Protein 1CCW (pdb70)

Radius of gyration: 33.04 Å; Cα contacts (8 Å, |Δi|>4): 2865; chains: 4; bounding box: 61×95×72 Å

Organism: Clostridium cochlearium (NCBI:txid1494)

B-factor: mean 18.39, std 13.8, range [5.16, 157.91]

Secondary structure (DSSP, 8-state):
----EEEEEEETT----HHHHHHHHHHHHTT-EEEEEEEEE-HHHHHHHHHHHT-SEEEEEE-SSTHHHHHTTHHHHHHHTT-TT-EEEEEES-SSSS--HHHHHHHHHHTT-SEE--TT--HHHHHHHHHHHHT--/----SSPPPHHHHHHHHHHHGGGSGGGGG--HHHHHHHHHTS-GGG-HHHHHHHHHHHTPPEEE-----SSHHHHHHHHHHHHHTT--SSEEEEBPTTGGGT-HHHHHHHHHHHHHHTS--SSSB-HHHHHHHHHHHHHHH-SS-EEEE---S--HHHHHHHHHTT--EEE--TTTTTTTT-SS--HHHHHHHHHHHHHHHHHHHHTT---EEE--TTTTSSS--HHHHHHHHHHHHHHHHHTT--EEEEEEE--S-HHHHHHHHHHHHHHHHHHHHHTT--S-EEEEEEE---SPPPSSHHHHHHHHHHHHHHHHHHT-SEEEPP-TTTTTSSPPHHHHHHHHHHHHHHHHHTTT--PPP-HHHHHHHHHHHHHHHHHHHHHHHHTTT-HHHHHHHHHHHTSS--TT---TTS----EEEE-TTS-EEEEE-TT----HHHHHHHHHHHHHHHHHHTS---HHHHHHHHHHTTTTSSS----/----EEEEEEETT----HHHHHHHHHHHHTT-EEEEEEEEE-HHHHHHHHHHHT-SEEEEEE-SSTHHHHHTTHHHHHHHTT-TT-EEEEEES-SSS---HHHHHHHHHHTT-SEE--TT--HHHHHHHHHHHTT--/----SSPPPHHHHHHHHHHHGGGSGGGGG--HHHHHHHHHTS-GGG-HHHHHHHHHHHTPPEEE-----SSHHHHHHHHHHHHHTS--SSEEEEBPHHHHTT-HHHHHHHHHHHHHHTS--SSSB-HHHHHHHHHHHHHHH-SS-EEEE---SS-HHHHHHHHHTT--EEE--TTTTTTTT-SS--HHHHHHHHHHHHHHHHHHHHTT---EEE--TTTTSSS--HHHHHHHHHHHHHHHHHTT--EEEEEEE--S-HHHHHHHHHHHHHHHHHHHHHTT--S-EEEEEEE---SPPPSSHHHHHHHHHHHHHHHHHHT-SEEEPP-TTTTTSSPPHHHHHHHHHHHHHHHHHTTT--PPP-HHHHHHHHHHHHHHHHHHHHHHHHTTT-HHHHHHHHHHHTSS--TT---TTS----EEEE-TTS-EEEEE-TT----HHHHHHHHHHHHHHHHHHTS---HHHHHHHHHHTTTTSSS----

Solvent-accessible surface area: 43081 Å² total; per-residue (Å²): 79,112,138,50,17,0,0,2,0,0,2,19,10,0,20,93,10,30,33,2,106,12,39,37,64,12,2,68,112,24,28,4,56,24,33,45,35,12,6,22,0,61,14,93,75,0,14,117,7,0,85,110,48,169,12,46,0,0,15,4,9,0,47,20,5,0,0,21,35,16,0,144,29,0,42,111,76,0,52,126,44,51,28,118,67,14,29,0,3,1,13,20,30,3,13,27,10,120,59,118,70,78,77,1,57,135,68,0,101,101,39,20,6,57,69,11,29,34,31,69,48,66,18,106,66,7,17,55,28,0,47,133,50,38,137,12,172,105,127,8,99,35,135,71,14,67,89,131,80,6,103,132,27,17,84,84,0,25,148,68,71,99,17,1,188,78,14,73,25,154,78,0,19,99,43,6,115,180,21,70,54,120,20,9,0,2,65,33,0,62,68,0,72,174,128,36,68,19,11,0,0,0,61,8,4,28,0,23,29,73,86,0,10,104,21,0,112,62,0,34,108,78,3,26,7,21,0,0,0,0,21,0,0,9,1,1,40,78,53,105,10,77,45,0,58,73,0,23,132,51,0,116,156,46,70,88,20,15,0,18,0,0,0,0,0,18,40,0,6,162,4,0,37,93,0,5,111,22,7,99,20,0,0,0,0,6,7,2,0,12,27,0,26,2,3,0,0,0,0,0,1,0,0,0,0,0,0,4,0,2,4,0,0,1,0,0,10,39,6,51,96,40,55,5,65,90,0,3,19,5,4,5,0,0,6,3,0,0,1,46,0,22,94,63,38,5,78,0,0,2,0,2,10,3,4,7,28,12,16,9,12,1,4,0,0,3,0,0,2,2,0,0,5,0,5,11,0,5,38,0,9,0,70,8,0,0,0,1,1,12,10,5,1,8,2,11,2,0,0,0,0,3,37,0,0,36,80,7,0,54,104,27,3,130,79,104,51,42,106,88,23,77,11,0,1,0,0,0,0,10,41,14,46,12,3,102,44,70,12,66,0,12,0,0,0,0,2,0,0,0,1,0,6,4,9,22,1,3,0,0,0,4,16,6,8,19,64,26,29,13,59,30,65,84,88,9,3,1,14,0,0,30,0,0,53,4,0,16,55,2,3,44,43,8,90,5,12,127,11,154,81,0,90,54,11,27,61,26,3,62,43,8,0,108,23,0,0,53,74,0,28,118,40,6,184,51,29,3,0,56,0,0,22,78,0,3,123,63,0,6,0,0,0,3,41,15,26,4,136,72,14,42,58,110,8,36,1,0,0,0,37,65,0,5,3,7,2,34,85,14,35,71,2,40,16,76,106,142,24,38,65,57,1,121,104,47,4,104,91,0,14,170,130,24,69,60,124,44,39,78,88,0,0,14,32,0,28,72,4,1,35,160,9,72,0,0,5,41,45,215,144,71,144,56,19,0,0,1,0,0,1,19,10,0,20,90,8,31,34,6,77,13,39,36,63,13,2,66,112,28,41,10,81,26,35,54,33,16,6,26,0,60,15,93,76,0,16,122,9,0,80,108,47,160,13,45,0,0,14,4,10,0,48,19,5,0,0,25,39,16,0,149,25,0,42,111,69,0,57,129,39,54,26,126,68,15,30,0,4,1,13,18,29,3,12,26,12,116,56,120,72,59,69,1,57,135,61,0,104,128,38,22,6,58,63,11,27,32,28,65,47,67,18,110,66,8,19,58,24,0,35,88,44,31,131,6,144,109,132,7,89,35,152,75,16,68,89,132,80,6,106,130,23,16,79,88,0,22,149,68,62,81,15,1,176,64,14,77,27,155,78,0,20,92,44,7,117,179,21,73,54,120,27,8,0,2,64,32,0,62,78,0,72,178,114,37,67,16,11,0,0,0,62,8,4,28,0,28,36,109,91,0,18,104,20,0,112,52,0,23,102,97,3,29,7,22,0,0,0,0,23,0,0,8,0,1,38,77,54,105,12,71,46,0,74,72,0,25,125,81,0,107,180,46,71,99,22,10,1,18,0,0,0,0,0,23,30,0,7,121,0,0,35,99,0,4,109,22,0,102,20,0,0,0,0,5,8,2,1,13,27,0,26,2,3,0,0,0,0,0,0,0,0,0,0,0,0,5,0,2,3,0,0,0,0,0,9,39,5,47,98,42,55,5,73,90,0,4,21,5,4,6,0,0,7,3,0,0,0,48,0,22,99,64,40,6,77,0,0,2,0,2,8,3,5,7,28,11,16,8,12,1,4,0,0,3,0,0,2,2,0,0,6,0,5,10,1,5,36,0,10,0,74,9,0,0,0,0,1,12,10,5,1,8,2,27,2,0,0,0,0,3,47,0,0,36,79,7,0,46,100,26,2,120,78,106,49,43,108,89,18,75,11,0,1,0,0,0,0,10,40,14,46,10,2,95,44,68,13,67,0,14,0,0,0,0,2,0,0,0,1,0,5,3,9,21,2,2,0,0,0,3,16,6,6,19,63,23,33,14,57,30,66,64,88,9,2,3,16,0,0,41,0,0,45,4,0,15,44,3,4,43,37,9,86,6,19,100,7,124,93,0,89,46,11,20,62,26,3,60,44,9,0,105,25,0,0,64,60,0,29,108,35,6,185,53,28,3,0,48,0,0,22,82,0,3,122,62,1,5,0,1,0,4,30,10,19,4,130,72,13,41,58,113,9,34,2,0,0,0,30,69,0,5,3,6,2,39,85,14,34,71,2,40,13,70,95,133,25,43,57,59,1,110,109,43,7,107,85,0,11,170,131,22,70,56,123,35,40,72,86,0,0,16,33,1,28,71,4,1,34,162,9,82,1,0,4,32,42,224

GO terms:
  GO:0005515 protein binding (F, IPI)

Structure (mmCIF, N/CA/C/O backbone):
data_1CCW
#
_entry.id   1CCW
#
_cell.length_a   64.430
_cell.length_b   113.050
_cell.length_c   108.300
_cell.angle_alpha   90.00
_cell.angle_beta   95.79
_cell.angle_gamma   90.00
#
_symmetry.space_group_name_H-M   'P 1 21 1'
#
loop_
_entity.id
_entity.type
_entity.pdbx_description
1 polymer 'PROTEIN (GLUTAMATE MUTASE)'
2 polymer 'PROTEIN (GLUTAMATE MUTASE)'
3 non-polymer CYANOCOBALAMIN
4 non-polymer 'D(-)-TARTARIC ACID'
5 water water
#
loop_
_atom_site.group_PDB
_atom_site.id
_atom_site.type_symbol
_atom_site.label_atom_id
_atom_site.label_alt_id
_atom_site.label_comp_id
_atom_site.label_asym_id
_atom_site.label_entity_id
_atom_site.label_seq_id
_atom_site.pdbx_PDB_ins_code
_atom_site.Cartn_x
_atom_site.Cartn_y
_atom_site.Cartn_z
_atom_site.occupancy
_atom_site.B_iso_or_equiv
_atom_site.auth_seq_id
_atom_site.auth_comp_id
_atom_site.auth_asym_id
_atom_site.auth_atom_id
_atom_site.pdbx_PDB_model_num
ATOM 1 N N . MET A 1 1 ? 14.288 -9.209 46.707 1.00 64.91 1 MET A N 1
ATOM 2 C CA . MET A 1 1 ? 15.575 -9.831 47.032 1.00 78.52 1 MET A CA 1
ATOM 3 C C . MET A 1 1 ? 15.521 -11.347 46.909 1.00 60.69 1 MET A C 1
ATOM 4 O O . MET A 1 1 ? 14.479 -12.006 46.890 1.00 32.62 1 MET A O 1
ATOM 9 N N . GLU A 1 2 ? 16.683 -11.973 46.793 1.00 43.81 2 GLU A N 1
ATOM 10 C CA . GLU A 1 2 ? 16.797 -13.430 46.676 1.00 53.14 2 GLU A CA 1
ATOM 11 C C . GLU A 1 2 ? 16.292 -14.074 47.965 1.00 49.38 2 GLU A C 1
ATOM 12 O O . GLU A 1 2 ? 16.515 -13.433 48.992 1.00 29.63 2 GLU A O 1
ATOM 18 N N . LYS A 1 3 ? 15.639 -15.225 47.930 1.00 51.41 3 LYS A N 1
ATOM 19 C CA . LYS A 1 3 ? 14.996 -15.846 49.072 1.00 60.72 3 LYS A CA 1
ATOM 20 C C . LYS A 1 3 ? 15.942 -16.638 49.992 1.00 59.34 3 LYS A C 1
ATOM 21 O O . LYS A 1 3 ? 16.580 -17.571 49.503 1.00 75.46 3 LYS A O 1
ATOM 27 N N . LYS A 1 4 ? 15.959 -16.280 51.263 1.00 31.61 4 LYS A N 1
ATOM 28 C CA . LYS A 1 4 ? 16.760 -16.708 52.385 1.00 18.77 4 LYS A CA 1
ATOM 29 C C . LYS A 1 4 ? 15.883 -17.011 53.620 1.00 23.26 4 LYS A C 1
ATOM 30 O O . LYS A 1 4 ? 14.816 -16.400 53.673 1.00 19.88 4 LYS A O 1
ATOM 36 N N . THR A 1 5 ? 16.365 -17.888 54.484 1.00 19.26 5 THR A N 1
ATOM 37 C CA . THR A 1 5 ? 15.619 -18.367 55.646 1.00 19.28 5 THR A CA 1
ATOM 38 C C . THR A 1 5 ? 16.205 -17.822 56.937 1.00 19.35 5 THR A C 1
ATOM 39 O O . THR A 1 5 ? 17.401 -17.814 57.214 1.00 20.28 5 THR A O 1
ATOM 43 N N . ILE A 1 6 ? 15.297 -17.333 57.799 1.00 17.80 6 ILE A N 1
ATOM 44 C CA . ILE A 1 6 ? 15.686 -16.926 59.148 1.00 13.82 6 ILE A CA 1
ATOM 45 C C . ILE A 1 6 ? 14.810 -17.639 60.178 1.00 13.74 6 ILE A C 1
ATOM 46 O O . ILE A 1 6 ? 13.614 -17.902 59.964 1.00 17.62 6 ILE A O 1
ATOM 51 N N . VAL A 1 7 ? 15.386 -17.919 61.332 1.00 12.95 7 VAL A N 1
ATOM 52 C CA . VAL A 1 7 ? 14.666 -18.316 62.527 1.00 15.63 7 VAL A CA 1
ATOM 53 C C . VAL A 1 7 ? 14.431 -17.050 63.371 1.00 15.71 7 VAL A C 1
ATOM 54 O O . VAL A 1 7 ? 15.335 -16.234 63.565 1.00 17.59 7 VAL A O 1
ATOM 58 N N . LEU A 1 8 ? 13.211 -16.860 63.852 1.00 16.43 8 LEU A N 1
ATOM 59 C CA . LEU A 1 8 ? 12.790 -15.693 64.617 1.00 10.90 8 LEU A CA 1
ATOM 60 C C . LEU A 1 8 ? 12.054 -16.185 65.852 1.00 10.77 8 LEU A C 1
ATOM 61 O O . LEU A 1 8 ? 11.195 -17.081 65.744 1.00 12.65 8 LEU A O 1
ATOM 66 N N . GLY A 1 9 ? 12.395 -15.593 66.999 1.00 11.92 9 GLY A N 1
ATOM 67 C CA . GLY A 1 9 ? 11.669 -15.955 68.224 1.00 12.79 9 GLY A CA 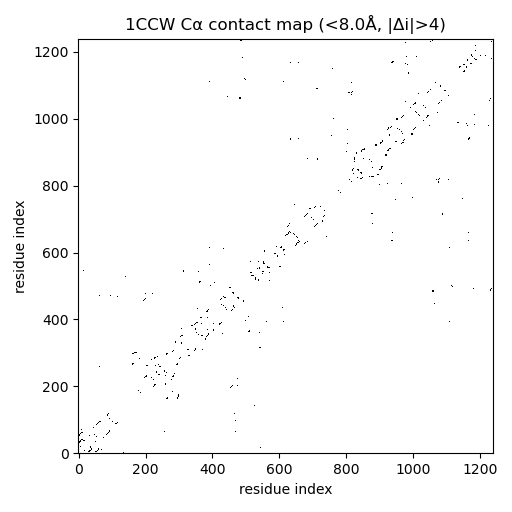1
ATOM 68 C C . GLY A 1 9 ? 12.015 -14.967 69.331 1.00 11.29 9 GLY A C 1
ATOM 69 O O . GLY A 1 9 ? 12.809 -14.061 69.122 1.00 11.58 9 GLY A O 1
ATOM 70 N N . VAL A 1 10 ? 11.357 -15.185 70.477 1.00 12.72 10 VAL A N 1
ATOM 71 C CA . VAL A 1 10 ? 11.571 -14.393 71.679 1.00 8.97 10 VAL A CA 1
ATOM 72 C C . VAL A 1 10 ? 12.054 -15.350 72.754 1.00 9.82 10 VAL A C 1
ATOM 73 O O . VAL A 1 10 ? 11.433 -16.390 72.983 1.00 12.26 10 VAL A O 1
ATOM 77 N N . ILE A 1 11 ? 13.179 -15.029 73.379 1.00 10.27 11 ILE A N 1
ATOM 78 C CA . ILE A 1 11 ? 13.912 -16.017 74.159 1.00 11.28 11 ILE A CA 1
ATOM 79 C C . ILE A 1 11 ? 13.549 -16.047 75.631 1.00 13.97 11 ILE A C 1
ATOM 80 O O . ILE A 1 11 ? 13.122 -15.086 76.257 1.00 10.86 11 ILE A O 1
ATOM 85 N N . GLY A 1 12 ? 13.736 -17.215 76.256 1.00 13.63 12 GLY A N 1
ATOM 86 C CA . GLY A 1 12 ? 13.657 -17.341 77.703 1.00 11.88 12 GLY A CA 1
ATOM 87 C C . GLY A 1 12 ? 12.217 -17.373 78.240 1.00 10.93 12 GLY A C 1
ATOM 88 O O . GLY A 1 12 ? 11.382 -18.074 77.673 1.00 11.20 12 GLY A O 1
ATOM 89 N N . SER A 1 13 ? 12.014 -16.644 79.347 1.00 11.08 13 SER A N 1
ATOM 90 C CA . SER A 1 13 ? 10.673 -16.649 79.961 1.00 9.09 13 SER A CA 1
ATOM 91 C C . SER A 1 13 ? 9.860 -15.434 79.536 1.00 12.60 13 SER A C 1
ATOM 92 O O . SER A 1 13 ? 8.975 -15.003 80.277 1.00 9.87 13 SER A O 1
ATOM 95 N N . ASP A 1 14 ? 10.220 -14.903 78.376 1.00 10.60 14 ASP A N 1
ATOM 96 C CA . ASP A 1 14 ? 9.672 -13.663 77.819 1.00 10.64 14 ASP A CA 1
ATOM 97 C C . ASP A 1 14 ? 8.452 -13.967 76.958 1.00 10.62 14 ASP A C 1
ATOM 98 O O . ASP A 1 14 ? 8.550 -14.761 76.017 1.00 9.64 14 ASP A O 1
ATOM 103 N N . CYS A 1 15 ? 7.322 -13.341 77.292 1.00 8.51 15 CYS A N 1
ATOM 104 C CA . CYS A 1 15 ? 6.072 -13.555 76.589 1.00 7.37 15 CYS A CA 1
ATOM 105 C C . CYS A 1 15 ? 5.719 -12.433 75.626 1.00 10.15 15 CYS A C 1
ATOM 106 O O . CYS A 1 15 ? 4.678 -12.502 74.969 1.00 10.68 15 CYS A O 1
ATOM 109 N N . HIS A 1 16 ? 6.540 -11.408 75.484 1.00 9.70 16 HIS A N 1
ATOM 110 C CA . HIS A 1 16 ? 6.135 -10.287 74.620 1.00 10.31 16 HIS A CA 1
ATOM 111 C C . HIS A 1 16 ? 5.993 -10.753 73.188 1.00 13.42 16 HIS A C 1
ATOM 112 O O . HIS A 1 16 ? 6.951 -11.313 72.678 1.00 10.60 16 HIS A O 1
ATOM 119 N N . ALA A 1 17 ? 4.851 -10.521 72.551 1.00 9.06 17 ALA A N 1
ATOM 120 C CA . ALA A 1 17 ? 4.477 -11.145 71.312 1.00 9.05 17 ALA A CA 1
ATOM 121 C C . ALA A 1 17 ? 4.215 -10.175 70.167 1.00 9.82 17 ALA A C 1
ATOM 122 O O . ALA A 1 17 ? 4.223 -10.591 68.998 1.00 9.72 17 ALA A O 1
ATOM 124 N N . VAL A 1 18 ? 3.947 -8.902 70.471 1.00 9.00 18 VAL A N 1
ATOM 125 C CA . VAL A 1 18 ? 3.481 -8.029 69.380 1.00 8.16 18 VAL A CA 1
ATOM 126 C C . VAL A 1 18 ? 4.593 -7.717 68.403 1.00 10.30 18 VAL A C 1
ATOM 127 O O . VAL A 1 18 ? 4.460 -7.720 67.183 1.00 11.01 18 VAL A O 1
ATOM 131 N N . GLY A 1 19 ? 5.796 -7.454 68.945 1.00 10.63 19 GLY A N 1
ATOM 132 C CA . GLY A 1 19 ? 6.920 -7.166 68.053 1.00 11.25 19 GLY A CA 1
ATOM 133 C C . GLY A 1 19 ? 7.301 -8.372 67.204 1.00 10.72 19 GLY A C 1
ATOM 134 O O . GLY A 1 19 ? 7.709 -8.191 66.056 1.00 10.67 19 GLY A O 1
ATOM 135 N N . ASN A 1 20 ? 7.130 -9.552 67.783 1.00 11.57 20 ASN A N 1
ATOM 136 C CA . ASN A 1 20 ? 7.364 -10.803 67.046 1.00 11.05 20 ASN A CA 1
ATOM 137 C C . ASN A 1 20 ? 6.452 -10.862 65.824 1.00 12.86 20 ASN A C 1
ATOM 138 O O . ASN A 1 20 ? 6.866 -11.228 64.724 1.00 12.19 20 ASN A O 1
ATOM 143 N N . LYS A 1 21 ? 5.173 -10.530 65.990 1.00 10.31 21 LYS A N 1
ATOM 144 C CA . LYS A 1 21 ? 4.246 -10.518 64.861 1.00 10.82 21 LYS A CA 1
ATOM 145 C C . LYS A 1 21 ? 4.674 -9.488 63.822 1.00 11.43 21 LYS A C 1
ATOM 146 O O . LYS A 1 21 ? 4.638 -9.738 62.612 1.00 12.23 21 LYS A O 1
ATOM 152 N N . ILE A 1 22 ? 5.092 -8.292 64.196 1.00 10.02 22 ILE A N 1
ATOM 153 C CA . ILE A 1 22 ? 5.509 -7.248 63.290 1.00 9.47 22 ILE A CA 1
ATOM 154 C C . ILE A 1 22 ? 6.797 -7.628 62.566 1.00 9.56 22 ILE A C 1
ATOM 155 O O . ILE A 1 22 ? 6.944 -7.422 61.358 1.00 12.07 22 ILE A O 1
ATOM 160 N N . LEU A 1 23 ? 7.756 -8.189 63.300 1.00 10.83 23 LEU A N 1
ATOM 161 C CA . LEU A 1 23 ? 8.994 -8.641 62.666 1.00 12.71 23 LEU A CA 1
ATOM 162 C C . LEU A 1 23 ? 8.742 -9.711 61.629 1.00 13.35 23 LEU A C 1
ATOM 163 O O . LEU A 1 23 ? 9.325 -9.682 60.545 1.00 13.04 23 LEU A O 1
ATOM 168 N N . ASP A 1 24 ? 7.886 -10.664 61.941 1.00 11.39 24 ASP A N 1
ATOM 169 C CA . ASP A 1 24 ? 7.541 -11.732 60.994 1.00 14.45 24 ASP A CA 1
ATOM 170 C C . ASP A 1 24 ? 6.952 -11.087 59.751 1.00 15.45 24 ASP A C 1
ATOM 171 O O . ASP A 1 24 ? 7.369 -11.326 58.614 1.00 14.33 24 ASP A O 1
ATOM 176 N N . HIS A 1 25 ? 5.964 -10.222 59.946 1.00 13.30 25 HIS A N 1
ATOM 177 C CA . HIS A 1 25 ? 5.334 -9.526 58.826 1.00 13.06 25 HIS A CA 1
ATOM 178 C C . HIS A 1 25 ? 6.318 -8.776 57.948 1.00 15.75 25 HIS A C 1
ATOM 179 O O . HIS A 1 25 ? 6.325 -8.804 56.713 1.00 14.77 25 HIS A O 1
ATOM 186 N N . ALA A 1 26 ? 7.208 -8.028 58.591 1.00 12.82 26 ALA A N 1
ATOM 187 C CA . ALA A 1 26 ? 8.130 -7.171 57.878 1.00 14.06 26 ALA A CA 1
ATOM 188 C C . ALA A 1 26 ? 9.184 -8.000 57.137 1.00 17.22 26 ALA A C 1
ATOM 189 O O . ALA A 1 26 ? 9.429 -7.686 55.958 1.00 14.17 26 ALA A O 1
ATOM 191 N N . PHE A 1 27 ? 9.771 -9.005 57.790 1.00 12.73 27 PHE A N 1
ATOM 192 C CA . PHE A 1 27 ? 10.829 -9.763 57.105 1.00 14.16 27 PHE A CA 1
ATOM 193 C C . PHE A 1 27 ? 10.187 -10.638 56.025 1.00 16.80 27 PHE A C 1
ATOM 194 O O . PHE A 1 27 ? 10.784 -10.885 54.985 1.00 15.88 27 PHE A O 1
ATOM 202 N N . THR A 1 28 ? 8.954 -11.079 56.260 1.00 14.24 28 THR A N 1
ATOM 203 C CA . THR A 1 28 ? 8.270 -11.837 55.193 1.00 17.17 28 THR A CA 1
ATOM 204 C C . THR A 1 28 ? 8.003 -10.978 53.965 1.00 17.07 28 THR A C 1
ATOM 205 O O . THR A 1 28 ? 8.222 -11.371 52.813 1.00 14.91 28 THR A O 1
ATOM 209 N N . ASN A 1 29 ? 7.517 -9.762 54.218 1.00 15.09 29 ASN A N 1
ATOM 210 C CA . ASN A 1 29 ? 7.314 -8.784 53.153 1.00 14.40 29 ASN A CA 1
ATOM 211 C C . ASN A 1 29 ? 8.561 -8.435 52.383 1.00 18.51 29 ASN A C 1
ATOM 212 O O . ASN A 1 29 ? 8.517 -8.114 51.189 1.00 15.52 29 ASN A O 1
ATOM 217 N N . ALA A 1 30 ? 9.709 -8.494 53.057 1.00 16.96 30 ALA A N 1
ATOM 218 C CA . ALA A 1 30 ? 10.977 -8.254 52.423 1.00 16.50 30 ALA A CA 1
ATOM 219 C C . ALA A 1 30 ? 11.481 -9.442 51.619 1.00 14.80 30 ALA A C 1
ATOM 220 O O . ALA A 1 30 ? 12.492 -9.212 50.949 1.00 19.58 30 ALA A O 1
ATOM 222 N N . GLY A 1 31 ? 10.820 -10.591 51.689 1.00 15.73 31 GLY A N 1
ATOM 223 C CA . GLY A 1 31 ? 11.183 -11.742 50.884 1.00 15.97 31 GLY A CA 1
ATOM 224 C C . GLY A 1 31 ? 11.894 -12.868 51.585 1.00 19.23 31 GLY A C 1
ATOM 225 O O . GLY A 1 31 ? 12.321 -13.851 50.973 1.00 17.25 31 GLY A O 1
ATOM 226 N N . PHE A 1 32 ? 12.022 -12.773 52.911 1.00 14.79 32 PHE A N 1
ATOM 227 C CA . PHE A 1 32 ? 12.532 -13.871 53.692 1.00 12.16 32 PHE A CA 1
ATOM 228 C C . PHE A 1 32 ? 11.485 -14.924 54.016 1.00 15.84 32 PHE A C 1
ATOM 229 O O . PHE A 1 32 ? 10.304 -14.610 54.178 1.00 17.77 32 PHE A O 1
ATOM 237 N N . ASN A 1 33 ? 11.964 -16.155 54.122 1.00 15.87 33 ASN A N 1
ATOM 238 C CA . ASN A 1 33 ? 11.256 -17.289 54.680 1.00 16.34 33 ASN A CA 1
ATOM 239 C C . ASN A 1 33 ? 11.442 -17.218 56.201 1.00 18.42 33 ASN A C 1
ATOM 240 O O . ASN A 1 33 ? 12.527 -17.527 56.662 1.00 16.68 33 ASN A O 1
ATOM 245 N N . VAL A 1 34 ? 10.388 -16.794 56.887 1.00 15.16 34 VAL A N 1
ATOM 246 C CA . VAL A 1 34 ? 10.560 -16.592 58.333 1.00 12.80 34 VAL A CA 1
ATOM 247 C C . VAL A 1 34 ? 10.045 -17.825 59.050 1.00 13.49 34 VAL A C 1
ATOM 248 O O . VAL A 1 34 ? 8.873 -18.178 58.891 1.00 17.95 34 VAL A O 1
ATOM 252 N N . VAL A 1 35 ? 10.908 -18.463 59.812 1.00 12.66 35 VAL A N 1
ATOM 253 C CA . VAL A 1 35 ? 10.570 -19.622 60.632 1.00 11.54 35 VAL A CA 1
ATOM 254 C C . VAL A 1 35 ? 10.396 -19.091 62.050 1.00 13.07 35 VAL A C 1
ATOM 255 O O . VAL A 1 35 ? 11.373 -18.923 62.757 1.00 12.74 35 VAL A O 1
ATOM 259 N N . ASN A 1 36 ? 9.124 -18.824 62.377 1.00 13.00 36 ASN A N 1
ATOM 260 C CA . ASN A 1 36 ? 8.818 -18.120 63.624 1.00 13.47 36 ASN A CA 1
ATOM 261 C C . ASN A 1 36 ? 8.476 -19.105 64.730 1.00 14.07 36 ASN A C 1
ATOM 262 O O . ASN A 1 36 ? 7.415 -19.735 64.725 1.00 13.99 36 ASN A O 1
ATOM 267 N N . ILE A 1 37 ? 9.384 -19.252 65.683 1.00 12.63 37 ILE A N 1
ATOM 268 C CA . ILE A 1 37 ? 9.196 -20.194 66.778 1.00 14.68 37 ILE A CA 1
ATOM 269 C C . ILE A 1 37 ? 8.483 -19.564 67.975 1.00 13.93 37 ILE A C 1
ATOM 270 O O . ILE A 1 37 ? 8.198 -20.232 68.975 1.00 15.19 37 ILE A O 1
ATOM 275 N N . GLY A 1 38 ? 8.196 -18.264 67.860 1.00 13.05 38 GLY A N 1
ATOM 276 C CA . GLY A 1 38 ? 7.389 -17.584 68.844 1.00 11.21 38 GLY A CA 1
ATOM 277 C C . GLY A 1 38 ? 8.101 -17.322 70.154 1.00 12.54 38 GLY A C 1
ATOM 278 O O . GLY A 1 38 ? 9.324 -17.338 70.273 1.00 12.24 38 GLY A O 1
ATOM 279 N N . VAL A 1 39 ? 7.253 -17.062 71.152 1.00 10.73 39 VAL A N 1
ATOM 280 C CA . VAL A 1 39 ? 7.696 -16.568 72.442 1.00 10.87 39 VAL A CA 1
ATOM 281 C C . VAL A 1 39 ? 8.084 -17.710 73.394 1.00 10.78 39 VAL A C 1
ATOM 282 O O . VAL A 1 39 ? 7.864 -18.876 73.100 1.00 12.92 39 VAL A O 1
ATOM 286 N N . LEU A 1 40 ? 8.665 -17.322 74.506 1.00 10.26 40 LEU A N 1
ATOM 287 C CA . LEU A 1 40 ? 8.983 -18.253 75.573 1.00 11.90 40 LEU A CA 1
ATOM 288 C C . LEU A 1 40 ? 9.818 -19.449 75.075 1.00 14.32 40 LEU A C 1
ATOM 289 O O . LEU A 1 40 ? 9.597 -20.579 75.524 1.00 13.33 40 LEU A O 1
ATOM 294 N N . SER A 1 41 ? 10.739 -19.146 74.172 1.00 11.29 41 SER A N 1
ATOM 295 C CA . SER A 1 41 ? 11.564 -20.115 73.491 1.00 13.78 41 SER A CA 1
ATOM 296 C C . SER A 1 41 ? 12.975 -20.227 74.095 1.00 12.59 41 SER A C 1
ATOM 297 O O . SER A 1 41 ? 13.720 -19.259 74.167 1.00 11.82 41 SER A O 1
ATOM 300 N N . PRO A 1 42 ? 13.356 -21.438 74.517 1.00 14.12 42 PRO A N 1
ATOM 301 C CA . PRO A 1 42 ? 14.738 -21.627 74.948 1.00 13.39 42 PRO A CA 1
ATOM 302 C C . PRO A 1 42 ? 15.685 -21.722 73.754 1.00 12.91 42 PRO A C 1
ATOM 303 O O . PRO A 1 42 ? 15.267 -21.947 72.613 1.00 13.46 42 PRO A O 1
ATOM 307 N N . GLN A 1 43 ? 16.969 -21.552 74.029 1.00 14.91 43 GLN A N 1
ATOM 308 C CA . GLN A 1 43 ? 18.005 -21.586 73.009 1.00 15.37 43 GLN A CA 1
ATOM 309 C C . GLN A 1 43 ? 17.874 -22.801 72.095 1.00 15.49 43 GLN A C 1
ATOM 310 O O . GLN A 1 43 ? 18.005 -22.715 70.877 1.00 16.96 43 GLN A O 1
ATOM 316 N N . GLU A 1 44 ? 17.603 -23.940 72.715 1.00 15.70 44 GLU A N 1
ATOM 317 C CA . GLU A 1 44 ? 17.529 -25.182 71.936 1.00 18.98 44 GLU A CA 1
ATOM 318 C C . GLU A 1 44 ? 16.503 -25.125 70.843 1.00 20.48 44 GLU A C 1
ATOM 319 O O . GLU A 1 44 ? 16.725 -25.753 69.815 1.00 18.79 44 GLU A O 1
ATOM 325 N N . LEU A 1 45 ? 15.401 -24.399 71.036 1.00 16.77 45 LEU A N 1
ATOM 326 C CA . LEU A 1 45 ? 14.406 -24.352 69.969 1.00 16.33 45 LEU A CA 1
ATOM 327 C C . LEU A 1 45 ? 14.827 -23.521 68.769 1.00 12.59 45 LEU A C 1
ATOM 328 O O . LEU A 1 45 ? 14.368 -23.843 67.669 1.00 17.47 45 LEU A O 1
ATOM 333 N N . PHE A 1 46 ? 15.631 -22.514 69.064 1.00 14.56 46 PHE A N 1
ATOM 334 C CA . PHE A 1 46 ? 16.188 -21.694 67.992 1.00 14.84 46 PHE A CA 1
ATOM 335 C C . PHE A 1 46 ? 17.097 -22.601 67.135 1.00 18.13 46 PHE A C 1
ATOM 336 O O . PHE A 1 46 ? 17.034 -22.552 65.915 1.00 15.74 46 PHE A O 1
ATOM 344 N N . ILE A 1 47 ? 17.918 -23.383 67.825 1.00 21.82 47 ILE A N 1
ATOM 345 C CA . ILE A 1 47 ? 18.899 -24.215 67.079 1.00 22.16 47 ILE A CA 1
ATOM 346 C C . ILE A 1 47 ? 18.209 -25.343 66.344 1.00 19.44 47 ILE A C 1
ATOM 347 O O . ILE A 1 47 ? 18.486 -25.688 65.180 1.00 19.42 47 ILE A O 1
ATOM 352 N N . LYS A 1 48 ? 17.237 -26.002 66.984 1.00 17.13 48 LYS A N 1
ATOM 353 C CA . LYS A 1 48 ? 16.496 -27.028 66.258 1.00 18.37 48 LYS A CA 1
ATOM 354 C C . LYS A 1 48 ? 15.822 -26.528 64.989 1.00 23.04 48 LYS A C 1
ATOM 355 O O . LYS A 1 48 ? 15.866 -27.182 63.941 1.00 21.55 48 LYS A O 1
ATOM 361 N N . ALA A 1 49 ? 15.193 -25.344 65.043 1.00 18.70 49 ALA A N 1
ATOM 362 C CA . ALA A 1 49 ? 14.574 -24.746 63.895 1.00 17.22 49 ALA A CA 1
ATOM 363 C C . ALA A 1 49 ? 15.629 -24.440 62.828 1.00 17.61 49 ALA A C 1
ATOM 364 O O . ALA A 1 49 ? 15.358 -24.636 61.633 1.00 19.83 49 ALA A O 1
ATOM 366 N N . ALA A 1 50 ? 16.781 -23.940 63.247 1.00 15.38 50 ALA A N 1
ATOM 367 C CA . ALA A 1 50 ? 17.772 -23.535 62.252 1.00 17.78 50 ALA A CA 1
ATOM 368 C C . ALA A 1 50 ? 18.279 -24.763 61.495 1.00 22.94 50 ALA A C 1
ATOM 369 O O . ALA A 1 50 ? 18.549 -24.763 60.295 1.00 22.01 50 ALA A O 1
ATOM 371 N N . ILE A 1 51 ? 18.408 -25.856 62.231 1.00 21.54 51 ILE A N 1
ATOM 372 C CA . ILE A 1 51 ? 18.888 -27.084 61.577 1.00 23.60 51 ILE A CA 1
ATOM 373 C C . ILE A 1 51 ? 17.862 -27.636 60.606 1.00 29.68 51 ILE A C 1
ATOM 374 O O . ILE A 1 51 ? 18.165 -27.983 59.457 1.00 25.78 51 ILE A O 1
ATOM 379 N N . GLU A 1 52 ? 16.615 -27.733 61.076 1.00 24.98 52 GLU A N 1
ATOM 380 C CA . GLU A 1 52 ? 15.554 -28.338 60.285 1.00 21.69 52 GLU A CA 1
ATOM 381 C C . GLU A 1 52 ? 15.299 -27.577 58.993 1.00 23.52 52 GLU A C 1
ATOM 382 O O . GLU A 1 52 ? 14.879 -28.167 57.994 1.00 27.77 52 GLU A O 1
ATOM 388 N N . THR A 1 53 ? 15.558 -26.266 59.012 1.00 19.09 53 THR A N 1
ATOM 389 C CA . THR A 1 53 ? 15.207 -25.428 57.890 1.00 17.74 53 THR A CA 1
ATOM 390 C C . THR A 1 53 ? 16.402 -24.819 57.179 1.00 21.33 53 THR A C 1
ATOM 391 O O . THR A 1 53 ? 16.199 -24.006 56.262 1.00 20.42 53 THR A O 1
ATOM 395 N N . LYS A 1 54 ? 17.600 -25.216 57.605 1.00 24.96 54 LYS A N 1
ATOM 396 C CA . LYS A 1 54 ? 18.801 -24.730 56.919 1.00 28.49 54 LYS A CA 1
ATOM 397 C C . LYS A 1 54 ? 18.854 -23.213 56.888 1.00 28.39 54 LYS A C 1
ATOM 398 O O . LYS A 1 54 ? 19.123 -22.558 55.878 1.00 23.94 54 LYS A O 1
ATOM 404 N N . ALA A 1 55 ? 18.597 -22.625 58.063 1.00 22.84 55 ALA A N 1
ATOM 405 C CA . ALA A 1 55 ? 18.502 -21.176 58.172 1.00 19.82 55 ALA A CA 1
ATOM 406 C C . ALA A 1 55 ? 19.862 -20.497 57.962 1.00 15.94 55 ALA A C 1
ATOM 407 O O . ALA A 1 55 ? 20.881 -21.041 58.356 1.00 22.63 55 ALA A O 1
ATOM 409 N N . ASP A 1 56 ? 19.823 -19.331 57.396 1.00 15.30 56 ASP A N 1
ATOM 410 C CA . ASP A 1 56 ? 20.883 -18.401 57.093 1.00 16.77 56 ASP A CA 1
ATOM 411 C C . ASP A 1 56 ? 21.214 -17.469 58.249 1.00 17.78 56 ASP A C 1
ATOM 412 O O . ASP A 1 56 ? 22.296 -16.906 58.410 1.00 17.36 56 ASP A O 1
ATOM 417 N N . ALA A 1 57 ? 20.208 -17.302 59.122 1.00 16.48 57 ALA A N 1
ATOM 418 C CA . ALA A 1 57 ? 20.358 -16.404 60.256 1.00 15.32 57 ALA A CA 1
ATOM 419 C C . ALA A 1 57 ? 19.370 -16.800 61.364 1.00 13.68 57 ALA A C 1
ATOM 420 O O . ALA A 1 57 ? 18.350 -17.419 61.069 1.00 16.87 57 ALA A O 1
ATOM 422 N N . ILE A 1 58 ? 19.749 -16.433 62.588 1.00 14.51 58 ILE A N 1
ATOM 423 C CA . ILE A 1 58 ? 18.830 -16.563 63.732 1.00 14.25 58 ILE A CA 1
ATOM 424 C C . ILE A 1 58 ? 18.677 -15.192 64.355 1.00 13.55 58 ILE A C 1
ATOM 425 O O . ILE A 1 58 ? 19.672 -14.582 64.746 1.00 14.36 58 ILE A O 1
ATOM 430 N N . LEU A 1 59 ? 17.424 -14.733 64.415 1.00 13.03 59 LEU A N 1
ATOM 431 C CA . LEU A 1 59 ? 17.128 -13.428 64.992 1.00 12.01 59 LEU A CA 1
ATOM 432 C C . LEU A 1 59 ? 16.456 -13.661 66.359 1.00 12.26 59 LEU A C 1
ATOM 433 O O . LEU A 1 59 ? 15.334 -14.161 66.415 1.00 11.85 59 LEU A O 1
ATOM 438 N N . VAL A 1 60 ? 17.211 -13.341 67.396 1.00 11.30 60 VAL A N 1
ATOM 439 C CA . VAL A 1 60 ? 16.800 -13.436 68.778 1.00 10.50 60 VAL A CA 1
ATOM 440 C C . VAL A 1 60 ? 16.252 -12.086 69.219 1.00 11.84 60 VAL A C 1
ATOM 441 O O . VAL A 1 60 ? 16.951 -11.072 69.220 1.00 12.98 60 VAL A O 1
ATOM 445 N N . SER A 1 61 ? 14.962 -12.119 69.602 1.00 10.98 61 SER A N 1
ATOM 446 C CA . SER A 1 61 ? 14.382 -10.942 70.238 1.00 10.82 61 SER A CA 1
ATOM 447 C C . SER A 1 61 ? 14.343 -11.170 71.745 1.00 9.44 61 SER A C 1
ATOM 448 O O . SER A 1 61 ? 14.017 -12.275 72.194 1.00 11.73 61 SER A O 1
ATOM 451 N N . SER A 1 62 ? 14.674 -10.135 72.484 1.00 10.18 62 SER A N 1
ATOM 452 C CA . SER A 1 62 ? 14.606 -10.155 73.932 1.00 12.32 62 SER A CA 1
ATOM 453 C C . SER A 1 62 ? 14.111 -8.788 74.414 1.00 11.68 62 SER A C 1
ATOM 454 O O . SER A 1 62 ? 14.866 -7.824 74.294 1.00 10.58 62 SER A O 1
ATOM 457 N N . LEU A 1 63 ? 12.887 -8.766 74.935 1.00 10.47 63 LEU A N 1
ATOM 458 C CA . LEU A 1 63 ? 12.244 -7.556 75.379 1.00 9.39 63 LEU A CA 1
ATOM 459 C C . LEU A 1 63 ? 12.164 -7.384 76.883 1.00 7.59 63 LEU A C 1
ATOM 460 O O . LEU A 1 63 ? 12.250 -6.252 77.367 1.00 8.73 63 LEU A O 1
ATOM 465 N N . TYR A 1 64 ? 11.982 -8.466 77.630 1.00 9.12 64 TYR A N 1
ATOM 466 C CA . TYR A 1 64 ? 11.599 -8.341 79.026 1.00 10.09 64 TYR A CA 1
ATOM 467 C C . TYR A 1 64 ? 12.705 -7.997 80.008 1.00 10.48 64 TYR A C 1
ATOM 468 O O . TYR A 1 64 ? 12.422 -7.802 81.192 1.00 9.72 64 TYR A O 1
ATOM 477 N N . GLY A 1 65 ? 13.958 -7.953 79.542 1.00 10.82 65 GLY A N 1
ATOM 478 C CA . GLY A 1 65 ? 15.034 -7.454 80.346 1.00 10.64 65 GLY A CA 1
ATOM 479 C C . GLY A 1 65 ? 16.076 -8.505 80.688 1.00 12.76 65 GLY A C 1
ATOM 480 O O . GLY A 1 65 ? 17.235 -8.132 80.930 1.00 13.41 65 GLY A O 1
ATOM 481 N N . GLN A 1 66 ? 15.726 -9.783 80.725 1.00 10.97 66 GLN A N 1
ATOM 482 C CA . GLN A 1 66 ? 16.657 -10.826 81.171 1.00 12.39 66 GLN A CA 1
ATOM 483 C C . GLN A 1 66 ? 17.509 -11.401 80.043 1.00 14.45 66 GLN A C 1
ATOM 484 O O . GLN A 1 66 ? 18.018 -12.519 80.097 1.00 12.49 66 GLN A O 1
ATOM 490 N N . GLY A 1 67 ? 17.735 -10.620 78.986 1.00 16.24 67 GLY A N 1
ATOM 491 C CA . GLY A 1 67 ? 18.498 -11.068 77.838 1.00 13.34 67 GLY A CA 1
ATOM 492 C C . GLY A 1 67 ? 19.936 -11.395 78.150 1.00 13.89 67 GLY A C 1
ATOM 493 O O . GLY A 1 67 ? 20.486 -12.317 77.527 1.00 12.80 67 GLY A O 1
ATOM 494 N N . GLU A 1 68 ? 20.507 -10.656 79.084 1.00 13.60 68 GLU A N 1
ATOM 495 C CA . GLU A 1 68 ? 21.896 -10.883 79.427 1.00 16.41 68 GLU A CA 1
ATOM 496 C C . GLU A 1 68 ? 22.115 -12.311 79.883 1.00 18.50 68 GLU A C 1
ATOM 497 O O . GLU A 1 68 ? 23.053 -12.987 79.505 1.00 17.67 68 GLU A O 1
ATOM 503 N N . ILE A 1 69 ? 21.194 -12.785 80.733 1.00 15.91 69 ILE A N 1
ATOM 504 C CA . ILE A 1 69 ? 21.286 -14.191 81.143 1.00 13.03 69 ILE A CA 1
ATOM 505 C C . ILE A 1 69 ? 20.917 -15.126 80.027 1.00 16.67 69 ILE A C 1
ATOM 506 O O . ILE A 1 69 ? 21.553 -16.139 79.738 1.00 13.38 69 ILE A O 1
ATOM 511 N N . ASP A 1 70 ? 19.794 -14.784 79.361 1.00 11.55 70 ASP A N 1
ATOM 512 C CA . ASP A 1 70 ? 19.184 -15.734 78.463 1.00 10.94 70 ASP A CA 1
ATOM 513 C C . ASP A 1 70 ? 20.017 -15.996 77.204 1.00 10.06 70 ASP A C 1
ATOM 514 O O . ASP A 1 70 ? 19.945 -17.098 76.684 1.00 14.51 70 ASP A O 1
ATOM 519 N N . CYS A 1 71 ? 20.747 -14.995 76.779 1.00 12.23 71 CYS A N 1
ATOM 520 C CA . CYS A 1 71 ? 21.438 -15.004 75.505 1.00 13.62 71 CYS A CA 1
ATOM 521 C C . CYS A 1 71 ? 22.832 -15.611 75.578 1.00 18.05 71 CYS A C 1
ATOM 522 O O . CYS A 1 71 ? 23.369 -15.988 74.534 1.00 15.32 71 CYS A O 1
ATOM 525 N N . LYS A 1 72 ? 23.350 -15.688 76.792 1.00 17.12 72 LYS A N 1
ATOM 526 C CA . LYS A 1 72 ? 24.694 -16.259 76.964 1.00 19.66 72 LYS A CA 1
ATOM 527 C C . LYS A 1 72 ? 24.720 -17.711 76.542 1.00 14.64 72 LYS A C 1
ATOM 528 O O . LYS A 1 72 ? 23.893 -18.575 76.866 1.00 15.14 72 LYS A O 1
ATOM 534 N N . GLY A 1 73 ? 25.744 -18.076 75.764 1.00 18.14 73 GLY A N 1
ATOM 535 C CA . GLY A 1 73 ? 25.966 -19.452 75.394 1.00 16.81 73 GLY A CA 1
ATOM 536 C C . GLY A 1 73 ? 25.376 -19.915 74.101 1.00 22.94 73 GLY A C 1
ATOM 537 O O . GLY A 1 73 ? 25.583 -21.067 73.699 1.00 23.35 73 GLY A O 1
ATOM 538 N N . LEU A 1 74 ? 24.627 -19.037 73.409 1.00 18.63 74 LEU A N 1
ATOM 539 C CA . LEU A 1 74 ? 23.966 -19.524 72.208 1.00 15.28 74 LEU A CA 1
ATOM 540 C C . LEU A 1 74 ? 24.961 -19.857 71.090 1.00 15.84 74 LEU A C 1
ATOM 541 O O . LEU A 1 74 ? 24.801 -20.853 70.387 1.00 17.46 74 LEU A O 1
ATOM 546 N N . ARG A 1 75 ? 25.947 -18.975 70.926 1.00 18.60 75 ARG A N 1
ATOM 547 C CA . ARG A 1 75 ? 26.959 -19.145 69.876 1.00 23.82 75 ARG A CA 1
ATOM 548 C C . ARG A 1 75 ? 27.652 -20.499 70.059 1.00 26.26 75 ARG A C 1
ATOM 549 O O . ARG A 1 75 ? 27.804 -21.286 69.109 1.00 20.86 75 ARG A O 1
ATOM 557 N N . GLN A 1 76 ? 28.043 -20.801 71.300 1.00 24.94 76 GLN A N 1
ATOM 558 C CA . GLN A 1 76 ? 28.691 -22.108 71.489 1.00 22.99 76 GLN A CA 1
ATOM 559 C C . GLN A 1 76 ? 27.781 -23.269 71.150 1.00 25.37 76 GLN A C 1
ATOM 560 O O . GLN A 1 76 ? 28.216 -24.237 70.517 1.00 23.88 76 GLN A O 1
ATOM 566 N N . LYS A 1 77 ? 26.510 -23.211 71.561 1.00 19.81 77 LYS A N 1
ATOM 567 C CA . LYS A 1 77 ? 25.588 -24.281 71.234 1.00 18.37 77 LYS A CA 1
ATOM 568 C C . LYS A 1 77 ? 25.418 -24.408 69.732 1.00 23.49 77 LYS A C 1
ATOM 569 O O . LYS A 1 77 ? 25.246 -25.496 69.167 1.00 26.61 77 LYS A O 1
ATOM 575 N N . CYS A 1 78 ? 25.467 -23.283 69.018 1.00 21.45 78 CYS A N 1
ATOM 576 C CA . CYS A 1 78 ? 25.257 -23.362 67.571 1.00 20.31 78 CYS A CA 1
ATOM 577 C C . CYS A 1 78 ? 26.443 -24.086 66.905 1.00 22.12 78 CYS A C 1
ATOM 578 O O . CYS A 1 78 ? 26.265 -24.930 66.028 1.00 23.58 78 CYS A O 1
ATOM 581 N N . ASP A 1 79 ? 27.637 -23.715 67.359 1.00 23.69 79 ASP A N 1
ATOM 582 C CA . ASP A 1 79 ? 28.871 -24.331 66.862 1.00 30.01 79 ASP A CA 1
ATOM 583 C C . ASP A 1 79 ? 28.776 -25.833 67.108 1.00 28.58 79 ASP A C 1
ATOM 584 O O . ASP A 1 79 ? 28.947 -26.660 66.212 1.00 32.05 79 ASP A O 1
ATOM 589 N N . GLU A 1 80 ? 28.454 -26.193 68.346 1.00 25.57 80 GLU A N 1
ATOM 590 C CA . GLU A 1 80 ? 28.381 -27.610 68.693 1.00 25.73 80 GLU A CA 1
ATOM 591 C C . GLU A 1 80 ? 27.351 -28.349 67.871 1.00 32.38 80 GLU A C 1
ATOM 592 O O . GLU A 1 80 ? 27.502 -29.537 67.607 1.00 34.12 80 GLU A O 1
ATOM 598 N N . ALA A 1 81 ? 26.300 -27.654 67.465 1.00 26.65 81 ALA A N 1
ATOM 599 C CA . ALA A 1 81 ? 25.269 -28.233 66.628 1.00 25.55 81 ALA A CA 1
ATOM 600 C C . ALA A 1 81 ? 25.654 -28.262 65.154 1.00 25.43 81 ALA A C 1
ATOM 601 O O . ALA A 1 81 ? 24.886 -28.790 64.336 1.00 29.03 81 ALA A O 1
ATOM 603 N N . GLY A 1 82 ? 26.811 -27.698 64.844 1.00 26.24 82 GLY A N 1
ATOM 604 C CA . GLY A 1 82 ? 27.318 -27.642 63.501 1.00 33.62 82 GLY A CA 1
ATOM 605 C C . GLY A 1 82 ? 26.874 -26.474 62.653 1.00 35.33 82 GLY A C 1
ATOM 606 O O . GLY A 1 82 ? 26.996 -26.511 61.429 1.00 29.22 82 GLY A O 1
ATOM 607 N N . LEU A 1 83 ? 26.375 -25.416 63.276 1.00 30.71 83 LEU A N 1
ATOM 608 C CA . LEU A 1 83 ? 25.950 -24.193 62.615 1.00 26.73 83 LEU A CA 1
ATOM 609 C C . LEU A 1 83 ? 27.029 -23.127 62.605 1.00 26.89 83 LEU A C 1
ATOM 610 O O . LEU A 1 83 ? 26.784 -21.916 62.709 1.00 22.08 83 LEU A O 1
ATOM 615 N N . GLU A 1 84 ? 28.277 -23.599 62.488 1.00 28.45 84 GLU A N 1
ATOM 616 C CA . GLU A 1 84 ? 29.384 -22.653 62.559 1.00 25.09 84 GLU A CA 1
ATOM 617 C C . GLU A 1 84 ? 29.255 -21.527 61.540 1.00 21.85 84 GLU A C 1
ATOM 618 O O . GLU A 1 84 ? 28.862 -21.734 60.402 1.00 25.82 84 GLU A O 1
ATOM 624 N N . GLY A 1 85 ? 29.519 -20.317 62.029 1.00 23.51 85 GLY A N 1
ATOM 625 C CA . GLY A 1 85 ? 29.426 -19.115 61.252 1.00 26.53 85 GLY A CA 1
ATOM 626 C C . GLY A 1 85 ? 28.027 -18.594 60.988 1.00 25.60 85 GLY A C 1
ATOM 627 O O . GLY A 1 85 ? 27.918 -17.559 60.310 1.00 25.05 85 GLY A O 1
ATOM 628 N N . ILE A 1 86 ? 26.986 -19.266 61.486 1.00 21.92 86 ILE A N 1
ATOM 629 C CA . ILE A 1 86 ? 25.626 -18.772 61.222 1.00 22.20 86 ILE A CA 1
ATOM 630 C C . ILE A 1 86 ? 25.476 -17.342 61.728 1.00 18.03 86 ILE A C 1
ATOM 631 O O . ILE A 1 86 ? 26.089 -16.972 62.735 1.00 18.14 86 ILE A O 1
ATOM 636 N N . LEU A 1 87 ? 24.664 -16.491 61.061 1.00 16.26 87 LEU A N 1
ATOM 637 C CA . LEU A 1 87 ? 24.464 -15.136 61.567 1.00 14.56 87 LEU A CA 1
ATOM 638 C C . LEU A 1 87 ? 23.568 -15.162 62.816 1.00 15.20 87 LEU A C 1
ATOM 639 O O . LEU A 1 87 ? 22.554 -15.862 62.746 1.00 15.02 87 LEU A O 1
ATOM 644 N N . LEU A 1 88 ? 23.975 -14.448 63.832 1.00 14.62 88 LEU A N 1
ATOM 645 C CA . LEU A 1 88 ? 23.251 -14.324 65.094 1.00 16.41 88 LEU A CA 1
ATOM 646 C C . LEU A 1 88 ? 23.033 -12.846 65.377 1.00 14.45 88 LEU A C 1
ATOM 647 O O . LEU A 1 88 ? 23.939 -12.060 65.583 1.00 13.83 88 LEU A O 1
ATOM 652 N N . TYR A 1 89 ? 21.739 -12.461 65.379 1.00 13.49 89 TYR A N 1
ATOM 653 C CA . TYR A 1 89 ? 21.323 -11.098 65.679 1.00 12.60 89 TYR A CA 1
ATOM 654 C C . TYR A 1 89 ? 20.545 -11.091 67.000 1.00 10.04 89 TYR A C 1
ATOM 655 O O . TYR A 1 89 ? 19.836 -12.067 67.265 1.00 12.66 89 TYR A O 1
ATOM 664 N N . VAL A 1 90 ? 20.687 -10.039 67.786 1.00 11.27 90 VAL A N 1
ATOM 665 C CA . VAL A 1 90 ? 19.893 -9.893 69.009 1.00 13.07 90 VAL A CA 1
ATOM 666 C C . VAL A 1 90 ? 19.395 -8.459 69.104 1.00 12.64 90 VAL A C 1
ATOM 667 O O . VAL A 1 90 ? 20.112 -7.499 68.814 1.00 13.35 90 VAL A O 1
ATOM 671 N N . GLY A 1 91 ? 18.118 -8.281 69.493 1.00 11.78 91 GLY A N 1
ATOM 672 C CA . GLY A 1 91 ? 17.544 -6.947 69.616 1.00 11.35 91 GLY A CA 1
ATOM 673 C C . GLY A 1 91 ? 16.308 -6.980 70.498 1.00 10.54 91 GLY A C 1
ATOM 674 O O . GLY A 1 91 ? 15.905 -8.023 70.991 1.00 10.27 91 GLY A O 1
ATOM 675 N N . GLY A 1 92 ? 15.731 -5.806 70.648 1.00 10.04 92 GLY A N 1
ATOM 676 C CA . GLY A 1 92 ? 14.599 -5.545 71.507 1.00 10.60 92 GLY A CA 1
ATOM 677 C C . GLY A 1 92 ? 14.988 -4.586 72.616 1.00 9.67 92 GLY A C 1
ATOM 678 O O . GLY A 1 92 ? 15.363 -3.453 72.338 1.00 9.92 92 GLY A O 1
ATOM 679 N N . ASN A 1 93 ? 14.877 -5.068 73.844 1.00 9.53 93 ASN A N 1
ATOM 680 C CA . ASN A 1 93 ? 15.250 -4.357 75.054 1.00 9.27 93 ASN A CA 1
ATOM 681 C C . ASN A 1 93 ? 16.063 -5.358 75.891 1.00 12.94 93 ASN A C 1
ATOM 682 O O . ASN A 1 93 ? 15.579 -5.979 76.822 1.00 12.78 93 ASN A O 1
ATOM 687 N N . ILE A 1 94 ? 17.324 -5.516 75.492 1.00 12.73 94 ILE A N 1
ATOM 688 C CA . ILE A 1 94 ? 18.054 -6.747 75.761 1.00 10.35 94 ILE A CA 1
ATOM 689 C C . ILE A 1 94 ? 18.751 -6.759 77.110 1.00 11.44 94 ILE A C 1
ATOM 690 O O . ILE A 1 94 ? 19.175 -7.843 77.484 1.00 11.85 94 ILE A O 1
ATOM 695 N N . VAL A 1 95 ? 18.826 -5.660 77.823 1.00 11.01 95 VAL A N 1
ATOM 696 C CA . VAL A 1 95 ? 19.341 -5.531 79.163 1.00 12.37 95 VAL A CA 1
ATOM 697 C C . VAL A 1 95 ? 18.287 -4.906 80.091 1.00 14.46 95 VAL A C 1
ATOM 698 O O . VAL A 1 95 ? 17.258 -4.369 79.697 1.00 13.42 95 VAL A O 1
ATOM 702 N N . VAL A 1 96 ? 18.565 -4.997 81.380 1.00 12.00 96 VAL A N 1
ATOM 703 C CA . VAL A 1 96 ? 17.708 -4.382 82.387 1.00 13.02 96 VAL A CA 1
ATOM 704 C C . VAL A 1 96 ? 18.062 -2.904 82.514 1.00 14.79 96 VAL A C 1
ATOM 705 O O . VAL A 1 96 ? 19.126 -2.516 82.985 1.00 13.83 96 VAL A O 1
ATOM 709 N N . GLY A 1 97 ? 17.133 -2.061 82.082 1.00 12.30 97 GLY A N 1
ATOM 710 C CA . GLY A 1 97 ? 17.194 -0.636 82.263 1.00 13.10 97 GLY A CA 1
ATOM 711 C C . GLY A 1 97 ? 17.929 0.080 81.143 1.00 13.27 97 GLY A C 1
ATOM 712 O O . GLY A 1 97 ? 18.526 -0.551 80.287 1.00 15.68 97 GLY A O 1
ATOM 713 N N . LYS A 1 98 ? 17.848 1.396 81.224 1.00 11.58 98 LYS A N 1
ATOM 714 C CA . LYS A 1 98 ? 18.626 2.306 80.366 1.00 13.37 98 LYS A CA 1
ATOM 715 C C . LYS A 1 98 ? 20.095 2.113 80.728 1.00 14.66 98 LYS A C 1
ATOM 716 O O . LYS A 1 98 ? 20.417 2.159 81.911 1.00 16.67 98 LYS A O 1
ATOM 722 N N . GLN A 1 99 ? 20.929 1.866 79.733 1.00 15.85 99 GLN A N 1
ATOM 723 C CA . GLN A 1 99 ? 22.356 1.682 79.947 1.00 14.09 99 GLN A CA 1
ATOM 724 C C . GLN A 1 99 ? 23.123 2.384 78.829 1.00 16.24 99 GLN A C 1
ATOM 725 O O . GLN A 1 99 ? 22.547 2.760 77.830 1.00 16.00 99 GLN A O 1
ATOM 731 N N . HIS A 1 100 ? 24.426 2.528 79.024 1.00 19.67 100 HIS A N 1
ATOM 732 C CA . HIS A 1 100 ? 25.290 3.094 77.990 1.00 17.96 100 HIS A CA 1
ATOM 733 C C . HIS A 1 100 ? 25.425 2.152 76.811 1.00 15.54 100 HIS A C 1
ATOM 734 O O . HIS A 1 100 ? 25.983 1.061 76.925 1.00 19.08 100 HIS A O 1
ATOM 741 N N . TRP A 1 101 ? 24.897 2.546 75.658 1.00 20.94 101 TRP A N 1
ATOM 742 C CA . TRP A 1 101 ? 24.751 1.598 74.568 1.00 20.92 101 TRP A CA 1
ATOM 743 C C . TRP A 1 101 ? 26.059 0.974 74.112 1.00 20.66 101 TRP A C 1
ATOM 744 O O . TRP A 1 101 ? 26.097 -0.252 73.902 1.00 18.64 101 TRP A O 1
ATOM 755 N N . PRO A 1 102 ? 27.144 1.725 73.938 1.00 22.99 102 PRO A N 1
ATOM 756 C CA . PRO A 1 102 ? 28.386 1.045 73.526 1.00 22.17 102 PRO A CA 1
ATOM 757 C C . PRO A 1 102 ? 28.822 -0.049 74.476 1.00 18.48 102 PRO A C 1
ATOM 758 O O . PRO A 1 102 ? 29.375 -1.051 74.024 1.00 19.87 102 PRO A O 1
ATOM 762 N N . ASP A 1 103 ? 28.598 0.052 75.779 1.00 18.68 103 ASP A N 1
ATOM 763 C CA . ASP A 1 103 ? 28.924 -1.060 76.657 1.00 17.10 103 ASP A CA 1
ATOM 764 C C . ASP A 1 103 ? 28.033 -2.263 76.371 1.00 20.03 103 ASP A C 1
ATOM 765 O O . ASP A 1 103 ? 28.543 -3.373 76.427 1.00 17.23 103 ASP A O 1
ATOM 770 N N . VAL A 1 104 ? 26.745 -1.995 76.105 1.00 18.97 104 VAL A N 1
ATOM 771 C CA . VAL A 1 104 ? 25.849 -3.136 75.899 1.00 21.41 104 VAL A CA 1
ATOM 772 C C . VAL A 1 104 ? 26.177 -3.874 74.621 1.00 14.09 104 VAL A C 1
ATOM 773 O O . VAL A 1 104 ? 26.186 -5.101 74.507 1.00 15.38 104 VAL A O 1
ATOM 777 N N . GLU A 1 105 ? 26.475 -3.099 73.579 1.00 17.16 105 GLU A N 1
ATOM 778 C CA . GLU A 1 105 ? 26.810 -3.677 72.283 1.00 16.21 105 GLU A CA 1
ATOM 779 C C . GLU A 1 105 ? 28.051 -4.548 72.369 1.00 16.91 105 GLU A C 1
ATOM 780 O O . GLU A 1 105 ? 28.071 -5.650 71.839 1.00 16.45 105 GLU A O 1
ATOM 786 N N . LYS A 1 106 ? 29.096 -4.076 73.053 1.00 18.33 106 LYS A N 1
ATOM 787 C CA . LYS A 1 106 ? 30.284 -4.926 73.211 1.00 22.49 106 LYS A CA 1
ATOM 788 C C . LYS A 1 106 ? 30.031 -6.180 74.022 1.00 20.50 106 LYS A C 1
ATOM 789 O O . LYS A 1 106 ? 30.532 -7.250 73.685 1.00 20.91 106 LYS A O 1
ATOM 795 N N . ARG A 1 107 ? 29.243 -6.074 75.097 1.00 16.18 107 ARG A N 1
ATOM 796 C CA . ARG A 1 107 ? 28.892 -7.236 75.900 1.00 16.83 107 ARG A CA 1
ATOM 797 C C . ARG A 1 107 ? 28.248 -8.354 75.082 1.00 16.40 107 ARG A C 1
ATOM 798 O O . ARG A 1 107 ? 28.592 -9.523 75.235 1.00 15.37 107 ARG A O 1
ATOM 806 N N . PHE A 1 108 ? 27.275 -8.001 74.234 1.00 16.16 108 PHE A N 1
ATOM 807 C CA . PHE A 1 108 ? 26.632 -9.043 73.414 1.00 16.23 108 PHE A CA 1
ATOM 808 C C . PHE A 1 108 ? 27.496 -9.473 72.235 1.00 12.66 108 PHE A C 1
ATOM 809 O O . PHE A 1 108 ? 27.491 -10.648 71.853 1.00 16.99 108 PHE A O 1
ATOM 817 N N . LYS A 1 109 ? 28.275 -8.581 71.631 1.00 14.90 109 LYS A N 1
ATOM 818 C CA . LYS A 1 109 ? 29.239 -9.108 70.645 1.00 20.67 109 LYS A CA 1
ATOM 819 C C . LYS A 1 109 ? 30.260 -10.081 71.241 1.00 18.72 109 LYS A C 1
ATOM 820 O O . LYS A 1 109 ? 30.590 -11.123 70.649 1.00 17.85 109 LYS A O 1
ATOM 826 N N . ASP A 1 110 ? 30.774 -9.754 72.418 1.00 19.82 110 ASP A N 1
ATOM 827 C CA . ASP A 1 110 ? 31.674 -10.641 73.155 1.00 22.22 110 ASP A CA 1
ATOM 828 C C . ASP A 1 110 ? 30.998 -11.964 73.467 1.00 28.83 110 ASP A C 1
ATOM 829 O O . ASP A 1 110 ? 31.636 -13.011 73.535 1.00 21.43 110 ASP A O 1
ATOM 834 N N . MET A 1 111 ? 29.672 -12.012 73.644 1.00 18.01 111 MET A N 1
ATOM 835 C CA . MET A 1 111 ? 28.946 -13.256 73.777 1.00 18.25 111 MET A CA 1
ATOM 836 C C . MET A 1 111 ? 28.795 -14.062 72.489 1.00 17.08 111 MET A C 1
ATOM 837 O O . MET A 1 111 ? 28.292 -15.189 72.543 1.00 21.21 111 MET A O 1
ATOM 842 N N . GLY A 1 112 ? 29.180 -13.478 71.347 1.00 18.09 112 GLY A N 1
ATOM 843 C CA . GLY A 1 112 ? 29.094 -14.210 70.098 1.00 18.33 112 GLY A CA 1
ATOM 844 C C . GLY A 1 112 ? 28.014 -13.718 69.144 1.00 20.32 112 GLY A C 1
ATOM 845 O O . GLY A 1 112 ? 27.799 -14.405 68.124 1.00 18.51 112 GLY A O 1
ATOM 846 N N . TYR A 1 113 ? 27.355 -12.596 69.431 1.00 15.51 113 TYR A N 1
ATOM 847 C CA . TYR A 1 113 ? 26.338 -12.066 68.497 1.00 16.09 113 TYR A CA 1
ATOM 848 C C . TYR A 1 113 ? 27.031 -11.228 67.430 1.00 14.75 113 TYR A C 1
ATOM 849 O O . TYR A 1 113 ? 27.956 -10.482 67.693 1.00 16.75 113 TYR A O 1
ATOM 858 N N . ASP A 1 114 ? 26.553 -11.380 66.192 1.00 16.91 114 ASP A N 1
ATOM 859 C CA . ASP A 1 114 ? 27.095 -10.637 65.047 1.00 16.55 114 ASP A CA 1
ATOM 860 C C . ASP A 1 114 ? 26.596 -9.202 65.017 1.00 17.41 114 ASP A C 1
ATOM 861 O O . ASP A 1 114 ? 27.390 -8.279 64.803 1.00 15.03 114 ASP A O 1
ATOM 866 N N . ARG A 1 115 ? 25.278 -9.038 65.266 1.00 14.12 115 ARG A N 1
ATOM 867 C CA . ARG A 1 115 ? 24.728 -7.690 65.397 1.00 13.00 115 ARG A CA 1
ATOM 868 C C . ARG A 1 115 ? 23.821 -7.601 66.628 1.00 11.41 115 ARG A C 1
ATOM 869 O O . ARG A 1 115 ? 23.152 -8.576 66.944 1.00 14.37 115 ARG A O 1
ATOM 877 N N . VAL A 1 116 ? 23.859 -6.440 67.234 1.00 14.17 116 VAL A N 1
ATOM 878 C CA . VAL A 1 116 ? 23.215 -6.125 68.503 1.00 15.77 116 VAL A CA 1
ATOM 879 C C . VAL A 1 116 ? 22.398 -4.838 68.329 1.00 16.09 116 VAL A C 1
ATOM 880 O O . VAL A 1 116 ? 22.947 -3.819 67.890 1.00 14.94 116 VAL A O 1
ATOM 884 N N . TYR A 1 117 ? 21.102 -4.855 68.644 1.00 12.52 117 TYR A N 1
ATOM 885 C CA . TYR A 1 117 ? 20.246 -3.724 68.402 1.00 12.23 117 TYR A CA 1
ATOM 886 C C . TYR A 1 117 ? 19.621 -3.136 69.670 1.00 12.47 117 TYR A C 1
ATOM 887 O O . TYR A 1 117 ? 19.205 -3.902 70.545 1.00 15.92 117 TYR A O 1
ATOM 896 N N . ALA A 1 118 ? 19.603 -1.814 69.705 1.00 14.36 118 ALA A N 1
ATOM 897 C CA . ALA A 1 118 ? 19.052 -1.012 70.800 1.00 13.99 118 ALA A CA 1
ATOM 898 C C . ALA A 1 118 ? 17.527 -0.963 70.806 1.00 11.77 118 ALA A C 1
ATOM 899 O O . ALA A 1 118 ? 16.888 -1.317 69.811 1.00 12.43 118 ALA A O 1
ATOM 901 N N . PRO A 1 119 ? 16.922 -0.488 71.892 1.00 12.88 119 PRO A N 1
ATOM 902 C CA . PRO A 1 119 ? 15.453 -0.314 71.931 1.00 9.73 119 PRO A CA 1
ATOM 903 C C . PRO A 1 119 ? 14.929 0.489 70.749 1.00 12.09 119 PRO A C 1
ATOM 904 O O . PRO A 1 119 ? 15.597 1.431 70.308 1.00 14.00 119 PRO A O 1
ATOM 908 N N . GLY A 1 120 ? 13.760 0.093 70.261 1.00 13.00 120 GLY A N 1
ATOM 909 C CA . GLY A 1 120 ? 12.995 0.799 69.252 1.00 13.06 120 GLY A CA 1
ATOM 910 C C . GLY A 1 120 ? 13.623 0.683 67.875 1.00 15.36 120 GLY A C 1
ATOM 911 O O . GLY A 1 120 ? 13.405 1.521 67.004 1.00 15.83 120 GLY A O 1
ATOM 912 N N . THR A 1 121 ? 14.428 -0.353 67.641 1.00 13.01 121 THR A N 1
ATOM 913 C CA . THR A 1 121 ? 15.027 -0.529 66.322 1.00 11.99 121 THR A CA 1
ATOM 914 C C . THR A 1 121 ? 13.954 -0.875 65.292 1.00 12.59 121 THR A C 1
ATOM 915 O O . THR A 1 121 ? 13.178 -1.811 65.442 1.00 11.55 121 THR A O 1
ATOM 919 N N . PRO A 1 122 ? 13.875 -0.121 64.200 1.00 14.24 122 PRO A N 1
ATOM 920 C CA . PRO A 1 122 ? 12.898 -0.507 63.171 1.00 15.14 122 PRO A CA 1
ATOM 921 C C . PRO A 1 122 ? 13.265 -1.817 62.488 1.00 14.33 122 PRO A C 1
ATOM 922 O O . PRO A 1 122 ? 14.442 -2.056 62.247 1.00 13.43 122 PRO A O 1
ATOM 926 N N . PRO A 1 123 ? 12.280 -2.653 62.148 1.00 13.99 123 PRO A N 1
ATOM 927 C CA . PRO A 1 123 ? 12.520 -3.867 61.388 1.00 11.23 123 PRO A CA 1
ATOM 928 C C . PRO A 1 123 ? 13.366 -3.634 60.127 1.00 13.80 123 PRO A C 1
ATOM 929 O O . PRO A 1 123 ? 14.199 -4.466 59.771 1.00 15.78 123 PRO A O 1
ATOM 933 N N . GLU A 1 124 ? 13.147 -2.490 59.514 1.00 16.02 124 GLU A N 1
ATOM 934 C CA . GLU A 1 124 ? 13.804 -2.099 58.274 1.00 16.19 124 GLU A CA 1
ATOM 935 C C . GLU A 1 124 ? 15.310 -2.005 58.462 1.00 15.29 124 GLU A C 1
ATOM 936 O O . GLU A 1 124 ? 16.037 -2.319 57.504 1.00 18.90 124 GLU A O 1
ATOM 942 N N . VAL A 1 125 ? 15.807 -1.621 59.627 1.00 13.55 125 VAL A N 1
ATOM 943 C CA . VAL A 1 125 ? 17.266 -1.564 59.816 1.00 16.06 125 VAL A CA 1
ATOM 944 C C . VAL A 1 125 ? 17.869 -2.949 59.773 1.00 15.72 125 VAL A C 1
ATOM 945 O O . VAL A 1 125 ? 18.904 -3.309 59.213 1.00 17.64 125 VAL A O 1
ATOM 949 N N . GLY A 1 126 ? 17.175 -3.878 60.440 1.00 15.10 126 GLY A N 1
ATOM 950 C CA . GLY A 1 126 ? 17.585 -5.257 60.482 1.00 15.41 126 GLY A CA 1
ATOM 951 C C . GLY A 1 126 ? 17.519 -5.915 59.124 1.00 15.53 126 GLY A C 1
ATOM 952 O O . GLY A 1 126 ? 18.367 -6.724 58.798 1.00 20.04 126 GLY A O 1
ATOM 953 N N . ILE A 1 127 ? 16.473 -5.583 58.366 1.00 14.53 127 ILE A N 1
ATOM 954 C CA . ILE A 1 127 ? 16.325 -6.104 57.009 1.00 13.19 127 ILE A CA 1
ATOM 955 C C . ILE A 1 127 ? 17.520 -5.677 56.150 1.00 14.24 127 ILE A C 1
ATOM 956 O O . ILE A 1 127 ? 18.101 -6.492 55.449 1.00 16.25 127 ILE A O 1
ATOM 961 N N . ALA A 1 128 ? 17.886 -4.419 56.203 1.00 16.50 128 ALA A N 1
ATOM 962 C CA . ALA A 1 128 ? 18.988 -3.894 55.409 1.00 17.24 128 ALA A CA 1
ATOM 963 C C . ALA A 1 128 ? 20.304 -4.536 55.813 1.00 20.66 128 ALA A C 1
ATOM 964 O O . ALA A 1 128 ? 21.128 -4.926 54.998 1.00 22.23 128 ALA A O 1
ATOM 966 N N . ASP A 1 129 ? 20.495 -4.650 57.133 1.00 16.62 129 ASP A N 1
ATOM 967 C CA . ASP A 1 129 ? 21.728 -5.265 57.608 1.00 16.71 129 ASP A CA 1
ATOM 968 C C . ASP A 1 129 ? 21.846 -6.713 57.159 1.00 19.67 129 ASP A C 1
ATOM 969 O O . ASP A 1 129 ? 22.930 -7.172 56.818 1.00 20.69 129 ASP A O 1
ATOM 974 N N . LEU A 1 130 ? 20.717 -7.423 57.193 1.00 14.51 130 LEU A N 1
ATOM 975 C CA . LEU A 1 130 ? 20.782 -8.839 56.861 1.00 12.31 130 LEU A CA 1
ATOM 976 C C . LEU A 1 130 ? 20.978 -9.003 55.354 1.00 19.44 130 LEU A C 1
ATOM 977 O O . LEU A 1 130 ? 21.694 -9.907 54.907 1.00 20.20 130 LEU A O 1
ATOM 982 N N . LYS A 1 131 ? 20.368 -8.124 54.550 1.00 19.96 131 LYS A N 1
ATOM 983 C CA . LYS A 1 131 ? 20.663 -8.242 53.109 1.00 18.37 131 LYS A CA 1
ATOM 984 C C . LYS A 1 131 ? 22.148 -7.987 52.875 1.00 18.66 131 LYS A C 1
ATOM 985 O O . LYS A 1 131 ? 22.781 -8.715 52.110 1.00 26.64 131 LYS A O 1
ATOM 991 N N . LYS A 1 132 ? 22.683 -6.964 53.509 1.00 18.17 132 LYS A N 1
ATOM 992 C CA . LYS A 1 132 ? 24.108 -6.655 53.379 1.00 20.61 132 LYS A CA 1
ATOM 993 C C . LYS A 1 132 ? 24.936 -7.855 53.804 1.00 25.37 132 LYS A C 1
ATOM 994 O O . LYS A 1 132 ? 25.864 -8.312 53.127 1.00 27.64 132 LYS A O 1
ATOM 1000 N N . ASP A 1 133 ? 24.634 -8.405 54.991 1.00 19.06 133 ASP A N 1
ATOM 1001 C CA . ASP A 1 133 ? 25.461 -9.515 55.488 1.00 18.03 133 ASP A CA 1
ATOM 1002 C C . ASP A 1 133 ? 25.299 -10.763 54.624 1.00 23.89 133 ASP A C 1
ATOM 1003 O O . ASP A 1 133 ? 26.216 -11.599 54.580 1.00 23.94 133 ASP A O 1
ATOM 1008 N N . LEU A 1 134 ? 24.160 -10.913 53.941 1.00 20.95 134 LEU A N 1
ATOM 1009 C CA . LEU A 1 134 ? 23.973 -12.087 53.084 1.00 20.79 134 LEU A CA 1
ATOM 1010 C C . LEU A 1 134 ? 24.338 -11.811 51.624 1.00 19.74 134 LEU A C 1
ATOM 1011 O O . LEU A 1 134 ? 24.209 -12.718 50.797 1.00 29.49 134 LEU A O 1
ATOM 1016 N N . ASN A 1 135 ? 24.791 -10.597 51.328 1.00 20.98 135 ASN A N 1
ATOM 1017 C CA . ASN A 1 135 ? 25.188 -10.284 49.964 1.00 25.74 135 ASN A CA 1
ATOM 1018 C C . ASN A 1 135 ? 24.064 -10.359 48.946 1.00 27.49 135 ASN A C 1
ATOM 1019 O O . ASN A 1 135 ? 24.252 -10.857 47.834 1.00 28.20 135 ASN A O 1
ATOM 1024 N N . ILE A 1 136 ? 22.914 -9.862 49.388 1.00 24.95 136 ILE A N 1
ATOM 1025 C CA . ILE A 1 136 ? 21.709 -9.794 48.567 1.00 21.12 136 ILE A CA 1
ATOM 1026 C C . ILE A 1 136 ? 21.082 -8.400 48.562 1.00 25.80 136 ILE A C 1
ATOM 1027 O O . ILE A 1 136 ? 19.836 -8.609 48.179 1.00 32.68 136 ILE A O 1
ATOM 1032 N N . GLU A 1 137 ? 21.887 -7.422 48.901 1.00 30.28 137 GLU A N 1
ATOM 1033 C CA . GLU A 1 137 ? 21.843 -5.999 48.639 1.00 60.65 137 GLU A CA 1
ATOM 1034 C C . GLU A 1 137 ? 22.179 -5.235 49.920 1.00 69.67 137 GLU A C 1
ATOM 1035 O O . GLU A 1 137 ? 23.369 -4.931 50.161 1.00 56.42 137 GLU A O 1
ATOM 1042 N N . MET B 2 1 ? -7.913 -32.335 89.661 1.00 38.61 1 MET B N 1
ATOM 1043 C CA . MET B 2 1 ? -9.200 -31.801 90.104 1.00 33.22 1 MET B CA 1
ATOM 1044 C C . MET B 2 1 ? -10.091 -31.509 88.902 1.00 26.04 1 MET B C 1
ATOM 1045 O O . MET B 2 1 ? -9.603 -31.073 87.856 1.00 30.29 1 MET B O 1
ATOM 1050 N N . GLU B 2 2 ? -11.382 -31.755 89.092 1.00 22.38 2 GLU B N 1
ATOM 1051 C CA . GLU B 2 2 ? -12.316 -31.326 88.062 1.00 23.07 2 GLU B CA 1
ATOM 1052 C C . GLU B 2 2 ? -12.629 -29.837 88.283 1.00 22.90 2 GLU B C 1
ATOM 1053 O O . GLU B 2 2 ? -12.633 -29.372 89.423 1.00 19.50 2 GLU B O 1
ATOM 1059 N N . LEU B 2 3 ? -12.857 -29.183 87.146 1.00 18.51 3 LEU B N 1
ATOM 1060 C CA . LEU B 2 3 ? -13.146 -27.753 87.152 1.00 12.95 3 LEU B CA 1
ATOM 1061 C C . LEU B 2 3 ? -14.641 -27.545 87.203 1.00 11.95 3 LEU B C 1
ATOM 1062 O O . LEU B 2 3 ? -15.415 -27.958 86.346 1.00 15.86 3 LEU B O 1
ATOM 1067 N N . LYS B 2 4 ? -15.075 -26.880 88.267 1.00 11.09 4 LYS B N 1
ATOM 1068 C CA . LYS B 2 4 ? -16.430 -26.437 88.416 1.00 12.44 4 LYS B CA 1
ATOM 1069 C C . LYS B 2 4 ? -16.388 -25.097 89.160 1.00 11.25 4 LYS B C 1
ATOM 1070 O O . LYS B 2 4 ? -15.472 -24.882 89.967 1.00 14.87 4 LYS B O 1
ATOM 1076 N N . ASN B 2 5 ? -17.384 -24.273 88.909 1.00 11.84 5 ASN B N 1
ATOM 1077 C CA . ASN B 2 5 ? -17.423 -22.996 89.574 1.00 10.85 5 ASN B CA 1
ATOM 1078 C C . ASN B 2 5 ? -18.105 -23.135 90.941 1.00 10.82 5 ASN B C 1
ATOM 1079 O O . ASN B 2 5 ? -19.213 -22.676 91.182 1.00 13.16 5 ASN B O 1
ATOM 1084 N N . LYS B 2 6 ? -17.385 -23.775 91.856 1.00 11.60 6 LYS B N 1
ATOM 1085 C CA . LYS B 2 6 ? -17.893 -24.077 93.180 1.00 11.20 6 LYS B CA 1
ATOM 1086 C C . LYS B 2 6 ? -16.801 -23.961 94.217 1.00 9.75 6 LYS B C 1
ATOM 1087 O O . LYS B 2 6 ? -15.696 -24.445 94.006 1.00 11.00 6 LYS B O 1
ATOM 1093 N N . LYS B 2 7 ? -17.083 -23.321 95.334 1.00 11.72 7 LYS B N 1
ATOM 1094 C CA . LYS B 2 7 ? -16.088 -23.173 96.386 1.00 11.60 7 LYS B CA 1
ATOM 1095 C C . LYS B 2 7 ? -15.499 -24.503 96.807 1.00 13.03 7 LYS B C 1
ATOM 1096 O O . LYS B 2 7 ? -16.235 -25.465 97.081 1.00 11.21 7 LYS B O 1
ATOM 1102 N N . TRP B 2 8 ? -14.171 -24.516 96.863 1.00 11.08 8 TRP B N 1
ATOM 1103 C CA . TRP B 2 8 ? -13.486 -25.714 97.322 1.00 11.62 8 TRP B CA 1
ATOM 1104 C C . TRP B 2 8 ? -13.828 -25.996 98.785 1.00 10.03 8 TRP B C 1
ATOM 1105 O O . TRP B 2 8 ? -13.917 -25.098 99.622 1.00 11.12 8 TRP B O 1
ATOM 1116 N N . THR B 2 9 ? -13.981 -27.295 99.116 1.00 13.98 9 THR B N 1
ATOM 1117 C CA . THR B 2 9 ? -14.171 -27.557 100.536 1.00 13.41 9 THR B CA 1
ATOM 1118 C C . THR B 2 9 ? -12.845 -27.375 101.272 1.00 11.48 9 THR B C 1
ATOM 1119 O O . THR B 2 9 ? -11.762 -27.347 100.683 1.00 13.33 9 THR B O 1
ATOM 1123 N N . ASP B 2 10 ? -12.944 -27.240 102.591 1.00 11.95 10 ASP B N 1
ATOM 1124 C CA . ASP B 2 10 ? -11.740 -27.091 103.421 1.00 14.70 10 ASP B CA 1
ATOM 1125 C C . ASP B 2 10 ? -10.784 -28.264 103.258 1.00 11.84 10 ASP B C 1
ATOM 1126 O O . ASP B 2 10 ? -9.569 -28.095 103.266 1.00 13.64 10 ASP B O 1
ATOM 1131 N N . GLU B 2 11 ? -11.343 -29.462 103.085 1.00 12.06 11 GLU B N 1
ATOM 1132 C CA . GLU B 2 11 ? -10.496 -30.636 102.961 1.00 13.71 11 GLU B CA 1
ATOM 1133 C C . GLU B 2 11 ? -9.746 -30.700 101.638 1.00 12.34 11 GLU B C 1
ATOM 1134 O O . GLU B 2 11 ? -8.547 -30.931 101.570 1.00 13.76 11 GLU B O 1
ATOM 1140 N N . GLU B 2 12 ? -10.333 -30.452 100.504 1.00 15.89 12 GLU B N 1
ATOM 1141 C CA . GLU B 2 12 ? -9.910 -30.255 99.146 1.00 14.86 12 GLU B CA 1
ATOM 1142 C C . GLU B 2 12 ? -8.801 -29.209 99.181 1.00 13.11 12 GLU B C 1
ATOM 1143 O O . GLU B 2 12 ? -7.703 -29.413 98.690 1.00 14.58 12 GLU B O 1
ATOM 1149 N N . PHE B 2 13 ? -9.097 -28.057 99.796 1.00 11.69 13 PHE B N 1
ATOM 1150 C CA . PHE B 2 13 ? -8.072 -27.009 99.758 1.00 10.59 13 PHE B CA 1
ATOM 1151 C C . PHE B 2 13 ? -6.840 -27.420 100.525 1.00 10.93 13 PHE B C 1
ATOM 1152 O O . PHE B 2 13 ? -5.701 -27.244 100.105 1.00 11.37 13 PHE B O 1
ATOM 1160 N N . HIS B 2 14 ? -7.021 -28.007 101.714 1.00 11.93 14 HIS B N 1
ATOM 1161 C CA . HIS B 2 14 ? -5.868 -28.426 102.509 1.00 9.92 14 HIS B CA 1
ATOM 1162 C C . HIS B 2 14 ? -5.004 -29.458 101.798 1.00 9.35 14 HIS B C 1
ATOM 1163 O O . HIS B 2 14 ? -3.773 -29.402 101.831 1.00 11.64 14 HIS B O 1
ATOM 1170 N N . LYS B 2 15 ? -5.669 -30.386 101.113 1.00 11.63 15 LYS B N 1
ATOM 1171 C CA . LYS B 2 15 ? -4.906 -31.396 100.384 1.00 11.30 15 LYS B CA 1
ATOM 1172 C C . LYS B 2 15 ? -4.039 -30.733 99.311 1.00 11.87 15 LYS B C 1
ATOM 1173 O O . LYS B 2 15 ? -2.876 -31.089 99.109 1.00 13.91 15 LYS B O 1
ATOM 1179 N N . GLN B 2 16 ? -4.603 -29.720 98.643 1.00 12.18 16 GLN B N 1
ATOM 1180 C CA . GLN B 2 16 ? -3.824 -29.031 97.617 1.00 10.65 16 GLN B CA 1
ATOM 1181 C C . GLN B 2 16 ? -2.701 -28.229 98.258 1.00 12.16 16 GLN B C 1
ATOM 1182 O O . GLN B 2 16 ? -1.568 -28.187 97.750 1.00 13.67 16 GLN B O 1
ATOM 1188 N N . ARG B 2 17 ? -2.992 -27.608 99.403 1.00 12.15 17 ARG B N 1
ATOM 1189 C CA . ARG B 2 17 ? -1.957 -26.906 100.122 1.00 11.45 17 ARG B CA 1
ATOM 1190 C C . ARG B 2 17 ? -0.724 -27.737 100.420 1.00 11.93 17 ARG B C 1
ATOM 1191 O O . ARG B 2 17 ? 0.403 -27.298 100.234 1.00 12.04 17 ARG B O 1
ATOM 1199 N N . GLU B 2 18 ? -0.986 -28.956 100.875 1.00 14.79 18 GLU B N 1
ATOM 1200 C CA . GLU B 2 18 ? 0.174 -29.788 101.252 1.00 16.79 18 GLU B CA 1
ATOM 1201 C C . GLU B 2 18 ? 1.051 -30.120 100.047 1.00 13.26 18 GLU B C 1
ATOM 1202 O O . GLU B 2 18 ? 2.264 -30.291 100.191 1.00 16.38 18 GLU B O 1
ATOM 1208 N N . GLU B 2 19 ? 0.472 -30.194 98.876 1.00 11.52 19 GLU B N 1
ATOM 1209 C CA . GLU B 2 19 ? 1.230 -30.441 97.662 1.00 13.18 19 GLU B CA 1
ATOM 1210 C C . GLU B 2 19 ? 2.012 -29.193 97.252 1.00 13.29 19 GLU B C 1
ATOM 1211 O O . GLU B 2 19 ? 3.209 -29.220 96.952 1.00 13.63 19 GLU B O 1
ATOM 1217 N N . VAL B 2 20 ? 1.293 -28.065 97.275 1.00 12.95 20 VAL B N 1
ATOM 1218 C CA . VAL B 2 20 ? 1.872 -26.801 96.790 1.00 10.15 20 VAL B CA 1
ATOM 1219 C C . VAL B 2 20 ? 3.063 -26.366 97.605 1.00 11.58 20 VAL B C 1
ATOM 1220 O O . VAL B 2 20 ? 4.086 -25.877 97.099 1.00 12.06 20 VAL B O 1
ATOM 1224 N N . LEU B 2 21 ? 3.024 -26.499 98.934 1.00 12.29 21 LEU B N 1
ATOM 1225 C CA . LEU B 2 21 ? 4.114 -26.029 99.793 1.00 10.93 21 LEU B CA 1
ATOM 1226 C C . LEU B 2 21 ? 5.403 -26.798 99.594 1.00 11.83 21 LEU B C 1
ATOM 1227 O O . LEU B 2 21 ? 6.488 -26.363 99.947 1.00 15.19 21 LEU B O 1
ATOM 1232 N N . GLN B 2 22 ? 5.285 -27.976 98.984 1.00 12.54 22 GLN B N 1
ATOM 1233 C CA . GLN B 2 22 ? 6.487 -28.748 98.678 1.00 14.27 22 GLN B CA 1
ATOM 1234 C C . GLN B 2 22 ? 7.210 -28.284 97.418 1.00 18.99 22 GLN B C 1
ATOM 1235 O O . GLN B 2 22 ? 8.282 -28.818 97.114 1.00 15.94 22 GLN B O 1
ATOM 1241 N N . GLN B 2 23 ? 6.683 -27.315 96.667 1.00 13.36 23 GLN B N 1
ATOM 1242 C CA . GLN B 2 23 ? 7.286 -27.014 95.371 1.00 13.09 23 GLN B CA 1
ATOM 1243 C C . GLN B 2 23 ? 8.577 -26.221 95.448 1.00 11.22 23 GLN B C 1
ATOM 1244 O O . GLN B 2 23 ? 9.277 -26.139 94.435 1.00 15.10 23 GLN B O 1
ATOM 1250 N N . TRP B 2 24 ? 8.907 -25.645 96.601 1.00 11.11 24 TRP B N 1
ATOM 1251 C CA . TRP B 2 24 ? 10.227 -25.069 96.834 1.00 13.15 24 TRP B CA 1
ATOM 1252 C C . TRP B 2 24 ? 10.475 -25.057 98.334 1.00 13.02 24 TRP B C 1
ATOM 1253 O O . TRP B 2 24 ? 9.470 -25.018 99.072 1.00 14.51 24 TRP B O 1
ATOM 1264 N N . PRO B 2 25 ? 11.695 -25.143 98.822 1.00 13.25 25 PRO B N 1
ATOM 1265 C CA . PRO B 2 25 ? 11.872 -25.250 100.277 1.00 11.62 25 PRO B CA 1
ATOM 1266 C C . PRO B 2 25 ? 11.389 -24.097 101.110 1.00 14.82 25 PRO B C 1
ATOM 1267 O O . PRO B 2 25 ? 11.175 -24.256 102.320 1.00 14.73 25 PRO B O 1
ATOM 1271 N N . THR B 2 26 ? 11.222 -22.918 100.525 1.00 11.33 26 THR B N 1
ATOM 1272 C CA . THR B 2 26 ? 10.634 -21.851 101.312 1.00 11.67 26 THR B CA 1
ATOM 1273 C C . THR B 2 26 ? 9.171 -22.114 101.647 1.00 12.23 26 THR B C 1
ATOM 1274 O O . THR B 2 26 ? 8.616 -21.397 102.498 1.00 12.75 26 THR B O 1
ATOM 1278 N N . GLY B 2 27 ? 8.500 -23.089 101.051 1.00 12.76 27 GLY B N 1
ATOM 1279 C CA . GLY B 2 27 ? 7.145 -23.475 101.425 1.00 11.39 27 GLY B CA 1
ATOM 1280 C C . GLY B 2 27 ? 7.054 -23.863 102.903 1.00 14.19 27 GLY B C 1
ATOM 1281 O O . GLY B 2 27 ? 6.000 -23.764 103.538 1.00 16.32 27 GLY B O 1
ATOM 1282 N N . LYS B 2 28 ? 8.157 -24.342 103.465 1.00 15.53 28 LYS B N 1
ATOM 1283 C CA . LYS B 2 28 ? 8.189 -24.739 104.870 1.00 14.02 28 LYS B CA 1
ATOM 1284 C C . LYS B 2 28 ? 8.058 -23.566 105.813 1.00 16.92 28 LYS B C 1
ATOM 1285 O O . LYS B 2 28 ? 7.818 -23.737 107.014 1.00 21.55 28 LYS B O 1
ATOM 1291 N N . GLU B 2 29 ? 8.236 -22.357 105.338 1.00 14.21 29 GLU B N 1
ATOM 1292 C CA . GLU B 2 29 ? 8.169 -21.137 106.139 1.00 14.77 29 GLU B CA 1
ATOM 1293 C C . GLU B 2 29 ? 6.703 -20.714 106.333 1.00 16.93 29 GLU B C 1
ATOM 1294 O O . GLU B 2 29 ? 6.407 -19.797 107.113 1.00 19.28 29 GLU B O 1
ATOM 1300 N N . VAL B 2 30 ? 5.782 -21.339 105.608 1.00 13.43 30 VAL B N 1
ATOM 1301 C CA . VAL B 2 30 ? 4.380 -20.936 105.625 1.00 13.16 30 VAL B CA 1
ATOM 1302 C C . VAL B 2 30 ? 3.626 -21.721 106.699 1.00 15.68 30 VAL B C 1
ATOM 1303 O O . VAL B 2 30 ? 3.497 -22.937 106.593 1.00 16.51 30 VAL B O 1
ATOM 1307 N N . ASP B 2 31 ? 3.127 -21.022 107.703 1.00 14.19 31 ASP B N 1
ATOM 1308 C CA . ASP B 2 31 ? 2.341 -21.591 108.795 1.00 16.18 31 ASP B CA 1
ATOM 1309 C C . ASP B 2 31 ? 1.075 -20.755 108.889 1.00 14.35 31 ASP B C 1
ATOM 1310 O O . ASP B 2 31 ? 1.165 -19.619 109.330 1.00 12.71 31 ASP B O 1
ATOM 1315 N N . LEU B 2 32 ? -0.064 -21.282 108.455 1.00 13.66 32 LEU B N 1
ATOM 1316 C CA . LEU B 2 32 ? -1.265 -20.475 108.354 1.00 14.79 32 LEU B CA 1
ATOM 1317 C C . LEU B 2 32 ? -1.735 -19.914 109.688 1.00 12.11 32 LEU B C 1
ATOM 1318 O O . LEU B 2 32 ? -2.243 -18.793 109.776 1.00 14.44 32 LEU B O 1
ATOM 1323 N N . GLN B 2 33 ? -1.578 -20.707 110.753 1.00 14.19 33 GLN B N 1
ATOM 1324 C CA . GLN B 2 33 ? -1.937 -20.182 112.069 1.00 12.76 33 GLN B CA 1
ATOM 1325 C C . GLN B 2 33 ? -1.094 -18.956 112.412 1.00 12.43 33 GLN B C 1
ATOM 1326 O O . GLN B 2 33 ? -1.598 -17.928 112.843 1.00 12.81 33 GLN B O 1
ATOM 1332 N N . GLU B 2 34 ? 0.230 -19.089 112.254 1.00 12.82 34 GLU B N 1
ATOM 1333 C CA . GLU B 2 34 ? 1.122 -17.992 112.630 1.00 12.80 34 GLU B CA 1
ATOM 1334 C C . GLU B 2 34 ? 0.896 -16.807 111.690 1.00 12.86 34 GLU B C 1
ATOM 1335 O O . GLU B 2 34 ? 1.008 -15.658 112.147 1.00 13.79 34 GLU B O 1
ATOM 1341 N N . ALA B 2 35 ? 0.653 -17.106 110.414 1.00 13.77 35 ALA B N 1
ATOM 1342 C CA . ALA B 2 35 ? 0.449 -16.035 109.430 1.00 12.98 35 ALA B CA 1
ATOM 1343 C C . ALA B 2 35 ? -0.814 -15.236 109.728 1.00 12.47 35 ALA B C 1
ATOM 1344 O O . ALA B 2 35 ? -0.845 -14.024 109.560 1.00 13.34 35 ALA B O 1
ATOM 1346 N N . VAL B 2 36 ? -1.894 -15.879 110.173 1.00 12.36 36 VAL B N 1
ATOM 1347 C CA . VAL B 2 36 ? -3.094 -15.127 110.531 1.00 11.70 36 VAL B CA 1
ATOM 1348 C C . VAL B 2 36 ? -2.743 -14.124 111.614 1.00 13.12 36 VAL B C 1
ATOM 1349 O O . VAL B 2 36 ? -3.088 -12.943 111.580 1.00 13.44 36 VAL B O 1
ATOM 1353 N N . ASP B 2 37 ? -1.973 -14.541 112.627 1.00 12.93 37 ASP B N 1
ATOM 1354 C CA . ASP B 2 37 ? -1.727 -13.594 113.725 1.00 13.91 37 ASP B CA 1
ATOM 1355 C C . ASP B 2 37 ? -0.817 -12.464 113.225 1.00 15.22 37 ASP B C 1
ATOM 1356 O O . ASP B 2 37 ? -1.068 -11.291 113.565 1.00 15.33 37 ASP B O 1
ATOM 1361 N N . TYR B 2 38 ? 0.192 -12.783 112.428 1.00 12.44 38 TYR B N 1
ATOM 1362 C CA . TYR B 2 38 ? 1.065 -11.792 111.803 1.00 13.63 38 TYR B CA 1
ATOM 1363 C C . TYR B 2 38 ? 0.247 -10.768 111.008 1.00 10.99 38 TYR B C 1
ATOM 1364 O O . TYR B 2 38 ? 0.355 -9.544 111.169 1.00 12.08 38 TYR B O 1
ATOM 1373 N N . LEU B 2 39 ? -0.634 -11.239 110.131 1.00 11.44 39 LEU B N 1
ATOM 1374 C CA . LEU B 2 39 ? -1.474 -10.405 109.282 1.00 12.80 39 LEU B CA 1
ATOM 1375 C C . LEU B 2 39 ? -2.383 -9.510 110.091 1.00 12.69 39 LEU B C 1
ATOM 1376 O O . LEU B 2 39 ? -2.587 -8.340 109.810 1.00 12.93 39 LEU B O 1
ATOM 1381 N N . LYS B 2 40 ? -2.971 -10.037 111.163 1.00 13.27 40 LYS B N 1
ATOM 1382 C CA . LYS B 2 40 ? -3.858 -9.212 111.963 1.00 13.93 40 LYS B CA 1
ATOM 1383 C C . LYS B 2 40 ? -3.122 -8.135 112.744 1.00 13.26 40 LYS B C 1
ATOM 1384 O O . LYS B 2 40 ? -3.786 -7.174 113.135 1.00 21.34 40 LYS B O 1
ATOM 1390 N N . LYS B 2 41 ? -1.824 -8.247 112.957 1.00 11.84 41 LYS B N 1
ATOM 1391 C CA . LYS B 2 41 ? -1.050 -7.226 113.632 1.00 14.35 41 LYS B CA 1
ATOM 1392 C C . LYS B 2 41 ? -0.605 -6.112 112.695 1.00 16.36 41 LYS B C 1
ATOM 1393 O O . LYS B 2 41 ? -0.071 -5.092 113.144 1.00 15.87 41 LYS B O 1
ATOM 1399 N N . ILE B 2 42 ? -0.837 -6.292 111.386 1.00 12.60 42 ILE B N 1
ATOM 1400 C CA . ILE B 2 42 ? -0.469 -5.187 110.477 1.00 13.70 42 ILE B CA 1
ATOM 1401 C C . ILE B 2 42 ? -1.387 -3.993 110.651 1.00 13.90 42 ILE B C 1
ATOM 1402 O O . ILE B 2 42 ? -2.617 -4.108 110.658 1.00 14.49 42 ILE B O 1
ATOM 1407 N N . PRO B 2 43 ? -0.844 -2.776 110.766 1.00 16.84 43 PRO B N 1
ATOM 1408 C CA . PRO B 2 43 ? -1.719 -1.616 110.935 1.00 17.81 43 PRO B CA 1
ATOM 1409 C C . PRO B 2 43 ? -2.615 -1.389 109.717 1.00 17.91 43 PRO B C 1
ATOM 1410 O O . PRO B 2 43 ? -2.192 -1.687 108.592 1.00 18.01 43 PRO B O 1
ATOM 1414 N N . ALA B 2 44 ? -3.814 -0.860 109.893 1.00 14.38 44 ALA B N 1
ATOM 1415 C CA . ALA B 2 44 ? -4.703 -0.622 108.773 1.00 15.51 44 ALA B CA 1
ATOM 1416 C C . ALA B 2 44 ? -4.067 0.160 107.637 1.00 14.13 44 ALA B C 1
ATOM 1417 O O . ALA B 2 44 ? -4.402 -0.033 106.466 1.00 14.02 44 ALA B O 1
ATOM 1419 N N . GLU B 2 45 ? -3.141 1.059 107.990 1.00 13.14 45 GLU B N 1
ATOM 1420 C CA . GLU B 2 45 ? -2.491 1.894 106.993 1.00 14.89 45 GLU B CA 1
ATOM 1421 C C . GLU B 2 45 ? -1.621 1.108 106.018 1.00 11.59 45 GLU B C 1
ATOM 1422 O O . GLU B 2 45 ? -1.205 1.612 104.963 1.00 11.23 45 GLU B O 1
ATOM 1428 N N . LYS B 2 46 ? -1.334 -0.142 106.380 1.00 10.96 46 LYS B N 1
ATOM 1429 C CA . LYS B 2 46 ? -0.511 -1.044 105.602 1.00 10.58 46 LYS B CA 1
ATOM 1430 C C . LYS B 2 46 ? -1.313 -2.252 105.101 1.00 9.03 46 LYS B C 1
ATOM 1431 O O . LYS B 2 46 ? -0.760 -3.196 104.570 1.00 9.74 46 LYS B O 1
ATOM 1437 N N . ASN B 2 47 ? -2.633 -2.141 105.249 1.00 10.11 47 ASN B N 1
ATOM 1438 C CA . ASN B 2 47 ? -3.528 -3.157 104.705 1.00 11.07 47 ASN B CA 1
ATOM 1439 C C . ASN B 2 47 ? -4.185 -2.636 103.434 1.00 9.51 47 ASN B C 1
ATOM 1440 O O . ASN B 2 47 ? -4.877 -1.632 103.410 1.00 9.45 47 ASN B O 1
ATOM 1445 N N . PHE B 2 48 ? -3.950 -3.342 102.328 1.00 9.37 48 PHE B N 1
ATOM 1446 C CA . PHE B 2 48 ? -4.337 -2.881 101.017 1.00 8.44 48 PHE B CA 1
ATOM 1447 C C . PHE B 2 48 ? -5.841 -2.840 100.900 1.00 8.80 48 PHE B C 1
ATOM 1448 O O . PHE B 2 48 ? -6.405 -1.899 100.345 1.00 10.42 48 PHE B O 1
ATOM 1456 N N . ALA B 2 49 ? -6.517 -3.886 101.409 1.00 7.71 49 ALA B N 1
ATOM 1457 C CA . ALA B 2 49 ? -7.966 -3.901 101.349 1.00 8.69 49 ALA B CA 1
ATOM 1458 C C . ALA B 2 49 ? -8.623 -2.739 102.084 1.00 9.67 49 ALA B C 1
ATOM 1459 O O . ALA B 2 49 ? -9.544 -2.088 101.619 1.00 9.88 49 ALA B O 1
ATOM 1461 N N . GLU B 2 50 ? -8.098 -2.472 103.280 1.00 9.68 50 GLU B N 1
ATOM 1462 C CA . GLU B 2 50 ? -8.634 -1.406 104.109 1.00 11.13 50 GLU B CA 1
ATOM 1463 C C . GLU B 2 50 ? -8.334 -0.039 103.493 1.00 11.45 50 GLU B C 1
ATOM 1464 O O . GLU B 2 50 ? -9.206 0.838 103.499 1.00 11.87 50 GLU B O 1
ATOM 1470 N N . LYS B 2 51 ? -7.146 0.155 102.939 1.00 10.23 51 LYS B N 1
ATOM 1471 C CA . LYS B 2 51 ? -6.852 1.471 102.342 1.00 10.17 51 LYS B CA 1
ATOM 1472 C C . LYS B 2 51 ? -7.691 1.711 101.089 1.00 12.45 51 LYS B C 1
ATOM 1473 O O . LYS B 2 51 ? -8.049 2.844 100.751 1.00 11.77 51 LYS B O 1
ATOM 1479 N N . LEU B 2 52 ? -8.039 0.630 100.364 1.00 9.18 52 LEU B N 1
ATOM 1480 C CA . LEU B 2 52 ? -8.949 0.817 99.234 1.00 8.61 52 LEU B CA 1
ATOM 1481 C C . LEU B 2 52 ? -10.329 1.307 99.666 1.00 10.69 52 LEU B C 1
ATOM 1482 O O . LEU B 2 52 ? -10.977 2.134 99.006 1.00 11.10 52 LEU B O 1
ATOM 1487 N N . VAL B 2 53 ? -10.815 0.755 100.782 1.00 10.67 53 VAL B N 1
ATOM 1488 C CA . VAL B 2 53 ? -12.099 1.215 101.337 1.00 10.18 53 VAL B CA 1
ATOM 1489 C C . VAL B 2 53 ? -12.045 2.700 101.657 1.00 10.70 53 VAL B C 1
ATOM 1490 O O . VAL B 2 53 ? -12.944 3.479 101.406 1.00 13.03 53 VAL B O 1
ATOM 1494 N N . LEU B 2 54 ? -10.908 3.109 102.222 1.00 11.09 54 LEU B N 1
ATOM 1495 C CA . LEU B 2 54 ? -10.715 4.512 102.571 1.00 10.66 54 LEU B CA 1
ATOM 1496 C C . LEU B 2 54 ? -10.717 5.427 101.361 1.00 13.68 54 LEU B C 1
ATOM 1497 O O . LEU B 2 54 ? -11.307 6.508 101.311 1.00 13.97 54 LEU B O 1
ATOM 1502 N N . ALA B 2 55 ? -10.008 4.974 100.326 1.00 10.57 55 ALA B N 1
ATOM 1503 C CA . ALA B 2 55 ? -9.962 5.743 99.099 1.00 11.29 55 ALA B CA 1
ATOM 1504 C C . ALA B 2 55 ? -11.346 5.934 98.505 1.00 11.32 55 ALA B C 1
ATOM 1505 O O . ALA B 2 55 ? -11.727 7.004 98.026 1.00 13.83 55 ALA B O 1
ATOM 1507 N N . LYS B 2 56 ? -12.160 4.880 98.539 1.00 10.57 56 LYS B N 1
ATOM 1508 C CA . LYS B 2 56 ? -13.521 5.006 98.049 1.00 15.77 56 LYS B CA 1
ATOM 1509 C C . LYS B 2 56 ? -14.356 5.985 98.876 1.00 15.61 56 LYS B C 1
ATOM 1510 O O . LYS B 2 56 ? -15.102 6.788 98.307 1.00 19.65 56 LYS B O 1
ATOM 1516 N N . LYS B 2 57 ? -14.202 5.858 100.192 1.00 15.77 57 LYS B N 1
ATOM 1517 C CA . LYS B 2 57 ? -14.873 6.699 101.159 1.00 17.85 57 LYS B CA 1
ATOM 1518 C C . LYS B 2 57 ? -14.564 8.171 100.904 1.00 24.56 57 LYS B C 1
ATOM 1519 O O . LYS B 2 57 ? -15.381 9.090 100.982 1.00 24.65 57 LYS B O 1
ATOM 1525 N N . LYS B 2 58 ? -13.315 8.446 100.573 1.00 16.02 58 LYS B N 1
ATOM 1526 C CA . LYS B 2 58 ? -12.883 9.824 100.350 1.00 18.12 58 LYS B CA 1
ATOM 1527 C C . LYS B 2 58 ? -12.972 10.332 98.927 1.00 17.14 58 LYS B C 1
ATOM 1528 O O . LYS B 2 58 ? -12.786 11.534 98.678 1.00 18.64 58 LYS B O 1
ATOM 1534 N N . GLY B 2 59 ? -13.248 9.467 97.974 1.00 17.30 59 GLY B N 1
ATOM 1535 C CA . GLY B 2 59 ? -13.387 9.865 96.589 1.00 17.52 59 GLY B CA 1
ATOM 1536 C C . GLY B 2 59 ? -12.074 10.298 95.961 1.00 16.42 59 GLY B C 1
ATOM 1537 O O . GLY B 2 59 ? -12.074 11.152 95.062 1.00 19.52 59 GLY B O 1
ATOM 1538 N N . ILE B 2 60 ? -1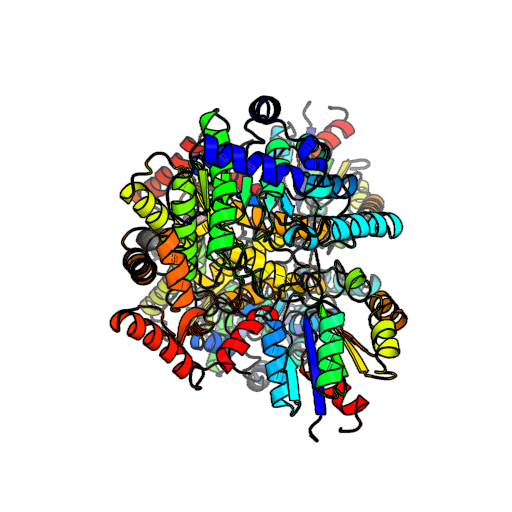1.008 9.673 96.406 1.00 13.60 60 ILE B N 1
ATOM 1539 C CA . ILE B 2 60 ? -9.625 9.800 96.059 1.00 17.68 60 ILE B CA 1
ATOM 1540 C C . ILE B 2 60 ? -9.180 8.748 95.038 1.00 18.25 60 ILE B C 1
ATOM 1541 O O . ILE B 2 60 ? -9.587 7.589 95.204 1.00 15.72 60 ILE B O 1
ATOM 1546 N N . THR B 2 61 ? -8.357 9.143 94.078 1.00 12.68 61 THR B N 1
ATOM 1547 C CA . THR B 2 61 ? -7.636 8.173 93.263 1.00 8.46 61 THR B CA 1
ATOM 1548 C C . THR B 2 61 ? -6.240 7.980 93.840 1.00 9.57 61 THR B C 1
ATOM 1549 O O . THR B 2 61 ? -5.532 8.987 93.996 1.00 11.52 61 THR B O 1
ATOM 1553 N N . MET B 2 62 ? -5.855 6.763 94.166 1.00 8.53 62 MET B N 1
ATOM 1554 C CA . MET B 2 62 ? -4.542 6.433 94.666 1.00 6.70 62 MET B CA 1
ATOM 1555 C C . MET B 2 62 ? -3.565 6.020 93.567 1.00 7.73 62 MET B C 1
ATOM 1556 O O . MET B 2 62 ? -3.936 5.281 92.653 1.00 9.54 62 MET B O 1
ATOM 1561 N N . ALA B 2 63 ? -2.300 6.458 93.660 1.00 8.75 63 ALA B N 1
ATOM 1562 C CA . ALA B 2 63 ? -1.283 6.085 92.688 1.00 9.52 63 ALA B CA 1
ATOM 1563 C C . ALA B 2 63 ? -0.359 4.958 93.139 1.00 9.13 63 ALA B C 1
ATOM 1564 O O . ALA B 2 63 ? 0.133 4.928 94.275 1.00 8.94 63 ALA B O 1
ATOM 1566 N N . GLN B 2 64 ? -0.071 4.031 92.220 1.00 8.47 64 GLN B N 1
ATOM 1567 C CA . GLN B 2 64 ? 0.773 2.881 92.479 1.00 6.90 64 GLN B CA 1
ATOM 1568 C C . GLN B 2 64 ? 1.712 2.629 91.316 1.00 10.04 64 GLN B C 1
ATOM 1569 O O . GLN B 2 64 ? 1.224 2.528 90.181 1.00 9.01 64 GLN B O 1
ATOM 1575 N N . PRO B 2 65 ? 3.016 2.538 91.538 1.00 8.25 65 PRO B N 1
ATOM 1576 C CA . PRO B 2 65 ? 3.952 2.181 90.462 1.00 9.85 65 PRO B CA 1
ATOM 1577 C C . PRO B 2 65 ? 4.096 0.681 90.268 1.00 9.09 65 PRO B C 1
ATOM 1578 O O . PRO B 2 65 ? 3.475 -0.120 90.998 1.00 9.27 65 PRO B O 1
ATOM 1582 N N . ARG B 2 66 ? 4.937 0.310 89.302 1.00 8.90 66 ARG B N 1
ATOM 1583 C CA . ARG B 2 66 ? 5.517 -0.997 89.093 1.00 10.39 66 ARG B CA 1
ATOM 1584 C C . ARG B 2 66 ? 6.982 -0.936 89.515 1.00 11.43 66 ARG B C 1
ATOM 1585 O O . ARG B 2 66 ? 7.664 0.038 89.212 1.00 11.38 66 ARG B O 1
ATOM 1593 N N . ALA B 2 67 ? 7.491 -1.949 90.218 1.00 7.65 67 ALA B N 1
ATOM 1594 C CA . ALA B 2 67 ? 8.871 -1.884 90.679 1.00 9.09 67 ALA B CA 1
ATOM 1595 C C . ALA B 2 67 ? 9.329 -3.232 91.246 1.00 10.24 67 ALA B C 1
ATOM 1596 O O . ALA B 2 67 ? 8.586 -3.866 91.990 1.00 8.21 67 ALA B O 1
ATOM 1598 N N . GLY B 2 68 ? 10.547 -3.629 90.900 1.00 11.02 68 GLY B N 1
ATOM 1599 C CA . GLY B 2 68 ? 11.164 -4.806 91.521 1.00 10.34 68 GLY B CA 1
ATOM 1600 C C . GLY B 2 68 ? 12.551 -5.115 90.996 1.00 10.10 68 GLY B C 1
ATOM 1601 O O . GLY B 2 68 ? 12.802 -4.982 89.801 1.00 9.28 68 GLY B O 1
ATOM 1602 N N . VAL B 2 69 ? 13.427 -5.567 91.913 1.00 9.16 69 VAL B N 1
ATOM 1603 C CA . VAL B 2 69 ? 14.781 -6.000 91.555 1.00 11.92 69 VAL B CA 1
ATOM 1604 C C . VAL B 2 69 ? 15.111 -7.300 92.285 1.00 12.91 69 VAL B C 1
ATOM 1605 O O . VAL B 2 69 ? 14.384 -7.751 93.182 1.00 9.83 69 VAL B O 1
ATOM 1609 N N . ALA B 2 70 ? 16.221 -7.910 91.864 1.00 11.64 70 ALA B N 1
ATOM 1610 C CA . ALA B 2 70 ? 16.532 -9.254 92.326 1.00 11.03 70 ALA B CA 1
ATOM 1611 C C . ALA B 2 70 ? 16.868 -9.323 93.808 1.00 11.38 70 ALA B C 1
ATOM 1612 O O . ALA B 2 70 ? 16.468 -10.343 94.377 1.00 12.06 70 ALA B O 1
ATOM 1614 N N . LEU B 2 71 ? 17.553 -8.350 94.355 1.00 13.11 71 LEU B N 1
ATOM 1615 C CA . LEU B 2 71 ? 18.125 -8.511 95.689 1.00 12.98 71 LEU B CA 1
ATOM 1616 C C . LEU B 2 71 ? 17.301 -7.763 96.703 1.00 12.80 71 LEU B C 1
ATOM 1617 O O . LEU B 2 71 ? 16.742 -6.686 96.532 1.00 11.71 71 LEU B O 1
ATOM 1622 N N . LEU B 2 72 ? 17.243 -8.403 97.880 1.00 14.00 72 LEU B N 1
ATOM 1623 C CA . LEU B 2 72 ? 16.331 -7.971 98.929 1.00 12.84 72 LEU B CA 1
ATOM 1624 C C . LEU B 2 72 ? 16.622 -6.564 99.399 1.00 13.30 72 LEU B C 1
ATOM 1625 O O . LEU B 2 72 ? 15.714 -5.720 99.429 1.00 11.28 72 LEU B O 1
ATOM 1630 N N . ASP B 2 73 ? 17.867 -6.256 99.806 1.00 12.64 73 ASP B N 1
ATOM 1631 C CA . ASP B 2 73 ? 18.129 -4.910 100.319 1.00 12.32 73 ASP B CA 1
ATOM 1632 C C . ASP B 2 73 ? 17.946 -3.829 99.246 1.00 10.23 73 ASP B C 1
ATOM 1633 O O . ASP B 2 73 ? 17.449 -2.730 99.566 1.00 11.99 73 ASP B O 1
ATOM 1638 N N . GLU B 2 74 ? 18.323 -4.134 98.032 1.00 12.16 74 GLU B N 1
ATOM 1639 C CA . GLU B 2 74 ? 18.171 -3.223 96.891 1.00 12.59 74 GLU B CA 1
ATOM 1640 C C . GLU B 2 74 ? 16.684 -3.009 96.596 1.00 11.09 74 GLU B C 1
ATOM 1641 O O . GLU B 2 74 ? 16.267 -1.887 96.305 1.00 12.34 74 GLU B O 1
ATOM 1647 N N . HIS B 2 75 ? 15.920 -4.083 96.709 1.00 11.45 75 HIS B N 1
ATOM 1648 C CA . HIS B 2 75 ? 14.466 -3.952 96.484 1.00 9.73 75 HIS B CA 1
ATOM 1649 C C . HIS B 2 75 ? 13.822 -3.049 97.519 1.00 10.77 75 HIS B C 1
ATOM 1650 O O . HIS B 2 75 ? 12.993 -2.162 97.294 1.00 10.68 75 HIS B O 1
ATOM 1657 N N . ILE B 2 76 ? 14.239 -3.239 98.779 1.00 10.83 76 ILE B N 1
ATOM 1658 C CA . ILE B 2 76 ? 13.741 -2.409 99.861 1.00 9.81 76 ILE B CA 1
ATOM 1659 C C . ILE B 2 76 ? 14.090 -0.934 99.710 1.00 9.64 76 ILE B C 1
ATOM 1660 O O . ILE B 2 76 ? 13.259 -0.071 99.933 1.00 11.37 76 ILE B O 1
ATOM 1665 N N . GLU B 2 77 ? 15.305 -0.635 99.310 1.00 12.40 77 GLU B N 1
ATOM 1666 C CA . GLU B 2 77 ? 15.744 0.753 99.128 1.00 12.94 77 GLU B CA 1
ATOM 1667 C C . GLU B 2 77 ? 14.941 1.415 97.999 1.00 12.29 77 GLU B C 1
ATOM 1668 O O . GLU B 2 77 ? 14.534 2.573 98.098 1.00 13.11 77 GLU B O 1
ATOM 1674 N N . LEU B 2 78 ? 14.717 0.613 96.963 1.00 11.91 78 LEU B N 1
ATOM 1675 C CA . LEU B 2 78 ? 13.892 1.070 95.829 1.00 11.56 78 LEU B CA 1
ATOM 1676 C C . LEU B 2 78 ? 12.499 1.436 96.303 1.00 11.30 78 LEU B C 1
ATOM 1677 O O . LEU B 2 78 ? 12.015 2.538 96.044 1.00 10.88 78 LEU B O 1
ATOM 1682 N N . LEU B 2 79 ? 11.810 0.525 96.996 1.00 10.24 79 LEU B N 1
ATOM 1683 C CA . LEU B 2 79 ? 10.446 0.810 97.405 1.00 10.07 79 LEU B CA 1
ATOM 1684 C C . LEU B 2 79 ? 10.351 1.991 98.361 1.00 12.18 79 LEU B C 1
ATOM 1685 O O . LEU B 2 79 ? 9.433 2.798 98.318 1.00 10.44 79 LEU B O 1
ATOM 1690 N N . ARG B 2 80 ? 11.317 2.117 99.279 1.00 11.60 80 ARG B N 1
ATOM 1691 C CA . ARG B 2 80 ? 11.336 3.238 100.197 1.00 11.49 80 ARG B CA 1
ATOM 1692 C C . ARG B 2 80 ? 11.487 4.557 99.442 1.00 11.40 80 ARG B C 1
ATOM 1693 O O . ARG B 2 80 ? 10.926 5.580 99.827 1.00 12.23 80 ARG B O 1
ATOM 1701 N N . TYR B 2 81 ? 12.267 4.502 98.363 1.00 11.01 81 TYR B N 1
ATOM 1702 C CA . TYR B 2 81 ? 12.401 5.731 97.577 1.00 12.65 81 TYR B CA 1
ATOM 1703 C C . TYR B 2 81 ? 11.096 6.097 96.878 1.00 12.86 81 TYR B C 1
ATOM 1704 O O . TYR B 2 81 ? 10.697 7.262 96.847 1.00 11.68 81 TYR B O 1
ATOM 1713 N N . LEU B 2 82 ? 10.420 5.110 96.279 1.00 12.95 82 LEU B N 1
ATOM 1714 C CA . LEU B 2 82 ? 9.106 5.361 95.664 1.00 9.65 82 LEU B CA 1
ATOM 1715 C C . LEU B 2 82 ? 8.101 5.871 96.680 1.00 10.47 82 LEU B C 1
ATOM 1716 O O . LEU B 2 82 ? 7.285 6.736 96.334 1.00 10.63 82 LEU B O 1
ATOM 1721 N N . GLN B 2 83 ? 8.191 5.355 97.914 1.00 9.50 83 GLN B N 1
ATOM 1722 C CA . GLN B 2 83 ? 7.336 5.838 98.989 1.00 11.65 83 GLN B CA 1
ATOM 1723 C C . GLN B 2 83 ? 7.656 7.280 99.367 1.00 11.68 83 GLN B C 1
ATOM 1724 O O . GLN B 2 83 ? 6.772 8.120 99.444 1.00 13.80 83 GLN B O 1
ATOM 1730 N N . ASP B 2 84 ? 8.936 7.519 99.621 1.00 12.28 84 ASP B N 1
ATOM 1731 C CA . ASP B 2 84 ? 9.294 8.775 100.248 1.00 13.57 84 ASP B CA 1
ATOM 1732 C C . ASP B 2 84 ? 9.509 9.872 99.233 1.00 15.38 84 ASP B C 1
ATOM 1733 O O . ASP B 2 84 ? 8.933 10.948 99.364 1.00 23.31 84 ASP B O 1
ATOM 1738 N N . GLU B 2 85 ? 10.337 9.649 98.232 1.00 15.24 85 GLU B N 1
ATOM 1739 C CA . GLU B 2 85 ? 10.572 10.655 97.204 1.00 17.69 85 GLU B CA 1
ATOM 1740 C C . GLU B 2 85 ? 9.455 10.676 96.160 1.00 17.42 85 GLU B C 1
ATOM 1741 O O . GLU B 2 85 ? 9.096 11.744 95.633 1.00 15.79 85 GLU B O 1
ATOM 1747 N N . GLY B 2 86 ? 8.873 9.507 95.820 1.00 11.39 86 GLY B N 1
ATOM 1748 C CA . GLY B 2 86 ? 7.822 9.527 94.821 1.00 11.66 86 GLY B CA 1
ATOM 1749 C C . GLY B 2 86 ? 6.463 9.923 95.359 1.00 11.64 86 GLY B C 1
ATOM 1750 O O . GLY B 2 86 ? 5.629 10.468 94.625 1.00 15.51 86 GLY B O 1
ATOM 1751 N N . GLY B 2 87 ? 6.167 9.649 96.641 1.00 11.08 87 GLY B N 1
ATOM 1752 C CA . GLY B 2 87 ? 4.876 9.860 97.246 1.00 13.10 87 GLY B CA 1
ATOM 1753 C C . GLY B 2 87 ? 3.826 8.814 96.850 1.00 13.07 87 GLY B C 1
ATOM 1754 O O . GLY B 2 87 ? 2.635 9.126 96.818 1.00 14.74 87 GLY B O 1
ATOM 1755 N N . ALA B 2 88 ? 4.277 7.591 96.564 1.00 12.46 88 ALA B N 1
ATOM 1756 C CA . ALA B 2 88 ? 3.330 6.533 96.216 1.00 11.84 88 ALA B CA 1
ATOM 1757 C C . ALA B 2 88 ? 2.288 6.328 97.298 1.00 11.72 88 ALA B C 1
ATOM 1758 O O . ALA B 2 88 ? 2.575 6.508 98.473 1.00 11.30 88 ALA B O 1
ATOM 1760 N N . ASP B 2 89 ? 1.099 5.893 96.872 1.00 9.94 89 ASP B N 1
ATOM 1761 C CA . ASP B 2 89 ? 0.041 5.590 97.819 1.00 8.98 89 ASP B CA 1
ATOM 1762 C C . ASP B 2 89 ? -0.059 4.102 98.158 1.00 9.28 89 ASP B C 1
ATOM 1763 O O . ASP B 2 89 ? -0.536 3.737 99.228 1.00 9.60 89 ASP B O 1
ATOM 1768 N N . PHE B 2 90 ? 0.387 3.281 97.228 1.00 8.73 90 PHE B N 1
ATOM 1769 C CA . PHE B 2 90 ? 0.460 1.825 97.384 1.00 9.14 90 PHE B CA 1
ATOM 1770 C C . PHE B 2 90 ? 1.775 1.342 96.826 1.00 10.21 90 PHE B C 1
ATOM 1771 O O . PHE B 2 90 ? 2.255 1.972 95.884 1.00 10.66 90 PHE B O 1
ATOM 1779 N N . LEU B 2 91 ? 2.367 0.270 97.333 1.00 8.09 91 LEU B N 1
ATOM 1780 C CA . LEU B 2 91 ? 3.576 -0.248 96.778 1.00 7.27 91 LEU B CA 1
ATOM 1781 C C . LEU B 2 91 ? 3.338 -1.600 96.111 1.00 10.94 91 LEU B C 1
ATOM 1782 O O . LEU B 2 91 ? 2.597 -2.466 96.603 1.00 10.69 91 LEU B O 1
ATOM 1787 N N . PRO B 2 92 ? 4.014 -1.763 94.983 1.00 8.53 92 PRO B N 1
ATOM 1788 C CA . PRO B 2 92 ? 4.047 -3.074 94.340 1.00 9.03 92 PRO B CA 1
ATOM 1789 C C . PRO B 2 92 ? 5.232 -3.872 94.854 1.00 11.44 92 PRO B C 1
ATOM 1790 O O . PRO B 2 92 ? 6.116 -3.360 95.523 1.00 10.86 92 PRO B O 1
ATOM 1794 N N . SER B 2 93 ? 5.293 -5.134 94.463 1.00 10.26 93 SER B N 1
ATOM 1795 C CA . SER B 2 93 ? 6.555 -5.819 94.221 1.00 9.44 93 SER B CA 1
ATOM 1796 C C . SER B 2 93 ? 6.315 -6.627 92.947 1.00 9.92 93 SER B C 1
ATOM 1797 O O . SER B 2 93 ? 5.546 -7.601 92.966 1.00 9.02 93 SER B O 1
ATOM 1800 N N . THR B 2 94 ? 6.937 -6.140 91.879 1.00 8.40 94 THR B N 1
ATOM 1801 C CA . THR B 2 94 ? 6.861 -6.769 90.579 1.00 9.01 94 THR B CA 1
ATOM 1802 C C . THR B 2 94 ? 7.753 -7.994 90.599 1.00 8.62 94 THR B C 1
ATOM 1803 O O . THR B 2 94 ? 8.960 -7.898 90.889 1.00 8.82 94 THR B O 1
ATOM 1807 N N . ILE B 2 95 ? 7.157 -9.145 90.325 1.00 9.22 95 ILE B N 1
ATOM 1808 C CA . ILE B 2 95 ? 7.856 -10.425 90.425 1.00 8.03 95 ILE B CA 1
ATOM 1809 C C . ILE B 2 95 ? 8.565 -10.742 89.118 1.00 9.52 95 ILE B C 1
ATOM 1810 O O . ILE B 2 95 ? 8.027 -10.502 88.038 1.00 9.13 95 ILE B O 1
ATOM 1815 N N . ASP B 2 96 ? 9.787 -11.295 89.193 1.00 9.97 96 ASP B N 1
ATOM 1816 C CA . ASP B 2 96 ? 10.512 -11.594 87.953 1.00 9.48 96 ASP B CA 1
ATOM 1817 C C . ASP B 2 96 ? 9.855 -12.686 87.123 1.00 9.19 96 ASP B C 1
ATOM 1818 O O . ASP B 2 96 ? 9.057 -13.514 87.557 1.00 8.83 96 ASP B O 1
ATOM 1823 N N . ALA B 2 97 ? 10.249 -12.725 85.839 1.00 7.99 97 ALA B N 1
ATOM 1824 C CA . ALA B 2 97 ? 9.597 -13.614 84.908 1.00 9.82 97 ALA B CA 1
ATOM 1825 C C . ALA B 2 97 ? 10.000 -15.082 85.049 1.00 8.38 97 ALA B C 1
ATOM 1826 O O . ALA B 2 97 ? 9.237 -15.915 84.570 1.00 11.34 97 ALA B O 1
ATOM 1828 N N . TYR B 2 98 ? 11.133 -15.383 85.678 1.00 9.84 98 TYR B N 1
ATOM 1829 C CA . TYR B 2 98 ? 11.435 -16.808 85.914 1.00 9.93 98 TYR B CA 1
ATOM 1830 C C . TYR B 2 98 ? 10.466 -17.376 86.962 1.00 10.08 98 TYR B C 1
ATOM 1831 O O . TYR B 2 98 ? 9.962 -18.494 86.817 1.00 9.75 98 TYR B O 1
ATOM 1840 N N . THR B 2 99 ? 10.241 -16.613 88.026 1.00 9.14 99 THR B N 1
ATOM 1841 C CA . THR B 2 99 ? 9.272 -17.014 89.059 1.00 10.96 99 THR B CA 1
ATOM 1842 C C . THR B 2 99 ? 7.922 -17.330 88.436 1.00 10.79 99 THR B C 1
ATOM 1843 O O . THR B 2 99 ? 7.165 -18.242 88.816 1.00 10.35 99 THR B O 1
ATOM 1847 N N . ARG B 2 100 ? 7.603 -16.513 87.417 1.00 8.89 100 ARG B N 1
ATOM 1848 C CA . ARG B 2 100 ? 6.287 -16.671 86.770 1.00 9.01 100 ARG B CA 1
ATOM 1849 C C . ARG B 2 100 ? 6.109 -17.983 86.026 1.00 7.96 100 ARG B C 1
ATOM 1850 O O . ARG B 2 100 ? 4.961 -18.350 85.778 1.00 9.42 100 ARG B O 1
ATOM 1858 N N . GLN B 2 101 ? 7.205 -18.652 85.670 1.00 10.99 101 GLN B N 1
ATOM 1859 C CA . GLN B 2 101 ? 7.128 -19.987 85.084 1.00 11.53 101 GLN B CA 1
ATOM 1860 C C . GLN B 2 101 ? 7.579 -21.043 86.091 1.00 10.44 101 GLN B C 1
ATOM 1861 O O . GLN B 2 101 ? 7.862 -22.191 85.724 1.00 10.31 101 GLN B O 1
ATOM 1867 N N . ASN B 2 102 ? 7.616 -20.654 87.368 1.00 9.23 102 ASN B N 1
ATOM 1868 C CA . ASN B 2 102 ? 7.991 -21.556 88.442 1.00 10.02 102 ASN B CA 1
ATOM 1869 C C . ASN B 2 102 ? 9.407 -22.082 88.284 1.00 12.83 102 ASN B C 1
ATOM 1870 O O . ASN B 2 102 ? 9.691 -23.186 88.748 1.00 11.80 102 ASN B O 1
ATOM 1875 N N . ARG B 2 103 ? 10.300 -21.318 87.697 1.00 11.64 103 ARG B N 1
ATOM 1876 C CA . ARG B 2 103 ? 11.696 -21.694 87.486 1.00 10.74 103 ARG B CA 1
ATOM 1877 C C . ARG B 2 103 ? 12.614 -21.084 88.534 1.00 11.14 103 ARG B C 1
ATOM 1878 O O . ARG B 2 103 ? 13.442 -20.200 88.287 1.00 11.98 103 ARG B O 1
ATOM 1886 N N . TYR B 2 104 ? 12.452 -21.543 89.781 1.00 12.16 104 TYR B N 1
ATOM 1887 C CA . TYR B 2 104 ? 13.169 -21.001 90.933 1.00 11.78 104 TYR B CA 1
ATOM 1888 C C . TYR B 2 104 ? 14.666 -21.286 90.861 1.00 11.54 104 TYR B C 1
ATOM 1889 O O . TYR B 2 104 ? 15.450 -20.573 91.470 1.00 11.44 104 TYR B O 1
ATOM 1898 N N . ASP B 2 105 ? 15.031 -22.316 90.081 1.00 11.86 105 ASP B N 1
ATOM 1899 C CA . ASP B 2 105 ? 16.433 -22.550 89.777 1.00 14.07 105 ASP B CA 1
ATOM 1900 C C . ASP B 2 105 ? 17.047 -21.363 89.051 1.00 13.41 105 ASP B C 1
ATOM 1901 O O . ASP B 2 105 ? 18.130 -20.898 89.387 1.00 11.35 105 ASP B O 1
ATOM 1906 N N . GLU B 2 106 ? 16.323 -20.864 88.034 1.00 14.35 106 GLU B N 1
ATOM 1907 C CA . GLU B 2 106 ? 16.811 -19.692 87.294 1.00 12.24 106 GLU B CA 1
ATOM 1908 C C . GLU B 2 106 ? 16.754 -18.433 88.143 1.00 11.83 106 GLU B C 1
ATOM 1909 O O . GLU B 2 106 ? 17.621 -17.568 88.032 1.00 10.44 106 GLU B O 1
ATOM 1915 N N . CYS B 2 107 ? 15.755 -18.298 89.011 1.00 10.80 107 CYS B N 1
ATOM 1916 C CA . CYS B 2 107 ? 15.744 -17.206 89.970 1.00 12.74 107 CYS B CA 1
ATOM 1917 C C . CYS B 2 107 ? 17.011 -17.201 90.835 1.00 14.64 107 CYS B C 1
ATOM 1918 O O . CYS B 2 107 ? 17.602 -16.145 91.035 1.00 13.42 107 CYS B O 1
ATOM 1921 N N . GLU B 2 108 ? 17.350 -18.405 91.330 1.00 14.20 108 GLU B N 1
ATOM 1922 C CA . GLU B 2 108 ? 18.519 -18.488 92.217 1.00 15.86 108 GLU B CA 1
ATOM 1923 C C . GLU B 2 108 ? 19.790 -18.097 91.482 1.00 14.98 108 GLU B C 1
ATOM 1924 O O . GLU B 2 108 ? 20.606 -17.307 91.982 1.00 12.36 108 GLU B O 1
ATOM 1930 N N . ASN B 2 109 ? 19.977 -18.609 90.274 1.00 13.72 109 ASN B N 1
ATOM 1931 C CA . ASN B 2 109 ? 21.140 -18.173 89.487 1.00 16.35 109 ASN B CA 1
ATOM 1932 C C . ASN B 2 109 ? 21.126 -16.674 89.261 1.00 16.15 109 ASN B C 1
ATOM 1933 O O . ASN B 2 109 ? 22.148 -15.973 89.316 1.00 14.20 109 ASN B O 1
ATOM 1938 N N . GLY B 2 110 ? 19.936 -16.131 89.011 1.00 12.61 110 GLY B N 1
ATOM 1939 C CA . GLY B 2 110 ? 19.839 -14.687 88.764 1.00 11.71 110 GLY B CA 1
ATOM 1940 C C . GLY B 2 110 ? 20.202 -13.841 89.964 1.00 10.62 110 GLY B C 1
ATOM 1941 O O . GLY B 2 110 ? 20.780 -12.757 89.836 1.00 12.20 110 GLY B O 1
ATOM 1942 N N . ILE B 2 111 ? 19.868 -14.337 91.152 1.00 11.31 111 ILE B N 1
ATOM 1943 C CA . ILE B 2 111 ? 20.194 -13.654 92.400 1.00 11.45 111 ILE B CA 1
ATOM 1944 C C . ILE B 2 111 ? 21.715 -13.629 92.550 1.00 12.20 111 ILE B C 1
ATOM 1945 O O . ILE B 2 111 ? 22.284 -12.566 92.823 1.00 13.36 111 ILE B O 1
ATOM 1950 N N . LYS B 2 112 ? 22.327 -14.801 92.340 1.00 14.57 112 LYS B N 1
ATOM 1951 C CA . LYS B 2 112 ? 23.788 -14.847 92.489 1.00 16.21 112 LYS B CA 1
ATOM 1952 C C . LYS B 2 112 ? 24.489 -13.959 91.480 1.00 17.01 112 LYS B C 1
ATOM 1953 O O . LYS B 2 112 ? 25.456 -13.245 91.789 1.00 15.29 112 LYS B O 1
ATOM 1959 N N . GLU B 2 113 ? 24.007 -14.007 90.230 1.00 19.06 113 GLU B N 1
AT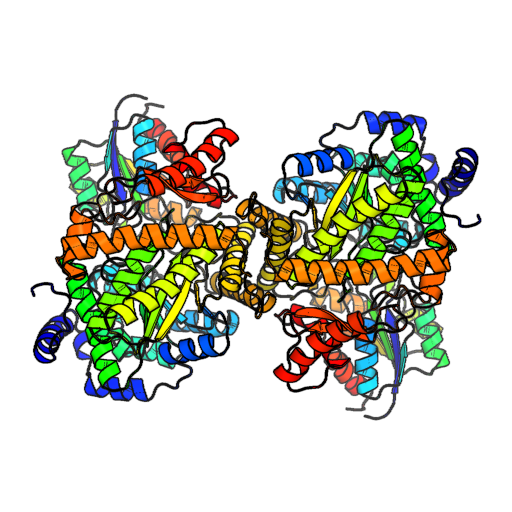OM 1960 C CA . GLU B 2 113 ? 24.659 -13.194 89.193 1.00 17.99 113 GLU B CA 1
ATOM 1961 C C . GLU B 2 113 ? 24.440 -11.712 89.431 1.00 19.71 113 GLU B C 1
ATOM 1962 O O . GLU B 2 113 ? 25.322 -10.919 89.092 1.00 16.81 113 GLU B O 1
ATOM 1968 N N . SER B 2 114 ? 23.296 -11.347 90.001 1.00 15.01 114 SER B N 1
ATOM 1969 C CA . SER B 2 114 ? 22.991 -9.966 90.299 1.00 13.01 114 SER B CA 1
ATOM 1970 C C . SER B 2 114 ? 23.928 -9.453 91.400 1.00 15.07 114 SER B C 1
ATOM 1971 O O . SER B 2 114 ? 24.402 -8.319 91.372 1.00 15.32 114 SER B O 1
ATOM 1974 N N . GLU B 2 115 ? 24.179 -10.302 92.380 1.00 14.57 115 GLU B N 1
ATOM 1975 C CA . GLU B 2 115 ? 25.111 -9.998 93.472 1.00 16.64 115 GLU B CA 1
ATOM 1976 C C . GLU B 2 115 ? 26.488 -9.728 92.900 1.00 17.85 115 GLU B C 1
ATOM 1977 O O . GLU B 2 115 ? 27.179 -8.742 93.160 1.00 19.12 115 GLU B O 1
ATOM 1983 N N . LYS B 2 116 ? 26.942 -10.638 92.059 1.00 18.54 116 LYS B N 1
ATOM 1984 C CA . LYS B 2 116 ? 28.256 -10.508 91.442 1.00 26.76 116 LYS B CA 1
ATOM 1985 C C . LYS B 2 116 ? 28.385 -9.300 90.537 1.00 32.68 116 LYS B C 1
ATOM 1986 O O . LYS B 2 116 ? 29.419 -8.621 90.570 1.00 26.46 116 LYS B O 1
ATOM 1992 N N . ALA B 2 117 ? 27.384 -8.975 89.731 1.00 20.55 117 ALA B N 1
ATOM 1993 C CA . ALA B 2 117 ? 27.459 -7.844 88.814 1.00 18.92 117 ALA B CA 1
ATOM 1994 C C . ALA B 2 117 ? 27.213 -6.488 89.454 1.00 21.78 117 ALA B C 1
ATOM 1995 O O . ALA B 2 117 ? 27.490 -5.432 88.865 1.00 24.16 117 ALA B O 1
ATOM 1997 N N . GLY B 2 118 ? 26.668 -6.425 90.670 1.00 19.72 118 GLY B N 1
ATOM 1998 C CA . GLY B 2 118 ? 26.336 -5.152 91.280 1.00 19.58 118 GLY B CA 1
ATOM 1999 C C . GLY B 2 118 ? 25.114 -4.483 90.683 1.00 23.30 118 GLY B C 1
ATOM 2000 O O . GLY B 2 118 ? 24.856 -3.288 90.816 1.00 20.43 118 GLY B O 1
ATOM 2001 N N . ARG B 2 119 ? 24.269 -5.275 90.013 1.00 22.06 119 ARG B N 1
ATOM 2002 C CA . ARG B 2 119 ? 23.066 -4.711 89.438 1.00 20.97 119 ARG B CA 1
ATOM 2003 C C . ARG B 2 119 ? 22.075 -5.844 89.167 1.00 14.57 119 ARG B C 1
ATOM 2004 O O . ARG B 2 119 ? 22.457 -7.010 89.076 1.00 13.22 119 ARG B O 1
ATOM 2012 N N . SER B 2 120 ? 20.800 -5.484 89.021 1.00 16.13 120 SER B N 1
ATOM 2013 C CA . SER B 2 120 ? 19.808 -6.544 88.860 1.00 13.99 120 SER B CA 1
ATOM 2014 C C . SER B 2 120 ? 19.808 -7.111 87.450 1.00 14.72 120 SER B C 1
ATOM 2015 O O . SER B 2 120 ? 19.629 -6.403 86.443 1.00 13.81 120 SER B O 1
ATOM 2018 N N . LEU B 2 121 ? 19.993 -8.428 87.366 1.00 13.38 121 LEU B N 1
ATOM 2019 C CA . LEU B 2 121 ? 19.881 -9.126 86.096 1.00 11.42 121 LEU B CA 1
ATOM 2020 C C . LEU B 2 121 ? 18.514 -9.793 85.937 1.00 12.46 121 LEU B C 1
ATOM 2021 O O . LEU B 2 121 ? 18.199 -10.393 84.905 1.00 12.96 121 LEU B O 1
ATOM 2026 N N . LEU B 2 122 ? 17.710 -9.694 86.985 1.00 10.69 122 LEU B N 1
ATOM 2027 C CA . LEU B 2 122 ? 16.306 -10.090 86.911 1.00 11.55 122 LEU B CA 1
ATOM 2028 C C . LEU B 2 122 ? 15.406 -8.873 86.689 1.00 8.80 122 LEU B C 1
ATOM 2029 O O . LEU B 2 122 ? 15.745 -7.775 87.130 1.00 8.74 122 LEU B O 1
ATOM 2034 N N . ASN B 2 123 ? 14.269 -9.117 86.036 1.00 7.91 123 ASN B N 1
ATOM 2035 C CA . ASN B 2 123 ? 13.311 -8.047 85.786 1.00 9.41 123 ASN B CA 1
ATOM 2036 C C . ASN B 2 123 ? 12.237 -7.931 86.872 1.00 11.29 123 ASN B C 1
ATOM 2037 O O . ASN B 2 123 ? 11.160 -7.349 86.671 1.00 10.05 123 ASN B O 1
ATOM 2042 N N . GLY B 2 124 ? 12.521 -8.457 88.063 1.00 12.30 124 GLY B N 1
ATOM 2043 C CA . GLY B 2 124 ? 11.599 -8.362 89.198 1.00 11.42 124 GLY B CA 1
ATOM 2044 C C . GLY B 2 124 ? 12.221 -9.032 90.435 1.00 10.06 124 GLY B C 1
ATOM 2045 O O . GLY B 2 124 ? 13.389 -9.413 90.450 1.00 9.48 124 GLY B O 1
ATOM 2046 N N . PHE B 2 125 ? 11.387 -9.103 91.460 1.00 10.07 125 PHE B N 1
ATOM 2047 C CA . PHE B 2 125 ? 11.701 -9.640 92.785 1.00 10.40 125 PHE B CA 1
ATOM 2048 C C . PHE B 2 125 ? 11.326 -11.114 92.875 1.00 10.30 125 PHE B C 1
ATOM 2049 O O . PHE B 2 125 ? 10.148 -11.443 92.677 1.00 10.09 125 PHE B O 1
ATOM 2057 N N . PRO B 2 126 ? 12.299 -12.000 93.114 1.00 9.88 126 PRO B N 1
ATOM 2058 C CA . PRO B 2 126 ? 11.980 -13.434 93.181 1.00 11.42 126 PRO B CA 1
ATOM 2059 C C . PRO B 2 126 ? 11.434 -13.815 94.546 1.00 11.34 126 PRO B C 1
ATOM 2060 O O . PRO B 2 126 ? 12.088 -14.317 95.451 1.00 11.20 126 PRO B O 1
ATOM 2064 N N . GLY B 2 127 ? 10.128 -13.564 94.655 1.00 10.15 127 GLY B N 1
ATOM 2065 C CA . GLY B 2 127 ? 9.425 -13.743 95.913 1.00 10.74 127 GLY B CA 1
ATOM 2066 C C . GLY B 2 127 ? 9.466 -15.125 96.523 1.00 10.71 127 GLY B C 1
ATOM 2067 O O . GLY B 2 127 ? 9.584 -15.245 97.761 1.00 11.41 127 GLY B O 1
ATOM 2068 N N . VAL B 2 128 ? 9.365 -16.161 95.692 1.00 9.29 128 VAL B N 1
ATOM 2069 C CA . VAL B 2 128 ? 9.371 -17.532 96.235 1.00 9.40 128 VAL B CA 1
ATOM 2070 C C . VAL B 2 128 ? 10.741 -17.822 96.796 1.00 10.78 128 VAL B C 1
ATOM 2071 O O . VAL B 2 128 ? 10.898 -18.392 97.879 1.00 11.23 128 VAL B O 1
ATOM 2075 N N . ASN B 2 129 ? 11.804 -17.417 96.107 1.00 12.00 129 ASN B N 1
ATOM 2076 C CA . ASN B 2 129 ? 13.160 -17.702 96.560 1.00 10.81 129 ASN B CA 1
ATOM 2077 C C . ASN B 2 129 ? 13.477 -16.919 97.825 1.00 11.70 129 ASN B C 1
ATOM 2078 O O . ASN B 2 129 ? 14.142 -17.455 98.734 1.00 12.47 129 ASN B O 1
ATOM 2083 N N . PHE B 2 130 ? 13.027 -15.670 97.932 1.00 9.56 130 PHE B N 1
ATOM 2084 C CA . PHE B 2 130 ? 13.200 -14.901 99.139 1.00 10.63 130 PHE B CA 1
ATOM 2085 C C . PHE B 2 130 ? 12.329 -15.393 100.289 1.00 12.26 130 PHE B C 1
ATOM 2086 O O . PHE B 2 130 ? 12.666 -15.135 101.453 1.00 12.71 130 PHE B O 1
ATOM 2094 N N . GLY B 2 131 ? 11.238 -16.091 100.038 1.00 11.22 131 GLY B N 1
ATOM 2095 C CA . GLY B 2 131 ? 10.472 -16.709 101.083 1.00 10.75 131 GLY B CA 1
ATOM 2096 C C . GLY B 2 131 ? 9.671 -15.769 101.924 1.00 12.77 131 GLY B C 1
ATOM 2097 O O . GLY B 2 131 ? 9.671 -14.545 101.721 1.00 10.98 131 GLY B O 1
ATOM 2098 N N . VAL B 2 132 ? 8.974 -16.375 102.899 1.00 12.74 132 VAL B N 1
ATOM 2099 C CA . VAL B 2 132 ? 8.204 -15.575 103.844 1.00 12.99 132 VAL B CA 1
ATOM 2100 C C . VAL B 2 132 ? 9.121 -14.604 104.578 1.00 10.44 132 VAL B C 1
ATOM 2101 O O . VAL B 2 132 ? 8.766 -13.440 104.783 1.00 11.96 132 VAL B O 1
ATOM 2105 N N . LYS B 2 133 ? 10.310 -15.072 104.978 1.00 10.64 133 LYS B N 1
ATOM 2106 C CA . LYS B 2 133 ? 11.204 -14.194 105.743 1.00 12.55 133 LYS B CA 1
ATOM 2107 C C . LYS B 2 133 ? 11.572 -12.943 104.951 1.00 11.33 133 LYS B C 1
ATOM 2108 O O . LYS B 2 133 ? 11.532 -11.839 105.460 1.00 12.95 133 LYS B O 1
ATOM 2114 N N . GLY B 2 134 ? 11.932 -13.126 103.674 1.00 13.02 134 GLY B N 1
ATOM 2115 C CA . GLY B 2 134 ? 12.317 -11.988 102.849 1.00 12.46 134 GLY B CA 1
ATOM 2116 C C . GLY B 2 134 ? 11.143 -11.057 102.588 1.00 10.69 134 GLY B C 1
ATOM 2117 O O . GLY B 2 134 ? 11.252 -9.843 102.701 1.00 10.65 134 GLY B O 1
ATOM 2118 N N . CYS B 2 135 ? 9.991 -11.664 102.272 1.00 11.88 135 CYS B N 1
ATOM 2119 C CA . CYS B 2 135 ? 8.794 -10.856 102.019 1.00 11.74 135 CYS B CA 1
ATOM 2120 C C . CYS B 2 135 ? 8.402 -10.036 103.244 1.00 12.43 135 CYS B C 1
ATOM 2121 O O . CYS B 2 135 ? 7.973 -8.890 103.116 1.00 9.83 135 CYS B O 1
ATOM 2124 N N . ARG B 2 136 ? 8.534 -10.592 104.459 1.00 11.18 136 ARG B N 1
ATOM 2125 C CA . ARG B 2 136 ? 8.259 -9.828 105.667 1.00 11.27 136 ARG B CA 1
ATOM 2126 C C . ARG B 2 136 ? 9.243 -8.671 105.864 1.00 10.12 136 ARG B C 1
ATOM 2127 O O . ARG B 2 136 ? 8.853 -7.604 106.343 1.00 10.84 136 ARG B O 1
ATOM 2135 N N . LYS B 2 137 ? 10.508 -8.910 105.505 1.00 12.58 137 LYS B N 1
ATOM 2136 C CA . LYS B 2 137 ? 11.488 -7.820 105.617 1.00 12.51 137 LYS B CA 1
ATOM 2137 C C . LYS B 2 137 ? 11.047 -6.643 104.764 1.00 12.97 137 LYS B C 1
ATOM 2138 O O . LYS B 2 137 ? 11.151 -5.471 105.187 1.00 12.10 137 LYS B O 1
ATOM 2144 N N . VAL B 2 138 ? 10.520 -6.965 103.564 1.00 10.89 138 VAL B N 1
ATOM 2145 C CA . VAL B 2 138 ? 10.060 -5.843 102.734 1.00 12.27 138 VAL B CA 1
ATOM 2146 C C . VAL B 2 138 ? 8.931 -5.110 103.409 1.00 10.11 138 VAL B C 1
ATOM 2147 O O . VAL B 2 138 ? 8.924 -3.876 103.536 1.00 11.56 138 VAL B O 1
ATOM 2151 N N . LEU B 2 139 ? 7.909 -5.846 103.853 1.00 10.26 139 LEU B N 1
ATOM 2152 C CA . LEU B 2 139 ? 6.774 -5.201 104.468 1.00 12.71 139 LEU B CA 1
ATOM 2153 C C . LEU B 2 139 ? 7.179 -4.360 105.687 1.00 11.26 139 LEU B C 1
ATOM 2154 O O . LEU B 2 139 ? 6.714 -3.234 105.850 1.00 12.98 139 LEU B O 1
ATOM 2159 N N . GLU B 2 140 ? 8.057 -4.907 106.524 1.00 12.10 140 GLU B N 1
ATOM 2160 C CA . GLU B 2 140 ? 8.470 -4.241 107.754 1.00 13.17 140 GLU B CA 1
ATOM 2161 C C . GLU B 2 140 ? 9.273 -2.978 107.461 1.00 15.85 140 GLU B C 1
ATOM 2162 O O . GLU B 2 140 ? 9.270 -2.066 108.286 1.00 16.17 140 GLU B O 1
ATOM 2168 N N . ALA B 2 141 ? 9.930 -2.923 106.312 1.00 13.62 141 ALA B N 1
ATOM 2169 C CA . ALA B 2 141 ? 10.754 -1.779 105.947 1.00 11.97 141 ALA B CA 1
ATOM 2170 C C . ALA B 2 141 ? 9.957 -0.641 105.345 1.00 15.29 141 ALA B C 1
ATOM 2171 O O . ALA B 2 141 ? 10.445 0.489 105.223 1.00 17.71 141 ALA B O 1
ATOM 2173 N N . VAL B 2 142 ? 8.712 -0.883 104.938 1.00 13.54 142 VAL B N 1
ATOM 2174 C CA . VAL B 2 142 ? 7.972 0.204 104.299 1.00 11.81 142 VAL B CA 1
ATOM 2175 C C . VAL B 2 142 ? 6.776 0.604 105.151 1.00 12.23 142 VAL B C 1
ATOM 2176 O O . VAL B 2 142 ? 6.549 -0.021 106.194 1.00 12.77 142 VAL B O 1
ATOM 2180 N N . ASN B 2 143 ? 6.042 1.636 104.750 1.00 11.26 143 ASN B N 1
ATOM 2181 C CA . ASN B 2 143 ? 4.932 2.146 105.532 1.00 10.96 143 ASN B CA 1
ATOM 2182 C C . ASN B 2 143 ? 3.619 2.258 104.748 1.00 12.59 143 ASN B C 1
ATOM 2183 O O . ASN B 2 143 ? 2.713 3.004 105.152 1.00 12.84 143 ASN B O 1
ATOM 2192 N N . LEU B 2 144 ? 3.537 1.497 103.665 1.00 11.76 144 LEU B N 1
ATOM 2193 C CA . LEU B 2 144 ? 2.381 1.435 102.794 1.00 10.92 144 LEU B CA 1
ATOM 2194 C C . LEU B 2 144 ? 1.968 -0.014 102.557 1.00 8.78 144 LEU B C 1
ATOM 2195 O O . LEU B 2 144 ? 2.800 -0.891 102.743 1.00 10.84 144 LEU B O 1
ATOM 2200 N N . PRO B 2 145 ? 0.747 -0.248 102.111 1.00 9.76 145 PRO B N 1
ATOM 2201 C CA . PRO B 2 145 ? 0.355 -1.633 101.790 1.00 8.77 145 PRO B CA 1
ATOM 2202 C C . PRO B 2 145 ? 1.143 -2.167 100.604 1.00 10.42 145 PRO B C 1
ATOM 2203 O O . PRO B 2 145 ? 1.529 -1.385 99.713 1.00 10.01 145 PRO B O 1
ATOM 2207 N N . LEU B 2 146 ? 1.367 -3.475 100.601 1.00 10.81 146 LEU B N 1
ATOM 2208 C CA . LEU B 2 146 ? 2.136 -4.155 99.567 1.00 10.44 146 LEU B CA 1
ATOM 2209 C C . LEU B 2 146 ? 1.312 -5.172 98.776 1.00 11.61 146 LEU B C 1
ATOM 2210 O O . LEU B 2 146 ? 0.527 -5.918 99.363 1.00 9.75 146 LEU B O 1
ATOM 2215 N N . GLN B 2 147 ? 1.544 -5.179 97.461 1.00 10.83 147 GLN B N 1
ATOM 2216 C CA . GLN B 2 147 ? 0.846 -6.066 96.539 1.00 9.26 147 GLN B CA 1
ATOM 2217 C C . GLN B 2 147 ? 1.793 -6.762 95.568 1.00 9.18 147 GLN B C 1
ATOM 2218 O O . GLN B 2 147 ? 2.635 -6.087 94.994 1.00 10.26 147 GLN B O 1
ATOM 2224 N N . ALA B 2 148 ? 1.623 -8.081 95.390 1.00 7.91 148 ALA B N 1
ATOM 2225 C CA . ALA B 2 148 ? 2.362 -8.771 94.338 1.00 8.39 148 ALA B CA 1
ATOM 2226 C C . ALA B 2 148 ? 1.739 -8.446 92.981 1.00 7.64 148 ALA B C 1
ATOM 2227 O O . ALA B 2 148 ? 0.531 -8.616 92.812 1.00 9.38 148 ALA B O 1
ATOM 2229 N N . ARG B 2 149 ? 2.556 -7.977 92.063 1.00 8.72 149 ARG B N 1
ATOM 2230 C CA . ARG B 2 149 ? 2.133 -7.677 90.691 1.00 8.08 149 ARG B CA 1
ATOM 2231 C C . ARG B 2 149 ? 3.012 -8.526 89.777 1.00 8.36 149 ARG B C 1
ATOM 2232 O O . ARG B 2 149 ? 4.252 -8.517 89.931 1.00 8.91 149 ARG B O 1
ATOM 2240 N N . HIS B 2 150 ? 2.407 -9.286 88.869 1.00 9.47 150 HIS B N 1
ATOM 2241 C CA . HIS B 2 150 ? 3.206 -10.304 88.133 1.00 8.02 150 HIS B CA 1
ATOM 2242 C C . HIS B 2 150 ? 2.536 -10.771 86.858 1.00 8.89 150 HIS B C 1
ATOM 2243 O O . HIS B 2 150 ? 2.065 -9.918 86.069 1.00 9.30 150 HIS B O 1
ATOM 2250 N N . GLY B 2 151 ? 2.447 -12.061 86.560 1.00 9.45 151 GLY B N 1
ATOM 2251 C CA . GLY B 2 151 ? 1.889 -12.588 85.314 1.00 9.14 151 GLY B CA 1
ATOM 2252 C C . GLY B 2 151 ? 2.153 -14.091 85.314 1.00 10.44 151 GLY B C 1
ATOM 2253 O O . GLY B 2 151 ? 2.976 -14.546 84.516 1.00 9.33 151 GLY B O 1
ATOM 2254 N N . THR B 2 152 ? 1.484 -14.788 86.233 1.00 9.13 152 THR B N 1
ATOM 2255 C CA . THR B 2 152 ? 1.853 -16.157 86.580 1.00 8.70 152 THR B CA 1
ATOM 2256 C C . THR B 2 152 ? 0.690 -17.127 86.432 1.00 10.55 152 THR B C 1
ATOM 2257 O O . THR B 2 152 ? -0.275 -17.082 87.211 1.00 9.21 152 THR B O 1
ATOM 2261 N N . PRO B 2 153 ? 0.716 -18.043 85.459 1.00 9.81 153 PRO B N 1
ATOM 2262 C CA . PRO B 2 153 ? -0.349 -19.042 85.356 1.00 10.61 153 PRO B CA 1
ATOM 2263 C C . PRO B 2 153 ? -0.548 -19.915 86.599 1.00 10.42 153 PRO B C 1
ATOM 2264 O O . PRO B 2 153 ? -1.728 -20.142 86.935 1.00 10.44 153 PRO B O 1
ATOM 2268 N N . ASP B 2 154 ? 0.530 -20.376 87.203 1.00 8.81 154 ASP B N 1
ATOM 2269 C CA . ASP B 2 154 ? 0.516 -21.170 88.428 1.00 9.79 154 ASP B CA 1
ATOM 2270 C C . ASP B 2 154 ? 1.223 -20.389 89.538 1.00 10.48 154 ASP B C 1
ATOM 2271 O O . ASP B 2 154 ? 2.431 -20.449 89.731 1.00 9.34 154 ASP B O 1
ATOM 2276 N N . SER B 2 155 ? 0.381 -19.623 90.246 1.00 10.53 155 SER B N 1
ATOM 2277 C CA . SER B 2 155 ? 0.791 -18.717 91.299 1.00 9.87 155 SER B CA 1
ATOM 2278 C C . SER B 2 155 ? 0.500 -19.211 92.719 1.00 9.41 155 SER B C 1
ATOM 2279 O O . SER B 2 155 ? 0.542 -18.465 93.696 1.00 8.78 155 SER B O 1
ATOM 2282 N N . ARG B 2 156 ? 0.188 -20.506 92.881 1.00 10.15 156 ARG B N 1
ATOM 2283 C CA . ARG B 2 156 ? -0.268 -21.025 94.176 1.00 9.66 156 ARG B CA 1
ATOM 2284 C C . ARG B 2 156 ? 0.782 -20.854 95.242 1.00 10.61 156 ARG B C 1
ATOM 2285 O O . ARG B 2 156 ? 0.529 -20.295 96.315 1.00 11.31 156 ARG B O 1
ATOM 2293 N N . LEU B 2 157 ? 2.020 -21.300 95.000 1.00 8.55 157 LEU B N 1
ATOM 2294 C CA . LEU B 2 157 ? 3.041 -21.147 96.026 1.00 9.23 157 LEU B CA 1
ATOM 2295 C C . LEU B 2 157 ? 3.442 -19.700 96.258 1.00 9.99 157 LEU B C 1
ATOM 2296 O O . LEU B 2 157 ? 3.666 -19.307 97.396 1.00 11.08 157 LEU B O 1
ATOM 2301 N N . LEU B 2 158 ? 3.535 -18.917 95.177 1.00 8.40 158 LEU B N 1
ATOM 2302 C CA . LEU B 2 158 ? 3.807 -17.487 95.308 1.00 9.37 158 LEU B CA 1
ATOM 2303 C C . LEU B 2 158 ? 2.778 -16.824 96.213 1.00 9.96 158 LEU B C 1
ATOM 2304 O O . LEU B 2 158 ? 3.160 -16.018 97.063 1.00 9.68 158 LEU B O 1
ATOM 2309 N N . ALA B 2 159 ? 1.499 -17.134 96.023 1.00 9.12 159 ALA B N 1
ATOM 2310 C CA . ALA B 2 159 ? 0.422 -16.589 96.840 1.00 8.40 159 ALA B CA 1
ATOM 2311 C C . ALA B 2 159 ? 0.586 -16.973 98.302 1.00 10.54 159 ALA B C 1
ATOM 2312 O O . ALA B 2 159 ? 0.452 -16.116 99.175 1.00 10.12 159 ALA B O 1
ATOM 2314 N N . GLU B 2 160 ? 0.876 -18.258 98.548 1.00 9.05 160 GLU B N 1
ATOM 2315 C CA . GLU B 2 160 ? 1.105 -18.661 99.945 1.00 9.12 160 GLU B CA 1
ATOM 2316 C C . GLU B 2 160 ? 2.209 -17.827 100.612 1.00 8.06 160 GLU B C 1
ATOM 2317 O O . GLU B 2 160 ? 2.041 -17.355 101.736 1.00 10.10 160 GLU B O 1
ATOM 2323 N N . ILE B 2 161 ? 3.313 -17.688 99.893 1.00 9.57 161 ILE B N 1
ATOM 2324 C CA . ILE B 2 161 ? 4.462 -16.993 100.488 1.00 10.64 161 ILE B CA 1
ATOM 2325 C C . ILE B 2 161 ? 4.206 -15.502 100.656 1.00 11.12 161 ILE B C 1
ATOM 2326 O O . ILE B 2 161 ? 4.460 -14.934 101.723 1.00 11.02 161 ILE B O 1
ATOM 2331 N N . ILE B 2 162 ? 3.664 -14.820 99.634 1.00 9.44 162 ILE B N 1
ATOM 2332 C CA . ILE B 2 162 ? 3.502 -13.362 99.770 1.00 11.57 162 ILE B CA 1
ATOM 2333 C C . ILE B 2 162 ? 2.422 -13.010 100.786 1.00 9.87 162 ILE B C 1
ATOM 2334 O O . ILE B 2 162 ? 2.587 -12.020 101.524 1.00 11.20 162 ILE B O 1
ATOM 2339 N N . HIS B 2 163 ? 1.357 -13.800 100.884 1.00 9.08 163 HIS B N 1
ATOM 2340 C CA . HIS B 2 163 ? 0.339 -13.483 101.908 1.00 9.24 163 HIS B CA 1
ATOM 2341 C C . HIS B 2 163 ? 0.869 -13.803 103.297 1.00 8.92 163 HIS B C 1
ATOM 2342 O O . HIS B 2 163 ? 0.638 -13.037 104.242 1.00 11.33 163 HIS B O 1
ATOM 2349 N N . ALA B 2 164 ? 1.569 -14.908 103.477 1.00 9.54 164 ALA B N 1
ATOM 2350 C CA . ALA B 2 164 ? 2.156 -15.152 104.806 1.00 11.78 164 ALA B CA 1
ATOM 2351 C C . ALA B 2 164 ? 3.239 -14.112 105.116 1.00 13.58 164 ALA B C 1
ATOM 2352 O O . ALA B 2 164 ? 3.534 -13.836 106.285 1.00 12.75 164 ALA B O 1
ATOM 2354 N N . GLY B 2 165 ? 3.776 -13.533 104.056 1.00 8.60 165 GLY B N 1
ATOM 2355 C CA . GLY B 2 165 ? 4.706 -12.440 104.072 1.00 10.52 165 GLY B CA 1
ATOM 2356 C C . GLY B 2 165 ? 4.131 -11.100 104.428 1.00 10.27 165 GLY B C 1
ATOM 2357 O O . GLY B 2 165 ? 4.854 -10.116 104.534 1.00 12.12 165 GLY B O 1
ATOM 2358 N N . GLY B 2 166 ? 2.832 -11.003 104.655 1.00 9.55 166 GLY B N 1
ATOM 2359 C CA . GLY B 2 166 ? 2.170 -9.781 105.002 1.00 10.25 166 GLY B CA 1
ATOM 2360 C C . GLY B 2 166 ? 1.811 -8.867 103.837 1.00 11.05 166 GLY B C 1
ATOM 2361 O O . GLY B 2 166 ? 1.422 -7.709 104.063 1.00 11.39 166 GLY B O 1
ATOM 2362 N N . TRP B 2 167 ? 1.884 -9.402 102.620 1.00 8.90 167 TRP B N 1
ATOM 2363 C CA . TRP B 2 167 ? 1.426 -8.647 101.464 1.00 10.40 167 TRP B CA 1
ATOM 2364 C C . TRP B 2 167 ? -0.075 -8.912 101.306 1.00 11.85 167 TRP B C 1
ATOM 2365 O O . TRP B 2 167 ? -0.525 -10.062 101.203 1.00 9.32 167 TRP B O 1
ATOM 2376 N N . THR B 2 168 ? -0.818 -7.815 101.341 1.00 8.62 168 THR B N 1
ATOM 2377 C CA . THR B 2 168 ? -2.262 -7.860 101.522 1.00 6.96 168 THR B CA 1
ATOM 2378 C C . THR B 2 168 ? -3.045 -7.626 100.237 1.00 9.53 168 THR B C 1
ATOM 2379 O O . THR B 2 168 ? -4.229 -7.319 100.288 1.00 10.03 168 THR B O 1
ATOM 2383 N N . SER B 2 169 ? -2.377 -7.846 99.104 1.00 9.22 169 SER B N 1
ATOM 2384 C CA . SER B 2 169 ? -3.059 -7.922 97.840 1.00 9.70 169 SER B CA 1
ATOM 2385 C C . SER B 2 169 ? -2.252 -8.821 96.901 1.00 9.44 169 SER B C 1
ATOM 2386 O O . SER B 2 169 ? -1.020 -8.851 96.976 1.00 8.98 169 SER B O 1
ATOM 2389 N N . ASN B 2 170 ? -2.991 -9.528 96.065 1.00 8.73 170 ASN B N 1
ATOM 2390 C CA . ASN B 2 170 ? -2.408 -10.321 94.981 1.00 7.17 170 ASN B CA 1
ATOM 2391 C C . ASN B 2 170 ? -3.158 -10.007 93.695 1.00 7.40 170 ASN B C 1
ATOM 2392 O O . ASN B 2 170 ? -4.381 -10.124 93.606 1.00 8.98 170 ASN B O 1
ATOM 2397 N N . GLU B 2 171 ? -2.400 -9.598 92.677 1.00 8.64 171 GLU B N 1
ATOM 2398 C CA . GLU B 2 171 ? -2.905 -9.349 91.339 1.00 9.84 171 GLU B CA 1
ATOM 2399 C C . GLU B 2 171 ? -3.016 -10.659 90.554 1.00 7.77 171 GLU B C 1
ATOM 2400 O O . GLU B 2 171 ? -2.210 -11.570 90.766 1.00 8.70 171 GLU B O 1
ATOM 2406 N N . GLY B 2 172 ? -3.963 -10.760 89.650 1.00 8.73 172 GLY B N 1
ATOM 2407 C CA . GLY B 2 172 ? -4.060 -11.813 88.670 1.00 8.52 172 GLY B CA 1
ATOM 2408 C C . GLY B 2 172 ? -5.406 -12.511 88.592 1.00 7.69 172 GLY B C 1
ATOM 2409 O O . GLY B 2 172 ? -6.338 -12.173 89.312 1.00 8.33 172 GLY B O 1
ATOM 2410 N N . GLY B 2 173 ? -5.479 -13.511 87.704 1.00 8.27 173 GLY B N 1
ATOM 2411 C CA . GLY B 2 173 ? -6.639 -14.339 87.474 1.00 9.08 173 GLY B CA 1
ATOM 2412 C C . GLY B 2 173 ? -6.332 -15.428 86.465 1.00 9.13 173 GLY B C 1
ATOM 2413 O O . GLY B 2 173 ? -5.285 -15.406 85.825 1.00 7.72 173 GLY B O 1
ATOM 2414 N N . GLY B 2 174 ? -7.255 -16.393 86.365 1.00 10.21 174 GLY B N 1
ATOM 2415 C CA . GLY B 2 174 ? -6.959 -17.571 85.558 1.00 8.81 174 GLY B CA 1
ATOM 2416 C C . GLY B 2 174 ? -7.019 -17.305 84.072 1.00 9.89 174 GLY B C 1
ATOM 2417 O O . GLY B 2 174 ? -6.464 -18.114 83.311 1.00 10.71 174 GLY B O 1
ATOM 2418 N N . ILE B 2 175 ? -7.642 -16.209 83.662 1.00 8.64 175 ILE B N 1
ATOM 2419 C CA . ILE B 2 175 ? -7.550 -15.812 82.252 1.00 7.34 175 ILE B CA 1
ATOM 2420 C C . ILE B 2 175 ? -6.428 -14.794 82.019 1.00 10.21 175 ILE B C 1
ATOM 2421 O O . ILE B 2 175 ? -5.544 -14.949 81.165 1.00 9.26 175 ILE B O 1
ATOM 2426 N N . SER B 2 176 ? -6.473 -13.714 82.799 1.00 9.01 176 SER B N 1
ATOM 2427 C CA . SER B 2 176 ? -5.577 -12.571 82.600 1.00 9.02 176 SER B CA 1
ATOM 2428 C C . SER B 2 176 ? -4.124 -12.873 82.969 1.00 8.08 176 SER B C 1
ATOM 2429 O O . SER B 2 176 ? -3.240 -12.207 82.423 1.00 7.74 176 SER B O 1
ATOM 2432 N N . TYR B 2 177 ? -3.831 -13.851 83.832 1.00 6.75 177 TYR B N 1
ATOM 2433 C CA . TYR B 2 177 ? -2.443 -14.263 84.032 1.00 7.50 177 TYR B CA 1
ATOM 2434 C C . TYR B 2 177 ? -2.120 -15.568 83.334 1.00 10.17 177 TYR B C 1
ATOM 2435 O O . TYR B 2 177 ? -1.161 -16.268 83.659 1.00 9.81 177 TYR B O 1
ATOM 2444 N N . ASN B 2 178 ? -2.912 -15.896 82.323 1.00 9.05 178 ASN B N 1
ATOM 2445 C CA . ASN B 2 178 ? -2.586 -16.956 81.372 1.00 9.84 178 ASN B CA 1
ATOM 2446 C C . ASN B 2 178 ? -2.415 -16.363 79.980 1.00 8.50 178 ASN B C 1
ATOM 2447 O O . ASN B 2 178 ? -1.287 -16.325 79.491 1.00 9.80 178 ASN B O 1
ATOM 2452 N N . VAL B 2 179 ? -3.490 -15.977 79.333 1.00 8.49 179 VAL B N 1
ATOM 2453 C CA . VAL B 2 179 ? -3.441 -15.698 77.890 1.00 7.95 179 VAL B CA 1
ATOM 2454 C C . VAL B 2 179 ? -2.419 -14.656 77.506 1.00 11.09 179 VAL B C 1
ATOM 2455 O O . VAL B 2 179 ? -1.782 -14.884 76.461 1.00 9.02 179 VAL B O 1
ATOM 2459 N N . PRO B 2 180 ? -2.214 -13.537 78.202 1.00 8.54 180 PRO B N 1
ATOM 2460 C CA . PRO B 2 180 ? -1.180 -12.589 77.797 1.00 7.87 180 PRO B CA 1
ATOM 2461 C C . PRO B 2 180 ? 0.250 -13.073 78.100 1.00 8.74 180 PRO B C 1
ATOM 2462 O O . PRO B 2 180 ? 1.172 -12.403 77.586 1.00 9.36 180 PRO B O 1
ATOM 2466 N N . TYR B 2 181 ? 0.426 -14.117 78.899 1.00 7.76 181 TYR B N 1
ATOM 2467 C CA . TYR B 2 181 ? 1.712 -14.437 79.525 1.00 8.37 181 TYR B CA 1
ATOM 2468 C C . TYR B 2 181 ? 2.278 -15.818 79.207 1.00 9.68 181 TYR B C 1
ATOM 2469 O O . TYR B 2 181 ? 3.439 -16.079 79.513 1.00 11.71 181 TYR B O 1
ATOM 2478 N N . ALA B 2 182 ? 1.485 -16.678 78.602 1.00 7.83 182 ALA B N 1
ATOM 2479 C CA . ALA B 2 182 ? 1.853 -18.075 78.421 1.00 10.26 182 ALA B CA 1
ATOM 2480 C C . ALA B 2 182 ? 1.464 -18.574 77.036 1.00 11.70 182 ALA B C 1
ATOM 2481 O O . ALA B 2 182 ? 0.501 -18.057 76.478 1.00 13.21 182 ALA B O 1
ATOM 2483 N N . LYS B 2 183 ? 2.206 -19.578 76.556 1.00 12.02 183 LYS B N 1
ATOM 2484 C CA . LYS B 2 183 ? 1.843 -20.164 75.277 1.00 10.60 183 LYS B CA 1
ATOM 2485 C C . LYS B 2 183 ? 1.170 -21.541 75.407 1.00 13.10 183 LYS B C 1
ATOM 2486 O O . LYS B 2 183 ? 0.354 -21.870 74.541 1.00 14.26 183 LYS B O 1
ATOM 2492 N N . ASN B 2 184 ? 1.510 -22.302 76.428 1.00 11.87 184 ASN B N 1
ATOM 2493 C CA . ASN B 2 184 ? 1.164 -23.689 76.511 1.00 12.95 184 ASN B CA 1
ATOM 2494 C C . ASN B 2 184 ? 0.397 -24.088 77.765 1.00 17.01 184 ASN B C 1
ATOM 2495 O O . ASN B 2 184 ? 0.432 -25.296 78.037 1.00 24.10 184 ASN B O 1
ATOM 2500 N N . VAL B 2 185 ? -0.261 -23.205 78.492 1.00 11.78 185 VAL B N 1
ATOM 2501 C CA . VAL B 2 185 ? -1.017 -23.598 79.693 1.00 9.67 185 VAL B CA 1
ATOM 2502 C C . VAL B 2 185 ? -2.491 -23.661 79.363 1.00 10.81 185 VAL B C 1
ATOM 2503 O O . VAL B 2 185 ? -3.062 -22.702 78.828 1.00 10.98 185 VAL B O 1
ATOM 2507 N N . THR B 2 186 ? -3.219 -24.747 79.627 1.00 9.54 186 THR B N 1
ATOM 2508 C CA . THR B 2 186 ? -4.631 -24.758 79.258 1.00 9.55 186 THR B CA 1
ATOM 2509 C C . THR B 2 186 ? -5.400 -23.780 80.135 1.00 8.16 186 THR B C 1
ATOM 2510 O O . THR B 2 186 ? -4.984 -23.444 81.251 1.00 10.23 186 THR B O 1
ATOM 2514 N N . ILE B 2 187 ? -6.517 -23.311 79.613 1.00 11.48 187 ILE B N 1
ATOM 2515 C CA . ILE B 2 187 ? -7.409 -22.406 80.346 1.00 10.87 187 ILE B CA 1
ATOM 2516 C C . ILE B 2 187 ? -7.933 -23.134 81.574 1.00 12.24 187 ILE B C 1
ATOM 2517 O O . ILE B 2 187 ? -8.080 -22.588 82.665 1.00 10.62 187 ILE B O 1
ATOM 2522 N N . GLU B 2 188 ? -8.234 -24.434 81.423 1.00 11.72 188 GLU B N 1
ATOM 2523 C CA . GLU B 2 188 ? -8.762 -25.154 82.583 1.00 11.28 188 GLU B CA 1
ATOM 2524 C C . GLU B 2 188 ? -7.831 -25.175 83.770 1.00 9.68 188 GLU B C 1
ATOM 2525 O O . GLU B 2 188 ? -8.151 -25.021 84.950 1.00 13.40 188 GLU B O 1
ATOM 2531 N N . LYS B 2 189 ? -6.567 -25.407 83.594 1.00 9.64 189 LYS B N 1
ATOM 2532 C CA . LYS B 2 189 ? -5.447 -25.548 84.487 1.00 9.97 189 LYS B CA 1
ATOM 2533 C C . LYS B 2 189 ? -5.219 -24.184 85.141 1.00 11.00 189 LYS B C 1
ATOM 2534 O O . LYS B 2 189 ? -5.161 -24.075 86.358 1.00 10.69 189 LYS B O 1
ATOM 2540 N N . SER B 2 190 ? -5.123 -23.118 84.353 1.00 10.45 190 SER B N 1
ATOM 2541 C CA . SER B 2 190 ? -4.914 -21.827 85.002 1.00 10.08 190 SER B CA 1
ATOM 2542 C C . SER B 2 190 ? -6.170 -21.417 85.786 1.00 9.09 190 SER B C 1
ATOM 2543 O O . SER B 2 190 ? -5.992 -20.797 86.845 1.00 9.99 190 SER B O 1
ATOM 2546 N N . LEU B 2 191 ? -7.380 -21.730 85.364 1.00 9.65 191 LEU B N 1
ATOM 2547 C CA . LEU B 2 191 ? -8.565 -21.461 86.181 1.00 9.82 191 LEU B CA 1
ATOM 2548 C C . LEU B 2 191 ? -8.517 -22.240 87.495 1.00 10.79 191 LEU B C 1
ATOM 2549 O O . LEU B 2 191 ? -8.770 -21.688 88.574 1.00 9.40 191 LEU B O 1
ATOM 2554 N N . LEU B 2 192 ? -8.172 -23.518 87.447 1.00 9.78 192 LEU B N 1
ATOM 2555 C CA . LEU B 2 192 ? -8.025 -24.312 88.676 1.00 11.93 192 LEU B CA 1
ATOM 2556 C C . LEU B 2 192 ? -6.987 -23.753 89.635 1.00 10.97 192 LEU B C 1
ATOM 2557 O O . LEU B 2 192 ? -7.168 -23.726 90.857 1.00 10.84 192 LEU B O 1
ATOM 2562 N N . ASP B 2 193 ? -5.832 -23.328 89.080 1.00 7.82 193 ASP B N 1
ATOM 2563 C CA . ASP B 2 193 ? -4.760 -22.876 89.946 1.00 7.83 193 ASP B CA 1
ATOM 2564 C C . ASP B 2 193 ? -5.112 -21.504 90.504 1.00 10.00 193 ASP B C 1
ATOM 2565 O O . ASP B 2 193 ? -4.732 -21.156 91.618 1.00 9.36 193 ASP B O 1
ATOM 2570 N N . TRP B 2 194 ? -5.857 -20.690 89.746 1.00 8.90 194 TRP B N 1
ATOM 2571 C CA . TRP B 2 194 ? -6.291 -19.406 90.300 1.00 9.19 194 TRP B CA 1
ATOM 2572 C C . TRP B 2 194 ? -7.457 -19.611 91.267 1.00 11.13 194 TRP B C 1
ATOM 2573 O O . TRP B 2 194 ? -7.607 -18.805 92.197 1.00 10.65 194 TRP B O 1
ATOM 2584 N N . GLN B 2 195 ? -8.266 -20.667 91.128 1.00 9.93 195 GLN B N 1
ATOM 2585 C CA . GLN B 2 195 ? -9.218 -20.968 92.208 1.00 8.61 195 GLN B CA 1
ATOM 2586 C C . GLN B 2 195 ? -8.500 -21.193 93.534 1.00 8.82 195 GLN B C 1
ATOM 2587 O O . GLN B 2 195 ? -8.980 -20.804 94.613 1.00 9.85 195 GLN B O 1
ATOM 2593 N N . TYR B 2 196 ? -7.335 -21.842 93.491 1.00 9.63 196 TYR B N 1
ATOM 2594 C CA . TYR B 2 196 ? -6.524 -21.995 94.710 1.00 10.19 196 TYR B CA 1
ATOM 2595 C C . TYR B 2 196 ? -6.207 -20.603 95.279 1.00 9.79 196 TYR B C 1
ATOM 2596 O O . TYR B 2 196 ? -6.327 -20.372 96.503 1.00 9.94 196 TYR B O 1
ATOM 2605 N N . CYS B 2 197 ? -5.664 -19.732 94.425 1.00 8.57 197 CYS B N 1
ATOM 2606 C CA . CYS B 2 197 ? -5.238 -18.417 94.921 1.00 10.23 197 CYS B CA 1
ATOM 2607 C C . CYS B 2 197 ? -6.404 -17.626 95.532 1.00 10.69 197 CYS B C 1
ATOM 2608 O O . CYS B 2 197 ? -6.222 -16.975 96.558 1.00 10.49 197 CYS B O 1
ATOM 2611 N N . ASP B 2 198 ? -7.585 -17.673 94.911 1.00 8.91 198 ASP B N 1
ATOM 2612 C CA . ASP B 2 198 ? -8.807 -17.075 95.419 1.00 8.98 198 ASP B CA 1
ATOM 2613 C C . ASP B 2 198 ? -9.255 -17.764 96.705 1.00 10.30 198 ASP B C 1
ATOM 2614 O O . ASP B 2 198 ? -9.668 -17.093 97.655 1.00 10.27 198 ASP B O 1
ATOM 2619 N N . ARG B 2 199 ? -9.173 -19.090 96.732 1.00 8.25 199 ARG B N 1
ATOM 2620 C CA . ARG B 2 199 ? -9.597 -19.839 97.927 1.00 9.84 199 ARG B CA 1
ATOM 2621 C C . ARG B 2 199 ? -8.733 -19.567 99.148 1.00 11.04 199 ARG B C 1
ATOM 2622 O O . ARG B 2 199 ? -9.236 -19.595 100.283 1.00 9.51 199 ARG B O 1
ATOM 2630 N N . LEU B 2 200 ? -7.451 -19.292 98.924 1.00 8.15 200 LEU B N 1
ATOM 2631 C CA . LEU B 2 200 ? -6.546 -18.924 100.008 1.00 9.75 200 LEU B CA 1
ATOM 2632 C C . LEU B 2 200 ? -6.973 -17.601 100.613 1.00 9.72 200 LEU B C 1
ATOM 2633 O O . LEU B 2 200 ? -7.032 -17.438 101.830 1.00 9.40 200 LEU B O 1
ATOM 2638 N N . VAL B 2 201 ? -7.290 -16.647 99.738 1.00 10.24 201 VAL B N 1
ATOM 2639 C CA . VAL B 2 201 ? -7.832 -15.381 100.236 1.00 10.84 201 VAL B CA 1
ATOM 2640 C C . VAL B 2 201 ? -9.167 -15.642 100.935 1.00 10.14 201 VAL B C 1
ATOM 2641 O O . VAL B 2 201 ? -9.442 -15.036 101.985 1.00 10.61 201 VAL B O 1
ATOM 2645 N N . GLY B 2 202 ? -9.993 -16.543 100.391 1.00 9.88 202 GLY B N 1
ATOM 2646 C CA . GLY B 2 202 ? -11.255 -16.910 101.037 1.00 9.26 202 GLY B CA 1
ATOM 2647 C C . GLY B 2 202 ? -11.000 -17.462 102.441 1.00 9.77 202 GLY B C 1
ATOM 2648 O O . GLY B 2 202 ? -11.727 -17.088 103.368 1.00 11.06 202 GLY B O 1
ATOM 2649 N N . PHE B 2 203 ? -10.016 -18.335 102.614 1.00 10.81 203 PHE B N 1
ATOM 2650 C CA . PHE B 2 203 ? -9.649 -18.834 103.942 1.00 9.51 203 PHE B CA 1
ATOM 2651 C C . PHE B 2 203 ? -9.325 -17.657 104.858 1.00 11.46 203 PHE B C 1
ATOM 2652 O O . PHE B 2 203 ? -9.755 -17.588 106.014 1.00 10.49 203 PHE B O 1
ATOM 2660 N N . TYR B 2 204 ? -8.452 -16.748 104.410 1.00 11.84 204 TYR B N 1
ATOM 2661 C CA . TYR B 2 204 ? -7.985 -15.646 105.248 1.00 10.03 204 TYR B CA 1
ATOM 2662 C C . TYR B 2 204 ? -9.184 -14.781 105.650 1.00 12.02 204 TYR B C 1
ATOM 2663 O O . TYR B 2 204 ? -9.258 -14.386 106.817 1.00 11.65 204 TYR B O 1
ATOM 2672 N N . GLU B 2 205 ? -10.101 -14.516 104.729 1.00 10.28 205 GLU B N 1
ATOM 2673 C CA . GLU B 2 205 ? -11.268 -13.690 105.036 1.00 11.48 205 GLU B CA 1
ATOM 2674 C C . GLU B 2 205 ? -12.134 -14.377 106.105 1.00 12.59 205 GLU B C 1
ATOM 2675 O O . GLU B 2 205 ? -12.678 -13.716 106.982 1.00 14.05 205 GLU B O 1
ATOM 2681 N N . GLU B 2 206 ? -12.176 -15.707 106.028 1.00 11.80 206 GLU B N 1
ATOM 2682 C CA . GLU B 2 206 ? -12.972 -16.454 107.013 1.00 10.67 206 GLU B CA 1
ATOM 2683 C C . GLU B 2 206 ? -12.368 -16.308 108.407 1.00 14.36 206 GLU B C 1
ATOM 2684 O O . GLU B 2 206 ? -13.106 -16.440 109.410 1.00 17.14 206 GLU B O 1
ATOM 2690 N N . GLN B 2 207 ? -11.087 -16.046 108.522 1.00 10.37 207 GLN B N 1
ATOM 2691 C CA . GLN B 2 207 ? -10.451 -15.820 109.815 1.00 13.81 207 GLN B CA 1
ATOM 2692 C C . GLN B 2 207 ? -10.472 -14.318 110.175 1.00 15.62 207 GLN B C 1
ATOM 2693 O O . GLN B 2 207 ? -9.916 -13.958 111.211 1.00 16.24 207 GLN B O 1
ATOM 2699 N N . GLY B 2 208 ? -11.073 -13.468 109.362 1.00 13.34 208 GLY B N 1
ATOM 2700 C CA . GLY B 2 208 ? -11.115 -12.045 109.706 1.00 15.10 208 GLY B CA 1
ATOM 2701 C C . GLY B 2 208 ? -9.943 -11.258 109.155 1.00 18.13 208 GLY B C 1
ATOM 2702 O O . GLY B 2 208 ? -9.700 -10.126 109.594 1.00 15.37 208 GLY B O 1
ATOM 2703 N N . VAL B 2 209 ? -9.185 -11.806 108.205 1.00 13.45 209 VAL B N 1
ATOM 2704 C CA . VAL B 2 209 ? -8.062 -11.096 107.591 1.00 12.15 209 VAL B CA 1
ATOM 2705 C C . VAL B 2 209 ? -8.471 -10.640 106.182 1.00 12.32 209 VAL B C 1
ATOM 2706 O O . VAL B 2 209 ? -8.899 -11.470 105.385 1.00 13.88 209 VAL B O 1
ATOM 2710 N N . HIS B 2 210 ? -8.364 -9.340 105.931 1.00 13.06 210 HIS B N 1
ATOM 2711 C CA . HIS B 2 210 ? -8.821 -8.739 104.682 1.00 11.66 210 HIS B CA 1
ATOM 2712 C C . HIS B 2 210 ? -7.661 -8.612 103.709 1.00 10.31 210 HIS B C 1
ATOM 2713 O O . HIS B 2 210 ? -6.651 -7.991 103.936 1.00 11.33 210 HIS B O 1
ATOM 2720 N N . ILE B 2 211 ? -7.836 -9.216 102.540 1.00 9.55 211 ILE B N 1
ATOM 2721 C CA . ILE B 2 211 ? -6.828 -9.275 101.505 1.00 9.73 211 ILE B CA 1
ATOM 2722 C C . ILE B 2 211 ? -7.487 -8.996 100.149 1.00 12.78 211 ILE B C 1
ATOM 2723 O O . ILE B 2 211 ? -8.512 -9.613 99.828 1.00 11.55 211 ILE B O 1
ATOM 2728 N N . ASN B 2 212 ? -6.892 -8.044 99.418 1.00 8.73 212 ASN B N 1
ATOM 2729 C CA . ASN B 2 212 ? -7.466 -7.625 98.133 1.00 7.70 212 ASN B CA 1
ATOM 2730 C C . ASN B 2 212 ? -7.030 -8.554 96.994 1.00 9.11 212 ASN B C 1
ATOM 2731 O O . ASN B 2 212 ? -5.921 -9.097 97.023 1.00 9.03 212 ASN B O 1
ATOM 2736 N N . ARG B 2 213 ? -7.883 -8.691 95.999 1.00 7.98 213 ARG B N 1
ATOM 2737 C CA . ARG B 2 213 ? -7.545 -9.366 94.746 1.00 7.48 213 ARG B CA 1
ATOM 2738 C C . ARG B 2 213 ? -7.825 -8.459 93.554 1.00 7.11 213 ARG B C 1
ATOM 2739 O O . ARG B 2 213 ? -8.861 -7.806 93.508 1.00 8.03 213 ARG B O 1
ATOM 2747 N N . GLU B 2 214 ? -6.915 -8.423 92.594 1.00 8.06 214 GLU B N 1
ATOM 2748 C CA . GLU B 2 214 ? -6.997 -7.568 91.430 1.00 6.21 214 GLU B CA 1
ATOM 2749 C C . GLU B 2 214 ? -6.853 -8.353 90.136 1.00 8.61 214 GLU B C 1
ATOM 2750 O O . GLU B 2 214 ? -5.719 -8.568 89.709 1.00 8.21 214 GLU B O 1
ATOM 2756 N N . PRO B 2 215 ? -7.950 -8.737 89.468 1.00 8.61 215 PRO B N 1
ATOM 2757 C CA . PRO B 2 215 ? -7.857 -9.257 88.110 1.00 8.07 215 PRO B CA 1
ATOM 2758 C C . PRO B 2 215 ? -7.070 -8.249 87.269 1.00 9.44 215 PRO B C 1
ATOM 2759 O O . PRO B 2 215 ? -7.231 -7.037 87.394 1.00 9.23 215 PRO B O 1
ATOM 2763 N N . PHE B 2 216 ? -6.193 -8.661 86.407 1.00 8.87 216 PHE B N 1
ATOM 2764 C CA . PHE B 2 216 ? -5.359 -7.906 85.492 1.00 8.13 216 PHE B CA 1
ATOM 2765 C C . PHE B 2 216 ? -6.078 -7.443 84.227 1.00 8.96 216 PHE B C 1
ATOM 2766 O O . PHE B 2 216 ? -6.174 -8.092 83.197 1.00 10.76 216 PHE B O 1
ATOM 2774 N N . GLY B 2 217 ? -6.597 -6.223 84.244 1.00 9.09 217 GLY B N 1
ATOM 2775 C CA . GLY B 2 217 ? -7.420 -5.746 83.151 1.00 11.62 217 GLY B CA 1
ATOM 2776 C C . GLY B 2 217 ? -6.789 -5.581 81.788 1.00 9.68 217 GLY B C 1
ATOM 2777 O O . GLY B 2 217 ? -7.424 -5.995 80.804 1.00 9.79 217 GLY B O 1
ATOM 2778 N N . PRO B 2 218 ? -5.633 -4.930 81.697 1.00 7.42 218 PRO B N 1
ATOM 2779 C CA . PRO B 2 218 ? -5.042 -4.637 80.375 1.00 7.61 218 PRO B CA 1
ATOM 2780 C C . PRO B 2 218 ? -4.698 -5.815 79.482 1.00 7.83 218 PRO B C 1
ATOM 2781 O O . PRO B 2 218 ? -4.606 -5.603 78.251 1.00 7.29 218 PRO B O 1
ATOM 2785 N N . LEU B 2 219 ? -4.533 -7.024 79.997 1.00 8.60 219 LEU B N 1
ATOM 2786 C CA . LEU B 2 219 ? -4.215 -8.204 79.189 1.00 7.39 219 LEU B CA 1
ATOM 2787 C C . LEU B 2 219 ? -2.977 -7.941 78.335 1.00 8.17 219 LEU B C 1
ATOM 2788 O O . LEU B 2 219 ? -1.899 -7.686 78.904 1.00 9.55 219 LEU B O 1
ATOM 2793 N N . THR B 2 220 ? -3.034 -8.008 77.002 1.00 8.28 220 THR B N 1
ATOM 2794 C CA . THR B 2 220 ? -1.844 -7.806 76.187 1.00 8.32 220 THR B CA 1
ATOM 2795 C C . THR B 2 220 ? -1.460 -6.330 76.031 1.00 9.07 220 THR B C 1
ATOM 2796 O O . THR B 2 220 ? -0.468 -5.993 75.379 1.00 9.21 220 THR B O 1
ATOM 2800 N N . GLY B 2 221 ? -2.208 -5.402 76.605 1.00 10.20 221 GLY B N 1
ATOM 2801 C CA . GLY B 2 221 ? -1.884 -3.992 76.510 1.00 8.02 221 GLY B CA 1
ATOM 2802 C C . GLY B 2 221 ? -2.041 -3.395 75.137 1.00 9.78 221 GLY B C 1
ATOM 2803 O O . GLY B 2 221 ? -1.639 -2.235 74.963 1.00 13.44 221 GLY B O 1
ATOM 2804 N N . THR B 2 222 ? -2.603 -4.123 74.179 1.00 10.30 222 THR B N 1
ATOM 2805 C CA . THR B 2 222 ? -2.547 -3.757 72.781 1.00 10.54 222 THR B CA 1
ATOM 2806 C C . THR B 2 222 ? -3.932 -3.765 72.121 1.00 9.96 222 THR B C 1
ATOM 2807 O O . THR B 2 222 ? -4.398 -4.823 71.674 1.00 9.42 222 THR B O 1
ATOM 2811 N N . LEU B 2 223 ? -4.528 -2.576 72.107 1.00 9.60 223 LEU B N 1
ATOM 2812 C CA . LEU B 2 223 ? -5.806 -2.302 71.467 1.00 10.69 223 LEU B CA 1
ATOM 2813 C C . LEU B 2 223 ? -6.894 -3.288 71.872 1.00 11.20 223 LEU B C 1
ATOM 2814 O O . LEU B 2 223 ? -7.608 -3.818 71.024 1.00 11.88 223 LEU B O 1
ATOM 2819 N N . VAL B 2 224 ? -7.024 -3.548 73.174 1.00 8.79 224 VAL B N 1
ATOM 2820 C CA . VAL B 2 224 ? -8.046 -4.489 73.645 1.00 7.98 224 VAL B CA 1
ATOM 2821 C C . VAL B 2 224 ? -9.412 -3.824 73.723 1.00 7.76 224 VAL B C 1
ATOM 2822 O O . VAL B 2 224 ? -9.542 -2.851 74.499 1.00 8.42 224 VAL B O 1
ATOM 2826 N N . PRO B 2 225 ? -10.438 -4.218 72.974 1.00 7.90 225 PRO B N 1
ATOM 2827 C CA . PRO B 2 225 ? -11.733 -3.525 73.083 1.00 8.95 225 PRO B CA 1
ATOM 2828 C C . PRO B 2 225 ? -12.305 -3.591 74.503 1.00 9.57 225 PRO B C 1
ATOM 2829 O O . PRO B 2 225 ? -12.213 -4.632 75.169 1.00 8.46 225 PRO B O 1
ATOM 2833 N N . PRO B 2 226 ? -12.840 -2.478 74.990 1.00 8.55 226 PRO B N 1
ATOM 2834 C CA . PRO B 2 226 ? -13.422 -2.470 76.342 1.00 7.45 226 PRO B CA 1
ATOM 2835 C C . PRO B 2 226 ? -14.346 -3.618 76.672 1.00 10.17 226 PRO B C 1
ATOM 2836 O O . PRO B 2 226 ? -14.267 -4.218 77.770 1.00 8.79 226 PRO B O 1
ATOM 2840 N N . SER B 2 227 ? -15.242 -4.000 75.780 1.00 10.28 227 SER B N 1
ATOM 2841 C CA . SER B 2 227 ? -16.169 -5.061 76.134 1.00 8.95 227 SER B CA 1
ATOM 2842 C C . SER B 2 227 ? -15.478 -6.407 76.318 1.00 9.62 227 SER B C 1
ATOM 2843 O O . SER B 2 227 ? -15.889 -7.226 77.151 1.00 9.79 227 SER B O 1
ATOM 2846 N N . MET B 2 228 ? -14.398 -6.666 75.599 1.00 7.96 228 MET B N 1
ATOM 2847 C CA . MET B 2 228 ? -13.709 -7.950 75.794 1.00 8.42 228 MET B CA 1
ATOM 2848 C C . MET B 2 228 ? -12.908 -7.937 77.085 1.00 9.75 228 MET B C 1
ATOM 2849 O O . MET B 2 228 ? -12.955 -8.914 77.863 1.00 9.11 228 MET B O 1
ATOM 2854 N N . SER B 2 229 ? -12.197 -6.834 77.328 1.00 9.39 229 SER B N 1
ATOM 2855 C CA . SER B 2 229 ? -11.467 -6.629 78.569 1.00 8.92 229 SER B CA 1
ATOM 2856 C C . SER B 2 229 ? -12.372 -6.772 79.780 1.00 8.60 229 SER B C 1
ATOM 2857 O O . SER B 2 229 ? -12.075 -7.459 80.766 1.00 9.66 229 SER B O 1
ATOM 2860 N N . ASN B 2 230 ? -13.543 -6.125 79.741 1.00 8.79 230 ASN B N 1
ATOM 2861 C CA . ASN B 2 230 ? -14.491 -6.078 80.846 1.00 6.98 230 ASN B CA 1
ATOM 2862 C C . ASN B 2 230 ? -15.137 -7.445 81.060 1.00 7.98 230 ASN B C 1
ATOM 2863 O O . ASN B 2 230 ? -15.352 -7.829 82.206 1.00 9.15 230 ASN B O 1
ATOM 2868 N N . ALA B 2 231 ? -15.415 -8.166 79.968 1.00 8.08 231 ALA B N 1
ATOM 2869 C CA . ALA B 2 231 ? -15.911 -9.523 80.121 1.00 10.03 231 ALA B CA 1
ATOM 2870 C C . ALA B 2 231 ? -14.923 -10.369 80.917 1.00 8.24 231 ALA B C 1
ATOM 2871 O O . ALA B 2 231 ? -15.305 -11.141 81.782 1.00 8.67 231 ALA B O 1
ATOM 2873 N N . VAL B 2 232 ? -13.634 -10.229 80.657 1.00 8.52 232 VAL B N 1
ATOM 2874 C CA . VAL B 2 232 ? -12.628 -10.999 81.404 1.00 9.36 232 VAL B CA 1
ATOM 2875 C C . VAL B 2 232 ? -12.632 -10.620 82.882 1.00 8.09 232 VAL B C 1
ATOM 2876 O O . VAL B 2 232 ? -12.624 -11.452 83.779 1.00 8.15 232 VAL B O 1
ATOM 2880 N N . GLY B 2 233 ? -12.644 -9.305 83.167 1.00 9.23 233 GLY B N 1
ATOM 2881 C CA . GLY B 2 233 ? -12.594 -8.842 84.555 1.00 8.74 233 GLY B CA 1
ATOM 2882 C C . GLY B 2 233 ? -13.806 -9.237 85.374 1.00 8.38 233 GLY B C 1
ATOM 2883 O O . GLY B 2 233 ? -13.649 -9.636 86.537 1.00 9.63 233 GLY B O 1
ATOM 2884 N N . ILE B 2 234 ? -14.986 -9.135 84.771 1.00 8.07 234 ILE B N 1
ATOM 2885 C CA . ILE B 2 234 ? -16.218 -9.553 85.454 1.00 8.03 234 ILE B CA 1
ATOM 2886 C C . ILE B 2 234 ? -16.158 -11.035 85.751 1.00 7.37 234 ILE B C 1
ATOM 2887 O O . ILE B 2 234 ? -16.475 -11.523 86.852 1.00 9.92 234 ILE B O 1
ATOM 2892 N N . THR B 2 235 ? -15.704 -11.794 84.762 1.00 8.29 235 THR B N 1
ATOM 2893 C CA . THR B 2 235 ? -15.615 -13.243 84.960 1.00 9.15 235 THR B CA 1
ATOM 2894 C C . THR B 2 235 ? -14.678 -13.559 86.121 1.00 10.00 235 THR B C 1
ATOM 2895 O O . THR B 2 235 ? -14.971 -14.356 87.003 1.00 9.41 235 THR B O 1
ATOM 2899 N N . GLU B 2 236 ? -13.485 -12.954 86.123 1.00 7.73 236 GLU B N 1
ATOM 2900 C CA . GLU B 2 236 ? -12.514 -13.263 87.182 1.00 7.77 236 GLU B CA 1
ATOM 2901 C C . GLU B 2 236 ? -13.031 -12.824 88.548 1.00 8.19 236 GLU B C 1
ATOM 2902 O O . GLU B 2 236 ? -12.770 -13.486 89.555 1.00 8.91 236 GLU B O 1
ATOM 2908 N N . ALA B 2 237 ? -13.762 -11.719 88.600 1.00 7.58 237 ALA B N 1
ATOM 2909 C CA . ALA B 2 237 ? -14.373 -11.294 89.854 1.00 8.04 237 ALA B CA 1
ATOM 2910 C C . ALA B 2 237 ? -15.379 -12.309 90.356 1.00 9.20 237 ALA B C 1
ATOM 2911 O O . ALA B 2 237 ? -15.413 -12.665 91.521 1.00 8.15 237 ALA B O 1
ATOM 2913 N N . LEU B 2 238 ? -16.249 -12.792 89.457 1.00 9.37 238 LEU B N 1
ATOM 2914 C CA . LEU B 2 238 ? -17.213 -13.813 89.830 1.00 9.19 238 LEU B CA 1
ATOM 2915 C C . LEU B 2 238 ? -16.550 -15.094 90.295 1.00 9.86 238 LEU B C 1
ATOM 2916 O O . LEU B 2 238 ? -16.978 -15.707 91.275 1.00 9.28 238 LEU B O 1
ATOM 2921 N N . LEU B 2 239 ? -15.510 -15.529 89.566 1.00 9.11 239 LEU B N 1
ATOM 2922 C CA . LEU B 2 239 ? -14.832 -16.770 89.961 1.00 9.35 239 LEU B CA 1
ATOM 2923 C C . LEU B 2 239 ? -14.120 -16.616 91.296 1.00 12.44 239 LEU B C 1
ATOM 2924 O O . LEU B 2 239 ? -14.031 -17.554 92.080 1.00 8.30 239 LEU B O 1
ATOM 2929 N N . ALA B 2 240 ? -13.584 -15.427 91.571 1.00 7.75 240 ALA B N 1
ATOM 2930 C CA . ALA B 2 240 ? -12.972 -15.163 92.858 1.00 9.52 240 ALA B CA 1
ATOM 2931 C C . ALA B 2 240 ? -13.996 -15.113 93.989 1.00 8.64 240 ALA B C 1
ATOM 2932 O O . ALA B 2 240 ? -13.758 -15.662 95.088 1.00 9.53 240 ALA B O 1
ATOM 2934 N N . ALA B 2 241 ? -15.122 -14.451 93.781 1.00 8.40 241 ALA B N 1
ATOM 2935 C CA . ALA B 2 241 ? -16.152 -14.348 94.822 1.00 9.30 241 ALA B CA 1
ATOM 2936 C C . ALA B 2 241 ? -16.624 -15.737 95.232 1.00 9.21 241 ALA B C 1
ATOM 2937 O O . ALA B 2 241 ? -16.954 -15.987 96.382 1.00 9.23 241 ALA B O 1
ATOM 2939 N N . GLU B 2 242 ? -16.688 -16.668 94.269 1.00 9.36 242 GLU B N 1
ATOM 2940 C CA . GLU B 2 242 ? -17.173 -18.015 94.617 1.00 10.42 242 GLU B CA 1
ATOM 2941 C C . GLU B 2 242 ? -16.276 -18.741 95.605 1.00 11.94 242 GLU B C 1
ATOM 2942 O O . GLU B 2 242 ? -16.744 -19.569 96.412 1.00 11.29 242 GLU B O 1
ATOM 2948 N N . GLN B 2 243 ? -14.980 -18.438 95.551 1.00 10.09 243 GLN B N 1
ATOM 2949 C CA . GLN B 2 243 ? -14.023 -19.059 96.464 1.00 10.02 243 GLN B CA 1
ATOM 2950 C C . GLN B 2 243 ? -13.913 -18.300 97.782 1.00 9.75 243 GLN B C 1
ATOM 2951 O O . GLN B 2 243 ? -13.122 -18.717 98.629 1.00 12.11 243 GLN B O 1
ATOM 2957 N N . GLY B 2 244 ? -14.707 -17.214 97.940 1.00 9.72 244 GLY B N 1
ATOM 2958 C CA . GLY B 2 244 ? -14.697 -16.509 99.222 1.00 9.34 244 GLY B CA 1
ATOM 2959 C C . GLY B 2 244 ? -14.026 -15.159 99.256 1.00 10.51 244 GLY B C 1
ATOM 2960 O O . GLY B 2 244 ? -13.911 -14.606 100.350 1.00 11.08 244 GLY B O 1
ATOM 2961 N N . VAL B 2 245 ? -13.583 -14.664 98.108 1.00 8.82 245 VAL B N 1
ATOM 2962 C CA . VAL B 2 245 ? -12.961 -13.349 98.061 1.00 8.99 245 VAL B CA 1
ATOM 2963 C C . VAL B 2 245 ? -13.976 -12.247 98.288 1.00 8.15 245 VAL B C 1
ATOM 2964 O O . VAL B 2 245 ? -15.078 -12.297 97.736 1.00 9.64 245 VAL B O 1
ATOM 2968 N N . LYS B 2 246 ? -13.630 -11.252 99.107 1.00 8.92 246 LYS B N 1
ATOM 2969 C CA . LYS B 2 246 ? -14.550 -10.195 99.498 1.00 7.86 246 LYS B CA 1
ATOM 2970 C C . LYS B 2 246 ? -14.108 -8.786 99.133 1.00 10.07 246 LYS B C 1
ATOM 2971 O O . LYS B 2 246 ? -14.925 -7.885 99.281 1.00 11.40 246 LYS B O 1
ATOM 2977 N N . ASN B 2 247 ? -12.862 -8.586 98.691 1.00 10.03 247 ASN B N 1
ATOM 2978 C CA . ASN B 2 247 ? -12.377 -7.245 98.337 1.00 7.36 247 ASN B CA 1
ATOM 2979 C C . ASN B 2 247 ? -11.667 -7.380 96.987 1.00 8.01 247 ASN B C 1
ATOM 2980 O O . ASN B 2 247 ? -10.607 -7.995 96.888 1.00 8.81 247 ASN B O 1
ATOM 2985 N N . ILE B 2 248 ? -12.273 -6.843 95.956 1.00 8.37 248 ILE B N 1
ATOM 2986 C CA . ILE B 2 248 ? -11.834 -7.000 94.568 1.00 8.36 248 ILE B CA 1
ATOM 2987 C C . ILE B 2 248 ? -11.685 -5.661 93.865 1.00 7.95 248 ILE B C 1
ATOM 2988 O O . ILE B 2 248 ? -12.564 -4.794 93.862 1.00 8.99 248 ILE B O 1
ATOM 2993 N N . THR B 2 249 ? -10.531 -5.456 93.223 1.00 7.08 249 THR B N 1
ATOM 2994 C CA . THR B 2 249 ? -10.299 -4.330 92.352 1.00 6.63 249 THR B CA 1
ATOM 2995 C C . THR B 2 249 ? -10.310 -4.825 90.910 1.00 8.98 249 THR B C 1
ATOM 2996 O O . THR B 2 249 ? -9.401 -5.587 90.539 1.00 9.32 249 THR B O 1
ATOM 3000 N N . VAL B 2 250 ? -11.306 -4.383 90.148 1.00 7.39 250 VAL B N 1
ATOM 3001 C CA . VAL B 2 250 ? -11.342 -4.727 88.725 1.00 6.47 250 VAL B CA 1
ATOM 3002 C C . VAL B 2 250 ? -10.620 -3.634 87.938 1.00 9.01 250 VAL B C 1
ATOM 3003 O O . VAL B 2 250 ? -10.660 -2.469 88.304 1.00 8.94 250 VAL B O 1
ATOM 3007 N N . GLY B 2 251 ? -9.924 -4.039 86.869 1.00 8.34 251 GLY B N 1
ATOM 3008 C CA . GLY B 2 251 ? -9.084 -3.137 86.136 1.00 8.87 251 GLY B CA 1
ATOM 3009 C C . GLY B 2 251 ? -9.368 -3.009 84.653 1.00 9.05 251 GLY B C 1
ATOM 3010 O O . GLY B 2 251 ? -10.007 -3.843 84.020 1.00 9.03 251 GLY B O 1
ATOM 3011 N N . TYR B 2 252 ? -8.806 -1.908 84.132 1.00 8.52 252 TYR B N 1
ATOM 3012 C CA . TYR B 2 252 ? -8.973 -1.536 82.736 1.00 6.97 252 TYR B CA 1
ATOM 3013 C C . TYR B 2 252 ? -7.723 -0.837 82.235 1.00 7.57 252 TYR B C 1
ATOM 3014 O O . TYR B 2 252 ? -7.227 0.023 82.955 1.00 8.19 252 TYR B O 1
ATOM 3023 N N . GLY B 2 253 ? -7.279 -1.205 81.034 1.00 8.82 253 GLY B N 1
ATOM 3024 C CA . GLY B 2 253 ? -6.159 -0.475 80.422 1.00 9.24 253 GLY B CA 1
ATOM 3025 C C . GLY B 2 253 ? -6.638 0.615 79.484 1.00 8.15 253 GLY B C 1
ATOM 3026 O O . GLY B 2 253 ? -7.491 0.409 78.625 1.00 7.93 253 GLY B O 1
ATOM 3027 N N . GLU B 2 254 ? -6.069 1.804 79.628 1.00 9.38 254 GLU B N 1
ATOM 3028 C CA . GLU B 2 254 ? -6.387 2.921 78.746 1.00 8.84 254 GLU B CA 1
ATOM 3029 C C . GLU B 2 254 ? -6.364 2.577 77.279 1.00 8.72 254 GLU B C 1
ATOM 3030 O O . GLU B 2 254 ? -5.394 1.979 76.781 1.00 9.17 254 GLU B O 1
ATOM 3036 N N . CYS B 2 255 ? -7.405 2.992 76.556 1.00 8.31 255 CYS B N 1
ATOM 3037 C CA . CYS B 2 255 ? -7.371 2.958 75.099 1.00 8.56 255 CYS B CA 1
ATOM 3038 C C . CYS B 2 255 ? -7.086 4.355 74.530 1.00 8.23 255 CYS B C 1
ATOM 3039 O O . CYS B 2 255 ? -6.480 4.455 73.464 1.00 10.47 255 CYS B O 1
ATOM 3042 N N . GLY B 2 256 ? -7.465 5.454 75.184 1.00 7.97 256 GLY B N 1
ATOM 3043 C CA . GLY B 2 256 ? -6.945 6.765 74.805 1.00 8.51 256 GLY B CA 1
ATOM 3044 C C . GLY B 2 256 ? -8.021 7.783 74.501 1.00 7.72 256 GLY B C 1
ATOM 3045 O O . GLY B 2 256 ? -7.844 8.998 74.672 1.00 8.10 256 GLY B O 1
ATOM 3046 N N . ASN B 2 257 ? -9.183 7.294 74.028 1.00 8.82 257 ASN B N 1
ATOM 3047 C CA . ASN B 2 257 ? -10.334 8.174 73.866 1.00 7.21 257 ASN B CA 1
ATOM 3048 C C . ASN B 2 257 ? -10.978 8.337 75.250 1.00 7.78 257 ASN B C 1
ATOM 3049 O O . ASN B 2 257 ? -11.436 7.357 75.838 1.00 9.37 257 ASN B O 1
ATOM 3054 N N . MET B 2 258 ? -10.989 9.557 75.771 1.00 7.45 258 MET B N 1
ATOM 3055 C CA . MET B 2 258 ? -11.431 9.826 77.132 1.00 6.75 258 MET B CA 1
ATOM 3056 C C . MET B 2 258 ? -12.840 9.341 77.386 1.00 7.28 258 MET B C 1
ATOM 3057 O O . MET B 2 258 ? -13.035 8.680 78.412 1.00 8.65 258 MET B O 1
ATOM 3062 N N . ILE B 2 259 ? -13.792 9.646 76.520 1.00 7.35 259 ILE B N 1
ATOM 3063 C CA . ILE B 2 259 ? -15.149 9.139 76.760 1.00 9.03 259 ILE B CA 1
ATOM 3064 C C . ILE B 2 259 ? -15.202 7.630 76.663 1.00 6.26 259 ILE B C 1
ATOM 3065 O O . ILE B 2 259 ? -15.855 7.018 77.511 1.00 8.63 259 ILE B O 1
ATOM 3070 N N . GLN B 2 260 ? -14.521 6.990 75.712 1.00 7.27 260 GLN B N 1
ATOM 3071 C CA . GLN B 2 260 ? -14.560 5.513 75.721 1.00 7.79 260 GLN B CA 1
ATOM 3072 C C . GLN B 2 260 ? -13.987 4.937 76.997 1.00 9.00 260 GLN B C 1
ATOM 3073 O O . GLN B 2 260 ? -14.500 3.974 77.570 1.00 7.57 260 GLN B O 1
ATOM 3079 N N . ASP B 2 261 ? -12.874 5.521 77.471 1.00 7.53 261 ASP B N 1
ATOM 3080 C CA . ASP B 2 261 ? -12.195 4.985 78.654 1.00 7.43 261 ASP B CA 1
ATOM 3081 C C . ASP B 2 261 ? -13.028 5.149 79.926 1.00 8.26 261 ASP B C 1
ATOM 3082 O O . ASP B 2 261 ? -13.116 4.268 80.794 1.00 7.72 261 ASP B O 1
ATOM 3087 N N . ILE B 2 262 ? -13.664 6.308 80.043 1.00 7.80 262 ILE B N 1
ATOM 3088 C CA . ILE B 2 262 ? -14.536 6.531 81.202 1.00 7.54 262 ILE B CA 1
ATOM 3089 C C . ILE B 2 262 ? -15.764 5.641 81.145 1.00 7.96 262 ILE B C 1
ATOM 3090 O O . ILE B 2 262 ? -16.149 5.040 82.146 1.00 8.88 262 ILE B O 1
ATOM 3095 N N . ALA B 2 263 ? -16.329 5.519 79.950 1.00 9.31 263 ALA B N 1
ATOM 3096 C CA . ALA B 2 263 ? -17.431 4.573 79.750 1.00 9.55 263 ALA B CA 1
ATOM 3097 C C . ALA B 2 263 ? -17.010 3.168 80.174 1.00 7.62 263 ALA B C 1
ATOM 3098 O O . ALA B 2 263 ? -17.718 2.455 80.871 1.00 8.55 263 ALA B O 1
ATOM 3100 N N . ALA B 2 264 ? -15.822 2.770 79.733 1.00 7.92 264 ALA B N 1
ATOM 3101 C CA . ALA B 2 264 ? -15.307 1.434 80.001 1.00 8.87 264 ALA B CA 1
ATOM 3102 C C . ALA B 2 264 ? -15.158 1.167 81.493 1.00 7.99 264 ALA B C 1
ATOM 3103 O O . ALA B 2 264 ? -15.570 0.134 82.020 1.00 7.94 264 ALA B O 1
ATOM 3105 N N . LEU B 2 265 ? -14.561 2.106 82.218 1.00 9.06 265 LEU B N 1
ATOM 3106 C CA . LEU B 2 265 ? -14.366 1.904 83.646 1.00 8.11 265 LEU B CA 1
ATOM 3107 C C . LEU B 2 265 ? -15.686 1.951 84.399 1.00 9.89 265 LEU B C 1
ATOM 3108 O O . LEU B 2 265 ? -15.879 1.152 85.325 1.00 10.08 265 LEU B O 1
ATOM 3113 N N . ARG B 2 266 ? -16.573 2.834 84.018 1.00 9.14 266 ARG B N 1
ATOM 3114 C CA . ARG B 2 266 ? -17.901 2.884 84.649 1.00 9.95 266 ARG B CA 1
ATOM 3115 C C . ARG B 2 266 ? -18.708 1.628 84.372 1.00 10.26 266 ARG B C 1
ATOM 3116 O O . ARG B 2 266 ? -19.323 1.057 85.296 1.00 10.28 266 ARG B O 1
ATOM 3124 N N . CYS B 2 267 ? -18.741 1.138 83.144 1.00 7.88 267 CYS B N 1
ATOM 3125 C CA . CYS B 2 267 ? -19.409 -0.110 82.830 1.00 9.00 267 CYS B CA 1
ATOM 3126 C C . CYS B 2 267 ? -18.834 -1.300 83.594 1.00 8.58 267 CYS B C 1
ATOM 3127 O O . CYS B 2 267 ? -19.520 -2.146 84.126 1.00 9.47 267 CYS B O 1
ATOM 3130 N N . LEU B 2 268 ? -17.489 -1.332 83.646 1.00 7.94 268 LEU B N 1
ATOM 3131 C CA . LEU B 2 268 ? -16.812 -2.404 84.366 1.00 9.31 268 LEU B CA 1
ATOM 3132 C C . LEU B 2 268 ? -17.277 -2.446 85.821 1.00 10.42 268 LEU B C 1
ATOM 3133 O O . LEU B 2 268 ? -17.637 -3.517 86.323 1.00 10.35 268 LEU B O 1
ATOM 3138 N N . GLU B 2 269 ? -17.254 -1.302 86.491 1.00 6.72 269 GLU B N 1
ATOM 3139 C CA . GLU B 2 269 ? -17.636 -1.283 87.905 1.00 7.67 269 GLU B CA 1
ATOM 3140 C C . GLU B 2 269 ? -19.121 -1.630 88.054 1.00 10.78 269 GLU B C 1
ATOM 3141 O O . GLU B 2 269 ? -19.488 -2.453 88.895 1.00 8.93 269 GLU B O 1
ATOM 3147 N N . GLU B 2 270 ? -19.948 -0.996 87.229 1.00 8.26 270 GLU B N 1
ATOM 3148 C CA . GLU B 2 270 ? -21.387 -1.216 87.332 1.00 8.63 270 GLU B CA 1
ATOM 3149 C C . GLU B 2 270 ? -21.748 -2.656 87.041 1.00 12.19 270 GLU B C 1
ATOM 3150 O O . GLU B 2 270 ? -22.518 -3.287 87.815 1.00 11.42 270 GLU B O 1
ATOM 3156 N N . GLN B 2 271 ? -21.220 -3.227 85.955 1.00 9.32 271 GLN B N 1
ATOM 3157 C CA . GLN B 2 271 ? -21.603 -4.603 85.653 1.00 8.81 271 GLN B CA 1
ATOM 3158 C C . GLN B 2 271 ? -20.929 -5.591 86.603 1.00 12.07 271 GLN B C 1
ATOM 3159 O O . GLN B 2 271 ? -21.505 -6.652 86.849 1.00 10.64 271 GLN B O 1
ATOM 3165 N N . THR B 2 272 ? -19.737 -5.284 87.145 1.00 9.47 272 THR B N 1
ATOM 3166 C CA . THR B 2 272 ? -19.172 -6.192 88.142 1.00 8.13 272 THR B CA 1
ATOM 3167 C C . THR B 2 272 ? -20.096 -6.284 89.356 1.00 9.95 272 THR B C 1
ATOM 3168 O O . THR B 2 272 ? -20.435 -7.347 89.844 1.00 10.78 272 THR B O 1
ATOM 3172 N N . ASN B 2 273 ? -20.506 -5.139 89.890 1.00 9.09 273 ASN B N 1
ATOM 3173 C CA . ASN B 2 273 ? -21.459 -5.142 90.990 1.00 10.03 273 ASN B CA 1
ATOM 3174 C C . ASN B 2 273 ? -22.785 -5.829 90.624 1.00 10.53 273 ASN B C 1
ATOM 3175 O O . ASN B 2 273 ? -23.321 -6.599 91.435 1.00 11.42 273 ASN B O 1
ATOM 3180 N N . GLU B 2 274 ? -23.347 -5.538 89.478 1.00 10.38 274 GLU B N 1
ATOM 3181 C CA . GLU B 2 274 ? -24.579 -6.144 89.018 1.00 9.39 274 GLU B CA 1
ATOM 3182 C C . GLU B 2 274 ? -24.506 -7.667 88.975 1.00 13.34 274 GLU B C 1
ATOM 3183 O O . GLU B 2 274 ? -25.376 -8.398 89.473 1.00 12.76 274 GLU B O 1
ATOM 3189 N N . TYR B 2 275 ? -23.443 -8.179 88.381 1.00 10.99 275 TYR B N 1
ATOM 3190 C CA . TYR B 2 275 ? -23.266 -9.626 88.238 1.00 9.79 275 TYR B CA 1
ATOM 3191 C C . TYR B 2 275 ? -23.032 -10.277 89.578 1.00 9.75 275 TYR B C 1
ATOM 3192 O O . TYR B 2 275 ? -23.592 -11.321 89.903 1.00 10.06 275 TYR B O 1
ATOM 3201 N N . LEU B 2 276 ? -22.191 -9.678 90.424 1.00 9.77 276 LEU B N 1
ATOM 3202 C CA . LEU B 2 276 ? -21.967 -10.249 91.746 1.00 11.48 276 LEU B CA 1
ATOM 3203 C C . LEU B 2 276 ? -23.289 -10.400 92.514 1.00 11.55 276 LEU B C 1
ATOM 3204 O O . LEU B 2 276 ? -23.594 -11.492 93.013 1.00 12.37 276 LEU B O 1
ATOM 3209 N N . LYS B 2 277 ? -24.065 -9.329 92.585 1.00 13.15 277 LYS B N 1
ATOM 3210 C CA . LYS B 2 277 ? -25.372 -9.389 93.279 1.00 13.04 277 LYS B CA 1
ATOM 3211 C C . LYS B 2 277 ? -26.323 -10.342 92.584 1.00 15.95 277 LYS B C 1
ATOM 3212 O O . LYS B 2 277 ? -27.026 -11.084 93.299 1.00 16.40 277 LYS B O 1
ATOM 3218 N N . ALA B 2 278 ? -26.358 -10.382 91.246 1.00 12.62 278 ALA B N 1
ATOM 3219 C CA . ALA B 2 278 ? -27.254 -11.315 90.593 1.00 14.66 278 ALA B CA 1
ATOM 3220 C C . ALA B 2 278 ? -26.970 -12.779 90.939 1.00 15.69 278 ALA B C 1
ATOM 3221 O O . ALA B 2 278 ? -27.880 -13.614 90.938 1.00 15.00 278 ALA B O 1
ATOM 3223 N N . TYR B 2 279 ? -25.714 -13.090 91.209 1.00 11.60 279 TYR B N 1
ATOM 3224 C CA . TYR B 2 279 ? -25.271 -14.446 91.509 1.00 11.73 279 TYR B CA 1
ATOM 3225 C C . TYR B 2 279 ? -25.102 -14.655 93.016 1.00 12.07 279 TYR B C 1
ATOM 3226 O O . TYR B 2 279 ? -24.571 -15.683 93.424 1.00 12.89 279 TYR B O 1
ATOM 3235 N N . GLY B 2 280 ? -25.582 -13.716 93.821 1.00 11.95 280 GLY B N 1
ATOM 3236 C CA . GLY B 2 280 ? -25.755 -13.931 95.238 1.00 14.92 280 GLY B CA 1
ATOM 3237 C C . GLY B 2 280 ? -24.561 -13.582 96.089 1.00 15.50 280 GLY B C 1
ATOM 3238 O O . GLY B 2 280 ? -24.483 -13.882 97.275 1.00 14.03 280 GLY B O 1
ATOM 3239 N N . TYR B 2 281 ? -23.573 -12.912 95.507 1.00 9.79 281 TYR B N 1
ATOM 3240 C CA . TYR B 2 281 ? -22.447 -12.421 96.263 1.00 9.54 281 TYR B CA 1
ATOM 3241 C C . TYR B 2 281 ? -22.728 -10.992 96.728 1.00 12.32 281 TYR B C 1
ATOM 3242 O O . TYR B 2 281 ? -22.553 -10.047 95.964 1.00 11.87 281 TYR B O 1
ATOM 3251 N N . ASN B 2 282 ? -23.169 -10.820 97.971 1.00 10.14 282 ASN B N 1
ATOM 3252 C CA . ASN B 2 282 ? -23.745 -9.564 98.401 1.00 12.03 282 ASN B CA 1
ATOM 3253 C C . ASN B 2 282 ? -22.879 -8.780 99.371 1.00 14.00 282 ASN B C 1
ATOM 3254 O O . ASN B 2 282 ? -23.332 -7.745 99.859 1.00 16.00 282 ASN B O 1
ATOM 3259 N N . ASP B 2 283 ? -21.680 -9.289 99.620 1.00 12.88 283 ASP B N 1
ATOM 3260 C CA . ASP B 2 283 ? -20.796 -8.673 100.591 1.00 13.71 283 ASP B CA 1
ATOM 3261 C C . ASP B 2 283 ? -19.414 -8.383 100.016 1.00 11.61 283 ASP B C 1
ATOM 3262 O O . ASP B 2 283 ? -18.447 -8.460 100.758 1.00 15.75 283 ASP B O 1
ATOM 3267 N N . VAL B 2 284 ? -19.362 -8.070 98.730 1.00 10.57 284 VAL B N 1
ATOM 3268 C CA . VAL B 2 284 ? -18.097 -7.879 98.042 1.00 11.67 284 VAL B CA 1
ATOM 3269 C C . VAL B 2 284 ? -17.858 -6.375 97.832 1.00 9.95 284 VAL B C 1
ATOM 3270 O O . VAL B 2 284 ? -18.709 -5.690 97.273 1.00 12.25 284 VAL B O 1
ATOM 3274 N N . PHE B 2 285 ? -16.691 -5.926 98.270 1.00 8.61 285 PHE B N 1
ATOM 3275 C CA . PHE B 2 285 ? -16.324 -4.518 98.137 1.00 12.02 285 PHE B CA 1
ATOM 3276 C C . PHE B 2 285 ? -15.491 -4.339 96.853 1.00 7.76 285 PHE B C 1
ATOM 3277 O O . PHE B 2 285 ? -14.375 -4.832 96.815 1.00 9.76 285 PHE B O 1
ATOM 3285 N N . VAL B 2 286 ? -16.076 -3.664 95.879 1.00 8.53 286 VAL B N 1
ATOM 3286 C CA . VAL B 2 286 ? -15.498 -3.492 94.560 1.00 9.26 286 VAL B CA 1
ATOM 3287 C C . VAL B 2 286 ? -14.906 -2.095 94.385 1.00 9.66 286 VAL B C 1
ATOM 3288 O O . VAL B 2 286 ? -15.543 -1.085 94.663 1.00 11.28 286 VAL B O 1
ATOM 3292 N N . THR B 2 287 ? -13.662 -2.088 93.901 1.00 8.47 287 THR B N 1
ATOM 3293 C CA . THR B 2 287 ? -12.957 -0.881 93.502 1.00 8.77 287 THR B CA 1
ATOM 3294 C C . THR B 2 287 ? -12.440 -1.046 92.067 1.00 9.64 287 THR B C 1
ATOM 3295 O O . THR B 2 287 ? -12.516 -2.120 91.475 1.00 7.69 287 THR B O 1
ATOM 3299 N N . THR B 2 288 ? -11.910 0.055 91.534 1.00 8.04 288 THR B N 1
ATOM 3300 C CA . THR B 2 288 ? -11.398 0.056 90.177 1.00 9.30 288 THR B CA 1
ATOM 3301 C C . THR B 2 288 ? -9.950 0.545 90.107 1.00 8.02 288 THR B C 1
ATOM 3302 O O . THR B 2 288 ? -9.470 1.350 90.889 1.00 8.70 288 THR B O 1
ATOM 3306 N N . VAL B 2 289 ? -9.259 0.022 89.097 1.00 9.03 289 VAL B N 1
ATOM 3307 C CA . VAL B 2 289 ? -7.893 0.473 88.796 1.00 7.15 289 VAL B CA 1
ATOM 3308 C C . VAL B 2 289 ? -7.841 0.768 87.309 1.00 8.58 289 VAL B C 1
ATOM 3309 O O . VAL B 2 289 ? -8.252 -0.038 86.479 1.00 7.80 289 VAL B O 1
ATOM 3313 N N . PHE B 2 290 ? -7.322 1.946 86.967 1.00 7.41 290 PHE B N 1
ATOM 3314 C CA . PHE B 2 290 ? -7.052 2.359 85.600 1.00 6.90 290 PHE B CA 1
ATOM 3315 C C . PHE B 2 290 ? -5.560 2.287 85.347 1.00 9.54 290 PHE B C 1
ATOM 3316 O O . PHE B 2 290 ? -4.792 2.893 86.121 1.00 8.48 290 PHE B O 1
ATOM 3324 N N . HIS B 2 291 ? -5.149 1.590 84.296 1.00 7.38 291 HIS B N 1
ATOM 3325 C CA . HIS B 2 291 ? -3.732 1.535 83.958 1.00 5.90 291 HIS B CA 1
ATOM 3326 C C . HIS B 2 291 ? -3.453 2.563 82.870 1.00 7.41 291 HIS B C 1
ATOM 3327 O O . HIS B 2 291 ? -4.077 2.564 81.809 1.00 8.05 291 HIS B O 1
ATOM 3334 N N . GLN B 2 292 ? -2.495 3.445 83.180 1.00 6.98 292 GLN B N 1
ATOM 3335 C CA . GLN B 2 292 ? -1.958 4.311 82.123 1.00 7.47 292 GLN B CA 1
ATOM 3336 C C . GLN B 2 292 ? -1.444 3.467 80.939 1.00 9.39 292 GLN B C 1
ATOM 3337 O O . GLN B 2 292 ? -0.911 2.370 81.200 1.00 8.94 292 GLN B O 1
ATOM 3343 N N . TRP B 2 293 ? -1.647 4.022 79.759 1.00 7.73 293 TRP B N 1
ATOM 3344 C CA . TRP B 2 293 ? -1.289 3.474 78.460 1.00 8.56 293 TRP B CA 1
ATOM 3345 C C . TRP B 2 293 ? -0.282 2.324 78.516 1.00 8.01 293 TRP B C 1
ATOM 3346 O O . TRP B 2 293 ? 0.892 2.505 78.878 1.00 8.40 293 TRP B O 1
ATOM 3357 N N . MET B 2 294 ? -0.742 1.116 78.210 1.00 7.24 294 MET B N 1
ATOM 3358 C CA . MET B 2 294 ? 0.042 -0.112 78.315 1.00 7.61 294 MET B CA 1
ATOM 3359 C C . MET B 2 294 ? 0.642 -0.560 76.991 1.00 8.76 294 MET B C 1
ATOM 3360 O O . MET B 2 294 ? 1.268 -1.620 76.918 1.00 9.12 294 MET B O 1
ATOM 3365 N N . GLY B 2 295 ? 0.492 0.226 75.934 1.00 10.04 295 GLY B N 1
ATOM 3366 C CA . GLY B 2 295 ? 1.116 0.029 74.641 1.00 10.62 295 GLY B CA 1
ATOM 3367 C C . GLY B 2 295 ? 2.492 0.683 74.576 1.00 11.35 295 GLY B C 1
ATOM 3368 O O . GLY B 2 295 ? 3.072 1.205 75.512 1.00 12.87 295 GLY B O 1
ATOM 3369 N N . GLY B 2 296 ? 3.041 0.666 73.351 1.00 14.98 296 GLY B N 1
ATOM 3370 C CA . GLY B 2 296 ? 4.352 1.300 73.231 1.00 11.86 296 GLY B CA 1
ATOM 3371 C C . GLY B 2 296 ? 4.389 2.775 73.544 1.00 9.37 296 GLY B C 1
ATOM 3372 O O . GLY B 2 296 ? 3.474 3.501 73.164 1.00 10.34 296 GLY B O 1
ATOM 3373 N N . PHE B 2 297 ? 5.452 3.211 74.208 1.00 8.73 297 PHE B N 1
ATOM 3374 C CA . PHE B 2 297 ? 5.658 4.593 74.585 1.00 7.64 297 PHE B CA 1
ATOM 3375 C C . PHE B 2 297 ? 6.623 5.297 73.622 1.00 9.02 297 PHE B C 1
ATOM 3376 O O . PHE B 2 297 ? 7.508 4.674 73.024 1.00 10.23 297 PHE B O 1
ATOM 3384 N N . PRO B 2 298 ? 6.509 6.618 73.555 1.00 10.14 298 PRO B N 1
ATOM 3385 C CA . PRO B 2 298 ? 7.552 7.356 72.839 1.00 9.83 298 PRO B CA 1
ATOM 3386 C C . PRO B 2 298 ? 8.840 7.323 73.655 1.00 9.25 298 PRO B C 1
ATOM 3387 O O . PRO B 2 298 ? 8.789 7.259 74.895 1.00 10.17 298 PRO B O 1
ATOM 3391 N N . GLN B 2 299 ? 9.988 7.402 73.002 1.00 10.09 299 GLN B N 1
ATOM 3392 C CA . GLN B 2 299 ? 11.248 7.422 73.730 1.00 11.27 299 GLN B CA 1
ATOM 3393 C C . GLN B 2 299 ? 11.584 8.740 74.371 1.00 10.87 299 GLN B C 1
ATOM 3394 O O . GLN B 2 299 ? 12.220 8.843 75.422 1.00 12.61 299 GLN B O 1
ATOM 3400 N N . ASP B 2 300 ? 11.132 9.813 73.742 1.00 10.34 300 ASP B N 1
ATOM 3401 C CA . ASP B 2 300 ? 11.397 11.118 74.316 1.00 9.50 300 ASP B CA 1
ATOM 3402 C C . ASP B 2 300 ? 10.732 11.274 75.671 1.00 10.32 300 ASP B C 1
ATOM 3403 O O . ASP B 2 300 ? 9.513 11.008 75.771 1.00 9.27 300 ASP B O 1
ATOM 3408 N N . GLU B 2 301 ? 11.478 11.684 76.690 1.00 9.29 301 GLU B N 1
ATOM 3409 C CA . GLU B 2 301 ? 10.880 11.714 78.035 1.00 9.12 301 GLU B CA 1
ATOM 3410 C C . GLU B 2 301 ? 9.782 12.742 78.195 1.00 10.57 301 GLU B C 1
ATOM 3411 O O . GLU B 2 301 ? 8.836 12.534 78.968 1.00 11.23 301 GLU B O 1
ATOM 3417 N N . SER B 2 302 ? 9.903 13.880 77.494 1.00 9.90 302 SER B N 1
ATOM 3418 C CA . SER B 2 302 ? 8.854 14.885 77.597 1.00 11.14 302 SER B CA 1
ATOM 3419 C C . SER B 2 302 ? 7.566 14.359 76.987 1.00 10.86 302 SER B C 1
ATOM 3420 O O . SER B 2 302 ? 6.464 14.508 77.534 1.00 10.53 302 SER B O 1
ATOM 3423 N N . LYS B 2 303 ? 7.673 13.744 75.819 1.00 8.54 303 LYS B N 1
ATOM 3424 C CA . LYS B 2 303 ? 6.509 13.105 75.214 1.00 9.83 303 LYS B CA 1
ATOM 3425 C C . LYS B 2 303 ? 5.905 12.049 76.141 1.00 8.29 303 LYS B C 1
ATOM 3426 O O . LYS B 2 303 ? 4.679 11.934 76.311 1.00 7.82 303 LYS B O 1
ATOM 3432 N N . ALA B 2 304 ? 6.763 11.278 76.814 1.00 8.41 304 ALA B N 1
ATOM 3433 C CA . ALA B 2 304 ? 6.295 10.271 77.782 1.00 7.37 304 ALA B CA 1
ATOM 3434 C C . ALA B 2 304 ? 5.469 10.945 78.886 1.00 7.76 304 ALA B C 1
ATOM 3435 O O . ALA B 2 304 ? 4.422 10.393 79.261 1.00 9.10 304 ALA B O 1
ATOM 3437 N N . PHE B 2 305 ? 5.872 12.109 79.395 1.00 8.43 305 PHE B N 1
ATOM 3438 C CA . PHE B 2 305 ? 5.050 12.812 80.382 1.00 9.08 305 PHE B CA 1
ATOM 3439 C C . PHE B 2 305 ? 3.702 13.198 79.782 1.00 9.77 305 PHE B C 1
ATOM 3440 O O . PHE B 2 305 ? 2.694 13.172 80.485 1.00 9.62 305 PHE B O 1
ATOM 3448 N N . GLY B 2 306 ? 3.679 13.553 78.487 1.00 8.61 306 GLY B N 1
ATOM 3449 C CA . GLY B 2 306 ? 2.396 13.789 77.858 1.00 8.24 306 GLY B CA 1
ATOM 3450 C C . GLY B 2 306 ? 1.451 12.615 77.933 1.00 9.56 306 GLY B C 1
ATOM 3451 O O . GLY B 2 306 ? 0.243 12.832 78.114 1.00 10.07 306 GLY B O 1
ATOM 3452 N N . VAL B 2 307 ? 1.968 11.380 77.802 1.00 7.69 307 VAL B N 1
ATOM 3453 C CA . VAL B 2 307 ? 1.120 10.193 77.902 1.00 8.07 307 VAL B CA 1
ATOM 3454 C C . VAL B 2 307 ? 0.734 9.903 79.354 1.00 8.34 307 VAL B C 1
ATOM 3455 O O . VAL B 2 307 ? -0.443 9.667 79.657 1.00 8.00 307 VAL B O 1
ATOM 3459 N N . ILE B 2 308 ? 1.721 9.950 80.242 1.00 7.85 308 ILE B N 1
ATOM 3460 C CA . ILE B 2 308 ? 1.483 9.700 81.655 1.00 7.42 308 ILE B CA 1
ATOM 3461 C C . ILE B 2 308 ? 0.378 10.596 82.172 1.00 8.34 308 ILE B C 1
ATOM 3462 O O . ILE B 2 308 ? -0.531 10.178 82.861 1.00 8.67 308 ILE B O 1
ATOM 3467 N N . VAL B 2 309 ? 0.434 11.894 81.852 1.00 7.70 309 VAL B N 1
ATOM 3468 C CA . VAL B 2 309 ? -0.454 12.836 82.548 1.00 7.64 309 VAL B CA 1
ATOM 3469 C C . VAL B 2 309 ? -1.795 12.926 81.850 1.00 6.60 309 VAL B C 1
ATOM 3470 O O . VAL B 2 309 ? -2.818 13.093 82.529 1.00 7.83 309 VAL B O 1
ATOM 3474 N N . THR B 2 310 ? -1.856 12.749 80.537 1.00 7.37 310 THR B N 1
ATOM 3475 C CA . THR B 2 310 ? -3.194 12.642 79.937 1.00 7.83 310 THR B CA 1
ATOM 3476 C C . THR B 2 310 ? -3.897 11.398 80.452 1.00 7.36 310 THR B C 1
ATOM 3477 O O . THR B 2 310 ? -5.087 11.445 80.783 1.00 7.70 310 THR B O 1
ATOM 3481 N N . ALA B 2 311 ? -3.180 10.288 80.541 1.00 7.75 311 ALA B N 1
ATOM 3482 C CA . ALA B 2 311 ? -3.750 9.064 81.095 1.00 8.29 311 ALA B CA 1
ATOM 3483 C C . ALA B 2 311 ? -4.313 9.295 82.486 1.00 7.06 311 ALA B C 1
ATOM 3484 O O . ALA B 2 311 ? -5.415 8.842 82.839 1.00 7.41 311 ALA B O 1
ATOM 348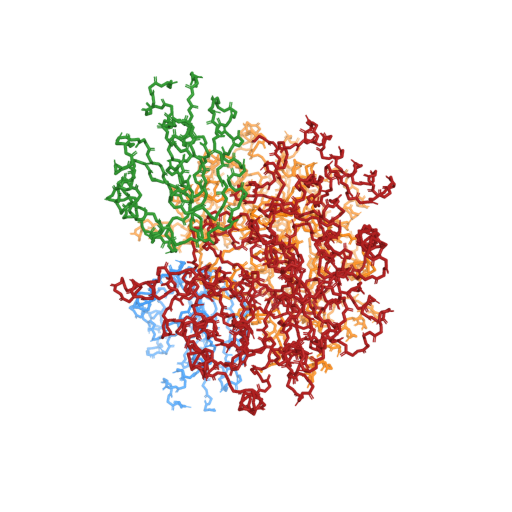6 N N . THR B 2 312 ? -3.549 9.992 83.319 1.00 7.50 312 THR B N 1
ATOM 3487 C CA . THR B 2 312 ? -3.962 10.263 84.688 1.00 8.39 312 THR B CA 1
ATOM 3488 C C . THR B 2 312 ? -5.230 11.099 84.736 1.00 9.89 312 THR B C 1
ATOM 3489 O O . THR B 2 312 ? -6.079 10.902 85.599 1.00 7.58 312 THR B O 1
ATOM 3493 N N . THR B 2 313 ? -5.342 12.075 83.818 1.00 8.89 313 THR B N 1
ATOM 3494 C CA . THR B 2 313 ? -6.510 12.950 83.776 1.00 8.48 313 THR B CA 1
ATOM 3495 C C . THR B 2 313 ? -7.768 12.103 83.505 1.00 7.37 313 THR B C 1
ATOM 3496 O O . THR B 2 313 ? -8.821 12.264 84.114 1.00 7.60 313 THR B O 1
ATOM 3500 N N . ILE B 2 314 ? -7.632 11.155 82.582 1.00 7.41 314 ILE B N 1
ATOM 3501 C CA . ILE B 2 314 ? -8.747 10.259 82.254 1.00 8.26 314 ILE B CA 1
ATOM 3502 C C . ILE B 2 314 ? -9.110 9.434 83.496 1.00 8.71 314 ILE B C 1
ATOM 3503 O O . ILE B 2 314 ? -10.281 9.338 83.852 1.00 9.87 314 ILE B O 1
ATOM 3508 N N . ALA B 2 315 ? -8.121 8.862 84.186 1.00 7.52 315 ALA B N 1
ATOM 3509 C CA . ALA B 2 315 ? -8.379 8.104 85.396 1.00 7.61 315 ALA B CA 1
ATOM 3510 C C . ALA B 2 315 ? -9.120 8.906 86.469 1.00 10.06 315 ALA B C 1
ATOM 3511 O O . ALA B 2 315 ? -10.073 8.458 87.104 1.00 10.03 315 ALA B O 1
ATOM 3513 N N . ALA B 2 316 ? -8.632 10.131 86.699 1.00 8.30 316 ALA B N 1
ATOM 3514 C CA . ALA B 2 316 ? -9.188 11.040 87.681 1.00 8.84 316 ALA B CA 1
ATOM 3515 C C . ALA B 2 316 ? -10.659 11.320 87.385 1.00 9.25 316 ALA B C 1
ATOM 3516 O O . ALA B 2 316 ? -11.537 11.161 88.240 1.00 10.90 316 ALA B O 1
ATOM 3518 N N . LEU B 2 317 ? -10.953 11.735 86.159 1.00 8.09 317 LEU B N 1
ATOM 3519 C CA . LEU B 2 317 ? -12.315 12.088 85.756 1.00 7.81 317 LEU B CA 1
ATOM 3520 C C . LEU B 2 317 ? -13.249 10.874 85.717 1.00 10.45 317 LEU B C 1
ATOM 3521 O O . LEU B 2 317 ? -14.467 11.041 85.839 1.00 11.15 317 LEU B O 1
ATOM 3526 N N . ALA B 2 318 ? -12.687 9.688 85.533 1.00 9.96 318 ALA B N 1
ATOM 3527 C CA . ALA B 2 318 ? -13.414 8.429 85.597 1.00 10.91 318 ALA B CA 1
ATOM 3528 C C . ALA B 2 318 ? -13.744 8.045 87.027 1.00 13.76 318 ALA B C 1
ATOM 3529 O O . ALA B 2 318 ? -14.607 7.181 87.236 1.00 17.31 318 ALA B O 1
ATOM 3531 N N . GLY B 2 319 ? -13.105 8.598 88.048 1.00 8.39 319 GLY B N 1
ATOM 3532 C CA . GLY B 2 319 ? -13.362 8.179 89.400 1.00 9.71 319 GLY B CA 1
ATOM 3533 C C . GLY B 2 319 ? -12.695 6.864 89.754 1.00 9.66 319 GLY B C 1
ATOM 3534 O O . GLY B 2 319 ? -13.140 6.139 90.628 1.00 11.61 319 GLY B O 1
ATOM 3535 N N . ALA B 2 320 ? -11.569 6.576 89.093 1.00 9.48 320 ALA B N 1
ATOM 3536 C CA . ALA B 2 320 ? -10.817 5.375 89.410 1.00 9.41 320 ALA B CA 1
ATOM 3537 C C . ALA B 2 320 ? -10.372 5.354 90.862 1.00 8.20 320 ALA B C 1
ATOM 3538 O O . ALA B 2 320 ? -9.933 6.378 91.403 1.00 9.13 320 ALA B O 1
ATOM 3540 N N . THR B 2 321 ? -10.461 4.181 91.495 1.00 8.58 321 THR B N 1
ATOM 3541 C CA . THR B 2 321 ? -9.928 4.114 92.855 1.00 7.35 321 THR B CA 1
ATOM 3542 C C . THR B 2 321 ? -8.403 4.140 92.884 1.00 8.53 321 THR B C 1
ATOM 3543 O O . THR B 2 321 ? -7.790 4.625 93.839 1.00 8.85 321 THR B O 1
ATOM 3547 N N . LYS B 2 322 ? -7.764 3.581 91.852 1.00 7.78 322 LYS B N 1
ATOM 3548 C CA . LYS B 2 322 ? -6.328 3.428 91.737 1.00 7.43 322 LYS B CA 1
ATOM 3549 C C . LYS B 2 322 ? -5.890 3.667 90.293 1.00 9.65 322 LYS B C 1
ATOM 3550 O O . LYS B 2 322 ? -6.644 3.381 89.364 1.00 8.38 322 LYS B O 1
ATOM 3556 N N . VAL B 2 323 ? -4.669 4.192 90.153 1.00 9.11 323 VAL B N 1
ATOM 3557 C CA . VAL B 2 323 ? -4.050 4.375 88.829 1.00 8.20 323 VAL B CA 1
ATOM 3558 C C . VAL B 2 323 ? -2.633 3.834 88.875 1.00 8.44 323 VAL B C 1
ATOM 3559 O O . VAL B 2 323 ? -1.879 4.015 89.838 1.00 7.74 323 VAL B O 1
ATOM 3563 N N . ILE B 2 324 ? -2.276 3.080 87.824 1.00 7.04 324 ILE B N 1
ATOM 3564 C CA . ILE B 2 324 ? -0.943 2.473 87.783 1.00 6.71 324 ILE B CA 1
ATOM 3565 C C . ILE B 2 324 ? -0.035 3.369 86.948 1.00 7.35 324 ILE B C 1
ATOM 3566 O O . ILE B 2 324 ? -0.386 3.666 85.801 1.00 8.66 324 ILE B O 1
ATOM 3571 N N . VAL B 2 325 ? 1.082 3.758 87.523 1.00 7.96 325 VAL B N 1
ATOM 3572 C CA . VAL B 2 325 ? 1.994 4.758 86.985 1.00 7.43 325 VAL B CA 1
ATOM 3573 C C . VAL B 2 325 ? 3.025 4.192 86.024 1.00 7.93 325 VAL B C 1
ATOM 3574 O O . VAL B 2 325 ? 3.708 3.214 86.347 1.00 8.08 325 VAL B O 1
ATOM 3578 N N . LYS B 2 326 ? 3.129 4.803 84.864 1.00 6.82 326 LYS B N 1
ATOM 3579 C CA . LYS B 2 326 ? 4.158 4.646 83.863 1.00 8.08 326 LYS B CA 1
ATOM 3580 C C . LYS B 2 326 ? 5.244 5.712 84.085 1.00 8.54 326 LYS B C 1
ATOM 3581 O O . LYS B 2 326 ? 4.989 6.710 84.781 1.00 9.10 326 LYS B O 1
ATOM 3587 N N . THR B 2 327 ? 6.440 5.498 83.497 1.00 9.03 327 THR B N 1
ATOM 3588 C CA . THR B 2 327 ? 7.575 6.390 83.690 1.00 8.76 327 THR B CA 1
ATOM 3589 C C . THR B 2 327 ? 8.187 6.863 82.374 1.00 8.54 327 THR B C 1
ATOM 3590 O O . THR B 2 327 ? 7.934 6.278 81.312 1.00 8.03 327 THR B O 1
ATOM 3594 N N . PRO B 2 328 ? 8.988 7.940 82.389 1.00 8.54 328 PRO B N 1
ATOM 3595 C CA . PRO B 2 328 ? 9.664 8.390 81.187 1.00 10.37 328 PRO B CA 1
ATOM 3596 C C . PRO B 2 328 ? 10.676 7.416 80.579 1.00 10.13 328 PRO B C 1
ATOM 3597 O O . PRO B 2 328 ? 11.079 7.597 79.429 1.00 11.07 328 PRO B O 1
ATOM 3601 N N . HIS B 2 329 ? 11.110 6.389 81.277 1.00 9.90 329 HIS B N 1
ATOM 3602 C CA . HIS B 2 329 ? 11.888 5.255 80.795 1.00 10.24 329 HIS B CA 1
ATOM 3603 C C . HIS B 2 329 ? 11.114 4.134 80.126 1.00 10.11 329 HIS B C 1
ATOM 3604 O O . HIS B 2 329 ? 11.754 3.182 79.634 1.00 10.86 329 HIS B O 1
ATOM 3611 N N . GLU B 2 330 ? 9.797 4.202 80.020 1.00 8.87 330 GLU B N 1
ATOM 3612 C CA . GLU B 2 330 ? 9.016 3.062 79.541 1.00 8.75 330 GLU B CA 1
ATOM 3613 C C . GLU B 2 330 ? 9.461 2.488 78.227 1.00 7.15 330 GLU B C 1
ATOM 3614 O O . GLU B 2 330 ? 9.521 1.253 78.059 1.00 9.62 330 GLU B O 1
ATOM 3620 N N . ALA B 2 331 ? 9.824 3.313 77.223 1.00 8.54 331 ALA B N 1
ATOM 3621 C CA . ALA B 2 331 ? 10.241 2.706 75.967 1.00 9.11 331 ALA B CA 1
ATOM 3622 C C . ALA B 2 331 ? 11.567 1.968 75.962 1.00 9.69 331 ALA B C 1
ATOM 3623 O O . ALA B 2 331 ? 11.866 1.200 75.046 1.00 10.57 331 ALA B O 1
ATOM 3625 N N . ILE B 2 332 ? 12.390 2.231 76.964 1.00 9.73 332 ILE B N 1
ATOM 3626 C CA . ILE B 2 332 ? 13.792 1.822 77.001 1.00 12.70 332 ILE B CA 1
ATOM 3627 C C . ILE B 2 332 ? 14.113 0.691 77.966 1.00 10.73 332 ILE B C 1
ATOM 3628 O O . ILE B 2 332 ? 14.746 -0.303 77.630 1.00 10.65 332 ILE B O 1
ATOM 3633 N N . GLY B 2 333 ? 13.707 0.828 79.222 1.00 8.96 333 GLY B N 1
ATOM 3634 C CA . GLY B 2 333 ? 14.010 -0.198 80.197 1.00 10.69 333 GLY B CA 1
ATOM 3635 C C . GLY B 2 333 ? 13.390 0.094 81.557 1.00 9.28 333 GLY B C 1
ATOM 3636 O O . GLY B 2 333 ? 12.860 1.168 81.788 1.00 8.65 333 GLY B O 1
ATOM 3637 N N . ILE B 2 334 ? 13.495 -0.924 82.416 1.00 11.39 334 ILE B N 1
ATOM 3638 C CA . ILE B 2 334 ? 12.957 -0.813 83.762 1.00 11.37 334 ILE B CA 1
ATOM 3639 C C . ILE B 2 334 ? 13.490 0.463 84.382 1.00 10.13 334 ILE B C 1
ATOM 3640 O O . ILE B 2 334 ? 14.686 0.684 84.392 1.00 10.01 334 ILE B O 1
ATOM 3645 N N . PRO B 2 335 ? 12.603 1.316 84.852 1.00 10.31 335 PRO B N 1
ATOM 3646 C CA . PRO B 2 335 ? 13.015 2.642 85.319 1.00 9.80 335 PRO B CA 1
ATOM 3647 C C . PRO B 2 335 ? 13.965 2.589 86.512 1.00 11.35 335 PRO B C 1
ATOM 3648 O O . PRO B 2 335 ? 13.900 1.720 87.386 1.00 10.68 335 PRO B O 1
ATOM 3652 N N . THR B 2 336 ? 14.864 3.580 86.551 1.00 10.32 336 THR B N 1
ATOM 3653 C CA . THR B 2 336 ? 15.599 3.805 87.787 1.00 10.02 336 THR B CA 1
ATOM 3654 C C . THR B 2 336 ? 14.624 4.294 88.850 1.00 11.75 336 THR B C 1
ATOM 3655 O O . THR B 2 336 ? 13.464 4.682 88.581 1.00 10.82 336 THR B O 1
ATOM 3659 N N . LYS B 2 337 ? 15.072 4.290 90.095 1.00 9.42 337 LYS B N 1
ATOM 3660 C CA . LYS B 2 337 ? 14.217 4.819 91.139 1.00 11.69 337 LYS B CA 1
ATOM 3661 C C . LYS B 2 337 ? 13.876 6.290 90.858 1.00 11.05 337 LYS B C 1
ATOM 3662 O O . LYS B 2 337 ? 12.751 6.668 91.196 1.00 11.58 337 LYS B O 1
ATOM 3668 N N . GLU B 2 338 ? 14.768 7.087 90.258 1.00 9.80 338 GLU B N 1
ATOM 3669 C CA . GLU B 2 338 ? 14.482 8.481 89.988 1.00 9.98 338 GLU B CA 1
ATOM 3670 C C . GLU B 2 338 ? 13.393 8.716 88.947 1.00 12.81 338 GLU B C 1
ATOM 3671 O O . GLU B 2 338 ? 12.493 9.555 89.046 1.00 10.82 338 GLU B O 1
ATOM 3677 N N . ALA B 2 339 ? 13.383 8.045 87.828 1.00 12.16 339 ALA B N 1
ATOM 3678 C CA . ALA B 2 339 ? 12.505 7.955 86.691 1.00 11.07 339 ALA B CA 1
ATOM 3679 C C . ALA B 2 339 ? 11.138 7.488 87.213 1.00 9.15 339 ALA B C 1
ATOM 3680 O O . ALA B 2 339 ? 10.122 8.039 86.823 1.00 9.59 339 ALA B O 1
ATOM 3682 N N . ASN B 2 340 ? 11.134 6.477 88.095 1.00 9.87 340 ASN B N 1
ATOM 3683 C CA . ASN B 2 340 ? 9.844 6.024 88.623 1.00 7.71 340 ASN B CA 1
ATOM 3684 C C . ASN B 2 340 ? 9.223 7.061 89.549 1.00 9.78 340 ASN B C 1
ATOM 3685 O O . ASN B 2 340 ? 8.032 7.399 89.473 1.00 10.27 340 ASN B O 1
ATOM 3690 N N . ALA B 2 341 ? 10.005 7.617 90.483 1.00 9.15 341 ALA B N 1
ATOM 3691 C CA . ALA B 2 341 ? 9.526 8.729 91.293 1.00 8.57 341 ALA B CA 1
ATOM 3692 C C . ALA B 2 341 ? 9.049 9.877 90.424 1.00 10.32 341 ALA B C 1
ATOM 3693 O O . ALA B 2 341 ? 8.061 10.514 90.769 1.00 9.05 341 ALA B O 1
ATOM 3695 N N . ALA B 2 342 ? 9.740 10.119 89.316 1.00 9.78 342 ALA B N 1
ATOM 3696 C CA . ALA B 2 342 ? 9.277 11.178 88.412 1.00 9.33 342 ALA B CA 1
ATOM 3697 C C . ALA B 2 342 ? 7.853 10.907 87.891 1.00 8.09 342 ALA B C 1
ATOM 3698 O O . ALA B 2 342 ? 7.010 11.807 87.879 1.00 9.26 342 ALA B O 1
ATOM 3700 N N . GLY B 2 343 ? 7.627 9.692 87.437 1.00 7.87 343 GLY B N 1
ATOM 3701 C CA . GLY B 2 343 ? 6.311 9.334 86.941 1.00 7.99 343 GLY B CA 1
ATOM 3702 C C . GLY B 2 343 ? 5.267 9.415 88.039 1.00 9.38 343 GLY B C 1
ATOM 3703 O O . GLY B 2 343 ? 4.150 9.885 87.827 1.00 8.57 343 GLY B O 1
ATOM 3704 N N . ILE B 2 344 ? 5.624 8.972 89.252 1.00 8.09 344 ILE B N 1
ATOM 3705 C CA . ILE B 2 344 ? 4.664 9.040 90.353 1.00 7.54 344 ILE B CA 1
ATOM 3706 C C . ILE B 2 344 ? 4.375 10.487 90.732 1.00 7.93 344 ILE B C 1
ATOM 3707 O O . ILE B 2 344 ? 3.205 10.827 90.972 1.00 9.32 344 ILE B O 1
ATOM 3712 N N . LYS B 2 345 ? 5.407 11.339 90.780 1.00 8.55 345 LYS B N 1
ATOM 3713 C CA . LYS B 2 345 ? 5.179 12.749 91.090 1.00 10.90 345 LYS B CA 1
ATOM 3714 C C . LYS B 2 345 ? 4.317 13.455 90.050 1.00 8.37 345 LYS B C 1
ATOM 3715 O O . LYS B 2 345 ? 3.437 14.264 90.426 1.00 8.96 345 LYS B O 1
ATOM 3721 N N . ALA B 2 346 ? 4.531 13.179 88.780 1.00 6.35 346 ALA B N 1
ATOM 3722 C CA . ALA B 2 346 ? 3.720 13.785 87.742 1.00 8.22 346 ALA B CA 1
ATOM 3723 C C . ALA B 2 346 ? 2.257 13.348 87.863 1.00 8.00 346 ALA B C 1
ATOM 3724 O O . ALA B 2 346 ? 1.329 14.149 87.683 1.00 8.48 346 ALA B O 1
ATOM 3726 N N . THR B 2 347 ? 2.075 12.060 88.147 1.00 8.38 347 THR B N 1
ATOM 3727 C CA . THR B 2 347 ? 0.731 11.504 88.326 1.00 7.77 347 THR B CA 1
ATOM 3728 C C . THR B 2 347 ? -0.031 12.077 89.488 1.00 7.58 347 THR B C 1
ATOM 3729 O O . THR B 2 347 ? -1.177 12.484 89.307 1.00 8.13 347 THR B O 1
ATOM 3733 N N . LYS B 2 348 ? 0.603 12.089 90.650 1.00 7.96 348 LYS B N 1
ATOM 3734 C CA . LYS B 2 348 ? -0.063 12.642 91.816 1.00 7.89 348 LYS B CA 1
ATOM 3735 C C . LYS B 2 348 ? -0.322 14.131 91.672 1.00 7.55 348 LYS B C 1
ATOM 3736 O O . LYS B 2 348 ? -1.336 14.616 92.187 1.00 10.08 348 LYS B O 1
ATOM 3742 N N . MET B 2 349 ? 0.586 14.843 91.000 1.00 8.05 349 MET B N 1
ATOM 3743 C CA . MET B 2 349 ? 0.350 16.264 90.781 1.00 9.30 349 MET B CA 1
ATOM 3744 C C . MET B 2 349 ? -0.925 16.426 89.952 1.00 7.92 349 MET B C 1
ATOM 3745 O O . MET B 2 349 ? -1.801 17.218 90.248 1.00 8.74 349 MET B O 1
ATOM 3750 N N . ALA B 2 350 ? -1.049 15.659 88.864 1.00 7.19 350 ALA B N 1
ATOM 3751 C CA . ALA B 2 350 ? -2.249 15.701 88.038 1.00 7.12 350 ALA B CA 1
ATOM 3752 C C . ALA B 2 350 ? -3.504 15.353 88.827 1.00 9.33 350 ALA B C 1
ATOM 3753 O O . ALA B 2 350 ? -4.539 16.027 88.756 1.00 8.56 350 ALA B O 1
ATOM 3755 N N . LEU B 2 351 ? -3.471 14.287 89.634 1.00 9.61 351 LEU B N 1
ATOM 3756 C CA . LEU B 2 351 ? -4.601 13.927 90.474 1.00 8.65 351 LEU B CA 1
ATOM 3757 C C . LEU B 2 351 ? -5.018 15.051 91.414 1.00 8.86 351 LEU B C 1
ATOM 3758 O O . LEU B 2 351 ? -6.204 15.360 91.592 1.00 10.36 351 LEU B O 1
ATOM 3763 N N . ASN B 2 352 ? -4.032 15.669 92.045 1.00 8.98 352 ASN B N 1
ATOM 3764 C CA . ASN B 2 352 ? -4.326 16.749 92.983 1.00 9.82 352 ASN B CA 1
ATOM 3765 C C . ASN B 2 352 ? -4.762 18.030 92.291 1.00 8.85 352 ASN B C 1
ATOM 3766 O O . ASN B 2 352 ? -5.483 18.855 92.862 1.00 10.27 352 ASN B O 1
ATOM 3771 N N . MET B 2 353 ? -4.349 18.226 91.050 1.00 9.23 353 MET B N 1
ATOM 3772 C CA . MET B 2 353 ? -4.816 19.335 90.246 1.00 8.87 353 MET B CA 1
ATOM 3773 C C . MET B 2 353 ? -6.286 19.142 89.820 1.00 9.83 353 MET B C 1
ATOM 3774 O O . MET B 2 353 ? -6.915 20.065 89.314 1.00 9.80 353 MET B O 1
ATOM 3779 N N . LEU B 2 354 ? -6.808 17.937 89.997 1.00 8.09 354 LEU B N 1
ATOM 3780 C CA . LEU B 2 354 ? -8.161 17.598 89.568 1.00 8.85 354 LEU B CA 1
ATOM 3781 C C . LEU B 2 354 ? -9.051 17.112 90.710 1.00 10.62 354 LEU B C 1
ATOM 3782 O O . LEU B 2 354 ? -10.091 16.490 90.461 1.00 11.20 354 LEU B O 1
ATOM 3787 N N . GLU B 2 355 ? -8.655 17.393 91.945 1.00 9.75 355 GLU B N 1
ATOM 3788 C CA . GLU B 2 355 ? -9.327 16.914 93.138 1.00 11.71 355 GLU B CA 1
ATOM 3789 C C . GLU B 2 355 ? -10.851 17.048 93.074 1.00 10.02 355 GLU B C 1
ATOM 3790 O O . GLU B 2 355 ? -11.300 18.179 92.893 1.00 11.16 355 GLU B O 1
ATOM 3796 N N . GLY B 2 356 ? -11.541 15.913 93.199 1.00 9.53 356 GLY B N 1
ATOM 3797 C CA . GLY B 2 356 ? -13.001 15.913 93.193 1.00 10.03 356 GLY B CA 1
ATOM 3798 C C . GLY B 2 356 ? -13.677 16.025 91.864 1.00 9.20 356 GLY B C 1
ATOM 3799 O O . GLY B 2 356 ? -14.904 15.872 91.780 1.00 12.08 356 GLY B O 1
ATOM 3800 N N . GLN B 2 357 ? -12.946 16.328 90.797 1.00 8.40 357 GLN B N 1
ATOM 3801 C CA . GLN B 2 357 ? -13.535 16.508 89.481 1.00 7.12 357 GLN B CA 1
ATOM 3802 C C . GLN B 2 357 ? -13.862 15.165 88.856 1.00 7.39 357 GLN B C 1
ATOM 3803 O O . GLN B 2 357 ? -13.088 14.206 88.861 1.00 11.50 357 GLN B O 1
ATOM 3809 N N . ARG B 2 358 ? -15.073 15.114 88.306 1.00 10.63 358 ARG B N 1
ATOM 3810 C CA . ARG B 2 358 ? -15.539 13.924 87.576 1.00 10.18 358 ARG B CA 1
ATOM 3811 C C . ARG B 2 358 ? -16.183 14.320 86.262 1.00 12.76 358 ARG B C 1
ATOM 3812 O O . ARG B 2 358 ? -16.838 15.380 86.164 1.00 12.10 358 ARG B O 1
ATOM 3820 N N . MET B 2 359 ? -16.026 13.439 85.286 1.00 10.01 359 MET B N 1
ATOM 3821 C CA . MET B 2 359 ? -16.725 13.671 84.026 1.00 10.16 359 MET B CA 1
ATOM 3822 C C . MET B 2 359 ? -18.230 13.603 84.271 1.00 11.34 359 MET B C 1
ATOM 3823 O O . MET B 2 359 ? -18.676 12.563 84.784 1.00 12.64 359 MET B O 1
ATOM 3828 N N . PRO B 2 360 ? -18.964 14.654 83.948 1.00 10.08 360 PRO B N 1
ATOM 3829 C CA . PRO B 2 360 ? -20.409 14.630 84.084 1.00 9.87 360 PRO B CA 1
ATOM 3830 C C . PRO B 2 360 ? -21.017 13.796 82.959 1.00 12.57 360 PRO B C 1
ATOM 3831 O O . PRO B 2 360 ? -20.376 13.502 81.950 1.00 11.41 360 PRO B O 1
ATOM 3835 N N . MET B 2 361 ? -22.283 13.409 83.158 1.00 11.80 361 MET B N 1
ATOM 3836 C CA . MET B 2 361 ? -22.926 12.573 82.152 1.00 10.87 361 MET B CA 1
ATOM 3837 C C . MET B 2 361 ? -23.277 13.383 80.936 1.00 11.06 361 MET B C 1
ATOM 3838 O O . MET B 2 361 ? -23.648 14.540 81.041 1.00 13.01 361 MET B O 1
ATOM 3847 N N . SER B 2 362 ? -23.177 12.752 79.771 1.00 11.63 362 SER B N 1
ATOM 3848 C CA . SER B 2 362 ? -23.630 13.321 78.527 1.00 10.53 362 SER B CA 1
ATOM 3849 C C . SER B 2 362 ? -24.281 12.236 77.661 1.00 10.37 362 SER B C 1
ATOM 3850 O O . SER B 2 362 ? -24.170 11.058 77.972 1.00 11.20 362 SER B O 1
ATOM 3853 N N . LYS B 2 363 ? -24.934 12.674 76.589 1.00 11.72 363 LYS B N 1
ATOM 3854 C CA . LYS B 2 363 ? -25.487 11.741 75.624 1.00 11.45 363 LYS B CA 1
ATOM 3855 C C . LYS B 2 363 ? -24.404 10.837 75.052 1.00 11.80 363 LYS B C 1
ATOM 3856 O O . LYS B 2 363 ? -24.620 9.632 74.869 1.00 13.17 363 LYS B O 1
ATOM 3862 N N . GLU B 2 364 ? -23.233 11.411 74.755 1.00 10.87 364 GLU B N 1
ATOM 3863 C CA . GLU B 2 364 ? -22.120 10.654 74.166 1.00 10.02 364 GLU B CA 1
ATOM 3864 C C . GLU B 2 364 ? -21.656 9.509 75.049 1.00 10.18 364 GLU B C 1
ATOM 3865 O O . GLU B 2 364 ? -21.415 8.368 74.662 1.00 10.54 364 GLU B O 1
ATOM 3876 N N . LEU B 2 365 ? -21.505 9.713 76.346 1.00 11.64 365 LEU B N 1
ATOM 3877 C CA . LEU B 2 365 ? -21.065 8.878 77.412 1.00 8.83 365 LEU B CA 1
ATOM 3878 C C . LEU B 2 365 ? -22.168 7.830 77.580 1.00 10.16 365 LEU B C 1
ATOM 3879 O O . LEU B 2 365 ? -21.879 6.650 77.644 1.00 9.52 365 LEU B O 1
ATOM 3884 N N . GLU B 2 366 ? -23.413 8.314 77.659 1.00 10.63 366 GLU B N 1
ATOM 3885 C CA . GLU B 2 366 ? -24.490 7.336 77.824 1.00 13.62 366 GLU B CA 1
ATOM 3886 C C . GLU B 2 366 ? -24.558 6.340 76.670 1.00 11.12 366 GLU B C 1
ATOM 3887 O O . GLU B 2 366 ? -24.726 5.118 76.816 1.00 12.17 366 GLU B O 1
ATOM 3893 N N . THR B 2 367 ? -24.380 6.862 75.464 1.00 10.12 367 THR B N 1
ATOM 3894 C CA . THR B 2 367 ? -24.391 6.034 74.256 1.00 9.34 367 THR B CA 1
ATOM 3895 C C . THR B 2 367 ? -23.273 5.001 74.279 1.00 11.49 367 THR B C 1
ATOM 3896 O O . THR B 2 367 ? -23.458 3.809 74.019 1.00 10.71 367 THR B O 1
ATOM 3900 N N . GLU B 2 368 ? -22.044 5.444 74.615 1.00 9.93 368 GLU B N 1
ATOM 3901 C CA . GLU B 2 368 ? -20.914 4.518 74.625 1.00 10.10 368 GLU B CA 1
ATOM 3902 C C . GLU B 2 368 ? -21.033 3.479 75.739 1.00 7.20 368 GLU B C 1
ATOM 3903 O O . GLU B 2 368 ? -20.673 2.322 75.567 1.00 8.83 368 GLU B O 1
ATOM 3909 N N . MET B 2 369 ? -21.555 3.903 76.893 1.00 9.11 369 MET B N 1
ATOM 3910 C CA . MET B 2 369 ? -21.830 2.952 77.962 1.00 9.10 369 MET B CA 1
ATOM 3911 C C . MET B 2 369 ? -22.848 1.907 77.496 1.00 9.70 369 MET B C 1
ATOM 3912 O O . MET B 2 369 ? -22.650 0.725 77.782 1.00 11.28 369 MET B O 1
ATOM 3917 N N . ALA B 2 370 ? -23.916 2.313 76.811 1.00 9.48 370 ALA B N 1
ATOM 3918 C CA . ALA B 2 370 ? -24.872 1.290 76.351 1.00 10.94 370 ALA B CA 1
ATOM 3919 C C . ALA B 2 370 ? -24.239 0.289 75.407 1.00 10.82 370 ALA B C 1
ATOM 3920 O O . ALA B 2 370 ? -24.455 -0.919 75.465 1.00 11.22 370 ALA B O 1
ATOM 3922 N N . VAL B 2 371 ? -23.373 0.789 74.524 1.00 8.57 371 VAL B N 1
ATOM 3923 C CA . VAL B 2 371 ? -22.664 -0.061 73.567 1.00 10.93 371 VAL B CA 1
ATOM 3924 C C . VAL B 2 371 ? -21.792 -1.070 74.300 1.00 10.82 371 VAL B C 1
ATOM 3925 O O . VAL B 2 371 ? -21.839 -2.259 74.044 1.00 10.59 371 VAL B O 1
ATOM 3929 N N . ILE B 2 372 ? -20.984 -0.586 75.262 1.00 8.69 372 ILE B N 1
ATOM 3930 C CA . ILE B 2 372 ? -20.081 -1.485 75.991 1.00 9.65 372 ILE B CA 1
ATOM 3931 C C . ILE B 2 372 ? -20.877 -2.497 76.804 1.00 8.84 372 ILE B C 1
ATOM 3932 O O . ILE B 2 372 ? -20.586 -3.684 76.803 1.00 8.76 372 ILE B O 1
ATOM 3937 N N . LYS B 2 373 ? -21.920 -2.079 77.503 1.00 10.70 373 LYS B N 1
ATOM 3938 C CA . LYS B 2 373 ? -22.679 -3.049 78.314 1.00 10.84 373 LYS B CA 1
ATOM 3939 C C . LYS B 2 373 ? -23.340 -4.102 77.419 1.00 11.54 373 LYS B C 1
ATOM 3940 O O . LYS B 2 373 ? -23.362 -5.290 77.793 1.00 11.16 373 LYS B O 1
ATOM 3946 N N . ALA B 2 374 ? -23.858 -3.695 76.253 1.00 10.25 374 ALA B N 1
ATOM 3947 C CA . ALA B 2 374 ? -24.474 -4.676 75.358 1.00 11.74 374 ALA B CA 1
ATOM 3948 C C . ALA B 2 374 ? -23.497 -5.671 74.784 1.00 10.24 374 ALA B C 1
ATOM 3949 O O . ALA B 2 374 ? -23.787 -6.880 74.707 1.00 10.12 374 ALA B O 1
ATOM 3951 N N . GLU B 2 375 ? -22.341 -5.160 74.348 1.00 9.26 375 GLU B N 1
ATOM 3952 C CA . GLU B 2 375 ? -21.301 -6.052 73.864 1.00 8.39 375 GLU B CA 1
ATOM 3953 C C . GLU B 2 375 ? -20.842 -7.027 74.928 1.00 7.80 375 GLU B C 1
ATOM 3954 O O . GLU B 2 375 ? -20.693 -8.229 74.704 1.00 10.30 375 GLU B O 1
ATOM 3960 N N . THR B 2 376 ? -20.600 -6.521 76.134 1.00 8.66 376 THR B N 1
ATOM 3961 C CA . THR B 2 376 ? -20.134 -7.327 77.241 1.00 8.82 376 THR B CA 1
ATOM 3962 C C . THR B 2 376 ? -21.156 -8.411 77.595 1.00 10.10 376 THR B C 1
ATOM 3963 O O . THR B 2 376 ? -20.796 -9.556 77.816 1.00 11.14 376 THR B O 1
ATOM 3967 N N . LYS B 2 377 ? -22.417 -7.999 77.645 1.00 11.69 377 LYS B N 1
ATOM 3968 C CA . LYS B 2 377 ? -23.489 -8.964 77.972 1.00 11.27 377 LYS B CA 1
ATOM 3969 C C . LYS B 2 377 ? -23.578 -10.047 76.921 1.00 10.51 377 LYS B C 1
ATOM 3970 O O . LYS B 2 377 ? -23.813 -11.227 77.249 1.00 11.58 377 LYS B O 1
ATOM 3976 N N . CYS B 2 378 ? -23.406 -9.739 75.647 1.00 11.18 378 CYS B N 1
ATOM 3977 C CA . CYS B 2 378 ? -23.394 -10.776 74.616 1.00 11.81 378 CYS B CA 1
ATOM 3978 C C . CYS B 2 378 ? -22.390 -11.874 74.930 1.00 12.12 378 CYS B C 1
ATOM 3979 O O . CYS B 2 378 ? -22.620 -13.072 74.803 1.00 11.67 378 CYS B O 1
ATOM 3984 N N . ILE B 2 379 ? -21.169 -11.420 75.283 1.00 9.43 379 ILE B N 1
ATOM 3985 C CA . ILE B 2 379 ? -20.069 -12.326 75.574 1.00 9.23 379 ILE B CA 1
ATOM 3986 C C . ILE B 2 379 ? -20.362 -13.131 76.824 1.00 10.45 379 ILE B C 1
ATOM 3987 O O . ILE B 2 379 ? -20.297 -14.364 76.790 1.00 11.79 379 ILE B O 1
ATOM 3992 N N . LEU B 2 380 ? -20.731 -12.493 77.924 1.00 9.28 380 LEU B N 1
ATOM 3993 C CA . LEU B 2 380 ? -21.015 -13.218 79.157 1.00 10.18 380 LEU B CA 1
ATOM 3994 C C . LEU B 2 380 ? -22.225 -14.142 78.990 1.00 9.86 380 LEU B C 1
ATOM 3995 O O . LEU B 2 380 ? -22.192 -15.282 79.490 1.00 11.43 380 LEU B O 1
ATOM 4000 N N . ASP B 2 381 ? -23.255 -13.676 78.298 1.00 11.62 381 ASP B N 1
ATOM 4001 C CA . ASP B 2 381 ? -24.404 -14.555 78.081 1.00 12.42 381 ASP B CA 1
ATOM 4002 C C . ASP B 2 381 ? -23.976 -15.837 77.407 1.00 12.59 381 ASP B C 1
ATOM 4003 O O . ASP B 2 381 ? -24.443 -16.931 77.775 1.00 13.52 381 ASP B O 1
ATOM 4008 N N . LYS B 2 382 ? -23.096 -15.725 76.400 1.00 10.09 382 LYS B N 1
ATOM 4009 C CA . LYS B 2 382 ? -22.733 -16.918 75.646 1.00 11.56 382 LYS B CA 1
ATOM 4010 C C . LYS B 2 382 ? -21.905 -17.847 76.507 1.00 14.08 382 LYS B C 1
ATOM 4011 O O . LYS B 2 382 ? -22.012 -19.069 76.476 1.00 13.60 382 LYS B O 1
ATOM 4017 N N . MET B 2 383 ? -21.007 -17.283 77.321 1.00 13.06 383 MET B N 1
ATOM 4018 C CA . MET B 2 383 ? -20.224 -18.068 78.243 1.00 12.09 383 MET B CA 1
ATOM 4019 C C . MET B 2 383 ? -21.095 -18.876 79.206 1.00 10.63 383 MET B C 1
ATOM 4020 O O . MET B 2 383 ? -20.851 -20.069 79.431 1.00 11.57 383 MET B O 1
ATOM 4025 N N . PHE B 2 384 ? -22.113 -18.268 79.791 1.00 10.11 384 PHE B N 1
ATOM 4026 C CA . PHE B 2 384 ? -22.987 -19.010 80.696 1.00 12.80 384 PHE B CA 1
ATOM 4027 C C . PHE B 2 384 ? -23.723 -20.112 79.922 1.00 15.50 384 PHE B C 1
ATOM 4028 O O . PHE B 2 384 ? -23.936 -21.195 80.435 1.00 14.13 384 PHE B O 1
ATOM 4036 N N . GLU B 2 385 ? -24.088 -19.822 78.687 1.00 13.90 385 GLU B N 1
ATOM 4037 C CA . GLU B 2 385 ? -24.792 -20.814 77.864 1.00 13.50 385 GLU B CA 1
ATOM 4038 C C . GLU B 2 385 ? -23.879 -21.993 77.597 1.00 16.12 385 GLU B C 1
ATOM 4039 O O . GLU B 2 385 ? -24.267 -23.151 77.784 1.00 14.99 385 GLU B O 1
ATOM 4045 N N . LEU B 2 386 ? -22.646 -21.741 77.146 1.00 15.13 386 LEU B N 1
ATOM 4046 C CA . LEU B 2 386 ? -21.709 -22.807 76.842 1.00 12.36 386 LEU B CA 1
ATOM 4047 C C . LEU B 2 386 ? -21.404 -23.658 78.067 1.00 15.20 386 LEU B C 1
ATOM 4048 O O . LEU B 2 386 ? -21.188 -24.865 77.916 1.00 14.52 386 LEU B O 1
ATOM 4053 N N . GLY B 2 387 ? -21.393 -23.009 79.242 1.00 13.54 387 GLY B N 1
ATOM 4054 C CA . GLY B 2 387 ? -21.076 -23.763 80.432 1.00 14.69 387 GLY B CA 1
ATOM 4055 C C . GLY B 2 387 ? -22.299 -24.360 81.111 1.00 15.73 387 GLY B C 1
ATOM 4056 O O . GLY B 2 387 ? -22.207 -24.882 82.222 1.00 14.96 387 GLY B O 1
ATOM 4057 N N . LYS B 2 388 ? -23.460 -24.271 80.495 1.00 15.10 388 LYS B N 1
ATOM 4058 C CA . LYS B 2 388 ? -24.750 -24.664 81.054 1.00 19.15 388 LYS B CA 1
ATOM 4059 C C . LYS B 2 388 ? -24.952 -24.133 82.466 1.00 19.02 388 LYS B C 1
ATOM 4060 O O . LYS B 2 388 ? -25.331 -24.859 83.405 1.00 20.57 388 LYS B O 1
ATOM 4066 N N . GLY B 2 389 ? -24.612 -22.856 82.644 1.00 14.50 389 GLY B N 1
ATOM 4067 C CA . GLY B 2 389 ? -24.747 -22.164 83.913 1.00 14.68 389 GLY B CA 1
ATOM 4068 C C . GLY B 2 389 ? -23.487 -22.017 84.738 1.00 11.61 389 GLY B C 1
ATOM 4069 O O . GLY B 2 389 ? -23.431 -21.211 85.673 1.00 15.90 389 GLY B O 1
ATOM 4070 N N . ASP B 2 390 ? -22.475 -22.797 84.369 1.00 14.50 390 ASP B N 1
ATOM 4071 C CA . ASP B 2 390 ? -21.203 -22.777 85.101 1.00 13.70 390 ASP B CA 1
ATOM 4072 C C . ASP B 2 390 ? -20.225 -21.877 84.352 1.00 12.68 390 ASP B C 1
ATOM 4073 O O . ASP B 2 390 ? -19.762 -22.170 83.254 1.00 11.79 390 ASP B O 1
ATOM 4078 N N . LEU B 2 391 ? -19.884 -20.744 84.940 1.00 12.91 391 LEU B N 1
ATOM 4079 C CA . LEU B 2 391 ? -19.000 -19.795 84.241 1.00 12.21 391 LEU B CA 1
ATOM 4080 C C . LEU B 2 391 ? -17.577 -20.277 84.040 1.00 12.32 391 LEU B C 1
ATOM 4081 O O . LEU B 2 391 ? -16.916 -19.851 83.078 1.00 11.54 391 LEU B O 1
ATOM 4086 N N . ALA B 2 392 ? -17.056 -21.145 84.917 1.00 11.19 392 ALA B N 1
ATOM 4087 C CA . ALA B 2 392 ? -15.699 -21.642 84.718 1.00 10.01 392 ALA B CA 1
ATOM 4088 C C . ALA B 2 392 ? -15.612 -22.517 83.492 1.00 11.29 392 ALA B C 1
ATOM 4089 O O . ALA B 2 392 ? -14.797 -22.395 82.587 1.00 10.27 392 ALA B O 1
ATOM 4091 N N . ILE B 2 393 ? -16.558 -23.489 83.426 1.00 12.06 393 ILE B N 1
ATOM 4092 C CA . ILE B 2 393 ? -16.602 -24.343 82.243 1.00 13.68 393 ILE B CA 1
ATOM 4093 C C . ILE B 2 393 ? -16.936 -23.520 81.001 1.00 10.99 393 ILE B C 1
ATOM 4094 O O . ILE B 2 393 ? -16.367 -23.810 79.935 1.00 13.43 393 ILE B O 1
ATOM 4099 N N . GLY B 2 394 ? -17.775 -22.513 81.140 1.00 11.96 394 GLY B N 1
ATOM 4100 C CA . GLY B 2 394 ? -18.140 -21.622 80.054 1.00 15.43 394 GLY B CA 1
ATOM 4101 C C . GLY B 2 394 ? -16.919 -20.871 79.519 1.00 13.23 394 GLY B C 1
ATOM 4102 O O . GLY B 2 394 ? -16.817 -20.636 78.317 1.00 12.27 394 GLY B O 1
ATOM 4103 N N . THR B 2 395 ? -16.034 -20.490 80.431 1.00 10.98 395 THR B N 1
ATOM 4104 C CA . THR B 2 395 ? -14.799 -19.834 80.033 1.00 12.65 395 THR B CA 1
ATOM 4105 C C . THR B 2 395 ? -13.894 -20.716 79.183 1.00 11.55 395 THR B C 1
ATOM 4106 O O . THR B 2 395 ? -13.383 -20.300 78.142 1.00 10.89 395 THR B O 1
ATOM 4110 N N . VAL B 2 396 ? -13.673 -21.957 79.608 1.00 11.49 396 VAL B N 1
ATOM 4111 C CA . VAL B 2 396 ? -12.893 -22.896 78.801 1.00 11.37 396 VAL B CA 1
ATOM 4112 C C . VAL B 2 396 ? -13.492 -23.028 77.404 1.00 9.89 396 VAL B C 1
ATOM 4113 O O . VAL B 2 396 ? -12.766 -22.959 76.416 1.00 11.44 396 VAL B O 1
ATOM 4117 N N . LYS B 2 397 ? -14.802 -23.211 77.352 1.00 11.62 397 LYS B N 1
ATOM 4118 C CA . LYS B 2 397 ? -15.442 -23.446 76.057 1.00 11.61 397 LYS B CA 1
ATOM 4119 C C . LYS B 2 397 ? -15.453 -22.187 75.204 1.00 13.03 397 LYS B C 1
ATOM 4120 O O . LYS B 2 397 ? -15.342 -22.266 73.973 1.00 11.29 397 LYS B O 1
ATOM 4126 N N . ALA B 2 398 ? -15.570 -21.032 75.857 1.00 11.52 398 ALA B N 1
ATOM 4127 C CA . ALA B 2 398 ? -15.556 -19.767 75.150 1.00 10.37 398 ALA B CA 1
ATOM 4128 C C . ALA B 2 398 ? -14.213 -19.579 74.444 1.00 12.91 398 ALA B C 1
ATOM 4129 O O . ALA B 2 398 ? -14.160 -19.138 73.297 1.00 12.64 398 ALA B O 1
ATOM 4131 N N . PHE B 2 399 ? -13.112 -19.926 75.130 1.00 11.29 399 PHE B N 1
ATOM 4132 C CA . PHE B 2 399 ? -11.798 -19.845 74.506 1.00 9.23 399 PHE B CA 1
ATOM 4133 C C . PHE B 2 399 ? -11.672 -20.842 73.355 1.00 11.24 399 PHE B C 1
ATOM 4134 O O . PHE B 2 399 ? -11.115 -20.551 72.292 1.00 11.58 399 PHE B O 1
ATOM 4142 N N . GLU B 2 400 ? -12.176 -22.052 73.561 1.00 11.69 400 GLU B N 1
ATOM 4143 C CA . GLU B 2 400 ? -12.075 -23.072 72.527 1.00 11.88 400 GLU B CA 1
ATOM 4144 C C . GLU B 2 400 ? -12.835 -22.657 71.278 1.00 11.93 400 GLU B C 1
ATOM 4145 O O . GLU B 2 400 ? -12.429 -23.083 70.188 1.00 14.63 400 GLU B O 1
ATOM 4151 N N . THR B 2 401 ? -13.917 -21.906 71.394 1.00 10.18 401 THR B N 1
ATOM 4152 C CA . THR B 2 401 ? -14.788 -21.594 70.277 1.00 10.78 401 THR B CA 1
ATOM 4153 C C . THR B 2 401 ? -14.583 -20.162 69.795 1.00 13.73 401 THR B C 1
ATOM 4154 O O . THR B 2 401 ? -15.316 -19.752 68.904 1.00 13.72 401 THR B O 1
ATOM 4158 N N . GLY B 2 402 ? -13.643 -19.396 70.364 1.00 12.36 402 GLY B N 1
ATOM 4159 C CA . GLY B 2 402 ? -13.416 -18.031 69.925 1.00 11.33 402 GLY B CA 1
ATOM 4160 C C . GLY B 2 402 ? -14.407 -17.005 70.406 1.00 11.86 402 GLY B C 1
ATOM 4161 O O . GLY B 2 402 ? -14.405 -15.878 69.895 1.00 10.87 402 GLY B O 1
ATOM 4162 N N . VAL B 2 403 ? -15.288 -17.340 71.330 1.00 9.75 403 VAL B N 1
ATOM 4163 C CA . VAL B 2 403 ? -16.275 -16.429 71.900 1.00 9.62 403 VAL B CA 1
ATOM 4164 C C . VAL B 2 403 ? -15.562 -15.384 72.758 1.00 13.85 403 VAL B C 1
ATOM 4165 O O . VAL B 2 403 ? -15.906 -14.222 72.716 1.00 10.28 403 VAL B O 1
ATOM 4169 N N . MET B 2 404 ? -14.575 -15.797 73.540 1.00 10.81 404 MET B N 1
ATOM 4170 C CA . MET B 2 404 ? -13.603 -14.937 74.201 1.00 10.76 404 MET B CA 1
ATOM 4171 C C . MET B 2 404 ? -12.285 -15.054 73.438 1.00 9.98 404 MET B C 1
ATOM 4172 O O . MET B 2 404 ? -11.839 -16.161 73.165 1.00 11.47 404 MET B O 1
ATOM 4177 N N . ASP B 2 405 ? -11.673 -13.947 73.053 1.00 8.70 405 ASP B N 1
ATOM 4178 C CA . ASP B 2 405 ? -10.523 -13.898 72.157 1.00 8.98 405 ASP B CA 1
ATOM 4179 C C . ASP B 2 405 ? -9.774 -12.576 72.386 1.00 9.45 405 ASP B C 1
ATOM 4180 O O . ASP B 2 405 ? -10.340 -11.486 72.200 1.00 10.10 405 ASP B O 1
ATOM 4185 N N . ILE B 2 406 ? -8.529 -12.729 72.843 1.0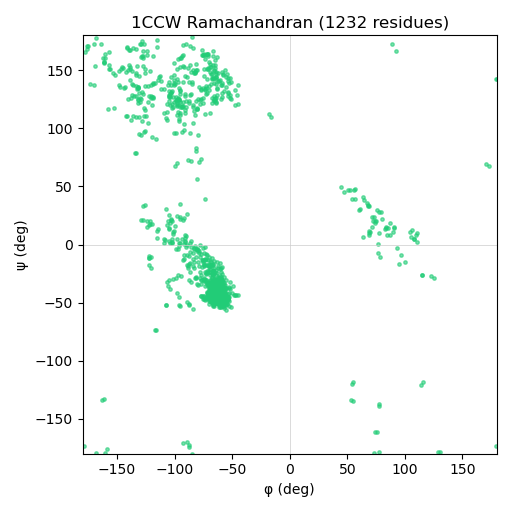0 9.48 406 ILE B N 1
ATOM 4186 C CA . ILE B 2 406 ? -7.723 -11.596 73.326 1.00 9.72 406 ILE B CA 1
ATOM 4187 C C . ILE B 2 406 ? -6.699 -11.187 72.276 1.00 8.79 406 ILE B C 1
ATOM 4188 O O . ILE B 2 406 ? -5.862 -12.013 71.893 1.00 11.16 406 ILE B O 1
ATOM 4193 N N . PRO B 2 407 ? -6.779 -9.954 71.756 1.00 9.53 407 PRO B N 1
ATOM 4194 C CA . PRO B 2 407 ? -5.820 -9.546 70.717 1.00 10.36 407 PRO B CA 1
ATOM 4195 C C . PRO B 2 407 ? -4.375 -9.778 71.122 1.00 8.03 407 PRO B C 1
ATOM 4196 O O . PRO B 2 407 ? -3.919 -9.363 72.189 1.00 9.94 407 PRO B O 1
ATOM 4200 N N . PHE B 2 408 ? -3.667 -10.459 70.226 1.00 9.02 408 PHE B N 1
ATOM 4201 C CA . PHE B 2 408 ? -2.229 -10.680 70.287 1.00 8.87 408 PHE B CA 1
ATOM 4202 C C . PHE B 2 408 ? -1.832 -11.640 71.418 1.00 9.20 408 PHE B C 1
ATOM 4203 O O . PHE B 2 408 ? -0.633 -11.810 71.693 1.00 10.83 408 PHE B O 1
ATOM 4211 N N . GLY B 2 409 ? -2.785 -12.322 72.063 1.00 9.90 409 GLY B N 1
ATOM 4212 C CA . GLY B 2 409 ? -2.457 -13.252 73.129 1.00 10.53 409 GLY B CA 1
ATOM 4213 C C . GLY B 2 409 ? -1.533 -14.374 72.654 1.00 11.77 409 GLY B C 1
ATOM 4214 O O . GLY B 2 409 ? -1.910 -15.021 71.680 1.00 11.69 409 GLY B O 1
ATOM 4215 N N . PRO B 2 410 ? -0.381 -14.625 73.269 1.00 10.25 410 PRO B N 1
ATOM 4216 C CA . PRO B 2 410 ? 0.475 -15.742 72.834 1.00 11.34 410 PRO B CA 1
ATOM 4217 C C . PRO B 2 410 ? -0.086 -17.127 73.098 1.00 11.32 410 PRO B C 1
ATOM 4218 O O . PRO B 2 410 ? 0.387 -18.092 72.507 1.00 12.61 410 PRO B O 1
ATOM 4222 N N . SER B 2 411 ? -1.064 -17.290 73.969 1.00 10.29 411 SER B N 1
ATOM 4223 C CA . SER B 2 411 ? -1.567 -18.614 74.283 1.00 9.59 411 SER B CA 1
ATOM 4224 C C . SER B 2 411 ? -2.072 -19.366 73.062 1.00 10.68 411 SER B C 1
ATOM 4225 O O . SER B 2 411 ? -2.852 -18.799 72.297 1.00 9.90 411 SER B O 1
ATOM 4228 N N . LYS B 2 412 ? -1.667 -20.620 72.906 1.00 10.27 412 LYS B N 1
ATOM 4229 C CA . LYS B 2 412 ? -2.238 -21.380 71.765 1.00 10.93 412 LYS B CA 1
ATOM 4230 C C . LYS B 2 412 ? -3.695 -21.729 71.897 1.00 12.35 412 LYS B C 1
ATOM 4231 O O . LYS B 2 412 ? -4.400 -22.150 70.982 1.00 12.77 412 LYS B O 1
ATOM 4237 N N . TYR B 2 413 ? -4.313 -21.630 73.044 1.00 12.18 413 TYR B N 1
ATOM 4238 C CA . TYR B 2 413 ? -5.703 -21.719 73.448 1.00 13.69 413 TYR B CA 1
ATOM 4239 C C . TYR B 2 413 ? -6.543 -20.471 73.149 1.00 11.48 413 TYR B C 1
ATOM 4240 O O . TYR B 2 413 ? -7.771 -20.500 73.315 1.00 12.48 413 TYR B O 1
ATOM 4249 N N . ASN B 2 414 ? -5.908 -19.391 72.721 1.00 11.46 414 ASN B N 1
ATOM 4250 C CA . ASN B 2 414 ? -6.564 -18.167 72.266 1.00 9.35 414 ASN B CA 1
ATOM 4251 C C . ASN B 2 414 ? -6.792 -18.240 70.768 1.00 9.49 414 ASN B C 1
ATOM 4252 O O . ASN B 2 414 ? -5.852 -18.528 70.013 1.00 12.34 414 ASN B O 1
ATOM 4257 N N . ALA B 2 415 ? -8.012 -18.013 70.271 1.00 10.23 415 ALA B N 1
ATOM 4258 C CA . ALA B 2 415 ? -8.306 -18.200 68.854 1.00 9.95 415 ALA B CA 1
ATOM 4259 C C . ALA B 2 415 ? -7.485 -17.295 67.956 1.00 12.85 415 ALA B C 1
ATOM 4260 O O . ALA B 2 415 ? -7.067 -17.703 66.871 1.00 11.40 415 ALA B O 1
ATOM 4262 N N . GLY B 2 416 ? -7.230 -16.041 68.329 1.00 11.41 416 GLY B N 1
ATOM 4263 C CA . GLY B 2 416 ? -6.434 -15.162 67.506 1.00 10.98 416 GLY B CA 1
ATOM 4264 C C . GLY B 2 416 ? -7.149 -14.715 66.242 1.00 11.97 416 GLY B C 1
ATOM 4265 O O . GLY B 2 416 ? -6.495 -14.320 65.265 1.00 14.14 416 GLY B O 1
ATOM 4266 N N . LYS B 2 417 ? -8.472 -14.760 66.286 1.00 11.45 417 LYS B N 1
ATOM 4267 C CA . LYS B 2 417 ? -9.286 -14.389 65.134 1.00 11.05 417 LYS B CA 1
ATOM 4268 C C . LYS B 2 417 ? -9.761 -12.952 65.207 1.00 11.64 417 LYS B C 1
ATOM 4269 O O . LYS B 2 417 ? -9.747 -12.220 64.214 1.00 12.95 417 LYS B O 1
ATOM 4275 N N . MET B 2 418 ? -10.253 -12.516 66.358 1.00 10.61 418 MET B N 1
ATOM 4276 C CA . MET B 2 418 ? -10.759 -11.151 66.480 1.00 8.37 418 MET B CA 1
ATOM 4277 C C . MET B 2 418 ? -9.626 -10.159 66.305 1.00 10.81 418 MET B C 1
ATOM 4278 O O . MET B 2 418 ? -8.510 -10.367 66.801 1.00 10.60 418 MET B O 1
ATOM 4283 N N . MET B 2 419 ? -9.883 -9.074 65.596 1.00 11.39 419 MET B N 1
ATOM 4284 C CA . MET B 2 419 ? -8.883 -8.060 65.297 1.00 13.41 419 MET B CA 1
ATOM 4285 C C . MET B 2 419 ? -9.424 -6.667 65.637 1.00 11.93 419 MET B C 1
ATOM 4286 O O . MET B 2 419 ? -10.484 -6.334 65.096 1.00 10.31 419 MET B O 1
ATOM 4291 N N . PRO B 2 420 ? -8.751 -5.924 66.484 1.00 8.52 420 PRO B N 1
ATOM 4292 C CA . PRO B 2 420 ? -9.203 -4.567 66.831 1.00 8.23 420 PRO B CA 1
ATOM 4293 C C . PRO B 2 420 ? -8.544 -3.493 65.990 1.00 9.44 420 PRO B C 1
ATOM 4294 O O . PRO B 2 420 ? -7.475 -3.725 65.425 1.00 9.61 420 PRO B O 1
ATOM 4298 N N . VAL B 2 421 ? -9.174 -2.318 65.952 1.00 9.02 421 VAL B N 1
ATOM 4299 C CA . VAL B 2 421 ? -8.561 -1.172 65.276 1.00 9.32 421 VAL B CA 1
ATOM 4300 C C . VAL B 2 421 ? -9.253 0.096 65.774 1.00 8.98 421 VAL B C 1
ATOM 4301 O O . VAL B 2 421 ? -10.407 0.015 66.223 1.00 9.80 421 VAL B O 1
ATOM 4305 N N . ARG B 2 422 ? -8.614 1.256 65.689 1.00 10.20 422 ARG B N 1
ATOM 4306 C CA . ARG B 2 422 ? -9.277 2.488 66.142 1.00 12.44 422 ARG B CA 1
ATOM 4307 C C . ARG B 2 422 ? -10.222 3.061 65.098 1.00 9.73 422 ARG B C 1
ATOM 4308 O O . ARG B 2 422 ? -10.020 2.918 63.897 1.00 8.75 422 ARG B O 1
ATOM 4316 N N . ASP B 2 423 ? -11.269 3.739 65.547 1.00 8.81 423 ASP B N 1
ATOM 4317 C CA . ASP B 2 423 ? -12.153 4.524 64.730 1.00 9.10 423 ASP B CA 1
ATOM 4318 C C . ASP B 2 423 ? -11.611 5.949 64.572 1.00 9.80 423 ASP B C 1
ATOM 4319 O O . ASP B 2 423 ? -10.493 6.276 64.987 1.00 8.40 423 ASP B O 1
ATOM 4324 N N . ASN B 2 424 ? -12.417 6.822 63.926 1.00 11.07 424 ASN B N 1
ATOM 4325 C CA . ASN B 2 424 ? -11.894 8.134 63.554 1.00 11.61 424 ASN B CA 1
ATOM 4326 C C . ASN B 2 424 ? -11.671 9.090 64.731 1.00 10.50 424 ASN B C 1
ATOM 4327 O O . ASN B 2 424 ? -10.936 10.076 64.554 1.00 11.16 424 ASN B O 1
ATOM 4332 N N . LEU B 2 425 ? -12.276 8.800 65.874 1.00 10.52 425 LEU B N 1
ATOM 4333 C CA . LEU B 2 425 ? -12.037 9.561 67.097 1.00 11.91 425 LEU B CA 1
ATOM 4334 C C . LEU B 2 425 ? -11.096 8.827 68.037 1.00 12.89 425 LEU B C 1
ATOM 4335 O O . LEU B 2 425 ? -10.865 9.244 69.183 1.00 11.08 425 LEU B O 1
ATOM 4340 N N . GLY B 2 426 ? -10.476 7.742 67.592 1.00 10.70 426 GLY B N 1
ATOM 4341 C CA . GLY B 2 426 ? -9.526 6.977 68.353 1.00 8.09 426 GLY B CA 1
ATOM 4342 C C . GLY B 2 426 ? -10.147 5.949 69.272 1.00 9.45 426 GLY B C 1
ATOM 4343 O O . GLY B 2 426 ? -9.412 5.348 70.069 1.00 11.99 426 GLY B O 1
ATOM 4344 N N . CYS B 2 427 ? -11.465 5.722 69.194 1.00 7.84 427 CYS B N 1
ATOM 4345 C CA . CYS B 2 427 ? -12.032 4.649 70.016 1.00 9.38 427 CYS B CA 1
ATOM 4346 C C . CYS B 2 427 ? -11.646 3.278 69.455 1.00 10.02 427 CYS B C 1
ATOM 4347 O O . CYS B 2 427 ? -11.740 3.081 68.248 1.00 10.61 427 CYS B O 1
ATOM 4350 N N . VAL B 2 428 ? -11.253 2.352 70.326 1.00 8.21 428 VAL B N 1
ATOM 4351 C CA . VAL B 2 428 ? -10.944 1.002 69.846 1.00 7.45 428 VAL B CA 1
ATOM 4352 C C . VAL B 2 428 ? -12.246 0.297 69.490 1.00 8.40 428 VAL B C 1
ATOM 4353 O O . VAL B 2 428 ? -13.153 0.308 70.319 1.00 8.94 428 VAL B O 1
ATOM 4357 N N . ARG B 2 429 ? -12.300 -0.279 68.295 1.00 9.23 429 ARG B N 1
ATOM 4358 C CA . ARG B 2 429 ? -13.460 -0.990 67.803 1.00 9.67 429 ARG B CA 1
ATOM 4359 C C . ARG B 2 429 ? -13.071 -2.369 67.307 1.00 10.51 429 ARG B C 1
ATOM 4360 O O . ARG B 2 429 ? -11.875 -2.670 67.242 1.00 9.85 429 ARG B O 1
ATOM 4368 N N . TYR B 2 430 ? -14.048 -3.170 66.924 1.00 9.88 430 TYR B N 1
ATOM 4369 C CA . TYR B 2 430 ? -13.798 -4.478 66.353 1.00 9.69 430 TYR B CA 1
ATOM 4370 C C . TYR B 2 430 ? -13.755 -4.348 64.824 1.00 9.77 430 TYR B C 1
ATOM 4371 O O . TYR B 2 430 ? -14.761 -3.960 64.234 1.00 10.06 430 TYR B O 1
ATOM 4380 N N . LEU B 2 431 ? -12.621 -4.691 64.225 1.00 9.87 431 LEU B N 1
ATOM 4381 C CA . LEU B 2 431 ? -12.421 -4.726 62.783 1.00 8.93 431 LEU B CA 1
ATOM 4382 C C . LEU B 2 431 ? -12.789 -6.079 62.205 1.00 11.04 431 LEU B C 1
ATOM 4383 O O . LEU B 2 431 ? -13.522 -6.143 61.218 1.00 11.27 431 LEU B O 1
ATOM 4388 N N . GLU B 2 432 ? -12.280 -7.151 62.808 1.00 10.70 432 GLU B N 1
ATOM 4389 C CA . GLU B 2 432 ? -12.678 -8.510 62.429 1.00 10.55 432 GLU B CA 1
ATOM 4390 C C . GLU B 2 432 ? -13.310 -9.159 63.673 1.00 12.13 432 GLU B C 1
ATOM 4391 O O . GLU B 2 432 ? -12.686 -9.144 64.730 1.00 11.47 432 GLU B O 1
ATOM 4397 N N . PHE B 2 433 ? -14.537 -9.685 63.545 1.00 11.61 433 PHE B N 1
ATOM 4398 C CA . PHE B 2 433 ? -15.219 -10.191 64.725 1.00 12.14 433 PHE B CA 1
ATOM 4399 C C . PHE B 2 433 ? -14.847 -11.607 65.114 1.00 11.35 433 PHE B C 1
ATOM 4400 O O . PHE B 2 433 ? -15.075 -11.981 66.275 1.00 12.61 433 PHE B O 1
ATOM 4408 N N . GLY B 2 434 ? -14.281 -12.383 64.223 1.00 11.39 434 GLY B N 1
ATOM 4409 C CA . GLY B 2 434 ? -14.061 -13.797 64.535 1.00 11.73 434 GLY B CA 1
ATOM 4410 C C . GLY B 2 434 ? -15.370 -14.422 64.995 1.00 13.33 434 GLY B C 1
ATOM 4411 O O . GLY B 2 434 ? -16.412 -14.184 64.386 1.00 12.25 434 GLY B O 1
ATOM 4412 N N . ASN B 2 435 ? -15.292 -15.181 66.085 1.00 12.22 435 ASN B N 1
ATOM 4413 C CA . ASN B 2 435 ? -16.456 -15.841 66.650 1.00 11.23 435 ASN B CA 1
ATOM 4414 C C . ASN B 2 435 ? -17.037 -15.095 67.841 1.00 12.50 435 ASN B C 1
ATOM 4415 O O . ASN B 2 435 ? -17.845 -15.653 68.590 1.00 11.63 435 ASN B O 1
ATOM 4420 N N . VAL B 2 436 ? -16.644 -13.820 68.017 1.00 10.44 436 VAL B N 1
ATOM 4421 C CA . VAL B 2 436 ? -17.276 -13.061 69.101 1.00 10.45 436 VAL B CA 1
ATOM 4422 C C . VAL B 2 436 ? -18.759 -12.876 68.816 1.00 10.63 436 VAL B C 1
ATOM 4423 O O . VAL B 2 436 ? -19.136 -12.402 67.747 1.00 11.49 436 VAL B O 1
ATOM 4427 N N . PRO B 2 437 ? -19.577 -13.307 69.766 1.00 11.77 437 PRO B N 1
ATOM 4428 C CA . PRO B 2 437 ? -21.009 -13.511 69.488 1.00 16.48 437 PRO B CA 1
ATOM 4429 C C . PRO B 2 437 ? -21.917 -12.301 69.510 1.00 15.92 437 PRO B C 1
ATOM 4430 O O . PRO B 2 437 ? -22.924 -12.265 70.211 1.00 18.17 437 PRO B O 1
ATOM 4434 N N . PHE B 2 438 ? -21.615 -11.293 68.709 1.00 11.50 438 PHE B N 1
ATOM 4435 C CA . PHE B 2 438 ? -22.422 -10.087 68.669 1.00 10.75 438 PHE B CA 1
ATOM 4436 C C . PHE B 2 438 ? -23.586 -10.213 67.684 1.00 11.69 438 PHE B C 1
ATOM 4437 O O . PHE B 2 438 ? -23.508 -10.940 66.705 1.00 12.71 438 PHE B O 1
ATOM 4445 N N . THR B 2 439 ? -24.606 -9.442 67.971 1.00 12.75 439 THR B N 1
ATOM 4446 C CA . THR B 2 439 ? -25.712 -9.256 67.057 1.00 14.17 439 THR B CA 1
ATOM 4447 C C . THR B 2 439 ? -25.274 -8.432 65.862 1.00 16.59 439 THR B C 1
ATOM 4448 O O . THR B 2 439 ? -24.271 -7.732 65.822 1.00 13.60 439 THR B O 1
ATOM 4452 N N . GLU B 2 440 ? -26.056 -8.492 64.780 1.00 19.22 440 GLU B N 1
ATOM 4453 C CA . GLU B 2 440 ? -25.744 -7.635 63.635 1.00 20.02 440 GLU B CA 1
ATOM 4454 C C . GLU B 2 440 ? -25.819 -6.157 63.959 1.00 13.36 440 GLU B C 1
ATOM 4455 O O . GLU B 2 440 ? -25.029 -5.351 63.452 1.00 16.78 440 GLU B O 1
ATOM 4461 N N . GLU B 2 441 ? -26.754 -5.774 64.809 1.00 14.92 441 GLU B N 1
ATOM 4462 C CA . GLU B 2 441 ? -26.841 -4.376 65.205 1.00 18.58 441 GLU B CA 1
ATOM 4463 C C . GLU B 2 441 ? -25.534 -3.876 65.811 1.00 18.30 441 GLU B C 1
ATOM 4464 O O . GLU B 2 441 ? -25.079 -2.788 65.514 1.00 15.93 441 GLU B O 1
ATOM 4470 N N . ILE B 2 442 ? -24.927 -4.639 66.663 1.00 15.81 442 ILE B N 1
ATOM 4471 C CA . ILE B 2 442 ? -23.711 -4.419 67.421 1.00 11.89 442 ILE B CA 1
ATOM 4472 C C . ILE B 2 442 ? -22.555 -4.407 66.425 1.00 12.84 442 ILE B C 1
ATOM 4473 O O . ILE B 2 442 ? -21.677 -3.542 66.521 1.00 12.27 442 ILE B O 1
ATOM 4478 N N . LYS B 2 443 ? -22.555 -5.360 65.487 1.00 11.62 443 LYS B N 1
ATOM 4479 C CA . LYS B 2 443 ? -21.500 -5.360 64.474 1.00 11.66 443 LYS B CA 1
ATOM 4480 C C . LYS B 2 443 ? -21.600 -4.116 63.594 1.00 12.52 443 LYS B C 1
ATOM 4481 O O . LYS B 2 443 ? -20.614 -3.497 63.222 1.00 12.77 443 LYS B O 1
ATOM 4487 N N . ASN B 2 444 ? -22.834 -3.728 63.288 1.00 14.26 444 ASN B N 1
ATOM 4488 C CA . ASN B 2 444 ? -23.109 -2.613 62.398 1.00 15.80 444 ASN B CA 1
ATOM 4489 C C . ASN B 2 444 ? -22.523 -1.325 62.965 1.00 12.55 444 ASN B C 1
ATOM 4490 O O . ASN B 2 444 ? -21.957 -0.513 62.248 1.00 13.33 444 ASN B O 1
ATOM 4495 N N . TYR B 2 445 ? -22.707 -1.116 64.257 1.00 12.04 445 TYR B N 1
ATOM 4496 C CA . TYR B 2 445 ? -22.248 0.093 64.891 1.00 13.07 445 TYR B CA 1
ATOM 4497 C C . TYR B 2 445 ? -20.723 0.180 64.808 1.00 13.08 445 TYR B C 1
ATOM 4498 O O . TYR B 2 445 ? -20.186 1.241 64.496 1.00 13.13 445 TYR B O 1
ATOM 4507 N N . ASN B 2 446 ? -20.063 -0.943 65.084 1.00 11.19 446 ASN B N 1
ATOM 4508 C CA . ASN B 2 446 ? -18.615 -1.022 64.934 1.00 8.87 446 ASN B CA 1
ATOM 4509 C C . ASN B 2 446 ? -18.192 -0.643 63.511 1.00 12.38 446 ASN B C 1
ATOM 4510 O O . ASN B 2 446 ? -17.283 0.166 63.289 1.00 10.16 446 ASN B O 1
ATOM 4515 N N . ARG B 2 447 ? -18.854 -1.229 62.504 1.00 11.82 447 ARG B N 1
ATOM 4516 C CA . ARG B 2 447 ? -18.486 -0.917 61.109 1.00 11.26 447 ARG B CA 1
ATOM 4517 C C . ARG B 2 447 ? -18.768 0.523 60.715 1.00 10.32 447 ARG B C 1
ATOM 4518 O O . ARG B 2 447 ? -17.963 1.110 59.999 1.00 11.35 447 ARG B O 1
ATOM 4526 N N . GLU B 2 448 ? -19.867 1.070 61.210 1.00 11.31 448 GLU B N 1
ATOM 4527 C CA . GLU B 2 448 ? -20.226 2.459 60.952 1.00 11.32 448 GLU B CA 1
ATOM 4528 C C . GLU B 2 448 ? -19.166 3.424 61.500 1.00 11.75 448 GLU B C 1
ATOM 4529 O O . GLU B 2 448 ? -18.730 4.378 60.858 1.00 11.78 448 GLU B O 1
ATOM 4535 N N . ARG B 2 449 ? -18.740 3.142 62.719 1.00 10.54 449 ARG B N 1
ATOM 4536 C CA . ARG B 2 449 ? -17.688 3.996 63.298 1.00 11.95 449 ARG B CA 1
ATOM 4537 C C . ARG B 2 449 ? -16.411 3.932 62.488 1.00 11.31 449 ARG B C 1
ATOM 4538 O O . ARG B 2 449 ? -15.719 4.919 62.257 1.00 12.00 449 ARG B O 1
ATOM 4546 N N . LEU B 2 450 ? -16.059 2.708 62.052 1.00 10.70 450 LEU B N 1
ATOM 4547 C CA . LEU B 2 450 ? -14.803 2.523 61.343 1.00 10.13 450 LEU B CA 1
ATOM 4548 C C . LEU B 2 450 ? -14.831 3.133 59.943 1.00 10.23 450 LEU B C 1
ATOM 4549 O O . LEU B 2 450 ? -13.808 3.618 59.459 1.00 10.58 450 LEU B O 1
ATOM 4554 N N . GLN B 2 451 ? -16.006 3.087 59.335 1.00 11.37 451 GLN B N 1
ATOM 4555 C CA . GLN B 2 451 ? -16.136 3.665 57.988 1.00 11.32 451 GLN B CA 1
ATOM 4556 C C . GLN B 2 451 ? -15.812 5.149 58.011 1.00 12.03 451 GLN B C 1
ATOM 4557 O O . GLN B 2 451 ? -15.293 5.744 57.069 1.00 13.01 451 GLN B O 1
ATOM 4563 N N . GLU B 2 452 ? -16.081 5.821 59.130 1.00 11.12 452 GLU B N 1
ATOM 4564 C CA . GLU B 2 452 ? -15.723 7.241 59.227 1.00 12.78 452 GLU B CA 1
ATOM 4565 C C . GLU B 2 452 ? -14.234 7.485 59.124 1.00 11.68 452 GLU B C 1
ATOM 4566 O O . GLU B 2 452 ? -13.764 8.497 58.588 1.00 11.67 452 GLU B O 1
ATOM 4572 N N . ARG B 2 453 ? -13.462 6.537 59.675 1.00 9.82 453 ARG B N 1
ATOM 4573 C CA . ARG B 2 453 ? -12.016 6.639 59.569 1.00 10.60 453 ARG B CA 1
ATOM 4574 C C . ARG B 2 453 ? -11.556 6.362 58.139 1.00 9.86 453 ARG B C 1
ATOM 4575 O O . ARG B 2 453 ? -10.666 7.015 57.610 1.00 10.74 453 ARG B O 1
ATOM 4583 N N . ALA B 2 454 ? -12.164 5.351 57.503 1.00 11.45 454 ALA B N 1
ATOM 4584 C CA . ALA B 2 454 ? -11.835 5.102 56.087 1.00 12.11 454 ALA B CA 1
ATOM 4585 C C . ALA B 2 454 ? -12.071 6.336 55.217 1.00 12.96 454 ALA B C 1
ATOM 4586 O O . ALA B 2 454 ? -11.257 6.709 54.372 1.00 13.81 454 ALA B O 1
ATOM 4588 N N . LYS B 2 455 ? -13.206 6.997 55.423 1.00 11.55 455 LYS B N 1
ATOM 4589 C CA . LYS B 2 455 ? -13.519 8.202 54.650 1.00 11.57 455 LYS B CA 1
ATOM 4590 C C . LYS B 2 455 ? -12.536 9.325 54.923 1.00 14.40 455 LYS B C 1
ATOM 4591 O O . LYS B 2 455 ? -11.977 9.986 54.040 1.00 14.93 455 LYS B O 1
ATOM 4597 N N . PHE B 2 456 ? -12.232 9.565 56.210 1.00 11.71 456 PHE B N 1
ATOM 4598 C CA . PHE B 2 456 ? -11.307 10.631 56.543 1.00 10.54 456 PHE B CA 1
ATOM 4599 C C . PHE B 2 456 ? -9.905 10.398 56.028 1.00 13.14 456 PHE B C 1
ATOM 4600 O O . PHE B 2 456 ? -9.247 11.314 55.535 1.00 15.22 456 PHE B O 1
ATOM 4608 N N . GLU B 2 457 ? -9.401 9.167 56.139 1.00 10.77 457 GLU B N 1
ATOM 4609 C CA . GLU B 2 457 ? -8.042 8.848 55.752 1.00 8.96 457 GLU B CA 1
ATOM 4610 C C . GLU B 2 457 ? -7.915 8.503 54.266 1.00 10.15 457 GLU B C 1
ATOM 4611 O O . GLU B 2 457 ? -6.775 8.466 53.771 1.00 15.60 457 GLU B O 1
ATOM 4617 N N . GLY B 2 458 ? -9.015 8.211 53.598 1.00 12.19 458 GLY B N 1
ATOM 4618 C CA . GLY B 2 458 ? -9.034 7.837 52.192 1.00 13.11 458 GLY B CA 1
ATOM 4619 C C . GLY B 2 458 ? -8.383 6.499 51.911 1.00 13.20 458 GLY B C 1
ATOM 4620 O O . GLY B 2 458 ? -7.745 6.316 50.865 1.00 14.60 458 GLY B O 1
ATOM 4621 N N . ARG B 2 459 ? -8.536 5.554 52.822 1.00 12.83 459 ARG B N 1
ATOM 4622 C CA . ARG B 2 459 ? -8.056 4.180 52.666 1.00 13.28 459 ARG B CA 1
ATOM 4623 C C . ARG B 2 459 ? -9.029 3.262 53.381 1.00 13.13 459 ARG B C 1
ATOM 4624 O O . ARG B 2 459 ? -9.723 3.572 54.358 1.00 13.43 459 ARG B O 1
ATOM 4632 N N . ASP B 2 460 ? -9.146 2.014 52.906 1.00 12.60 460 ASP B N 1
ATOM 4633 C CA . ASP B 2 460 ? -10.016 1.065 53.572 1.00 12.81 460 ASP B CA 1
ATOM 4634 C C . ASP B 2 460 ? -9.460 0.667 54.929 1.00 13.84 460 ASP B C 1
ATOM 4635 O O . ASP B 2 460 ? -8.249 0.592 55.167 1.00 14.41 460 ASP B O 1
ATOM 4640 N N . VAL B 2 461 ? -10.322 0.368 55.912 1.00 15.24 461 VAL B N 1
ATOM 4641 C CA . VAL B 2 461 ? -9.845 -0.131 57.193 1.00 11.77 461 VAL B CA 1
ATOM 4642 C C . VAL B 2 461 ? -9.206 -1.499 56.954 1.00 13.47 461 VAL B C 1
ATOM 4643 O O . VAL B 2 461 ? -9.673 -2.269 56.099 1.00 15.46 461 VAL B O 1
ATOM 4647 N N . SER B 2 462 ? -8.144 -1.791 57.675 1.00 15.47 462 SER B N 1
ATOM 4648 C CA . SER B 2 462 ? -7.332 -2.933 57.304 1.00 12.33 462 SER B CA 1
ATOM 4649 C C . SER B 2 462 ? -6.321 -3.242 58.389 1.00 12.63 462 SER B C 1
ATOM 4650 O O . SER B 2 462 ? -6.134 -2.454 59.324 1.00 12.72 462 SER B O 1
ATOM 4653 N N . PHE B 2 463 ? -5.627 -4.367 58.210 1.00 11.80 463 PHE B N 1
ATOM 4654 C CA . PHE B 2 463 ? -4.557 -4.728 59.138 1.00 11.49 463 PHE B CA 1
ATOM 4655 C C . PHE B 2 463 ? -3.408 -3.736 59.111 1.00 13.39 463 PHE B C 1
ATOM 4656 O O . PHE B 2 463 ? -2.734 -3.518 60.112 1.00 11.23 463 PHE B O 1
ATOM 4664 N N . GLN B 2 464 ? -3.110 -3.087 57.989 1.00 13.97 464 GLN B N 1
ATOM 4665 C CA . GLN B 2 464 ? -2.118 -2.028 57.985 1.00 12.23 464 GLN B CA 1
ATOM 4666 C C . GLN B 2 464 ? -2.511 -0.924 58.961 1.00 14.17 464 GLN B C 1
ATOM 4667 O O . GLN B 2 464 ? -1.661 -0.334 59.629 1.00 12.61 464 GLN B O 1
ATOM 4673 N N . MET B 2 465 ? -3.806 -0.599 59.082 1.00 10.30 465 MET B N 1
ATOM 4674 C CA . MET B 2 465 ? -4.204 0.400 60.058 1.00 9.01 465 MET B CA 1
ATOM 4675 C C . MET B 2 465 ? -3.952 -0.082 61.466 1.00 8.60 465 MET B C 1
ATOM 4676 O O . MET B 2 465 ? -3.614 0.733 62.334 1.00 11.32 465 MET B O 1
ATOM 4681 N N . VAL B 2 466 ? -4.158 -1.382 61.711 1.00 8.78 466 VAL B N 1
ATOM 4682 C CA . VAL B 2 466 ? -3.850 -1.968 63.014 1.00 8.98 466 VAL B CA 1
ATOM 4683 C C . VAL B 2 466 ? -2.365 -1.798 63.325 1.00 8.13 466 VAL B C 1
ATOM 4684 O O . VAL B 2 466 ? -2.008 -1.317 64.402 1.00 9.25 466 VAL B O 1
ATOM 4688 N N . ILE B 2 467 ? -1.497 -2.132 62.365 1.00 9.16 467 ILE B N 1
ATOM 4689 C CA . ILE B 2 467 ? -0.078 -1.882 62.539 1.00 7.85 467 ILE B CA 1
ATOM 4690 C C . ILE B 2 467 ? 0.255 -0.417 62.839 1.00 9.58 467 ILE B C 1
ATOM 4691 O O . ILE B 2 467 ? 0.998 -0.079 63.774 1.00 10.13 467 ILE B O 1
ATOM 4696 N N . ASP B 2 468 ? -0.370 0.467 62.045 1.00 8.52 468 ASP B N 1
ATOM 4697 C CA . ASP B 2 468 ? -0.197 1.900 62.258 1.00 9.83 468 ASP B CA 1
ATOM 4698 C C . ASP B 2 468 ? -0.602 2.293 63.681 1.00 8.65 468 ASP B C 1
ATOM 4699 O O . ASP B 2 468 ? 0.103 3.085 64.314 1.00 9.72 468 ASP B O 1
ATOM 4704 N N . ASP B 2 469 ? -1.700 1.760 64.185 1.00 9.02 469 ASP B N 1
ATOM 4705 C CA . ASP B 2 469 ? -2.168 2.075 65.535 1.00 9.35 469 ASP B CA 1
ATOM 4706 C C . ASP B 2 469 ? -1.227 1.499 66.577 1.00 11.36 469 ASP B C 1
ATOM 4707 O O . ASP B 2 469 ? -1.015 2.133 67.616 1.00 11.95 469 ASP B O 1
ATOM 4712 N N . ILE B 2 470 ? -0.634 0.337 66.339 1.00 10.70 470 ILE B N 1
ATOM 4713 C CA . ILE B 2 470 ? 0.336 -0.233 67.269 1.00 8.44 470 ILE B CA 1
ATOM 4714 C C . ILE B 2 470 ? 1.545 0.673 67.434 1.00 10.58 470 ILE B C 1
ATOM 4715 O O . ILE B 2 470 ? 2.082 0.836 68.551 1.00 10.39 470 ILE B O 1
ATOM 4720 N N . PHE B 2 471 ? 1.970 1.338 66.367 1.00 9.89 471 PHE B N 1
ATOM 4721 C CA . PHE B 2 471 ? 3.126 2.216 66.468 1.00 9.94 471 PHE B CA 1
ATOM 4722 C C . PHE B 2 471 ? 2.807 3.669 66.792 1.00 9.11 471 PHE B C 1
ATOM 4723 O O . PHE B 2 471 ? 3.720 4.437 67.095 1.00 10.29 471 PHE B O 1
ATOM 4731 N N . ALA B 2 472 ? 1.545 4.075 66.714 1.00 8.38 472 ALA B N 1
ATOM 4732 C CA . ALA B 2 472 ? 1.221 5.495 66.701 1.00 9.19 472 ALA B CA 1
ATOM 4733 C C . ALA B 2 472 ? 1.724 6.238 67.929 1.00 9.04 472 ALA B C 1
ATOM 4734 O O . ALA B 2 472 ? 2.352 7.296 67.833 1.00 8.63 472 ALA B O 1
ATOM 4736 N N . VAL B 2 473 ? 1.460 5.746 69.143 1.00 8.33 473 VAL B N 1
ATOM 4737 C CA . VAL B 2 473 ? 1.846 6.519 70.327 1.00 9.58 473 VAL B CA 1
ATOM 4738 C C . VAL B 2 473 ? 3.357 6.660 70.434 1.00 10.42 473 VAL B C 1
ATOM 4739 O O . VAL B 2 473 ? 3.861 7.743 70.762 1.00 10.44 473 VAL B O 1
ATOM 4743 N N . GLY B 2 474 ? 4.100 5.605 70.090 1.00 9.75 474 GLY B N 1
ATOM 4744 C CA . GLY B 2 474 ? 5.570 5.690 70.074 1.00 10.53 474 GLY B CA 1
ATOM 4745 C C . GLY B 2 474 ? 6.052 6.728 69.076 1.00 12.60 474 GLY B C 1
ATOM 4746 O O . GLY B 2 474 ? 7.111 7.349 69.247 1.00 12.83 474 GLY B O 1
ATOM 4747 N N . LYS B 2 475 ? 5.266 6.933 68.028 1.00 10.79 475 LYS B N 1
ATOM 4748 C CA . LYS B 2 475 ? 5.540 7.935 67.009 1.00 10.74 475 LYS B CA 1
ATOM 4749 C C . LYS B 2 475 ? 4.919 9.305 67.270 1.00 12.54 475 LYS B C 1
ATOM 4750 O O . LYS B 2 475 ? 5.101 10.228 66.458 1.00 13.22 475 LYS B O 1
ATOM 4756 N N . GLY B 2 476 ? 4.245 9.492 68.389 1.00 9.36 476 GLY B N 1
ATOM 4757 C CA . GLY B 2 476 ? 3.849 10.828 68.795 1.00 8.43 476 GLY B CA 1
ATOM 4758 C C . GLY B 2 476 ? 2.371 11.119 68.739 1.00 11.28 476 GLY B C 1
ATOM 4759 O O . GLY B 2 476 ? 2.002 12.287 68.924 1.00 11.38 476 GLY B O 1
ATOM 4760 N N . ARG B 2 477 ? 1.460 10.186 68.527 1.00 9.62 477 ARG B N 1
ATOM 4761 C CA . ARG B 2 477 ? 0.035 10.490 68.450 1.00 9.61 477 ARG B CA 1
ATOM 4762 C C . ARG B 2 477 ? -0.810 9.257 68.768 1.00 9.15 477 ARG B C 1
ATOM 4763 O O . ARG B 2 477 ? -0.317 8.128 68.779 1.00 8.91 477 ARG B O 1
ATOM 4771 N N . LEU B 2 478 ? -2.115 9.462 69.022 1.00 9.99 478 LEU B N 1
ATOM 4772 C CA . LEU B 2 478 ? -2.975 8.328 69.350 1.00 9.77 478 LEU B CA 1
ATOM 4773 C C . LEU B 2 478 ? -3.342 7.464 68.145 1.00 8.22 478 LEU B C 1
ATOM 4774 O O . LEU B 2 478 ? -3.351 6.228 68.205 1.00 9.27 478 LEU B O 1
ATOM 4779 N N . ILE B 2 479 ? -3.710 8.133 67.056 1.00 8.55 479 ILE B N 1
ATOM 4780 C CA . ILE B 2 479 ? -4.277 7.455 65.904 1.00 8.42 479 ILE B CA 1
ATOM 4781 C C . ILE B 2 479 ? -3.219 7.328 64.797 1.00 8.79 479 ILE B C 1
ATOM 4782 O O . ILE B 2 479 ? -2.577 8.337 64.465 1.00 10.81 479 ILE B O 1
ATOM 4787 N N . GLY B 2 480 ? -3.105 6.101 64.277 1.00 10.54 480 GLY B N 1
ATOM 4788 C CA . GLY B 2 480 ? -2.111 5.824 63.236 1.00 11.45 480 GLY B CA 1
ATOM 4789 C C . GLY B 2 480 ? -2.599 6.307 61.879 1.00 12.60 480 GLY B C 1
ATOM 4790 O O . GLY B 2 480 ? -2.923 5.523 60.991 1.00 10.21 480 GLY B O 1
ATOM 4791 N N . ARG B 2 481 ? -2.636 7.636 61.741 1.00 12.75 481 ARG B N 1
ATOM 4792 C CA . ARG B 2 481 ? -2.915 8.263 60.469 1.00 10.63 481 ARG B CA 1
ATOM 4793 C C . ARG B 2 481 ? -1.818 7.987 59.431 1.00 13.30 481 ARG B C 1
ATOM 4794 O O . ARG B 2 481 ? -0.665 7.722 59.763 1.00 14.13 481 ARG B O 1
ATOM 4802 N N . PRO B 2 482 ? -2.217 8.058 58.159 1.00 11.44 482 PRO B N 1
ATOM 4803 C CA . PRO B 2 482 ? -1.223 7.836 57.116 1.00 19.18 482 PRO B CA 1
ATOM 4804 C C . PRO B 2 482 ? -0.115 8.908 57.089 1.00 28.46 482 PRO B C 1
ATOM 4805 O O . PRO B 2 482 ? -0.356 10.057 57.489 1.00 21.43 482 PRO B O 1
ATOM 4809 N N . GLU B 2 483 ? 1.023 8.449 56.613 1.00 43.76 483 GLU B N 1
ATOM 4810 C CA . GLU B 2 483 ? 2.291 9.049 56.291 1.00 69.49 483 GLU B CA 1
ATOM 4811 C C . GLU B 2 483 ? 2.231 10.512 55.874 1.00 72.58 483 GLU B C 1
ATOM 4812 O O . GLU B 2 483 ? 2.871 11.339 56.565 1.00 93.01 483 GLU B O 1
ATOM 4819 N N . MET C 1 1 ? 8.877 40.800 116.882 1.00 65.90 1 MET C N 1
ATOM 4820 C CA . MET C 1 1 ? 8.802 41.106 118.329 1.00 79.55 1 MET C CA 1
ATOM 4821 C C . MET C 1 1 ? 8.573 42.598 118.551 1.00 61.36 1 MET C C 1
ATOM 4822 O O . MET C 1 1 ? 7.460 43.095 118.269 1.00 42.86 1 MET C O 1
ATOM 4827 N N . GLU C 1 2 ? 9.543 43.387 119.026 1.00 44.47 2 GLU C N 1
ATOM 4828 C CA . GLU C 1 2 ? 9.313 44.830 119.080 1.00 54.01 2 GLU C CA 1
ATOM 4829 C C . GLU C 1 2 ? 9.284 45.458 117.680 1.00 50.00 2 GLU C C 1
ATOM 4830 O O . GLU C 1 2 ? 9.837 44.903 116.727 1.00 33.85 2 GLU C O 1
ATOM 4836 N N . LYS C 1 3 ? 8.640 46.601 117.598 1.00 51.02 3 LYS C N 1
ATOM 4837 C CA . LYS C 1 3 ? 8.420 47.548 116.538 1.00 60.96 3 LYS C CA 1
ATOM 4838 C C . LYS C 1 3 ? 9.655 47.893 115.694 1.00 60.33 3 LYS C C 1
ATOM 4839 O O . LYS C 1 3 ? 10.738 48.076 116.278 1.00 102.27 3 LYS C O 1
ATOM 4845 N N . LYS C 1 4 ? 9.557 47.981 114.374 1.00 32.05 4 LYS C N 1
ATOM 4846 C CA . LYS C 1 4 ? 10.589 48.311 113.400 1.00 17.27 4 LYS C CA 1
ATOM 4847 C C . LYS C 1 4 ? 9.963 48.568 112.016 1.00 23.16 4 LYS C C 1
ATOM 4848 O O . LYS C 1 4 ? 8.878 48.024 111.718 1.00 20.85 4 LYS C O 1
ATOM 4854 N N . THR C 1 5 ? 10.651 49.368 111.215 1.00 18.48 5 THR C N 1
ATOM 4855 C CA . THR C 1 5 ? 10.139 49.788 109.903 1.00 18.84 5 THR C CA 1
ATOM 4856 C C . THR C 1 5 ? 10.932 49.199 108.765 1.00 18.17 5 THR C C 1
ATOM 4857 O O . THR C 1 5 ? 12.164 49.227 108.749 1.00 16.59 5 THR C O 1
ATOM 4861 N N . ILE C 1 6 ? 10.217 48.661 107.749 1.00 15.97 6 ILE C N 1
ATOM 4862 C CA . ILE C 1 6 ? 10.891 48.244 106.525 1.00 13.99 6 ILE C CA 1
ATOM 4863 C C . ILE C 1 6 ? 10.293 48.997 105.330 1.00 12.63 6 ILE C C 1
ATOM 4864 O O . ILE C 1 6 ? 9.120 49.377 105.341 1.00 15.06 6 ILE C O 1
ATOM 4869 N N . VAL C 1 7 ? 11.125 49.232 104.321 1.00 12.76 7 VAL C N 1
ATOM 4870 C CA . VAL C 1 7 ? 10.664 49.661 103.000 1.00 14.86 7 VAL C CA 1
ATOM 4871 C C . VAL C 1 7 ? 10.582 48.380 102.164 1.00 14.32 7 VAL C C 1
ATOM 4872 O O . VAL C 1 7 ? 11.487 47.544 102.199 1.00 14.39 7 VAL C O 1
ATOM 4876 N N . LEU C 1 8 ? 9.499 48.216 101.430 1.00 16.03 8 LEU C N 1
ATOM 4877 C CA . LEU C 1 8 ? 9.269 47.009 100.613 1.00 10.75 8 LEU C CA 1
ATOM 4878 C C . LEU C 1 8 ? 8.840 47.465 99.234 1.00 11.39 8 LEU C C 1
ATOM 4879 O O . LEU C 1 8 ? 7.965 48.347 99.130 1.00 14.50 8 LEU C O 1
ATOM 4884 N N . GLY C 1 9 ? 9.414 46.853 98.208 1.00 11.79 9 GLY C N 1
ATOM 4885 C CA . GLY C 1 9 ? 8.906 47.173 96.854 1.00 12.60 9 GLY C CA 1
ATOM 4886 C C . GLY C 1 9 ? 9.485 46.178 95.856 1.00 10.38 9 GLY C C 1
ATOM 4887 O O . GLY C 1 9 ? 10.222 45.260 96.213 1.00 10.55 9 GLY C O 1
ATOM 4888 N N . VAL C 1 10 ? 9.096 46.395 94.592 1.00 12.65 10 VAL C N 1
ATOM 4889 C CA . VAL C 1 10 ? 9.572 45.603 93.469 1.00 9.64 10 VAL C CA 1
ATOM 4890 C C . VAL C 1 10 ? 10.275 46.527 92.490 1.00 9.58 10 VAL C C 1
ATOM 4891 O O . VAL C 1 10 ? 9.699 47.545 92.080 1.00 13.33 10 VAL C O 1
ATOM 4895 N N . ILE C 1 11 ? 11.501 46.199 92.144 1.00 11.28 11 ILE C N 1
ATOM 4896 C CA . ILE C 1 11 ? 12.417 47.177 91.528 1.00 11.68 11 ILE C CA 1
ATOM 4897 C C . ILE C 1 11 ? 12.374 47.184 90.011 1.00 13.86 11 ILE C C 1
ATOM 4898 O O . ILE C 1 11 ? 12.085 46.182 89.363 1.00 11.43 11 ILE C O 1
ATOM 4903 N N . GLY C 1 12 ? 12.704 48.345 89.430 1.00 13.88 12 GLY C N 1
ATOM 4904 C CA . GLY C 1 12 ? 12.879 48.458 87.997 1.00 12.85 12 GLY C CA 1
ATOM 4905 C C . GLY C 1 12 ? 11.584 48.515 87.208 1.00 10.22 12 GLY C C 1
ATOM 4906 O O . GLY C 1 12 ? 10.650 49.209 87.611 1.00 12.63 12 GLY C O 1
ATOM 4907 N N . SER C 1 13 ? 11.611 47.793 86.078 1.00 10.85 13 SER C N 1
ATOM 4908 C CA . SER C 1 13 ? 10.463 47.784 85.179 1.00 9.29 13 SER C CA 1
ATOM 4909 C C . SER C 1 13 ? 9.563 46.574 85.465 1.00 13.52 13 SER C C 1
ATOM 4910 O O . SER C 1 13 ? 8.790 46.158 84.580 1.00 12.91 13 SER C O 1
ATOM 4913 N N . ASP C 1 14 ? 9.678 46.031 86.669 1.00 10.48 14 ASP C N 1
ATOM 4914 C CA . ASP C 1 14 ? 8.970 44.830 87.118 1.00 10.97 14 ASP C CA 1
ATOM 4915 C C . ASP C 1 14 ? 7.600 45.137 87.709 1.00 11.05 14 ASP C C 1
ATOM 4916 O O . ASP C 1 14 ? 7.437 45.925 88.645 1.00 10.10 14 ASP C O 1
ATOM 4921 N N . CYS C 1 15 ? 6.559 44.512 87.133 1.00 9.31 15 CYS C N 1
ATOM 4922 C CA . CYS C 1 15 ? 5.195 44.750 87.560 1.00 7.67 15 CYS C CA 1
ATOM 4923 C C . CYS C 1 15 ? 4.610 43.649 88.445 1.00 9.98 15 CYS C C 1
ATOM 4924 O O . CYS C 1 15 ? 3.456 43.724 88.839 1.00 10.81 15 CYS C O 1
ATOM 4927 N N . HIS C 1 16 ? 5.383 42.623 88.779 1.00 10.22 16 HIS C N 1
ATOM 4928 C CA . HIS C 1 16 ? 4.827 41.497 89.538 1.00 10.42 16 HIS C CA 1
ATOM 4929 C C . HIS C 1 16 ? 4.406 41.973 90.926 1.00 14.09 16 HIS C C 1
ATOM 4930 O O . HIS C 1 16 ? 5.251 42.526 91.643 1.00 12.25 16 HIS C O 1
ATOM 4937 N N . ALA C 1 17 ? 3.165 41.728 91.298 1.00 8.37 17 ALA C N 1
ATOM 4938 C CA . ALA C 1 17 ? 2.564 42.365 92.450 1.00 11.14 17 ALA C CA 1
ATOM 4939 C C . ALA C 1 17 ? 2.041 41.402 93.509 1.00 10.55 17 ALA C C 1
ATOM 4940 O O . ALA C 1 17 ? 1.826 41.844 94.640 1.00 9.86 17 ALA C O 1
ATOM 4942 N N . VAL C 1 18 ? 1.847 40.124 93.171 1.00 9.52 18 VAL C N 1
ATOM 4943 C CA . VAL C 1 18 ? 1.174 39.218 94.103 1.00 8.82 18 VAL C CA 1
ATOM 4944 C C . VAL C 1 18 ? 2.054 38.939 95.314 1.00 9.94 18 VAL C C 1
ATOM 4945 O O . VAL C 1 18 ? 1.663 39.036 96.478 1.00 10.36 18 VAL C O 1
ATOM 4949 N N . GLY C 1 19 ? 3.322 38.634 95.022 1.00 9.31 19 GLY C N 1
ATOM 4950 C CA . GLY C 1 19 ? 4.239 38.365 96.126 1.00 10.42 19 GLY C CA 1
ATOM 4951 C C . GLY C 1 19 ? 4.420 39.601 97.001 1.00 11.30 19 GLY C C 1
ATOM 4952 O O . GLY C 1 19 ? 4.570 39.469 98.223 1.00 9.15 19 GLY C O 1
ATOM 4953 N N . ASN C 1 20 ? 4.384 40.788 96.410 1.00 11.97 20 ASN C N 1
ATOM 4954 C CA . ASN C 1 20 ? 4.507 42.040 97.172 1.00 10.79 20 ASN C CA 1
ATOM 4955 C C . ASN C 1 20 ? 3.370 42.141 98.160 1.00 12.44 20 ASN C C 1
ATOM 4956 O O . ASN C 1 20 ? 3.542 42.524 99.317 1.00 11.16 20 ASN C O 1
ATOM 4961 N N . LYS C 1 21 ? 2.149 41.796 97.738 1.00 10.82 21 LYS C N 1
ATOM 4962 C CA . LYS C 1 21 ? 1.021 41.839 98.665 1.00 9.93 21 LYS C CA 1
ATOM 4963 C C . LYS C 1 21 ? 1.157 40.830 99.795 1.00 10.94 21 LYS C C 1
ATOM 4964 O O . LYS C 1 21 ? 0.856 41.115 100.965 1.00 12.45 21 LYS C O 1
ATOM 4970 N N . ILE C 1 22 ? 1.619 39.609 99.493 1.00 10.79 22 ILE C N 1
ATOM 4971 C CA . ILE C 1 22 ? 1.826 38.572 100.487 1.00 9.28 22 ILE C CA 1
ATOM 4972 C C . ILE C 1 22 ? 2.930 38.978 101.462 1.00 9.71 22 ILE C C 1
ATOM 4973 O O . ILE C 1 22 ? 2.793 38.802 102.673 1.00 11.75 22 ILE C O 1
ATOM 4978 N N . LEU C 1 23 ? 4.033 39.510 100.934 1.00 10.60 23 LEU C N 1
ATOM 4979 C CA . LEU C 1 23 ? 5.108 39.937 101.827 1.00 12.60 23 LEU C CA 1
ATOM 4980 C C . LEU C 1 23 ? 4.660 41.060 102.758 1.00 13.09 23 LEU C C 1
ATOM 4981 O O . LEU C 1 23 ? 4.991 41.040 103.947 1.00 12.40 23 LEU C O 1
ATOM 4986 N N . ASP C 1 24 ? 3.920 42.022 102.239 1.00 11.55 24 ASP C N 1
ATOM 4987 C CA . ASP C 1 24 ? 3.374 43.110 103.050 1.00 14.84 24 ASP C CA 1
ATOM 4988 C C . ASP C 1 24 ? 2.533 42.515 104.171 1.00 15.79 24 ASP C C 1
ATOM 4989 O O . ASP C 1 24 ? 2.692 42.763 105.370 1.00 14.31 24 ASP C O 1
ATOM 4994 N N . HIS C 1 25 ? 1.580 41.685 103.766 1.00 13.22 25 HIS C N 1
ATOM 4995 C CA . HIS C 1 25 ? 0.716 40.999 104.722 1.00 13.86 25 HIS C CA 1
ATOM 4996 C C . HIS C 1 25 ? 1.514 40.245 105.783 1.00 14.96 25 HIS C C 1
ATOM 4997 O O . HIS C 1 25 ? 1.268 40.351 106.995 1.00 12.76 25 HIS C O 1
ATOM 5004 N N . ALA C 1 26 ? 2.510 39.459 105.381 1.00 12.28 26 ALA C N 1
ATOM 5005 C CA . ALA C 1 26 ? 3.231 38.613 106.314 1.00 12.40 26 ALA C CA 1
ATOM 5006 C C . ALA C 1 26 ? 4.113 39.429 107.267 1.00 16.23 26 ALA C C 1
ATOM 5007 O O . ALA C 1 26 ? 4.127 39.177 108.474 1.00 14.51 26 ALA C O 1
ATOM 5009 N N . PHE C 1 27 ? 4.836 40.393 106.735 1.00 12.13 27 PHE C N 1
ATOM 5010 C CA . PHE C 1 27 ? 5.715 41.188 107.615 1.00 14.35 27 PHE C CA 1
ATOM 5011 C C . PHE C 1 27 ? 4.873 42.065 108.537 1.00 15.81 27 PHE C C 1
ATOM 5012 O O . PHE C 1 27 ? 5.224 42.318 109.712 1.00 15.16 27 PHE C O 1
ATOM 5020 N N . THR C 1 28 ? 3.734 42.508 108.021 1.00 14.23 28 THR C N 1
ATOM 5021 C CA . THR C 1 28 ? 2.839 43.304 108.868 1.00 16.54 28 THR C CA 1
ATOM 5022 C C . THR C 1 28 ? 2.350 42.440 110.009 1.00 17.03 28 THR C C 1
ATOM 5023 O O . THR C 1 28 ? 2.368 42.803 111.186 1.00 17.71 28 THR C O 1
ATOM 5027 N N . ASN C 1 29 ? 1.914 41.218 109.691 1.00 14.99 29 ASN C N 1
ATOM 5028 C CA . ASN C 1 29 ? 1.450 40.355 110.784 1.00 15.33 29 ASN C CA 1
ATOM 5029 C C . ASN C 1 29 ? 2.536 39.970 111.774 1.00 18.32 29 ASN C C 1
ATOM 5030 O O . ASN C 1 29 ? 2.217 39.743 112.954 1.00 16.55 29 ASN C O 1
ATOM 5035 N N . ALA C 1 30 ? 3.775 39.877 111.350 1.00 16.13 30 ALA C N 1
ATOM 5036 C CA . ALA C 1 30 ? 4.903 39.653 112.241 1.00 16.29 30 ALA C CA 1
ATOM 5037 C C . ALA C 1 30 ? 5.251 40.866 113.110 1.00 15.16 30 ALA C C 1
ATOM 5038 O O . ALA C 1 30 ? 6.107 40.741 113.996 1.00 20.17 30 ALA C O 1
ATOM 5040 N N . GLY C 1 31 ? 4.648 42.006 112.861 1.00 16.15 31 GLY C N 1
ATOM 5041 C CA . GLY C 1 31 ? 4.840 43.173 113.727 1.00 17.36 31 GLY C CA 1
ATOM 5042 C C . GLY C 1 31 ? 5.613 44.319 113.155 1.00 18.59 31 GLY C C 1
ATOM 5043 O O . GLY C 1 31 ? 5.849 45.326 113.836 1.00 16.98 31 GLY C O 1
ATOM 5044 N N . PHE C 1 32 ? 6.024 44.197 111.884 1.00 13.46 32 PHE C N 1
ATOM 5045 C CA . PHE C 1 32 ? 6.715 45.301 111.258 1.00 12.62 32 PHE C CA 1
ATOM 5046 C C . PHE C 1 32 ? 5.781 46.366 110.744 1.00 16.15 32 PHE C C 1
ATOM 5047 O O . PHE C 1 32 ? 4.634 46.123 110.378 1.00 18.63 32 PHE C O 1
ATOM 5055 N N . ASN C 1 33 ? 6.349 47.551 110.662 1.00 15.22 33 ASN C N 1
ATOM 5056 C CA . ASN C 1 33 ? 5.748 48.653 109.957 1.00 15.82 33 ASN C CA 1
ATOM 5057 C C . ASN C 1 33 ? 6.262 48.651 108.523 1.00 17.49 33 ASN C C 1
ATOM 5058 O O . ASN C 1 33 ? 7.404 49.012 108.272 1.00 15.31 33 ASN C O 1
ATOM 5063 N N . VAL C 1 34 ? 5.396 48.191 107.624 1.00 15.13 34 VAL C N 1
ATOM 5064 C CA . VAL C 1 34 ? 5.803 48.034 106.239 1.00 13.34 34 VAL C CA 1
ATOM 5065 C C . VAL C 1 34 ? 5.425 49.252 105.413 1.00 12.99 34 VAL C C 1
ATOM 5066 O O . VAL C 1 34 ? 4.252 49.612 105.267 1.00 18.91 34 VAL C O 1
ATOM 5070 N N . VAL C 1 35 ? 6.440 49.894 104.875 1.00 12.59 35 VAL C N 1
ATOM 5071 C CA . VAL C 1 35 ? 6.303 51.037 103.981 1.00 11.27 35 VAL C CA 1
ATOM 5072 C C . VAL C 1 35 ? 6.455 50.454 102.578 1.00 11.05 35 VAL C C 1
ATOM 5073 O O . VAL C 1 35 ? 7.532 50.194 102.081 1.00 13.47 35 VAL C O 1
ATOM 5077 N N . ASN C 1 36 ? 5.305 50.169 101.968 1.00 13.40 36 ASN C N 1
ATOM 5078 C CA . ASN C 1 36 ? 5.295 49.457 100.695 1.00 12.48 36 ASN C CA 1
ATOM 5079 C C . ASN C 1 36 ? 5.190 50.437 99.536 1.00 13.46 36 ASN C C 1
ATOM 5080 O O . ASN C 1 36 ? 4.120 51.004 99.302 1.00 14.46 36 ASN C O 1
ATOM 5085 N N . ILE C 1 37 ? 6.275 50.630 98.825 1.00 12.88 37 ILE C N 1
ATOM 5086 C CA . ILE C 1 37 ? 6.307 51.517 97.666 1.00 15.93 37 ILE C CA 1
ATOM 5087 C C . ILE C 1 37 ? 5.811 50.861 96.367 1.00 13.42 37 ILE C C 1
ATOM 5088 O O . ILE C 1 37 ? 5.719 51.511 95.335 1.00 14.03 37 ILE C O 1
ATOM 5093 N N . GLY C 1 38 ? 5.495 49.565 96.450 1.00 13.57 38 GLY C N 1
ATOM 5094 C CA . GLY C 1 38 ? 4.863 48.867 95.332 1.00 11.64 38 GLY C CA 1
ATOM 5095 C C . GLY C 1 38 ? 5.839 48.560 94.218 1.00 11.63 38 GLY C C 1
ATOM 5096 O O . GLY C 1 38 ? 7.054 48.549 94.331 1.00 12.30 38 GLY C O 1
ATOM 5097 N N . VAL C 1 39 ? 5.226 48.295 93.059 1.00 11.89 39 VAL C N 1
ATOM 5098 C CA . VAL C 1 39 ? 5.912 47.812 91.877 1.00 11.47 39 VAL C CA 1
ATOM 5099 C C . VAL C 1 39 ? 6.526 48.935 91.046 1.00 9.84 39 VAL C C 1
ATOM 5100 O O . VAL C 1 39 ? 6.216 50.085 91.355 1.00 12.87 39 VAL C O 1
ATOM 5104 N N . LEU C 1 40 ? 7.357 48.517 90.093 1.00 10.60 40 LEU C N 1
ATOM 5105 C CA . LEU C 1 40 ? 7.907 49.416 89.097 1.00 12.08 40 LEU C CA 1
ATOM 5106 C C . LEU C 1 40 ? 8.649 50.567 89.781 1.00 14.75 40 LEU C C 1
ATOM 5107 O O . LEU C 1 40 ? 8.580 51.713 89.356 1.00 13.32 40 LEU C O 1
ATOM 5112 N N . SER C 1 41 ? 9.356 50.210 90.857 1.00 12.02 41 SER C N 1
ATOM 5113 C CA . SER C 1 41 ? 10.065 51.189 91.684 1.00 13.11 41 SER C CA 1
ATOM 5114 C C . SER C 1 41 ? 11.539 51.306 91.345 1.00 12.76 41 SER C C 1
ATOM 5115 O O . SER C 1 41 ? 12.367 50.380 91.390 1.00 13.08 41 SER C O 1
ATOM 5118 N N . PRO C 1 42 ? 12.018 52.501 90.945 1.00 15.03 42 PRO C N 1
ATOM 5119 C CA . PRO C 1 42 ? 13.453 52.722 90.833 1.00 14.41 42 PRO C CA 1
ATOM 5120 C C . PRO C 1 42 ? 14.120 52.856 92.211 1.00 12.87 42 PRO C C 1
ATOM 5121 O O . PRO C 1 42 ? 13.438 53.097 93.205 1.00 13.36 42 PRO C O 1
ATOM 5125 N N . GLN C 1 43 ? 15.442 52.637 92.196 1.00 16.67 43 GLN C N 1
ATOM 5126 C CA . GLN C 1 43 ? 16.261 52.723 93.418 1.00 15.66 43 GLN C CA 1
ATOM 5127 C C . GLN C 1 43 ? 15.948 53.938 94.270 1.00 16.45 43 GLN C C 1
ATOM 5128 O O . GLN C 1 43 ? 15.854 53.857 95.498 1.00 19.61 43 GLN C O 1
ATOM 5134 N N . GLU C 1 44 ? 15.795 55.080 93.613 1.00 17.72 44 GLU C N 1
ATOM 5135 C CA . GLU C 1 44 ? 15.598 56.336 94.352 1.00 19.20 44 GLU C CA 1
ATOM 5136 C C . GLU C 1 44 ? 14.353 56.317 95.210 1.00 21.93 44 GLU C C 1
ATOM 5137 O O . GLU C 1 44 ? 14.234 56.989 96.240 1.00 20.73 44 GLU C O 1
ATOM 5143 N N . LEU C 1 45 ? 13.349 55.508 94.814 1.00 18.47 45 LEU C N 1
ATOM 5144 C CA . LEU C 1 45 ? 12.127 55.519 95.614 1.00 16.61 45 LEU C CA 1
ATOM 5145 C C . LEU C 1 45 ? 12.279 54.715 96.896 1.00 12.47 45 LEU C C 1
ATOM 5146 O O . LEU C 1 45 ? 11.618 55.027 97.886 1.00 18.98 45 LEU C O 1
ATOM 5151 N N . PHE C 1 46 ? 13.136 53.725 96.812 1.00 15.02 46 PHE C N 1
ATOM 5152 C CA . PHE C 1 46 ? 13.389 52.904 97.994 1.00 14.35 46 PHE C CA 1
ATOM 5153 C C . PHE C 1 46 ? 14.141 53.783 99.022 1.00 18.29 46 PHE C C 1
ATOM 5154 O O . PHE C 1 46 ? 13.790 53.778 100.188 1.00 16.47 46 PHE C O 1
ATOM 5162 N N . ILE C 1 47 ? 15.118 54.517 98.489 1.00 22.06 47 ILE C N 1
ATOM 5163 C CA . ILE C 1 47 ? 15.950 55.412 99.327 1.00 22.10 47 ILE C CA 1
ATOM 5164 C C . ILE C 1 47 ? 15.120 56.534 99.904 1.00 18.44 47 ILE C C 1
ATOM 5165 O O . ILE C 1 47 ? 15.119 56.763 101.128 1.00 21.56 47 ILE C O 1
ATOM 5170 N N . LYS C 1 48 ? 14.344 57.275 99.126 1.00 17.29 48 LYS C N 1
ATOM 5171 C CA . LYS C 1 48 ? 13.486 58.320 99.655 1.00 18.32 48 LYS C CA 1
ATOM 5172 C C . LYS C 1 48 ? 12.509 57.809 100.693 1.00 22.57 48 LYS C C 1
ATOM 5173 O O . LYS C 1 48 ? 12.255 58.483 101.698 1.00 18.11 48 LYS C O 1
ATOM 5179 N N . ALA C 1 49 ? 11.925 56.615 100.523 1.00 19.36 49 ALA C N 1
ATOM 5180 C CA . ALA C 1 49 ? 10.990 56.142 101.547 1.00 17.35 49 ALA C CA 1
ATOM 5181 C C . ALA C 1 49 ? 11.721 55.807 102.849 1.00 16.91 49 ALA C C 1
ATOM 5182 O O . ALA C 1 49 ? 11.275 56.035 103.973 1.00 17.61 49 ALA C O 1
ATOM 5184 N N . ALA C 1 50 ? 12.889 55.216 102.680 1.00 15.35 50 ALA C N 1
ATOM 5185 C CA . ALA C 1 50 ? 13.712 54.837 103.818 1.00 17.88 50 ALA C CA 1
ATOM 5186 C C . ALA C 1 50 ? 14.125 56.075 104.625 1.00 23.50 50 ALA C C 1
ATOM 5187 O O . ALA C 1 50 ? 14.121 56.051 105.865 1.00 20.38 50 ALA C O 1
ATOM 5189 N N . ILE C 1 51 ? 14.448 57.151 103.915 1.00 21.85 51 ILE C N 1
ATOM 5190 C CA . ILE C 1 51 ? 14.774 58.376 104.667 1.00 23.40 51 ILE C CA 1
ATOM 5191 C C . ILE C 1 51 ? 13.563 58.907 105.401 1.00 29.37 51 ILE C C 1
ATOM 5192 O O . ILE C 1 51 ? 13.534 59.186 106.604 1.00 26.14 51 ILE C O 1
ATOM 5197 N N . GLU C 1 52 ? 12.482 59.099 104.661 1.00 24.35 52 GLU C N 1
ATOM 5198 C CA . GLU C 1 52 ? 11.304 59.714 105.250 1.00 21.34 52 GLU C CA 1
ATOM 5199 C C . GLU C 1 52 ? 10.727 58.953 106.430 1.00 22.21 52 GLU C C 1
ATOM 5200 O O . GLU C 1 52 ? 10.073 59.524 107.307 1.00 27.75 52 GLU C O 1
ATOM 5206 N N . THR C 1 53 ? 10.926 57.639 106.446 1.00 18.90 53 THR C N 1
ATOM 5207 C CA . THR C 1 53 ? 10.330 56.818 107.481 1.00 18.07 53 THR C CA 1
ATOM 5208 C C . THR C 1 53 ? 11.368 56.290 108.451 1.00 20.34 53 THR C C 1
ATOM 5209 O O . THR C 1 53 ? 10.982 55.569 109.367 1.00 20.68 53 THR C O 1
ATOM 5213 N N . LYS C 1 54 ? 12.630 56.654 108.244 1.00 24.79 54 LYS C N 1
ATOM 5214 C CA . LYS C 1 54 ? 13.659 56.182 109.174 1.00 28.46 54 LYS C CA 1
ATOM 5215 C C . LYS C 1 54 ? 13.671 54.661 109.255 1.00 28.23 54 LYS C C 1
ATOM 5216 O O . LYS C 1 54 ? 13.702 54.035 110.323 1.00 21.29 54 LYS C O 1
ATOM 5222 N N . ALA C 1 55 ? 13.656 54.026 108.078 1.00 21.88 55 ALA C N 1
ATOM 5223 C CA . ALA C 1 55 ? 13.539 52.578 108.049 1.00 18.26 55 ALA C CA 1
ATOM 5224 C C . ALA C 1 55 ? 14.783 51.867 108.521 1.00 14.71 55 ALA C C 1
ATOM 5225 O O . ALA C 1 55 ? 15.901 52.353 108.340 1.00 19.46 55 ALA C O 1
ATOM 5227 N N . ASP C 1 56 ? 14.592 50.691 109.074 1.00 14.91 56 ASP C N 1
ATOM 5228 C CA . ASP C 1 56 ? 15.583 49.806 109.590 1.00 15.62 56 ASP C CA 1
ATOM 5229 C C . ASP C 1 56 ? 16.122 48.857 108.518 1.00 17.20 56 ASP C C 1
ATOM 5230 O O . ASP C 1 56 ? 17.213 48.328 108.707 1.00 16.89 56 ASP C O 1
ATOM 5235 N N . ALA C 1 57 ? 15.331 48.707 107.445 1.00 15.11 57 ALA C N 1
ATOM 5236 C CA . ALA C 1 57 ? 15.773 47.809 106.383 1.00 15.54 57 ALA C CA 1
ATOM 5237 C C . ALA C 1 57 ? 14.981 48.145 105.096 1.00 13.67 57 ALA C C 1
ATOM 5238 O O . ALA C 1 57 ? 13.902 48.715 105.178 1.00 13.10 57 ALA C O 1
ATOM 5240 N N . ILE C 1 58 ? 15.628 47.777 104.003 1.00 13.94 58 ILE C N 1
ATOM 5241 C CA . ILE C 1 58 ? 15.054 47.833 102.661 1.00 13.87 58 ILE C CA 1
ATOM 5242 C C . ILE C 1 58 ? 15.027 46.415 102.075 1.00 13.09 58 ILE C C 1
ATOM 5243 O O . ILE C 1 58 ? 16.053 45.748 101.951 1.00 14.28 58 ILE C O 1
ATOM 5248 N N . LEU C 1 59 ? 13.798 45.992 101.757 1.00 11.95 59 LEU C N 1
ATOM 5249 C CA . LEU C 1 59 ? 13.567 44.679 101.179 1.00 11.99 59 LEU C CA 1
ATOM 5250 C C . LEU C 1 59 ? 13.228 44.864 99.696 1.00 11.91 59 LEU C C 1
ATOM 5251 O O . LEU C 1 59 ? 12.149 45.357 99.411 1.00 11.78 59 LEU C O 1
ATOM 5256 N N . VAL C 1 60 ? 14.172 44.500 98.858 1.00 10.84 60 VAL C N 1
ATOM 5257 C CA . VAL C 1 60 ? 14.050 44.628 97.416 1.00 10.35 60 VAL C CA 1
ATOM 5258 C C . VAL C 1 60 ? 13.618 43.276 96.855 1.00 11.01 60 VAL C C 1
ATOM 5259 O O . VAL C 1 60 ? 14.303 42.277 96.966 1.00 12.24 60 VAL C O 1
ATOM 5263 N N . SER C 1 61 ? 12.445 43.291 96.212 1.00 11.68 61 SER C N 1
ATOM 5264 C CA . SER C 1 61 ? 11.982 42.143 95.456 1.00 10.66 61 SER C CA 1
ATOM 5265 C C . SER C 1 61 ? 12.224 42.355 93.961 1.00 8.52 61 SER C C 1
ATOM 5266 O O . SER C 1 61 ? 11.970 43.425 93.415 1.00 11.00 61 SER C O 1
ATOM 5269 N N . SER C 1 62 ? 12.693 41.279 93.359 1.00 11.92 62 SER C N 1
ATOM 5270 C CA . SER C 1 62 ? 12.941 41.297 91.922 1.00 12.92 62 SER C CA 1
ATOM 5271 C C . SER C 1 62 ? 12.544 39.929 91.359 1.00 11.54 62 SER C C 1
ATOM 5272 O O . SER C 1 62 ? 13.247 38.955 91.644 1.00 10.14 62 SER C O 1
ATOM 5275 N N . LEU C 1 63 ? 11.457 39.927 90.594 1.00 10.58 63 LEU C N 1
ATOM 5276 C CA . LEU C 1 63 ? 10.949 38.676 90.031 1.00 8.49 63 LEU C CA 1
ATOM 5277 C C . LEU C 1 63 ? 11.178 38.509 88.544 1.00 7.24 63 LEU C C 1
ATOM 5278 O O . LEU C 1 63 ? 11.329 37.382 88.085 1.00 10.17 63 LEU C O 1
ATOM 5283 N N . TYR C 1 64 ? 11.183 39.567 87.771 1.00 9.75 64 TYR C N 1
ATOM 5284 C CA . TYR C 1 64 ? 11.058 39.454 86.320 1.00 10.47 64 TYR C CA 1
ATOM 5285 C C . TYR C 1 64 ? 12.330 39.105 85.578 1.00 12.03 64 TYR C C 1
ATOM 5286 O O . TYR C 1 64 ? 12.282 38.901 84.360 1.00 10.73 64 TYR C O 1
ATOM 5295 N N . GLY C 1 65 ? 13.471 39.050 86.292 1.00 12.06 65 GLY C N 1
ATOM 5296 C CA . GLY C 1 65 ? 14.683 38.564 85.712 1.00 10.27 65 GLY C CA 1
ATOM 5297 C C . GLY C 1 65 ? 15.788 39.622 85.580 1.00 13.19 65 GLY C C 1
ATOM 5298 O O . GLY C 1 65 ? 16.932 39.176 85.560 1.00 16.81 65 GLY C O 1
ATOM 5299 N N . GLN C 1 66 ? 15.472 40.902 85.486 1.00 11.13 66 GLN C N 1
ATOM 5300 C CA . GLN C 1 66 ? 16.510 41.912 85.232 1.00 12.87 66 GLN C CA 1
ATOM 5301 C C . GLN C 1 66 ? 17.096 42.499 86.519 1.00 13.77 66 GLN C C 1
ATOM 5302 O O . GLN C 1 66 ? 17.651 43.593 86.519 1.00 14.22 66 GLN C O 1
ATOM 5308 N N . GLY C 1 67 ? 16.983 41.774 87.616 1.00 16.97 67 GLY C N 1
ATOM 5309 C CA . GLY C 1 67 ? 17.511 42.164 88.911 1.00 13.57 67 GLY C CA 1
ATOM 5310 C C . GLY C 1 67 ? 18.995 42.419 88.858 1.00 16.50 67 GLY C C 1
ATOM 5311 O O . GLY C 1 67 ? 19.487 43.300 89.577 1.00 17.39 67 GLY C O 1
ATOM 5312 N N . GLU C 1 68 ? 19.708 41.665 88.043 1.00 14.41 68 GLU C N 1
ATOM 5313 C CA . GLU C 1 68 ? 21.153 41.839 88.018 1.00 17.72 68 GLU C CA 1
ATOM 5314 C C . GLU C 1 68 ? 21.507 43.235 87.559 1.00 20.32 68 GLU C C 1
ATOM 5315 O O . GLU C 1 68 ? 22.404 43.882 88.099 1.00 21.95 68 GLU C O 1
ATOM 5321 N N . ILE C 1 69 ? 20.793 43.756 86.555 1.00 16.55 69 ILE C N 1
ATOM 5322 C CA . ILE C 1 69 ? 20.997 45.155 86.212 1.00 13.47 69 ILE C CA 1
ATOM 5323 C C . ILE C 1 69 ? 20.408 46.106 87.229 1.00 18.21 69 ILE C C 1
ATOM 5324 O O . ILE C 1 69 ? 21.049 47.072 87.661 1.00 18.63 69 ILE C O 1
ATOM 5329 N N . ASP C 1 70 ? 19.159 45.837 87.629 1.00 12.43 70 ASP C N 1
ATOM 5330 C CA . ASP C 1 70 ? 18.433 46.825 88.399 1.00 11.00 70 ASP C CA 1
ATOM 5331 C C . ASP C 1 70 ? 19.014 47.060 89.806 1.00 10.75 70 ASP C C 1
ATOM 5332 O O . ASP C 1 70 ? 18.817 48.143 90.356 1.00 16.21 70 ASP C O 1
ATOM 5337 N N . CYS C 1 71 ? 19.623 46.027 90.342 1.00 12.94 71 CYS C N 1
ATOM 5338 C CA . CYS C 1 71 ? 20.018 46.035 91.748 1.00 13.77 71 CYS C CA 1
ATOM 5339 C C . CYS C 1 71 ? 21.428 46.603 91.958 1.00 18.95 71 CYS C C 1
ATOM 5340 O O . CYS C 1 71 ? 21.763 46.959 93.095 1.00 18.94 71 CYS C O 1
ATOM 5343 N N . LYS C 1 72 ? 22.193 46.657 90.877 1.00 16.93 72 LYS C N 1
ATOM 5344 C CA . LYS C 1 72 ? 23.551 47.200 90.990 1.00 20.40 72 LYS C CA 1
ATOM 5345 C C . LYS C 1 72 ? 23.517 48.666 91.393 1.00 14.77 72 LYS C C 1
ATOM 5346 O O . LYS C 1 72 ? 22.753 49.498 90.902 1.00 18.46 72 LYS C O 1
ATOM 5352 N N . GLY C 1 73 ? 24.384 49.013 92.378 1.00 18.67 73 GLY C N 1
ATOM 5353 C CA . GLY C 1 73 ? 24.449 50.410 92.755 1.00 18.06 73 GLY C CA 1
ATOM 5354 C C . GLY C 1 73 ? 23.661 50.904 93.922 1.00 22.94 73 GLY C C 1
ATOM 5355 O O . GLY C 1 73 ? 23.782 52.060 94.358 1.00 25.87 73 GLY C O 1
ATOM 5356 N N . LEU C 1 74 ? 22.767 50.063 94.483 1.00 20.10 74 LEU C N 1
ATOM 5357 C CA . LEU C 1 74 ? 21.881 50.605 95.493 1.00 15.41 74 LEU C CA 1
ATOM 5358 C C . LEU C 1 74 ? 22.596 50.955 96.796 1.00 16.12 74 LEU C C 1
ATOM 5359 O O . LEU C 1 74 ? 22.263 51.973 97.416 1.00 22.51 74 LEU C O 1
ATOM 5364 N N . ARG C 1 75 ? 23.499 50.072 97.170 1.00 18.97 75 ARG C N 1
ATOM 5365 C CA . ARG C 1 75 ? 24.218 50.282 98.428 1.00 23.85 75 ARG C CA 1
ATOM 5366 C C . ARG C 1 75 ? 24.969 51.607 98.350 1.00 26.70 75 ARG C C 1
ATOM 5367 O O . ARG C 1 75 ? 24.963 52.434 99.248 1.00 22.53 75 ARG C O 1
ATOM 5375 N N . GLN C 1 76 ? 25.619 51.866 97.221 1.00 27.03 76 GLN C N 1
ATOM 5376 C CA . GLN C 1 76 ? 26.362 53.133 97.134 1.00 22.79 76 GLN C CA 1
ATOM 5377 C C . GLN C 1 76 ? 25.429 54.308 97.233 1.00 26.06 76 GLN C C 1
ATOM 5378 O O . GLN C 1 76 ? 25.673 55.334 97.883 1.00 28.78 76 GLN C O 1
ATOM 5384 N N . LYS C 1 77 ? 24.270 54.163 96.569 1.00 19.65 77 LYS C N 1
ATOM 5385 C CA . LYS C 1 77 ? 23.370 55.309 96.625 1.00 18.16 77 LYS C CA 1
ATOM 5386 C C . LYS C 1 77 ? 22.883 55.473 98.056 1.00 23.58 77 LYS C C 1
ATOM 5387 O O . LYS C 1 77 ? 22.617 56.561 98.571 1.00 28.04 77 LYS C O 1
ATOM 5393 N N . CYS C 1 78 ? 22.745 54.328 98.746 1.00 22.04 78 CYS C N 1
ATOM 5394 C CA . CYS C 1 78 ? 22.236 54.471 100.116 1.00 20.41 78 CYS C CA 1
ATOM 5395 C C . CYS C 1 78 ? 23.279 55.215 100.979 1.00 22.46 78 CYS C C 1
ATOM 5396 O O . CYS C 1 78 ? 22.909 56.046 101.817 1.00 26.62 78 CYS C O 1
ATOM 5399 N N . ASP C 1 79 ? 24.528 54.847 100.733 1.00 23.93 79 ASP C N 1
ATOM 5400 C CA . ASP C 1 79 ? 25.641 55.462 101.479 1.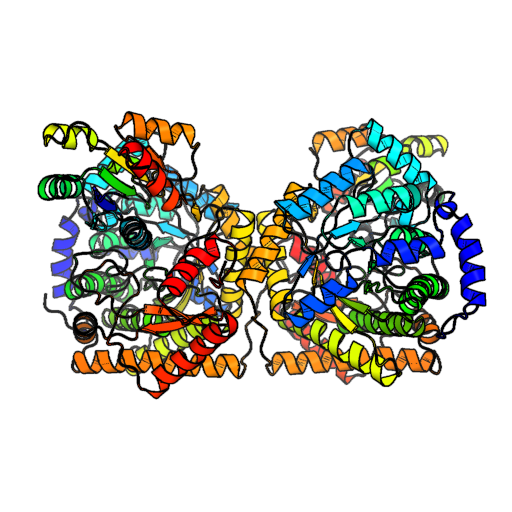00 30.70 79 ASP C CA 1
ATOM 5401 C C . ASP C 1 79 ? 25.641 56.959 101.219 1.00 29.45 79 ASP C C 1
ATOM 5402 O O . ASP C 1 79 ? 25.625 57.794 102.125 1.00 31.17 79 ASP C O 1
ATOM 5407 N N . GLU C 1 80 ? 25.602 57.334 99.944 1.00 27.39 80 GLU C N 1
ATOM 5408 C CA . GLU C 1 80 ? 25.614 58.743 99.559 1.00 25.49 80 GLU C CA 1
ATOM 5409 C C . GLU C 1 80 ? 24.440 59.500 100.143 1.00 32.80 80 GLU C C 1
ATOM 5410 O O . GLU C 1 80 ? 24.428 60.717 100.327 1.00 33.21 80 GLU C O 1
ATOM 5416 N N . ALA C 1 81 ? 23.381 58.762 100.465 1.00 26.62 81 ALA C N 1
ATOM 5417 C CA . ALA C 1 81 ? 22.179 59.361 100.997 1.00 26.85 81 ALA C CA 1
ATOM 5418 C C . ALA C 1 81 ? 22.150 59.418 102.517 1.00 25.98 81 ALA C C 1
ATOM 5419 O O . ALA C 1 81 ? 21.151 59.903 103.081 1.00 35.12 81 ALA C O 1
ATOM 5421 N N . GLY C 1 82 ? 23.195 58.932 103.194 1.00 27.48 82 GLY C N 1
ATOM 5422 C CA . GLY C 1 82 ? 23.176 58.990 104.650 1.00 33.10 82 GLY C CA 1
ATOM 5423 C C . GLY C 1 82 ? 22.578 57.785 105.354 1.00 35.68 82 GLY C C 1
ATOM 5424 O O . GLY C 1 82 ? 22.298 57.876 106.559 1.00 33.06 82 GLY C O 1
ATOM 5425 N N . LEU C 1 83 ? 22.403 56.694 104.615 1.00 30.98 83 LEU C N 1
ATOM 5426 C CA . LEU C 1 83 ? 21.836 55.432 105.088 1.00 27.01 83 LEU C CA 1
ATOM 5427 C C . LEU C 1 83 ? 22.867 54.333 105.223 1.00 26.92 83 LEU C C 1
ATOM 5428 O O . LEU C 1 83 ? 22.632 53.124 105.078 1.00 24.11 83 LEU C O 1
ATOM 5433 N N . GLU C 1 84 ? 24.093 54.776 105.534 1.00 28.75 84 GLU C N 1
ATOM 5434 C CA . GLU C 1 84 ? 25.187 53.843 105.748 1.00 25.55 84 GLU C CA 1
ATOM 5435 C C . GLU C 1 84 ? 24.769 52.798 106.804 1.00 22.53 84 GLU C C 1
ATOM 5436 O O . GLU C 1 84 ? 24.034 53.197 107.710 1.00 24.09 84 GLU C O 1
ATOM 5442 N N . GLY C 1 85 ? 25.214 51.588 106.498 1.00 22.22 85 GLY C N 1
ATOM 5443 C CA . GLY C 1 85 ? 24.893 50.374 107.186 1.00 26.93 85 GLY C CA 1
ATOM 5444 C C . GLY C 1 85 ? 23.439 49.923 107.183 1.00 25.45 85 GLY C C 1
ATOM 5445 O O . GLY C 1 85 ? 23.153 48.945 107.883 1.00 25.86 85 GLY C O 1
ATOM 5446 N N . ILE C 1 86 ? 22.519 50.566 106.460 1.00 23.60 86 ILE C N 1
ATOM 5447 C CA . ILE C 1 86 ? 21.129 50.074 106.500 1.00 21.84 86 ILE C CA 1
ATOM 5448 C C . ILE C 1 86 ? 21.093 48.630 106.025 1.00 18.18 86 ILE C C 1
ATOM 5449 O O . ILE C 1 86 ? 21.924 48.233 105.197 1.00 19.65 86 ILE C O 1
ATOM 5454 N N . LEU C 1 87 ? 20.180 47.790 106.535 1.00 15.97 87 LEU C N 1
ATOM 5455 C CA . LEU C 1 87 ? 20.062 46.415 106.063 1.00 13.78 87 LEU C CA 1
ATOM 5456 C C . LEU C 1 87 ? 19.420 46.380 104.662 1.00 14.89 87 LEU C C 1
ATOM 5457 O O . LEU C 1 87 ? 18.419 47.063 104.487 1.00 13.57 87 LEU C O 1
ATOM 5462 N N . LEU C 1 88 ? 20.003 45.622 103.770 1.00 13.88 88 LEU C N 1
ATOM 5463 C CA . LEU C 1 88 ? 19.517 45.539 102.389 1.00 16.41 88 LEU C CA 1
ATOM 5464 C C . LEU C 1 88 ? 19.311 44.071 102.066 1.00 12.97 88 LEU C C 1
ATOM 5465 O O . LEU C 1 88 ? 20.244 43.293 102.088 1.00 14.37 88 LEU C O 1
ATOM 5470 N N . TYR C 1 89 ? 18.070 43.669 101.776 1.00 12.85 89 TYR C N 1
ATOM 5471 C CA . TYR C 1 89 ? 17.722 42.312 101.422 1.00 12.19 89 TYR C CA 1
ATOM 5472 C C . TYR C 1 89 ? 17.265 42.287 99.962 1.00 10.01 89 TYR C C 1
ATOM 5473 O O . TYR C 1 89 ? 16.653 43.265 99.558 1.00 12.65 89 TYR C O 1
ATOM 5482 N N . VAL C 1 90 ? 17.612 41.210 99.271 1.00 10.70 90 VAL C N 1
ATOM 5483 C CA . VAL C 1 90 ? 17.048 41.082 97.915 1.00 13.43 90 VAL C CA 1
ATOM 5484 C C . VAL C 1 90 ? 16.594 39.652 97.706 1.00 12.19 90 VAL C C 1
ATOM 5485 O O . VAL C 1 90 ? 17.209 38.690 98.125 1.00 12.85 90 VAL C O 1
ATOM 5489 N N . GLY C 1 91 ? 15.416 39.478 97.079 1.00 12.11 91 GLY C N 1
ATOM 5490 C CA . GLY C 1 91 ? 14.909 38.134 96.827 1.00 11.01 91 GLY C CA 1
ATOM 5491 C C . GLY C 1 91 ? 13.882 38.121 95.691 1.00 10.06 91 GLY C C 1
ATOM 5492 O O . GLY C 1 91 ? 13.628 39.171 95.107 1.00 11.90 91 GLY C O 1
ATOM 5493 N N . GLY C 1 92 ? 13.297 36.956 95.432 1.00 9.74 92 GLY C N 1
ATOM 5494 C CA . GLY C 1 92 ? 12.404 36.742 94.311 1.00 10.26 92 GLY C CA 1
ATOM 5495 C C . GLY C 1 92 ? 13.021 35.762 93.319 1.00 10.09 92 GLY C C 1
ATOM 5496 O O . GLY C 1 92 ? 13.309 34.607 93.663 1.00 11.99 92 GLY C O 1
ATOM 5497 N N . ASN C 1 93 ? 13.198 36.215 92.066 1.00 10.38 93 ASN C N 1
ATOM 5498 C CA . ASN C 1 93 ? 13.807 35.479 90.962 1.00 9.78 93 ASN C CA 1
ATOM 5499 C C . ASN C 1 93 ? 14.771 36.465 90.299 1.00 13.05 93 ASN C C 1
ATOM 5500 O O . ASN C 1 93 ? 14.453 37.079 89.284 1.00 12.94 93 ASN C O 1
ATOM 5505 N N . ILE C 1 94 ? 15.924 36.589 90.975 1.00 13.22 94 ILE C N 1
ATOM 5506 C CA . ILE C 1 94 ? 16.714 37.827 90.837 1.00 9.98 94 ILE C CA 1
ATOM 5507 C C . ILE C 1 94 ? 17.676 37.843 89.670 1.00 12.26 94 ILE C C 1
ATOM 5508 O O . ILE C 1 94 ? 18.251 38.892 89.354 1.00 12.05 94 ILE C O 1
ATOM 5513 N N . VAL C 1 95 ? 17.845 36.740 88.952 1.00 12.29 95 VAL C N 1
ATOM 5514 C CA . VAL C 1 95 ? 18.638 36.619 87.736 1.00 13.62 95 VAL C CA 1
ATOM 5515 C C . VAL C 1 95 ? 17.797 35.986 86.616 1.00 15.17 95 VAL C C 1
ATOM 5516 O O . VAL C 1 95 ? 16.720 35.448 86.879 1.00 14.16 95 VAL C O 1
ATOM 5520 N N . VAL C 1 96 ? 18.330 36.090 85.411 1.00 12.96 96 VAL C N 1
ATOM 5521 C CA . VAL C 1 96 ? 17.649 35.482 84.263 1.00 12.86 96 VAL C CA 1
ATOM 5522 C C . VAL C 1 96 ? 18.029 34.018 84.208 1.00 15.08 96 VAL C C 1
ATOM 5523 O O . VAL C 1 96 ? 19.154 33.556 84.011 1.00 16.24 96 VAL C O 1
ATOM 5527 N N . GLY C 1 97 ? 17.015 33.163 84.416 1.00 13.88 97 GLY C N 1
ATOM 5528 C CA . GLY C 1 97 ? 17.194 31.733 84.232 1.00 13.18 97 GLY C CA 1
ATOM 5529 C C . GLY C 1 97 ? 17.595 31.015 85.502 1.00 14.27 97 GLY C C 1
ATOM 5530 O O . GLY C 1 97 ? 17.974 31.586 86.527 1.00 16.77 97 GLY C O 1
ATOM 5531 N N . LYS C 1 98 ? 17.487 29.702 85.418 1.00 12.07 98 LYS C N 1
ATOM 5532 C CA . LYS C 1 98 ? 18.023 28.814 86.445 1.00 13.74 98 LYS C CA 1
ATOM 5533 C C . LYS C 1 98 ? 19.551 28.940 86.444 1.00 16.82 98 LYS C C 1
ATOM 5534 O O . LYS C 1 98 ? 20.190 28.723 85.402 1.00 18.88 98 LYS C O 1
ATOM 5540 N N . GLN C 1 99 ? 20.140 29.288 87.582 1.00 17.62 99 GLN C N 1
ATOM 5541 C CA . GLN C 1 99 ? 21.606 29.428 87.680 1.00 13.79 99 GLN C CA 1
ATOM 5542 C C . GLN C 1 99 ? 22.074 28.713 88.933 1.00 16.76 99 GLN C C 1
ATOM 5543 O O . GLN C 1 99 ? 21.295 28.270 89.777 1.00 19.70 99 GLN C O 1
ATOM 5549 N N . HIS C 1 100 ? 23.372 28.504 89.114 1.00 20.35 100 HIS C N 1
ATOM 5550 C CA . HIS C 1 100 ? 23.897 27.842 90.318 1.00 18.51 100 HIS C CA 1
ATOM 5551 C C . HIS C 1 100 ? 23.810 28.798 91.499 1.00 16.94 100 HIS C C 1
ATOM 5552 O O . HIS C 1 100 ? 24.479 29.837 91.468 1.00 18.97 100 HIS C O 1
ATOM 5559 N N . TRP C 1 101 ? 22.946 28.504 92.481 1.00 22.78 101 TRP C N 1
ATOM 5560 C CA . TRP C 1 101 ? 22.580 29.486 93.495 1.00 20.68 101 TRP C CA 1
ATOM 5561 C C . TRP C 1 101 ? 23.767 30.081 94.244 1.00 21.38 101 TRP C C 1
ATOM 5562 O O . TRP C 1 101 ? 23.775 31.315 94.428 1.00 22.36 101 TRP C O 1
ATOM 5573 N N . PRO C 1 102 ? 24.767 29.325 94.672 1.00 24.10 102 PRO C N 1
ATOM 5574 C CA . PRO C 1 102 ? 25.923 29.959 95.348 1.00 22.44 102 PRO C CA 1
ATOM 5575 C C . PRO C 1 102 ? 26.610 31.037 94.548 1.00 18.71 102 PRO C C 1
ATOM 5576 O O . PRO C 1 102 ? 27.096 32.009 95.128 1.00 22.55 102 PRO C O 1
ATOM 5580 N N . ASP C 1 103 ? 26.670 30.877 93.225 1.00 18.79 103 ASP C N 1
ATOM 5581 C CA . ASP C 1 103 ? 27.260 31.916 92.399 1.00 17.97 103 ASP C CA 1
ATOM 5582 C C . ASP C 1 103 ? 26.442 33.193 92.437 1.00 20.40 103 ASP C C 1
ATOM 5583 O O . ASP C 1 103 ? 26.932 34.312 92.505 1.00 20.27 103 ASP C O 1
ATOM 5588 N N . VAL C 1 104 ? 25.113 32.996 92.336 1.00 20.21 104 VAL C N 1
ATOM 5589 C CA . VAL C 1 104 ? 24.211 34.138 92.333 1.00 22.00 104 VAL C CA 1
ATOM 5590 C C . VAL C 1 104 ? 24.244 34.871 93.672 1.00 15.27 104 VAL C C 1
ATOM 5591 O O . VAL C 1 104 ? 24.302 36.087 93.767 1.00 18.28 104 VAL C O 1
ATOM 5595 N N . GLU C 1 105 ? 24.164 34.081 94.743 1.00 17.29 105 GLU C N 1
ATOM 5596 C CA . GLU C 1 105 ? 24.177 34.723 96.051 1.00 17.38 105 GLU C CA 1
ATOM 5597 C C . GLU C 1 105 ? 25.411 35.603 96.283 1.00 16.78 105 GLU C C 1
ATOM 5598 O O . GLU C 1 105 ? 25.321 36.711 96.794 1.00 18.42 105 GLU C O 1
ATOM 5604 N N . LYS C 1 106 ? 26.570 35.063 95.888 1.00 19.98 106 LYS C N 1
ATOM 5605 C CA . LYS C 1 106 ? 27.850 35.753 95.960 1.00 22.20 106 LYS C CA 1
ATOM 5606 C C . LYS C 1 106 ? 27.839 37.054 95.165 1.00 21.42 106 LYS C C 1
ATOM 5607 O O . LYS C 1 106 ? 28.290 38.102 95.625 1.00 21.98 106 LYS C O 1
ATOM 5613 N N . ARG C 1 107 ? 27.289 36.923 93.946 1.00 16.88 107 ARG C N 1
ATOM 5614 C CA . ARG C 1 107 ? 27.134 38.067 93.060 1.00 18.21 107 ARG C CA 1
ATOM 5615 C C . ARG C 1 107 ? 26.402 39.248 93.687 1.00 18.62 107 ARG C C 1
ATOM 5616 O O . ARG C 1 107 ? 26.816 40.395 93.572 1.00 19.54 107 ARG C O 1
ATOM 5624 N N . PHE C 1 108 ? 25.274 38.972 94.359 1.00 17.67 108 PHE C N 1
ATOM 5625 C CA . PHE C 1 108 ? 24.521 40.080 94.946 1.00 16.38 108 PHE C CA 1
ATOM 5626 C C . PHE C 1 108 ? 25.101 40.528 96.288 1.00 11.92 108 PHE C C 1
ATOM 5627 O O . PHE C 1 108 ? 24.992 41.680 96.678 1.00 16.20 108 PHE C O 1
ATOM 5635 N N . LYS C 1 109 ? 25.735 39.626 97.003 1.00 15.99 109 LYS C N 1
ATOM 5636 C CA . LYS C 1 109 ? 26.447 40.127 98.207 1.00 20.85 109 LYS C CA 1
ATOM 5637 C C . LYS C 1 109 ? 27.596 41.060 97.817 1.00 19.40 109 LYS C C 1
ATOM 5638 O O . LYS C 1 109 ? 27.772 42.083 98.482 1.00 18.98 109 LYS C O 1
ATOM 5644 N N . ASP C 1 110 ? 28.287 40.744 96.733 1.00 20.07 110 ASP C N 1
ATOM 5645 C CA . ASP C 1 110 ? 29.313 41.638 96.182 1.00 21.94 110 ASP C CA 1
ATOM 5646 C C . ASP C 1 110 ? 28.752 42.983 95.787 1.00 30.00 110 ASP C C 1
ATOM 5647 O O . ASP C 1 110 ? 29.434 44.017 95.839 1.00 25.93 110 ASP C O 1
ATOM 5652 N N . MET C 1 111 ? 27.474 43.056 95.381 1.00 17.52 111 MET C N 1
ATOM 5653 C CA . MET C 1 111 ? 26.851 44.339 95.129 1.00 19.07 111 MET C CA 1
ATOM 5654 C C . MET C 1 111 ? 26.520 45.092 96.409 1.00 17.49 111 MET C C 1
ATOM 5655 O O . MET C 1 111 ? 26.079 46.247 96.377 1.00 24.85 111 MET C O 1
ATOM 5660 N N . GLY C 1 112 ? 26.699 44.450 97.576 1.00 16.47 112 GLY C N 1
ATOM 5661 C CA . GLY C 1 112 ? 26.382 45.175 98.794 1.00 19.17 112 GLY C CA 1
ATOM 5662 C C . GLY C 1 112 ? 25.119 44.711 99.490 1.00 20.05 112 GLY C C 1
ATOM 5663 O O . GLY C 1 112 ? 24.765 45.359 100.478 1.00 18.80 112 GLY C O 1
ATOM 5664 N N . TYR C 1 113 ? 24.471 43.658 99.011 1.00 15.92 113 TYR C N 1
ATOM 5665 C CA . TYR C 1 113 ? 23.280 43.121 99.675 1.00 17.22 113 TYR C CA 1
ATOM 5666 C C . TYR C 1 113 ? 23.668 42.315 100.910 1.00 14.60 113 TYR C C 1
ATOM 5667 O O . TYR C 1 113 ? 24.549 41.470 100.886 1.00 18.16 113 TYR C O 1
ATOM 5676 N N . ASP C 1 114 ? 23.019 42.533 102.052 1.00 16.26 114 ASP C N 1
ATOM 5677 C CA . ASP C 1 114 ? 23.287 41.782 103.288 1.00 17.13 114 ASP C CA 1
ATOM 5678 C C . ASP C 1 114 ? 22.803 40.341 103.238 1.00 17.28 114 ASP C C 1
ATOM 5679 O O . ASP C 1 114 ? 23.462 39.414 103.691 1.00 15.68 114 ASP C O 1
ATOM 5684 N N . ARG C 1 115 ? 21.593 40.188 102.652 1.00 14.41 115 ARG C N 1
ATOM 5685 C CA . ARG C 1 115 ? 20.997 38.884 102.460 1.00 14.19 115 ARG C CA 1
ATOM 5686 C C . ARG C 1 115 ? 20.317 38.802 101.065 1.00 10.74 115 ARG C C 1
ATOM 5687 O O . ARG C 1 115 ? 19.755 39.812 100.662 1.00 15.16 115 ARG C O 1
ATOM 5695 N N . VAL C 1 116 ? 20.493 37.621 100.520 1.00 13.06 116 VAL C N 1
ATOM 5696 C CA . VAL C 1 116 ? 20.081 37.269 99.162 1.00 15.47 116 VAL C CA 1
ATOM 5697 C C . VAL C 1 116 ? 19.290 35.971 99.172 1.00 17.08 116 VAL C C 1
ATOM 5698 O O . VAL C 1 116 ? 19.739 34.931 99.691 1.00 17.91 116 VAL C O 1
ATOM 5702 N N . TYR C 1 117 ? 18.078 36.002 98.595 1.00 13.33 117 TYR C N 1
ATOM 5703 C CA . TYR C 1 117 ? 17.203 34.854 98.639 1.00 12.74 117 TYR C CA 1
ATOM 5704 C C . TYR C 1 117 ? 16.816 34.258 97.282 1.00 12.25 117 TYR C C 1
ATOM 5705 O O . TYR C 1 117 ? 16.569 34.990 96.326 1.00 13.29 117 TYR C O 1
ATOM 5714 N N . ALA C 1 118 ? 16.795 32.947 97.236 1.00 14.35 118 ALA C N 1
ATOM 5715 C CA . ALA C 1 118 ? 16.442 32.125 96.096 1.00 15.13 118 ALA C CA 1
ATOM 5716 C C . ALA C 1 118 ? 14.943 32.127 95.756 1.00 11.41 118 ALA C C 1
ATOM 5717 O O . ALA C 1 118 ? 14.090 32.492 96.571 1.00 11.01 118 ALA C O 1
ATOM 5719 N N . PRO C 1 119 ? 14.622 31.670 94.551 1.00 12.84 119 PRO C N 1
ATOM 5720 C CA . PRO C 1 119 ? 13.207 31.505 94.144 1.00 10.40 119 PRO C CA 1
ATOM 5721 C C . PRO C 1 119 ? 12.430 30.709 95.179 1.00 12.88 119 PRO C C 1
ATOM 5722 O O . PRO C 1 119 ? 12.951 29.750 95.755 1.00 14.29 119 PRO C O 1
ATOM 5726 N N . GLY C 1 120 ? 11.200 31.126 95.441 1.00 11.27 120 GLY C N 1
ATOM 5727 C CA . GLY C 1 120 ? 10.281 30.397 96.294 1.00 12.54 120 GLY C CA 1
ATOM 5728 C C . GLY C 1 120 ? 10.583 30.490 97.768 1.00 15.04 120 GLY C C 1
ATOM 5729 O O . GLY C 1 120 ? 10.124 29.669 98.566 1.00 17.54 120 GLY C O 1
ATOM 5730 N N . THR C 1 121 ? 11.344 31.504 98.185 1.00 13.16 121 THR C N 1
ATOM 5731 C CA . THR C 1 121 ? 11.616 31.701 99.609 1.00 11.86 121 THR C CA 1
ATOM 5732 C C . THR C 1 121 ? 10.365 32.059 100.363 1.00 11.51 121 THR C C 1
ATOM 5733 O O . THR C 1 121 ? 9.705 33.029 100.005 1.00 11.83 121 THR C O 1
ATOM 5737 N N . PRO C 1 122 ? 10.005 31.324 101.408 1.00 13.92 122 PRO C N 1
ATOM 5738 C CA . PRO C 1 122 ? 8.833 31.721 102.204 1.00 15.58 122 PRO C CA 1
ATOM 5739 C C . PRO C 1 122 ? 9.073 33.023 102.947 1.00 15.18 122 PRO C C 1
ATOM 5740 O O . PRO C 1 122 ? 10.207 33.271 103.350 1.00 13.87 122 PRO C O 1
ATOM 5744 N N . PRO C 1 123 ? 8.050 33.868 103.074 1.00 13.44 123 PRO C N 1
ATOM 5745 C CA . PRO C 1 123 ? 8.172 35.108 103.840 1.00 11.12 123 PRO C CA 1
ATOM 5746 C C . PRO C 1 123 ? 8.712 34.900 105.263 1.00 13.77 123 PRO C C 1
ATOM 5747 O O . PRO C 1 123 ? 9.477 35.723 105.783 1.00 15.34 123 PRO C O 1
ATOM 5751 N N . GLU C 1 124 ? 8.328 33.810 105.877 1.00 15.46 124 GLU C N 1
ATOM 5752 C CA . GLU C 1 124 ? 8.738 33.462 107.244 1.00 15.53 124 GLU C CA 1
ATOM 5753 C C . GLU C 1 124 ? 10.251 33.355 107.368 1.00 15.22 124 GLU C C 1
ATOM 5754 O O . GLU C 1 124 ? 10.810 33.675 108.414 1.00 16.30 124 GLU C O 1
ATOM 5760 N N . VAL C 1 125 ? 10.969 32.939 106.323 1.00 13.79 125 VAL C N 1
ATOM 5761 C CA . VAL C 1 125 ? 12.429 32.909 106.375 1.00 15.89 125 VAL C CA 1
ATOM 5762 C C . VAL C 1 125 ? 12.977 34.315 106.487 1.00 16.08 125 VAL C C 1
ATOM 5763 O O . VAL C 1 125 ? 13.860 34.677 107.271 1.00 16.35 125 VAL C O 1
ATOM 5767 N N . GLY C 1 126 ? 12.464 35.223 105.657 1.00 14.07 126 GLY C N 1
ATOM 5768 C CA . GLY C 1 126 ? 12.949 36.582 105.702 1.00 14.51 126 GLY C CA 1
ATOM 5769 C C . GLY C 1 126 ? 12.585 37.246 107.029 1.00 15.29 126 GLY C C 1
ATOM 5770 O O . GLY C 1 126 ? 13.369 38.006 107.585 1.00 14.27 126 GLY C O 1
ATOM 5771 N N . ILE C 1 127 ? 11.382 36.959 107.527 1.00 13.23 127 ILE C N 1
ATOM 5772 C CA . ILE C 1 127 ? 11.000 37.528 108.814 1.00 13.38 127 ILE C CA 1
ATOM 5773 C C . ILE C 1 127 ? 11.953 37.052 109.918 1.00 14.45 127 ILE C C 1
ATOM 5774 O O . ILE C 1 127 ? 12.377 37.848 110.751 1.00 16.34 127 ILE C O 1
ATOM 5779 N N . ALA C 1 128 ? 12.271 35.783 109.980 1.00 15.26 128 ALA C N 1
ATOM 5780 C CA . ALA C 1 128 ? 13.149 35.301 111.053 1.00 15.67 128 ALA C CA 1
ATOM 5781 C C . ALA C 1 128 ? 14.539 35.919 110.914 1.00 20.36 128 ALA C C 1
ATOM 5782 O O . ALA C 1 128 ? 15.220 36.262 111.887 1.00 17.32 128 ALA C O 1
ATOM 5784 N N . ASP C 1 129 ? 15.011 36.089 109.673 1.00 15.92 129 ASP C N 1
ATOM 5785 C CA . ASP C 1 129 ? 16.352 36.643 109.479 1.00 15.49 129 ASP C CA 1
ATOM 5786 C C . ASP C 1 129 ? 16.390 38.109 109.884 1.00 18.84 129 ASP C C 1
ATOM 5787 O O . ASP C 1 129 ? 17.389 38.555 110.464 1.00 16.65 129 ASP C O 1
ATOM 5792 N N . LEU C 1 130 ? 15.344 38.865 109.571 1.00 13.52 130 LEU C N 1
ATOM 5793 C CA . LEU C 1 130 ? 15.302 40.279 109.903 1.00 12.07 130 LEU C CA 1
ATOM 5794 C C . LEU C 1 130 ? 15.215 40.470 111.416 1.00 19.13 130 LEU C C 1
ATOM 5795 O O . LEU C 1 130 ? 15.817 41.371 111.970 1.00 16.22 130 LEU C O 1
ATOM 5800 N N . LYS C 1 131 ? 14.425 39.610 112.072 1.00 19.65 131 LYS C N 1
ATOM 5801 C CA . LYS C 1 131 ? 14.342 39.689 113.543 1.00 18.29 131 LYS C CA 1
ATOM 5802 C C . LYS C 1 131 ? 15.714 39.429 114.133 1.00 18.32 131 LYS C C 1
ATOM 5803 O O . LYS C 1 131 ? 16.086 40.091 115.105 1.00 17.99 131 LYS C O 1
ATOM 5809 N N . LYS C 1 132 ? 16.421 38.465 113.550 1.00 17.16 132 LYS C N 1
ATOM 5810 C CA . LYS C 1 132 ? 17.738 38.147 114.118 1.00 19.75 132 LYS C CA 1
ATOM 5811 C C . LYS C 1 132 ? 18.654 39.325 113.838 1.00 23.73 132 LYS C C 1
ATOM 5812 O O . LYS C 1 132 ? 19.327 39.801 114.745 1.00 20.72 132 LYS C O 1
ATOM 5818 N N . ASP C 1 133 ? 18.695 39.839 112.615 1.00 17.28 133 ASP C N 1
ATOM 5819 C CA . ASP C 1 133 ? 19.590 40.934 112.294 1.00 16.38 133 ASP C CA 1
ATOM 5820 C C . ASP C 1 133 ? 19.291 42.234 113.028 1.00 22.67 133 ASP C C 1
ATOM 5821 O O . ASP C 1 133 ? 20.194 43.068 113.175 1.00 19.01 133 ASP C O 1
ATOM 5826 N N . LEU C 1 134 ? 18.067 42.430 113.471 1.00 18.32 134 LEU C N 1
ATOM 5827 C CA . LEU C 1 134 ? 17.666 43.611 114.215 1.00 19.72 134 LEU C CA 1
ATOM 5828 C C . LEU C 1 134 ? 17.713 43.343 115.730 1.00 17.42 134 LEU C C 1
ATOM 5829 O O . LEU C 1 134 ? 17.398 44.276 116.456 1.00 17.81 134 LEU C O 1
ATOM 5834 N N . ASN C 1 135 ? 18.068 42.155 116.143 1.00 18.06 135 ASN C N 1
ATOM 5835 C CA . ASN C 1 135 ? 18.260 41.776 117.541 1.00 24.54 135 ASN C CA 1
ATOM 5836 C C . ASN C 1 135 ? 16.951 41.849 118.320 1.00 27.34 135 ASN C C 1
ATOM 5837 O O . ASN C 1 135 ? 16.854 42.253 119.486 1.00 19.26 135 ASN C O 1
ATOM 5842 N N . ILE C 1 136 ? 15.879 41.435 117.623 1.00 23.18 136 ILE C N 1
ATOM 5843 C CA . ILE C 1 136 ? 14.546 41.413 118.214 1.00 20.90 136 ILE C CA 1
ATOM 5844 C C . ILE C 1 136 ? 13.912 40.022 118.125 1.00 23.44 136 ILE C C 1
ATOM 5845 O O . ILE C 1 136 ? 12.694 39.984 118.312 1.00 35.03 136 ILE C O 1
ATOM 5850 N N . GLU C 1 137 ? 14.682 38.990 117.851 1.00 25.62 137 GLU C N 1
ATOM 5851 C CA . GLU C 1 137 ? 14.273 37.602 117.677 1.00 41.90 137 GLU C CA 1
ATOM 5852 C C . GLU C 1 137 ? 13.992 36.935 119.022 1.00 63.40 137 GLU C C 1
ATOM 5853 O O . GLU C 1 137 ? 13.848 35.691 119.041 1.00 73.80 137 GLU C O 1
ATOM 5860 N N . MET D 2 1 ? -5.783 63.587 72.255 1.00 37.69 1 MET D N 1
ATOM 5861 C CA . MET D 2 1 ? -6.882 63.094 71.437 1.00 32.60 1 MET D CA 1
ATOM 5862 C C . MET D 2 1 ? -8.060 62.814 72.356 1.00 26.17 1 MET D C 1
ATOM 5863 O O . MET D 2 1 ? -7.859 62.382 73.494 1.00 32.41 1 MET D O 1
ATOM 5868 N N . GLU D 2 2 ? -9.307 63.058 71.934 1.00 23.64 2 GLU D N 1
ATOM 5869 C CA . GLU D 2 2 ? -10.349 62.661 72.901 1.00 24.79 2 GLU D CA 1
ATOM 5870 C C . GLU D 2 2 ? -10.697 61.190 72.626 1.00 23.45 2 GLU D C 1
ATOM 5871 O O . GLU D 2 2 ? -10.545 60.706 71.504 1.00 21.16 2 GLU D O 1
ATOM 5877 N N . LEU D 2 3 ? -11.136 60.523 73.686 1.00 17.27 3 LEU D N 1
ATOM 5878 C CA . LEU D 2 3 ? -11.444 59.095 73.570 1.00 12.80 3 LEU D CA 1
ATOM 5879 C C . LEU D 2 3 ? -12.912 58.896 73.246 1.00 11.75 3 LEU D C 1
ATOM 5880 O O . LEU D 2 3 ? -13.815 59.319 73.976 1.00 16.10 3 LEU D O 1
ATOM 5885 N N . LYS D 2 4 ? -13.153 58.223 72.133 1.00 11.69 4 LYS D N 1
ATOM 5886 C CA . LYS D 2 4 ? -14.449 57.751 71.715 1.00 11.40 4 LYS D CA 1
ATOM 5887 C C . LYS D 2 4 ? -14.254 56.426 70.976 1.00 11.10 4 LYS D C 1
ATOM 5888 O O . LYS D 2 4 ? -13.218 56.184 70.354 1.00 13.25 4 LYS D O 1
ATOM 5894 N N . ASN D 2 5 ? -15.282 55.596 71.009 1.00 11.70 5 ASN D N 1
ATOM 5895 C CA . ASN D 2 5 ? -15.193 54.337 70.311 1.00 12.05 5 ASN D CA 1
ATOM 5896 C C . ASN D 2 5 ? -15.651 54.485 68.850 1.00 10.85 5 ASN D C 1
ATOM 5897 O O . ASN D 2 5 ? -16.716 54.028 68.461 1.00 12.98 5 ASN D O 1
ATOM 5902 N N . LYS D 2 6 ? -14.773 55.130 68.109 1.00 11.21 6 LYS D N 1
ATOM 5903 C CA . LYS D 2 6 ? -14.961 55.431 66.702 1.00 11.29 6 LYS D CA 1
ATOM 5904 C C . LYS D 2 6 ? -13.651 55.306 65.946 1.00 9.86 6 LYS D C 1
ATOM 5905 O O . LYS D 2 6 ? -12.610 55.771 66.413 1.00 11.38 6 LYS D O 1
ATOM 5911 N N . LYS D 2 7 ? -13.761 54.660 64.775 1.00 11.93 7 LYS D N 1
ATOM 5912 C CA . LYS D 2 7 ? -12.609 54.476 63.903 1.00 11.38 7 LYS D CA 1
ATOM 5913 C C . LYS D 2 7 ? -11.918 55.803 63.601 1.00 12.54 7 LYS D C 1
ATOM 5914 O O . LYS D 2 7 ? -12.539 56.787 63.183 1.00 14.46 7 LYS D O 1
ATOM 5920 N N . TRP D 2 8 ? -10.598 55.832 63.841 1.00 11.45 8 TRP D N 1
ATOM 5921 C CA . TRP D 2 8 ? -9.851 57.037 63.530 1.00 11.51 8 TRP D CA 1
ATOM 5922 C C . TRP D 2 8 ? -9.894 57.280 62.015 1.00 10.44 8 TRP D C 1
ATOM 5923 O O . TRP D 2 8 ? -9.844 56.346 61.216 1.00 11.68 8 TRP D O 1
ATOM 5934 N N . THR D 2 9 ? -9.947 58.568 61.663 1.00 14.15 9 THR D N 1
ATOM 5935 C CA . THR D 2 9 ? -9.833 58.816 60.233 1.00 13.67 9 THR D CA 1
ATOM 5936 C C . THR D 2 9 ? -8.386 58.639 59.792 1.00 11.74 9 THR D C 1
ATOM 5937 O O . THR D 2 9 ? -7.405 58.622 60.551 1.00 12.97 9 THR D O 1
ATOM 5941 N N . ASP D 2 10 ? -8.250 58.498 58.466 1.00 12.49 10 ASP D N 1
ATOM 5942 C CA . ASP D 2 10 ? -6.938 58.358 57.847 1.00 15.21 10 ASP D CA 1
ATOM 5943 C C . ASP D 2 10 ? -6.011 59.509 58.192 1.00 11.80 10 ASP D C 1
ATOM 5944 O O . ASP D 2 10 ? -4.814 59.307 58.438 1.00 11.29 10 ASP D O 1
ATOM 5949 N N . GLU D 2 11 ? -6.570 60.709 58.231 1.00 13.25 11 GLU D N 1
ATOM 5950 C CA . GLU D 2 11 ? -5.779 61.892 58.559 1.00 14.05 11 GLU D CA 1
ATOM 5951 C C . GLU D 2 11 ? -5.260 61.907 59.991 1.00 12.67 11 GLU D C 1
ATOM 5952 O O . GLU D 2 11 ? -4.080 62.106 60.286 1.00 13.08 11 GLU D O 1
ATOM 5958 N N . GLU D 2 12 ? -6.082 61.682 60.977 1.00 15.27 12 GLU D N 1
ATOM 5959 C CA . GLU D 2 12 ? -5.923 61.546 62.399 1.00 14.27 12 GLU D CA 1
ATOM 5960 C C . GLU D 2 12 ? -4.837 60.494 62.638 1.00 13.64 12 GLU D C 1
ATOM 5961 O O . GLU D 2 12 ? -3.861 60.748 63.331 1.00 13.18 12 GLU D O 1
ATOM 5967 N N . PHE D 2 13 ? -5.016 59.325 62.023 1.00 10.89 13 PHE D N 1
ATOM 5968 C CA . PHE D 2 13 ? -4.044 58.245 62.202 1.00 10.56 13 PHE D CA 1
ATOM 5969 C C . PHE D 2 13 ? -2.685 58.638 61.666 1.00 10.36 13 PHE D C 1
ATOM 5970 O O . PHE D 2 13 ? -1.624 58.498 62.273 1.00 11.69 13 PHE D O 1
ATOM 5978 N N . HIS D 2 14 ? -2.604 59.202 60.441 1.00 11.75 14 HIS D N 1
ATOM 5979 C CA . HIS D 2 14 ? -1.315 59.634 59.906 1.00 10.19 14 HIS D CA 1
ATOM 5980 C C . HIS D 2 14 ? -0.613 60.660 60.798 1.00 9.52 14 HIS D C 1
ATOM 5981 O O . HIS D 2 14 ? 0.604 60.611 60.999 1.00 12.37 14 HIS D O 1
ATOM 5988 N N . LYS D 2 15 ? -1.372 61.620 61.313 1.00 11.24 15 LYS D N 1
ATOM 5989 C CA . LYS D 2 15 ? -0.774 62.622 62.198 1.00 11.45 15 LYS D CA 1
ATOM 5990 C C . LYS D 2 15 ? -0.154 61.934 63.403 1.00 10.95 15 LYS D C 1
ATOM 5991 O O . LYS D 2 15 ? 0.968 62.267 63.803 1.00 12.97 15 LYS D O 1
ATOM 5997 N N . GLN D 2 16 ? -0.855 60.941 63.975 1.00 12.49 16 GLN D N 1
ATOM 5998 C CA . GLN D 2 16 ? -0.238 60.219 65.115 1.00 10.68 16 GLN D CA 1
ATOM 5999 C C . GLN D 2 16 ? 0.991 59.440 64.703 1.00 12.05 16 GLN D C 1
ATOM 6000 O O . GLN D 2 16 ? 2.023 59.392 65.396 1.00 13.18 16 GLN D O 1
ATOM 6006 N N . ARG D 2 17 ? 0.939 58.791 63.549 1.00 13.01 17 ARG D N 1
ATOM 6007 C CA . ARG D 2 17 ? 2.062 58.011 63.063 1.00 11.10 17 ARG D CA 1
ATOM 6008 C C . ARG D 2 17 ? 3.328 58.874 62.977 1.00 12.47 17 ARG D C 1
ATOM 6009 O O . ARG D 2 17 ? 4.401 58.420 63.349 1.00 10.62 17 ARG D O 1
ATOM 6017 N N . GLU D 2 18 ? 3.190 60.103 62.466 1.00 14.61 18 GLU D N 1
ATOM 6018 C CA . GLU D 2 18 ? 4.404 60.923 62.325 1.00 16.23 18 GLU D CA 1
ATOM 6019 C C . GLU D 2 18 ? 5.013 61.285 63.677 1.00 12.96 18 GLU D C 1
ATOM 6020 O O . GLU D 2 18 ? 6.230 61.442 63.762 1.00 16.98 18 GLU D O 1
ATOM 6026 N N . GLU D 2 19 ? 4.162 61.393 64.683 1.00 11.70 19 GLU D N 1
ATOM 6027 C CA . GLU D 2 19 ? 4.670 61.600 66.039 1.00 14.24 19 GLU D CA 1
ATOM 6028 C C . GLU D 2 19 ? 5.379 60.349 66.588 1.00 13.42 19 GLU D C 1
ATOM 6029 O O . GLU D 2 19 ? 6.518 60.423 67.072 1.00 13.10 19 GLU D O 1
ATOM 6035 N N . VAL D 2 20 ? 4.656 59.226 66.484 1.00 12.99 20 VAL D N 1
ATOM 6036 C CA . VAL D 2 20 ? 5.138 57.948 67.011 1.00 9.91 20 VAL D CA 1
ATOM 6037 C C . VAL D 2 20 ? 6.467 57.522 66.421 1.00 11.41 20 VAL D C 1
ATOM 6038 O O . VAL D 2 20 ? 7.345 57.030 67.181 1.00 13.01 20 VAL D O 1
ATOM 6042 N N . LEU D 2 21 ? 6.696 57.678 65.113 1.00 12.56 21 LEU D N 1
ATOM 6043 C CA . LEU D 2 21 ? 7.915 57.202 64.488 1.00 10.38 21 LEU D CA 1
ATOM 6044 C C . LEU D 2 21 ? 9.137 57.989 64.959 1.00 11.34 21 LEU D C 1
ATOM 6045 O O . LEU D 2 21 ? 10.259 57.530 64.805 1.00 16.92 21 LEU D O 1
ATOM 6050 N N . GLN D 2 22 ? 8.901 59.162 65.535 1.00 13.24 22 GLN D N 1
ATOM 6051 C CA . GLN D 2 22 ? 10.085 59.896 66.039 1.00 14.44 22 GLN D CA 1
ATOM 6052 C C . GLN D 2 22 ? 10.544 59.448 67.412 1.00 19.12 22 GLN D C 1
ATOM 6053 O O . GLN D 2 22 ? 11.557 59.952 67.934 1.00 15.17 22 GLN D O 1
ATOM 6059 N N . GLN D 2 23 ? 9.838 58.513 68.039 1.00 13.57 23 GLN D N 1
ATOM 6060 C CA . GLN D 2 23 ? 10.179 58.137 69.421 1.00 12.72 23 GLN D CA 1
ATOM 6061 C C . GLN D 2 23 ? 11.442 57.309 69.574 1.00 10.99 23 GLN D C 1
ATOM 6062 O O . GLN D 2 23 ? 11.995 57.149 70.680 1.00 15.24 23 GLN D O 1
ATOM 6068 N N . TRP D 2 24 ? 12.029 56.768 68.525 1.00 11.34 24 TRP D N 1
ATOM 6069 C CA . TRP D 2 24 ? 13.360 56.186 68.581 1.00 13.37 24 TRP D CA 1
ATOM 6070 C C . TRP D 2 24 ? 13.926 56.188 67.174 1.00 12.68 24 TRP D C 1
ATOM 6071 O O . TRP D 2 24 ? 13.138 56.175 66.199 1.00 14.05 24 TRP D O 1
ATOM 6082 N N . PRO D 2 25 ? 15.220 56.277 66.956 1.00 14.07 25 PRO D N 1
ATOM 6083 C CA . PRO D 2 25 ? 15.685 56.356 65.556 1.00 12.05 25 PRO D CA 1
ATOM 6084 C C . PRO D 2 25 ? 15.330 55.196 64.663 1.00 15.27 25 PRO D C 1
ATOM 6085 O O . PRO D 2 25 ? 15.352 55.366 63.441 1.00 16.71 25 PRO D O 1
ATOM 6089 N N . THR D 2 26 ? 15.007 54.014 65.179 1.00 13.89 26 THR D N 1
ATOM 6090 C CA . THR D 2 26 ? 14.602 52.929 64.276 1.00 12.62 26 THR D CA 1
ATOM 6091 C C . THR D 2 26 ? 13.243 53.197 63.660 1.00 13.01 26 THR D C 1
ATOM 6092 O O . THR D 2 26 ? 12.818 52.513 62.710 1.00 14.47 26 THR D O 1
ATOM 6096 N N . GLY D 2 27 ? 12.481 54.190 64.121 1.00 12.89 27 GLY D N 1
ATOM 6097 C CA . GLY D 2 27 ? 11.233 54.575 63.516 1.00 11.91 27 GLY D CA 1
ATOM 6098 C C . GLY D 2 27 ? 11.452 54.986 62.060 1.00 15.04 27 GLY D C 1
ATOM 6099 O O . GLY D 2 27 ? 10.552 54.899 61.238 1.00 16.59 27 GLY D O 1
ATOM 6100 N N . LYS D 2 28 ? 12.673 55.432 61.743 1.00 15.79 28 LYS D N 1
ATOM 6101 C CA . LYS D 2 28 ? 12.979 55.833 60.375 1.00 14.17 28 LYS D CA 1
ATOM 6102 C C . LYS D 2 28 ? 13.005 54.641 59.433 1.00 17.45 28 LYS D C 1
ATOM 6103 O O . LYS D 2 28 ? 12.936 54.840 58.206 1.00 19.00 28 LYS D O 1
ATOM 6109 N N . GLU D 2 29 ? 13.110 53.430 59.963 1.00 14.73 29 GLU D N 1
ATOM 6110 C CA . GLU D 2 29 ? 13.111 52.211 59.157 1.00 14.65 29 GLU D CA 1
ATOM 6111 C C . GLU D 2 29 ? 11.708 51.818 58.701 1.00 15.35 29 GLU D C 1
ATOM 6112 O O . GLU D 2 29 ? 11.544 50.914 57.865 1.00 17.11 29 GLU D O 1
ATOM 6118 N N . VAL D 2 30 ? 10.684 52.451 59.241 1.00 12.61 30 VAL D N 1
ATOM 6119 C CA . VAL D 2 30 ? 9.305 52.061 58.896 1.00 12.71 30 VAL D CA 1
ATOM 6120 C C . VAL D 2 30 ? 8.812 52.862 57.706 1.00 14.79 30 VAL D C 1
ATOM 6121 O O . VAL D 2 30 ? 8.659 54.079 57.795 1.00 14.20 30 VAL D O 1
ATOM 6125 N N . ASP D 2 31 ? 8.590 52.191 56.587 1.00 14.25 31 ASP D N 1
ATOM 6126 C CA . ASP D 2 31 ? 8.032 52.791 55.376 1.00 16.29 31 ASP D CA 1
ATOM 6127 C C . ASP D 2 31 ? 6.785 52.001 55.026 1.00 13.27 31 ASP D C 1
ATOM 6128 O O . ASP D 2 31 ? 6.890 50.887 54.540 1.00 10.93 31 ASP D O 1
ATOM 6133 N N . LEU D 2 32 ? 5.610 52.561 55.288 1.00 14.38 32 LEU D N 1
ATOM 6134 C CA . LEU D 2 32 ? 4.361 51.870 55.114 1.00 14.62 32 LEU D CA 1
ATOM 6135 C C . LEU D 2 32 ? 4.146 51.312 53.715 1.00 12.76 32 LEU D C 1
ATOM 6136 O O . LEU D 2 32 ? 3.695 50.161 53.544 1.00 13.96 32 LEU D O 1
ATOM 6141 N N . GLN D 2 33 ? 4.463 52.107 52.707 1.00 13.28 33 GLN D N 1
ATOM 6142 C CA . GLN D 2 33 ? 4.307 51.552 51.356 1.00 12.93 33 GLN D CA 1
ATOM 6143 C C . GLN D 2 33 ? 5.191 50.333 51.148 1.00 11.25 33 GLN D C 1
ATOM 6144 O O . GLN D 2 33 ? 4.781 49.311 50.612 1.00 14.09 33 GLN D O 1
ATOM 6150 N N . GLU D 2 34 ? 6.451 50.403 51.570 1.00 12.42 34 GLU D N 1
ATOM 6151 C CA . GLU D 2 34 ? 7.372 49.279 51.376 1.00 11.93 34 GLU D CA 1
ATOM 6152 C C . GLU D 2 34 ? 6.954 48.090 52.227 1.00 11.35 34 GLU D C 1
ATOM 6153 O O . GLU D 2 34 ? 7.086 46.947 51.776 1.00 13.64 34 GLU D O 1
ATOM 6159 N N . ALA D 2 35 ? 6.493 48.349 53.449 1.00 14.13 35 ALA D N 1
ATOM 6160 C CA . ALA D 2 35 ? 6.079 47.294 54.380 1.00 12.28 35 ALA D CA 1
ATOM 6161 C C . ALA D 2 35 ? 4.896 46.497 53.868 1.00 11.75 35 ALA D C 1
ATOM 6162 O O . ALA D 2 35 ? 4.894 45.272 54.021 1.00 11.70 35 ALA D O 1
ATOM 6164 N N . VAL D 2 36 ? 3.895 47.106 53.231 1.00 11.40 36 VAL D N 1
ATOM 6165 C CA . VAL D 2 36 ? 2.770 46.381 52.657 1.00 11.66 36 VAL D CA 1
ATOM 6166 C C . VAL D 2 36 ? 3.276 45.385 51.627 1.00 12.40 36 VAL D C 1
ATOM 6167 O O . VAL D 2 36 ? 2.897 44.225 51.625 1.00 13.42 36 VAL D O 1
ATOM 6171 N N . ASP D 2 37 ? 4.189 45.790 50.753 1.00 11.88 37 ASP D N 1
ATOM 6172 C CA . ASP D 2 37 ? 4.671 44.827 49.762 1.00 13.45 37 ASP D CA 1
ATOM 6173 C C . ASP D 2 37 ? 5.514 43.721 50.401 1.00 15.18 37 ASP D C 1
ATOM 6174 O O . ASP D 2 37 ? 5.392 42.557 50.001 1.00 12.59 37 ASP D O 1
ATOM 6179 N N . TYR D 2 38 ? 6.362 44.057 51.373 1.00 11.39 38 TYR D N 1
ATOM 6180 C CA . TYR D 2 38 ? 7.095 43.052 52.139 1.00 13.21 38 TYR D CA 1
ATOM 6181 C C . TYR D 2 38 ? 6.154 42.024 52.759 1.00 11.39 38 TYR D C 1
ATOM 6182 O O . TYR D 2 38 ? 6.309 40.809 52.629 1.00 12.26 38 TYR D O 1
ATOM 6191 N N . LEU D 2 39 ? 5.125 42.488 53.467 1.00 11.64 39 LEU D N 1
ATOM 6192 C CA . LEU D 2 39 ? 4.153 41.633 54.132 1.00 12.42 39 LEU D CA 1
ATOM 6193 C C . LEU D 2 39 ? 3.420 40.732 53.158 1.00 13.21 39 LEU D C 1
ATOM 6194 O O . LEU D 2 39 ? 3.147 39.556 53.399 1.00 11.83 39 LEU D O 1
ATOM 6199 N N . LYS D 2 40 ? 3.064 41.285 51.991 1.00 12.94 40 LYS D N 1
ATOM 6200 C CA . LYS D 2 40 ? 2.324 40.523 50.993 1.00 13.67 40 LYS D CA 1
ATOM 6201 C C . LYS D 2 40 ? 3.171 39.420 50.374 1.00 13.17 40 LYS D C 1
ATOM 6202 O O . LYS D 2 40 ? 2.571 38.452 49.878 1.00 17.30 40 LYS D O 1
ATOM 6208 N N . LYS D 2 41 ? 4.496 39.522 50.447 1.00 12.35 41 LYS D N 1
ATOM 6209 C CA . LYS D 2 41 ? 5.354 38.457 49.965 1.00 14.39 41 LYS D CA 1
ATOM 6210 C C . LYS D 2 41 ? 5.605 37.380 51.007 1.00 16.53 41 LYS D C 1
ATOM 6211 O O . LYS D 2 41 ? 6.277 36.390 50.684 1.00 15.63 41 LYS D O 1
ATOM 6217 N N . ILE D 2 42 ? 5.078 37.527 52.220 1.00 11.68 42 ILE D N 1
ATOM 6218 C CA . ILE D 2 42 ? 5.317 36.421 53.155 1.00 13.34 42 ILE D CA 1
ATOM 6219 C C . ILE D 2 42 ? 4.434 35.230 52.820 1.00 14.01 42 ILE D C 1
ATOM 6220 O O . ILE D 2 42 ? 3.239 35.364 52.578 1.00 15.55 42 ILE D O 1
ATOM 6225 N N . PRO D 2 43 ? 4.950 34.004 52.789 1.00 15.67 43 PRO D N 1
ATOM 6226 C CA . PRO D 2 43 ? 4.074 32.894 52.430 1.00 17.33 43 PRO D CA 1
ATOM 6227 C C . PRO D 2 43 ? 3.042 32.622 53.518 1.00 17.21 43 PRO D C 1
ATOM 6228 O O . PRO D 2 43 ? 3.258 32.899 54.690 1.00 15.76 43 PRO D O 1
ATOM 6232 N N . ALA D 2 44 ? 1.922 32.072 53.078 1.00 15.43 44 ALA D N 1
ATOM 6233 C CA . ALA D 2 44 ? 0.801 31.864 53.989 1.00 15.86 44 ALA D CA 1
ATOM 6234 C C . ALA D 2 44 ? 1.184 31.052 55.205 1.00 13.50 44 ALA D C 1
ATOM 6235 O O . ALA D 2 44 ? 0.606 31.264 56.276 1.00 14.64 44 ALA D O 1
ATOM 6237 N N . GLU D 2 45 ? 2.157 30.160 55.016 1.00 12.07 45 GLU D N 1
ATOM 6238 C CA . GLU D 2 45 ? 2.623 29.344 56.120 1.00 14.71 45 GLU D CA 1
ATOM 6239 C C . GLU D 2 45 ? 3.243 30.153 57.256 1.00 11.70 45 GLU D C 1
ATOM 6240 O O . GLU D 2 45 ? 3.389 29.622 58.368 1.00 12.25 45 GLU D O 1
ATOM 6246 N N . LYS D 2 46 ? 3.620 31.394 56.921 1.00 11.12 46 LYS D N 1
ATOM 6247 C CA . LYS D 2 46 ? 4.261 32.265 57.893 1.00 11.19 46 LYS D CA 1
ATOM 6248 C C . LYS D 2 46 ? 3.381 33.472 58.220 1.00 8.83 46 LYS D C 1
ATOM 6249 O O . LYS D 2 46 ? 3.880 34.400 58.870 1.00 11.08 46 LYS D O 1
ATOM 6255 N N . ASN D 2 47 ? 2.115 33.401 57.812 1.00 10.25 47 ASN D N 1
ATOM 6256 C CA . ASN D 2 47 ? 1.159 34.461 58.168 1.00 10.34 47 ASN D CA 1
ATOM 6257 C C . ASN D 2 47 ? 0.284 33.949 59.310 1.00 8.89 47 ASN D C 1
ATOM 6258 O O . ASN D 2 47 ? -0.375 32.923 59.193 1.00 7.92 47 ASN D O 1
ATOM 6263 N N . PHE D 2 48 ? 0.324 34.665 60.443 1.00 9.32 48 PHE D N 1
ATOM 6264 C CA . PHE D 2 48 ? -0.300 34.209 61.662 1.00 9.26 48 PHE D CA 1
ATOM 6265 C C . PHE D 2 48 ? -1.812 34.115 61.508 1.00 7.93 48 PHE D C 1
ATOM 6266 O O . PHE D 2 48 ? -2.476 33.165 61.935 1.00 9.57 48 PHE D O 1
ATOM 6274 N N . ALA D 2 49 ? -2.388 35.135 60.893 1.00 6.99 49 ALA D N 1
ATOM 6275 C CA . ALA D 2 49 ? -3.813 35.188 60.650 1.00 8.60 49 ALA D CA 1
ATOM 6276 C C . ALA D 2 49 ? -4.274 34.007 59.796 1.00 9.89 49 ALA D C 1
ATOM 6277 O O . ALA D 2 49 ? -5.283 33.386 60.137 1.00 11.27 49 ALA D O 1
ATOM 6279 N N . GLU D 2 50 ? -3.544 33.740 58.725 1.00 9.28 50 GLU D N 1
ATOM 6280 C CA . GLU D 2 50 ? -3.938 32.681 57.805 1.00 10.74 50 GLU D CA 1
ATOM 6281 C C . GLU D 2 50 ? -3.784 31.316 58.433 1.00 10.50 50 GLU D C 1
ATOM 6282 O O . GLU D 2 50 ? -4.623 30.437 58.217 1.00 11.94 50 GLU D O 1
ATOM 6288 N N . LYS D 2 51 ? -2.757 31.116 59.226 1.00 9.37 51 LYS D N 1
ATOM 6289 C CA . LYS D 2 51 ? -2.561 29.814 59.875 1.00 10.47 51 LYS D CA 1
ATOM 6290 C C . LYS D 2 51 ? -3.637 29.589 60.924 1.00 12.85 51 LYS D C 1
ATOM 6291 O O . LYS D 2 51 ? -4.058 28.456 61.141 1.00 10.79 51 LYS D O 1
ATOM 6297 N N . LEU D 2 52 ? -4.094 30.652 61.585 1.00 8.83 52 LEU D N 1
ATOM 6298 C CA . LEU D 2 52 ? -5.223 30.461 62.500 1.00 8.61 52 LEU D CA 1
ATOM 6299 C C . LEU D 2 52 ? -6.472 29.994 61.781 1.00 11.21 52 LEU D C 1
ATOM 6300 O O . LEU D 2 52 ? -7.233 29.162 62.282 1.00 10.32 52 LEU D O 1
ATOM 6305 N N . VAL D 2 53 ? -6.734 30.551 60.596 1.00 10.33 53 VAL D N 1
ATOM 6306 C CA . VAL D 2 53 ? -7.917 30.095 59.831 1.00 10.53 53 VAL D CA 1
ATOM 6307 C C . VAL D 2 53 ? -7.832 28.598 59.538 1.00 10.75 53 VAL D C 1
ATOM 6308 O O . VAL D 2 53 ? -8.785 27.818 59.636 1.00 12.90 53 VAL D O 1
ATOM 6312 N N . LEU D 2 54 ? -6.641 28.163 59.164 1.00 11.66 54 LEU D N 1
ATOM 6313 C CA . LEU D 2 54 ? -6.349 26.741 58.880 1.00 10.99 54 LEU D CA 1
ATOM 6314 C C . LEU D 2 54 ? -6.613 25.859 60.086 1.00 11.96 54 LEU D C 1
ATOM 6315 O O . LEU D 2 54 ? -7.217 24.790 60.006 1.00 13.26 54 LEU D O 1
ATOM 6320 N N . ALA D 2 55 ? -6.114 26.301 61.238 1.00 8.92 55 ALA D N 1
ATOM 6321 C CA . ALA D 2 55 ? -6.282 25.535 62.452 1.00 10.55 55 ALA D CA 1
ATOM 6322 C C . ALA D 2 55 ? -7.761 25.359 62.763 1.00 11.59 55 ALA D C 1
ATOM 6323 O O . ALA D 2 55 ? -8.237 24.315 63.180 1.00 11.80 55 ALA D O 1
ATOM 6325 N N . LYS D 2 56 ? -8.495 26.457 62.587 1.00 11.22 56 LYS D N 1
ATOM 6326 C CA . LYS D 2 56 ? -9.947 26.404 62.805 1.00 15.34 56 LYS D CA 1
ATOM 6327 C C . LYS D 2 56 ? -10.604 25.419 61.846 1.00 15.54 56 LYS D C 1
ATOM 6328 O O . LYS D 2 56 ? -11.457 24.607 62.216 1.00 20.45 56 LYS D O 1
ATOM 6334 N N . LYS D 2 57 ? -10.187 25.500 60.578 1.00 14.34 57 LYS D N 1
ATOM 6335 C CA . LYS D 2 57 ? -10.737 24.660 59.535 1.00 18.12 57 LYS D CA 1
ATOM 6336 C C . LYS D 2 57 ? -10.482 23.185 59.815 1.00 24.78 57 LYS D C 1
ATOM 6337 O O . LYS D 2 57 ? -11.340 22.343 59.528 1.00 24.84 57 LYS D O 1
ATOM 6343 N N . LYS D 2 58 ? -9.290 22.907 60.350 1.00 15.96 58 LYS D N 1
ATOM 6344 C CA . LYS D 2 58 ? -8.887 21.534 60.625 1.00 17.00 58 LYS D CA 1
ATOM 6345 C C . LYS D 2 58 ? -9.283 21.044 62.009 1.00 17.61 58 LYS D C 1
ATOM 6346 O O . LYS D 2 58 ? -9.091 19.833 62.226 1.00 19.87 58 LYS D O 1
ATOM 6352 N N . GLY D 2 59 ? -9.772 21.904 62.882 1.00 16.41 59 GLY D N 1
ATOM 6353 C CA . GLY D 2 59 ? -10.187 21.458 64.215 1.00 17.17 59 GLY D CA 1
ATOM 6354 C C . GLY D 2 59 ? -8.984 21.023 65.036 1.00 16.07 59 GLY D C 1
ATOM 6355 O O . GLY D 2 59 ? -9.170 20.132 65.869 1.00 19.46 59 GLY D O 1
ATOM 6356 N N . ILE D 2 60 ? -7.865 21.686 64.793 1.00 13.24 60 ILE D N 1
ATOM 6357 C CA . ILE D 2 60 ? -6.585 21.501 65.457 1.00 17.72 60 ILE D CA 1
ATOM 6358 C C . ILE D 2 60 ? -6.297 22.551 66.527 1.00 17.50 60 ILE D C 1
ATOM 6359 O O . ILE D 2 60 ? -6.636 23.721 66.323 1.00 15.97 60 ILE D O 1
ATOM 6364 N N . THR D 2 61 ? -5.691 22.149 67.632 1.00 12.73 61 THR D N 1
ATOM 6365 C CA . THR D 2 61 ? -5.154 23.096 68.607 1.00 8.67 61 THR D CA 1
ATOM 6366 C C . THR D 2 61 ? -3.671 23.274 68.320 1.00 10.01 61 THR D C 1
ATOM 6367 O O . THR D 2 61 ? -2.937 22.292 68.282 1.00 12.30 61 THR D O 1
ATOM 6371 N N . MET D 2 62 ? -3.223 24.507 68.135 1.00 9.19 62 MET D N 1
ATOM 6372 C CA . MET D 2 62 ? -1.810 24.744 67.872 1.00 6.95 62 MET D CA 1
ATOM 6373 C C . MET D 2 62 ? -1.063 25.213 69.093 1.00 7.73 62 MET D C 1
ATOM 6374 O O . MET D 2 62 ? -1.612 25.951 69.915 1.00 10.88 62 MET D O 1
ATOM 6379 N N . ALA D 2 63 ? 0.195 24.834 69.252 1.00 8.72 63 ALA D N 1
ATOM 6380 C CA . ALA D 2 63 ? 1.018 25.129 70.416 1.00 9.43 63 ALA D CA 1
ATOM 6381 C C . ALA D 2 63 ? 2.012 26.254 70.160 1.00 10.18 63 ALA D C 1
ATOM 6382 O O . ALA D 2 63 ? 2.673 26.284 69.101 1.00 9.66 63 ALA D O 1
ATOM 6384 N N . GLN D 2 64 ? 2.140 27.160 71.141 1.00 8.88 64 GLN D N 1
ATOM 6385 C CA . GLN D 2 64 ? 3.013 28.310 71.022 1.00 7.30 64 GLN D CA 1
ATOM 6386 C C . GLN D 2 64 ? 3.715 28.575 72.330 1.00 9.80 64 GLN D C 1
ATOM 6387 O O . GLN D 2 64 ? 3.024 28.683 73.344 1.00 10.58 64 GLN D O 1
ATOM 6393 N N . PRO D 2 65 ? 5.046 28.644 72.360 1.00 8.54 65 PRO D N 1
ATOM 6394 C CA . PRO D 2 65 ? 5.756 28.998 73.593 1.00 8.44 65 PRO D CA 1
ATOM 6395 C C . PRO D 2 65 ? 5.875 30.497 73.800 1.00 8.35 65 PRO D C 1
ATOM 6396 O O . PRO D 2 65 ? 5.415 31.261 72.952 1.00 10.27 65 PRO D O 1
ATOM 6400 N N . ARG D 2 66 ? 6.479 30.843 74.916 1.00 8.85 66 ARG D N 1
ATOM 6401 C CA . ARG D 2 66 ? 7.007 32.161 75.220 1.00 11.33 66 ARG D CA 1
ATOM 6402 C C . ARG D 2 66 ? 8.534 32.121 75.106 1.00 11.76 66 ARG D C 1
ATOM 6403 O O . ARG D 2 66 ? 9.114 31.130 75.552 1.00 11.05 66 ARG D O 1
ATOM 6411 N N . ALA D 2 67 ? 9.174 33.138 74.560 1.00 7.65 67 ALA D N 1
ATOM 6412 C CA . ALA D 2 67 ? 10.619 33.072 74.380 1.00 9.48 67 ALA D CA 1
ATOM 6413 C C . ALA D 2 67 ? 11.185 34.402 73.892 1.00 10.16 67 ALA D C 1
ATOM 6414 O O . ALA D 2 67 ? 10.632 35.033 73.000 1.00 8.50 67 ALA D O 1
ATOM 6416 N N . GLY D 2 68 ? 12.330 34.749 74.486 1.00 10.07 68 GLY D N 1
ATOM 6417 C CA . GLY D 2 68 ? 13.005 35.954 73.985 1.00 10.63 68 GLY D CA 1
ATOM 6418 C C . GLY D 2 68 ? 14.272 36.237 74.757 1.00 11.16 68 GLY D C 1
ATOM 6419 O O . GLY D 2 68 ? 14.325 36.043 75.974 1.00 10.98 68 GLY D O 1
ATOM 6420 N N . VAL D 2 69 ? 15.297 36.701 74.016 1.00 10.32 69 VAL D N 1
ATOM 6421 C CA . VAL D 2 69 ? 16.566 37.080 74.631 1.00 12.61 69 VAL D CA 1
ATOM 6422 C C . VAL D 2 69 ? 17.106 38.364 73.990 1.00 12.30 69 VAL D C 1
ATOM 6423 O O . VAL D 2 69 ? 16.608 38.787 72.949 1.00 12.21 69 VAL D O 1
ATOM 6427 N N . ALA D 2 70 ? 18.113 38.980 74.618 1.00 11.84 70 ALA D N 1
ATOM 6428 C CA . ALA D 2 70 ? 18.557 40.293 74.234 1.00 11.26 70 ALA D CA 1
ATOM 6429 C C . ALA D 2 70 ? 19.165 40.361 72.835 1.00 11.77 70 ALA D C 1
ATOM 6430 O O . ALA D 2 70 ? 18.879 41.342 72.148 1.00 13.73 70 ALA D O 1
ATOM 6432 N N . LEU D 2 71 ? 20.010 39.425 72.449 1.00 13.10 71 LEU D N 1
ATOM 6433 C CA . LEU D 2 71 ? 20.800 39.575 71.237 1.00 12.58 71 LEU D CA 1
ATOM 6434 C C . LEU D 2 71 ? 20.169 38.858 70.068 1.00 12.80 71 LEU D C 1
ATOM 6435 O O . LEU D 2 71 ? 19.593 37.787 70.169 1.00 12.76 71 LEU D O 1
ATOM 6440 N N . LEU D 2 72 ? 20.300 39.520 68.919 1.00 13.45 72 LEU D N 1
ATOM 6441 C CA . LEU D 2 72 ? 19.700 39.034 67.702 1.00 13.21 72 LEU D CA 1
ATOM 6442 C C . LEU D 2 72 ? 20.073 37.632 67.315 1.00 13.05 72 LEU D C 1
ATOM 6443 O O . LEU D 2 72 ? 19.177 36.799 67.105 1.00 13.82 72 LEU D O 1
ATOM 6448 N N . ASP D 2 73 ? 21.349 37.279 67.162 1.00 13.06 73 ASP D N 1
ATOM 6449 C CA . ASP D 2 73 ? 21.707 35.924 66.732 1.00 13.18 73 ASP D CA 1
ATOM 6450 C C . ASP D 2 73 ? 21.240 34.855 67.731 1.00 11.87 73 ASP D C 1
ATOM 6451 O O . ASP D 2 73 ? 20.780 33.806 67.252 1.00 13.58 73 ASP D O 1
ATOM 6456 N N . GLU D 2 74 ? 21.354 35.164 69.011 1.00 13.29 74 GLU D N 1
ATOM 6457 C CA . GLU D 2 74 ? 20.954 34.267 70.095 1.00 12.12 74 GLU D CA 1
ATOM 6458 C C . GLU D 2 74 ? 19.435 34.026 70.062 1.00 11.17 74 GLU D C 1
ATOM 6459 O O . GLU D 2 74 ? 18.965 32.908 70.220 1.00 11.98 74 GLU D O 1
ATOM 6465 N N . HIS D 2 75 ? 18.715 35.116 69.832 1.00 12.31 75 HIS D N 1
ATOM 6466 C CA . HIS D 2 75 ? 17.254 35.011 69.736 1.00 9.76 75 HIS D CA 1
ATOM 6467 C C . HIS D 2 75 ? 16.820 34.149 68.566 1.00 10.63 75 HIS D C 1
ATOM 6468 O O . HIS D 2 75 ? 15.951 33.283 68.623 1.00 11.87 75 HIS D O 1
ATOM 6475 N N . ILE D 2 76 ? 17.454 34.310 67.403 1.00 9.90 76 ILE D N 1
ATOM 6476 C CA . ILE D 2 76 ? 17.199 33.477 66.235 1.00 9.77 76 ILE D CA 1
ATOM 6477 C C . ILE D 2 76 ? 17.502 32.009 66.485 1.00 10.84 76 ILE D C 1
ATOM 6478 O O . ILE D 2 76 ? 16.675 31.160 66.125 1.00 12.61 76 ILE D O 1
ATOM 6483 N N . GLU D 2 77 ? 18.631 31.709 67.119 1.00 11.84 77 GLU D N 1
ATOM 6484 C CA . GLU D 2 77 ? 18.989 30.328 67.439 1.00 13.22 77 GLU D CA 1
ATOM 6485 C C . GLU D 2 77 ? 17.955 29.701 68.380 1.00 12.12 77 GLU D C 1
ATOM 6486 O O . GLU D 2 77 ? 17.550 28.553 68.162 1.00 12.29 77 GLU D O 1
ATOM 6492 N N . LEU D 2 78 ? 17.543 30.493 69.370 1.00 12.25 78 LEU D N 1
ATOM 6493 C CA . LEU D 2 78 ? 16.502 30.050 70.284 1.00 11.02 78 LEU D CA 1
ATOM 6494 C C . LEU D 2 78 ? 15.216 29.704 69.542 1.00 11.89 78 LEU D C 1
ATOM 6495 O O . LEU D 2 78 ? 14.673 28.596 69.740 1.00 12.15 78 LEU D O 1
ATOM 6500 N N . LEU D 2 79 ? 14.710 30.609 68.696 1.00 10.12 79 LEU D N 1
ATOM 6501 C CA . LEU D 2 79 ? 13.448 30.328 68.014 1.00 9.75 79 LEU D CA 1
ATOM 6502 C C . LEU D 2 79 ? 13.566 29.158 67.047 1.00 12.11 79 LEU D C 1
ATOM 6503 O O . LEU D 2 79 ? 12.643 28.351 66.915 1.00 12.23 79 LEU D O 1
ATOM 6508 N N . ARG D 2 80 ? 14.710 29.043 66.360 1.00 11.62 80 ARG D N 1
ATOM 6509 C CA . ARG D 2 80 ? 14.913 27.888 65.490 1.00 11.00 80 ARG D CA 1
ATOM 6510 C C . ARG D 2 80 ? 14.849 26.566 66.226 1.00 11.13 80 ARG D C 1
ATOM 6511 O O . ARG D 2 80 ? 14.314 25.544 65.768 1.00 12.93 80 ARG D O 1
ATOM 6519 N N . TYR D 2 81 ? 15.409 26.569 67.429 1.00 10.67 81 TYR D N 1
ATOM 6520 C CA . TYR D 2 81 ? 15.378 25.382 68.273 1.00 12.09 81 TYR D CA 1
ATOM 6521 C C . TYR D 2 81 ? 13.956 25.046 68.704 1.00 12.00 81 TYR D C 1
ATOM 6522 O O . TYR D 2 81 ? 13.562 23.883 68.686 1.00 12.62 81 TYR D O 1
ATOM 6531 N N . LEU D 2 82 ? 13.181 26.062 69.093 1.00 12.95 82 LEU D N 1
ATOM 6532 C CA . LEU D 2 82 ? 11.787 25.797 69.480 1.00 9.59 82 LEU D CA 1
ATOM 6533 C C . LEU D 2 82 ? 10.973 25.270 68.311 1.00 10.50 82 LEU D C 1
ATOM 6534 O O . LEU D 2 82 ? 10.092 24.414 68.486 1.00 12.56 82 LEU D O 1
ATOM 6539 N N . GLN D 2 83 ? 11.265 25.776 67.116 1.00 9.75 83 GLN D N 1
ATOM 6540 C CA . GLN D 2 83 ? 10.620 25.347 65.893 1.00 10.74 83 GLN D CA 1
ATOM 6541 C C . GLN D 2 83 ? 10.976 23.901 65.573 1.00 11.70 83 GLN D C 1
ATOM 6542 O O . GLN D 2 83 ? 10.149 23.045 65.305 1.00 13.47 83 GLN D O 1
ATOM 6548 N N . ASP D 2 84 ? 12.285 23.674 65.559 1.00 13.36 84 ASP D N 1
ATOM 6549 C CA . ASP D 2 84 ? 12.810 22.428 65.013 1.00 13.30 84 ASP D CA 1
ATOM 6550 C C . ASP D 2 84 ? 12.801 21.301 66.030 1.00 15.51 84 ASP D C 1
ATOM 6551 O O . ASP D 2 84 ? 12.240 20.251 65.754 1.00 19.21 84 ASP D O 1
ATOM 6556 N N . GLU D 2 85 ? 13.430 21.497 67.180 1.00 14.65 85 GLU D N 1
ATOM 6557 C CA . GLU D 2 85 ? 13.457 20.473 68.223 1.00 16.59 85 GLU D CA 1
ATOM 6558 C C . GLU D 2 85 ? 12.163 20.496 69.028 1.00 17.02 85 GLU D C 1
ATOM 6559 O O . GLU D 2 85 ? 11.728 19.437 69.473 1.00 15.56 85 GLU D O 1
ATOM 6565 N N . GLY D 2 86 ? 11.543 21.654 69.246 1.00 12.76 86 GLY D N 1
ATOM 6566 C CA . GLY D 2 86 ? 10.329 21.684 70.058 1.00 11.39 86 GLY D CA 1
ATOM 6567 C C . GLY D 2 86 ? 9.099 21.318 69.286 1.00 11.04 86 GLY D C 1
ATOM 6568 O O . GLY D 2 86 ? 8.120 20.761 69.824 1.00 14.85 86 GLY D O 1
ATOM 6569 N N . GLY D 2 87 ? 9.058 21.565 67.965 1.00 10.85 87 GLY D N 1
ATOM 6570 C CA . GLY D 2 87 ? 7.855 21.305 67.201 1.00 12.70 87 GLY D CA 1
ATOM 6571 C C . GLY D 2 87 ? 6.792 22.382 67.303 1.00 12.07 87 GLY D C 1
ATOM 6572 O O . GLY D 2 87 ? 5.630 22.083 67.009 1.00 14.13 87 GLY D O 1
ATOM 6573 N N . ALA D 2 88 ? 7.200 23.597 67.677 1.00 12.67 88 ALA D N 1
ATOM 6574 C CA . ALA D 2 88 ? 6.227 24.684 67.816 1.00 10.84 88 ALA D CA 1
ATOM 6575 C C . ALA D 2 88 ? 5.414 24.883 66.533 1.00 11.25 88 ALA D C 1
ATOM 6576 O O . ALA D 2 88 ? 5.919 24.700 65.427 1.00 11.61 88 ALA D O 1
ATOM 6578 N N . ASP D 2 89 ? 4.155 25.280 66.702 1.00 8.72 89 ASP D N 1
ATOM 6579 C CA . ASP D 2 89 ? 3.278 25.595 65.580 1.00 9.15 89 ASP D CA 1
ATOM 6580 C C . ASP D 2 89 ? 3.271 27.086 65.233 1.00 8.82 89 ASP D C 1
ATOM 6581 O O . ASP D 2 89 ? 2.991 27.477 64.110 1.00 10.83 89 ASP D O 1
ATOM 6586 N N . PHE D 2 90 ? 3.556 27.891 66.249 1.00 8.56 90 PHE D N 1
ATOM 6587 C CA . PHE D 2 90 ? 3.658 29.339 66.145 1.00 8.86 90 PHE D CA 1
ATOM 6588 C C . PHE D 2 90 ? 4.841 29.823 66.963 1.00 9.45 90 PHE D C 1
ATOM 6589 O O . PHE D 2 90 ? 5.170 29.192 67.968 1.00 10.55 90 PHE D O 1
ATOM 6597 N N . LEU D 2 91 ? 5.477 30.937 66.580 1.00 8.05 91 LEU D N 1
ATOM 6598 C CA . LEU D 2 91 ? 6.591 31.438 67.335 1.00 6.84 91 LEU D CA 1
ATOM 6599 C C . LEU D 2 91 ? 6.229 32.786 67.953 1.00 10.41 91 LEU D C 1
ATOM 6600 O O . LEU D 2 91 ? 5.573 33.624 67.326 1.00 12.07 91 LEU D O 1
ATOM 6605 N N . PRO D 2 92 ? 6.704 32.965 69.177 1.00 8.15 92 PRO D N 1
ATOM 6606 C CA . PRO D 2 92 ? 6.609 34.275 69.805 1.00 9.72 92 PRO D CA 1
ATOM 6607 C C . PRO D 2 92 ? 7.873 35.067 69.544 1.00 12.47 92 PRO D C 1
ATOM 6608 O O . PRO D 2 92 ? 8.891 34.515 69.118 1.00 11.95 92 PRO D O 1
ATOM 6612 N N . SER D 2 93 ? 7.832 36.332 69.919 1.00 10.24 93 SER D N 1
ATOM 6613 C CA . SER D 2 93 ? 9.035 36.966 70.428 1.00 8.92 93 SER D CA 1
ATOM 6614 C C . SER D 2 93 ? 8.578 37.766 71.653 1.00 10.07 93 SER D C 1
ATOM 6615 O O . SER D 2 93 ? 7.837 38.729 71.454 1.00 9.20 93 SER D O 1
ATOM 6618 N N . THR D 2 94 ? 9.016 37.285 72.811 1.00 8.04 94 THR D N 1
ATOM 6619 C CA . THR D 2 94 ? 8.685 37.950 74.068 1.00 8.85 94 THR D CA 1
ATOM 6620 C C . THR D 2 94 ? 9.582 39.161 74.206 1.00 7.56 94 THR D C 1
ATOM 6621 O O . THR D 2 94 ? 10.820 39.006 74.170 1.00 10.02 94 THR D O 1
ATOM 6625 N N . ILE D 2 95 ? 8.945 40.308 74.316 1.00 10.37 95 ILE D N 1
ATOM 6626 C CA . ILE D 2 95 ? 9.641 41.600 74.361 1.00 7.76 95 ILE D CA 1
ATOM 6627 C C . ILE D 2 95 ? 10.087 41.918 75.787 1.00 9.36 95 ILE D C 1
ATOM 6628 O O . ILE D 2 95 ? 9.335 41.669 76.732 1.00 9.14 95 ILE D O 1
ATOM 6633 N N . ASP D 2 96 ? 11.314 42.444 75.948 1.00 10.50 96 ASP D N 1
ATOM 6634 C CA . ASP D 2 96 ? 11.801 42.727 77.297 1.00 9.89 96 ASP D CA 1
ATOM 6635 C C . ASP D 2 96 ? 11.017 43.803 78.008 1.00 8.91 96 ASP D C 1
ATOM 6636 O O . ASP D 2 96 ? 10.329 44.673 77.448 1.00 9.05 96 ASP D O 1
ATOM 6641 N N . ALA D 2 97 ? 11.103 43.821 79.344 1.00 8.92 97 ALA D N 1
ATOM 6642 C CA . ALA D 2 97 ? 10.280 44.737 80.128 1.00 10.03 97 ALA D CA 1
ATOM 6643 C C . ALA D 2 97 ? 10.725 46.200 80.088 1.00 8.33 97 ALA D C 1
ATOM 6644 O O . ALA D 2 97 ? 9.905 47.061 80.418 1.00 10.83 97 ALA D O 1
ATOM 6646 N N . TYR D 2 98 ? 11.972 46.496 79.696 1.00 10.25 98 TYR D N 1
ATOM 6647 C CA . TYR D 2 98 ? 12.362 47.915 79.496 1.00 11.37 98 TYR D CA 1
ATOM 6648 C C . TYR D 2 98 ? 11.615 48.499 78.297 1.00 11.24 98 TYR D C 1
ATOM 6649 O O . TYR D 2 98 ? 11.066 49.608 78.351 1.00 10.67 98 TYR D O 1
ATOM 6658 N N . THR D 2 99 ? 11.585 47.737 77.202 1.00 8.53 99 THR D N 1
ATOM 6659 C CA . THR D 2 99 ? 10.844 48.136 76.009 1.00 10.38 99 THR D CA 1
ATOM 6660 C C . THR D 2 99 ? 9.409 48.496 76.358 1.00 10.67 99 THR D C 1
ATOM 6661 O O . THR D 2 99 ? 8.746 49.409 75.844 1.00 12.51 99 THR D O 1
ATOM 6665 N N . ARG D 2 100 ? 8.849 47.719 77.300 1.00 9.37 100 ARG D N 1
ATOM 6666 C CA . ARG D 2 100 ? 7.453 47.841 77.684 1.00 9.08 100 ARG D CA 1
ATOM 6667 C C . ARG D 2 100 ? 7.128 49.153 78.383 1.00 8.31 100 ARG D C 1
ATOM 6668 O O . ARG D 2 100 ? 5.968 49.552 78.349 1.00 9.79 100 ARG D O 1
ATOM 6676 N N . GLN D 2 101 ? 8.153 49.779 78.981 1.00 11.35 101 GLN D N 1
ATOM 6677 C CA . GLN D 2 101 ? 8.028 51.132 79.516 1.00 11.52 101 GLN D CA 1
ATOM 6678 C C . GLN D 2 101 ? 8.706 52.152 78.620 1.00 10.63 101 GLN D C 1
ATOM 6679 O O . GLN D 2 101 ? 8.942 53.293 79.014 1.00 13.40 101 GLN D O 1
ATOM 6685 N N . ASN D 2 102 ? 8.956 51.803 77.363 1.00 10.94 102 ASN D N 1
ATOM 6686 C CA . ASN D 2 102 ? 9.529 52.729 76.374 1.00 9.95 102 ASN D CA 1
ATOM 6687 C C . ASN D 2 102 ? 10.897 53.227 76.844 1.00 14.55 102 ASN D C 1
ATOM 6688 O O . ASN D 2 102 ? 11.304 54.327 76.451 1.00 13.31 102 ASN D O 1
ATOM 6693 N N . ARG D 2 103 ? 11.631 52.437 77.615 1.00 12.45 103 ARG D N 1
ATOM 6694 C CA . ARG D 2 103 ? 12.982 52.789 78.036 1.00 11.87 103 ARG D CA 1
ATOM 6695 C C . ARG D 2 103 ? 14.076 52.163 77.188 1.00 11.59 103 ARG D C 1
ATOM 6696 O O . ARG D 2 103 ? 14.834 51.265 77.565 1.00 12.41 103 ARG D O 1
ATOM 6704 N N . TYR D 2 104 ? 14.163 52.666 75.944 1.00 12.64 104 TYR D N 1
ATOM 6705 C CA . TYR D 2 104 ? 15.088 52.145 74.948 1.00 11.80 104 TYR D CA 1
ATOM 6706 C C . TYR D 2 104 ? 16.546 52.407 75.335 1.00 11.93 104 TYR D C 1
ATOM 6707 O O . TYR D 2 104 ? 17.414 51.649 74.896 1.00 13.09 104 TYR D O 1
ATOM 6716 N N . ASP D 2 105 ? 16.758 53.409 76.180 1.00 11.33 105 ASP D N 1
ATOM 6717 C CA . ASP D 2 105 ? 18.111 53.569 76.742 1.00 14.91 105 ASP D CA 1
ATOM 6718 C C . ASP D 2 105 ? 18.549 52.376 77.574 1.00 13.70 105 ASP D C 1
ATOM 6719 O O . ASP D 2 105 ? 19.681 51.887 77.491 1.00 14.53 105 ASP D O 1
ATOM 6724 N N . GLU D 2 106 ? 17.593 51.901 78.406 1.00 14.35 106 GLU D N 1
ATOM 6725 C CA . GLU D 2 106 ? 17.902 50.734 79.238 1.00 12.23 106 GLU D CA 1
ATOM 6726 C C . GLU D 2 106 ? 17.991 49.453 78.422 1.00 12.85 106 GLU D C 1
ATOM 6727 O O . GLU D 2 106 ? 18.796 48.571 78.711 1.00 15.00 106 GLU D O 1
ATOM 6733 N N . CYS D 2 107 ? 17.181 49.358 77.354 1.00 12.26 107 CYS D N 1
ATOM 6734 C CA . CYS D 2 107 ? 17.399 48.246 76.443 1.00 12.99 107 CYS D CA 1
ATOM 6735 C C . CYS D 2 107 ? 18.818 48.229 75.856 1.00 15.39 107 CYS D C 1
ATOM 6736 O O . CYS D 2 107 ? 19.440 47.176 75.776 1.00 14.39 107 CYS D O 1
ATOM 6739 N N . GLU D 2 108 ? 19.270 49.414 75.429 1.00 14.04 108 GLU D N 1
ATOM 6740 C CA . GLU D 2 108 ? 20.611 49.509 74.818 1.00 17.60 108 GLU D CA 1
ATOM 6741 C C . GLU D 2 108 ? 21.693 49.076 75.797 1.00 15.93 108 GLU D C 1
ATOM 6742 O O . GLU D 2 108 ? 22.610 48.302 75.505 1.00 17.64 108 GLU D O 1
ATOM 6748 N N . ASN D 2 109 ? 21.560 49.586 77.027 1.00 15.51 109 ASN D N 1
ATOM 6749 C CA . ASN D 2 109 ? 22.537 49.167 78.039 1.00 18.26 109 ASN D CA 1
ATOM 6750 C C . ASN D 2 109 ? 22.504 47.669 78.249 1.00 17.00 109 ASN D C 1
ATOM 6751 O O . ASN D 2 109 ? 23.513 46.980 78.385 1.00 17.25 109 ASN D O 1
ATOM 6756 N N . GLY D 2 110 ? 21.280 47.118 78.261 1.00 14.67 110 GLY D N 1
ATOM 6757 C CA . GLY D 2 110 ? 21.088 45.702 78.419 1.00 12.38 110 GLY D CA 1
ATOM 6758 C C . GLY D 2 110 ? 21.716 44.840 77.350 1.00 11.62 110 GLY D C 1
ATOM 6759 O O . GLY D 2 110 ? 22.215 43.737 77.523 1.00 16.73 110 GLY D O 1
ATOM 6760 N N . ILE D 2 111 ? 21.676 45.338 76.126 1.00 12.60 111 ILE D N 1
ATOM 6761 C CA . ILE D 2 111 ? 22.274 44.636 75.004 1.00 12.46 111 ILE D CA 1
ATOM 6762 C C . ILE D 2 111 ? 23.792 44.595 75.208 1.00 12.67 111 ILE D C 1
ATOM 6763 O O . ILE D 2 111 ? 24.421 43.578 75.025 1.00 17.28 111 ILE D O 1
ATOM 6768 N N . LYS D 2 112 ? 24.289 45.778 75.596 1.00 17.09 112 LYS D N 1
ATOM 6769 C CA . LYS D 2 112 ? 25.768 45.832 75.761 1.00 17.68 112 LYS D CA 1
ATOM 6770 C C . LYS D 2 112 ? 26.228 44.915 76.876 1.00 18.42 112 LYS D C 1
ATOM 6771 O O . LYS D 2 112 ? 27.238 44.209 76.792 1.00 25.25 112 LYS D O 1
ATOM 6777 N N . GLU D 2 113 ? 25.470 44.876 77.973 1.00 20.16 113 GLU D N 1
ATOM 6778 C CA . GLU D 2 113 ? 25.863 44.005 79.085 1.00 19.19 113 GLU D CA 1
ATOM 6779 C C . GLU D 2 113 ? 25.743 42.541 78.748 1.00 21.52 113 GLU D C 1
ATOM 6780 O O . GLU D 2 113 ? 26.466 41.654 79.205 1.00 24.01 113 GLU D O 1
ATOM 6786 N N . SER D 2 114 ? 24.742 42.207 77.911 1.00 16.85 114 SER D N 1
ATOM 6787 C CA . SER D 2 114 ? 24.549 40.831 77.529 1.00 15.27 114 SER D CA 1
ATOM 6788 C C . SER D 2 114 ? 25.686 40.368 76.625 1.00 14.74 114 SER D C 1
ATOM 6789 O O . SER D 2 114 ? 26.098 39.221 76.650 1.00 18.79 114 SER D O 1
ATOM 6792 N N . GLU D 2 115 ? 26.170 41.267 75.775 1.00 16.29 115 GLU D N 1
ATOM 6793 C CA . GLU D 2 115 ? 27.256 40.882 74.865 1.00 18.98 115 GLU D CA 1
ATOM 6794 C C . GLU D 2 115 ? 28.508 40.527 75.679 1.00 19.47 115 GLU D C 1
ATOM 6795 O O . GLU D 2 115 ? 29.159 39.513 75.471 1.00 24.66 115 GLU D O 1
ATOM 6801 N N . LYS D 2 116 ? 28.750 41.422 76.626 1.00 21.29 116 LYS D N 1
ATOM 6802 C CA . LYS D 2 116 ? 29.901 41.300 77.519 1.00 27.87 116 LYS D CA 1
ATOM 6803 C C . LYS D 2 116 ? 29.740 40.109 78.441 1.00 33.40 116 LYS D C 1
ATOM 6804 O O . LYS D 2 116 ? 30.709 39.400 78.723 1.00 46.18 116 LYS D O 1
ATOM 6810 N N . ALA D 2 117 ? 28.528 39.832 78.916 1.00 23.09 117 ALA D N 1
ATOM 6811 C CA . ALA D 2 117 ? 28.374 38.674 79.788 1.00 19.75 117 ALA D CA 1
ATOM 6812 C C . ALA D 2 117 ? 28.327 37.339 79.081 1.00 23.14 117 ALA D C 1
ATOM 6813 O O . ALA D 2 117 ? 28.485 36.274 79.701 1.00 33.68 117 ALA D O 1
ATOM 6815 N N . GLY D 2 118 ? 28.050 37.324 77.770 1.00 20.96 118 GLY D N 1
ATOM 6816 C CA . GLY D 2 118 ? 27.844 36.053 77.107 1.00 21.89 118 GLY D CA 1
ATOM 6817 C C . GLY D 2 118 ? 26.538 35.354 77.439 1.00 24.08 118 GLY D C 1
ATOM 6818 O O . GLY D 2 118 ? 26.368 34.150 77.255 1.00 24.33 118 GLY D O 1
ATOM 6819 N N . ARG D 2 119 ? 25.569 36.130 77.939 1.00 23.86 119 ARG D N 1
ATOM 6820 C CA . ARG D 2 119 ? 24.264 35.634 78.310 1.00 21.42 119 ARG D CA 1
ATOM 6821 C C . ARG D 2 119 ? 23.289 36.799 78.426 1.00 15.30 119 ARG D C 1
ATOM 6822 O O . ARG D 2 119 ? 23.646 37.961 78.574 1.00 17.36 119 ARG D O 1
ATOM 6830 N N . SER D 2 120 ? 21.993 36.474 78.356 1.00 17.34 120 SER D N 1
ATOM 6831 C CA . SER D 2 120 ? 21.046 37.591 78.294 1.00 14.25 120 SER D CA 1
ATOM 6832 C C . SER D 2 120 ? 20.810 38.182 79.670 1.00 15.96 120 SER D C 1
ATOM 6833 O O . SER D 2 120 ? 20.398 37.425 80.552 1.00 16.26 120 SER D O 1
ATOM 6836 N N . LEU D 2 121 ? 21.018 39.483 79.789 1.00 13.08 121 LEU D N 1
ATOM 6837 C CA . LEU D 2 121 ? 20.648 40.149 81.028 1.00 13.41 121 LEU D CA 1
ATOM 6838 C C . LEU D 2 121 ? 19.268 40.813 80.902 1.00 13.55 121 LEU D C 1
ATOM 6839 O O . LEU D 2 121 ? 18.730 41.337 81.880 1.00 17.72 121 LEU D O 1
ATOM 6844 N N . LEU D 2 122 ? 18.680 40.751 79.705 1.00 11.70 122 LEU D N 1
ATOM 6845 C CA . LEU D 2 122 ? 17.291 41.131 79.494 1.00 11.15 122 LEU D CA 1
ATOM 6846 C C . LEU D 2 122 ? 16.342 39.937 79.554 1.00 10.08 122 LEU D C 1
ATOM 6847 O O . LEU D 2 122 ? 16.724 38.815 79.214 1.00 10.95 122 LEU D O 1
ATOM 6852 N N . ASN D 2 123 ? 15.098 40.219 79.942 1.00 10.29 123 ASN D N 1
ATOM 6853 C CA . ASN D 2 123 ? 14.086 39.158 80.020 1.00 10.75 123 ASN D CA 1
ATOM 6854 C C . ASN D 2 123 ? 13.234 39.066 78.749 1.00 11.43 123 ASN D C 1
ATOM 6855 O O . ASN D 2 123 ? 12.118 38.532 78.746 1.00 10.60 123 ASN D O 1
ATOM 6860 N N . GLY D 2 124 ? 13.770 39.550 77.629 1.00 11.83 124 GLY D N 1
ATOM 6861 C CA . GLY D 2 124 ? 13.102 39.461 76.346 1.00 10.95 124 GLY D CA 1
ATOM 6862 C C . GLY D 2 124 ? 13.934 40.114 75.244 1.00 10.89 124 GLY D C 1
ATOM 6863 O O . GLY D 2 124 ? 15.075 40.492 75.513 1.00 12.17 124 GLY D O 1
ATOM 6864 N N . PHE D 2 125 ? 13.359 40.213 74.071 1.00 10.68 125 PHE D N 1
ATOM 6865 C CA . PHE D 2 125 ? 13.950 40.751 72.857 1.00 10.61 125 PHE D CA 1
ATOM 6866 C C . PHE D 2 125 ? 13.564 42.207 72.690 1.00 10.37 125 PHE D C 1
ATOM 6867 O O . PHE D 2 125 ? 12.372 42.560 72.633 1.00 10.96 125 PHE D O 1
ATOM 6875 N N . PRO D 2 126 ? 14.544 43.109 72.643 1.00 10.08 126 PRO D N 1
ATOM 6876 C CA . PRO D 2 126 ? 14.270 44.536 72.492 1.00 11.47 126 PRO D CA 1
ATOM 6877 C C . PRO D 2 126 ? 14.019 44.939 71.048 1.00 11.73 126 PRO D C 1
ATOM 6878 O O . PRO D 2 126 ? 14.815 45.455 70.283 1.00 11.37 126 PRO D O 1
ATOM 6882 N N . GLY D 2 127 ? 12.769 44.659 70.674 1.00 10.29 127 GLY D N 1
ATOM 6883 C CA . GLY D 2 127 ? 12.380 44.832 69.276 1.00 11.80 127 GLY D CA 1
ATOM 6884 C C . GLY D 2 127 ? 12.489 46.222 68.706 1.00 9.92 127 GLY D C 1
ATOM 6885 O O . GLY D 2 127 ? 12.850 46.356 67.523 1.00 11.95 127 GLY D O 1
ATOM 6886 N N . VAL D 2 128 ? 12.193 47.258 69.497 1.00 9.87 128 VAL D N 1
ATOM 6887 C CA . VAL D 2 128 ? 12.327 48.626 69.003 1.00 10.07 128 VAL D CA 1
ATOM 6888 C C . VAL D 2 128 ? 13.801 48.920 68.747 1.00 11.58 128 VAL D C 1
ATOM 6889 O O . VAL D 2 128 ? 14.192 49.508 67.722 1.00 13.14 128 VAL D O 1
ATOM 6893 N N . ASN D 2 129 ? 14.693 48.509 69.636 1.00 11.75 129 ASN D N 1
ATOM 6894 C CA . ASN D 2 129 ? 16.125 48.766 69.425 1.00 11.34 129 ASN D CA 1
ATOM 6895 C C . ASN D 2 129 ? 16.670 48.007 68.234 1.00 11.44 129 ASN D C 1
ATOM 6896 O O . ASN D 2 129 ? 17.520 48.510 67.476 1.00 13.81 129 ASN D O 1
ATOM 6901 N N . PHE D 2 130 ? 16.234 46.757 68.033 1.00 11.09 130 PHE D N 1
ATOM 6902 C CA . PHE D 2 130 ? 16.697 45.964 66.894 1.00 11.52 130 PHE D CA 1
ATOM 6903 C C . PHE D 2 130 ? 16.118 46.459 65.571 1.00 12.88 130 PHE D C 1
ATOM 6904 O O . PHE D 2 130 ? 16.689 46.242 64.489 1.00 13.69 130 PHE D O 1
ATOM 6912 N N . GLY D 2 131 ? 14.995 47.144 65.647 1.00 11.45 131 GLY D N 1
ATOM 6913 C CA . GLY D 2 131 ? 14.434 47.824 64.490 1.00 11.93 131 GLY D CA 1
ATOM 6914 C C . GLY D 2 131 ? 13.723 46.910 63.520 1.00 12.57 131 GLY D C 1
ATOM 6915 O O . GLY D 2 131 ? 13.606 45.700 63.717 1.00 11.81 131 GLY D O 1
ATOM 6916 N N . VAL D 2 132 ? 13.235 47.516 62.434 1.00 13.02 132 VAL D N 1
ATOM 6917 C CA . VAL D 2 132 ? 12.650 46.688 61.355 1.00 13.17 132 VAL D CA 1
ATOM 6918 C C . VAL D 2 132 ? 13.683 45.729 60.793 1.00 11.79 132 VAL D C 1
ATOM 6919 O O . VAL D 2 132 ? 13.377 44.548 60.490 1.00 11.97 132 VAL D O 1
ATOM 6923 N N . LYS D 2 133 ? 14.949 46.204 60.641 1.00 12.16 133 LYS D N 1
ATOM 6924 C CA . LYS D 2 133 ? 15.962 45.317 60.052 1.00 12.30 133 LYS D CA 1
ATOM 6925 C C . LYS D 2 133 ? 16.169 44.078 60.917 1.00 10.08 133 LYS D C 1
ATOM 6926 O O . LYS D 2 133 ? 16.253 42.989 60.364 1.00 13.69 133 LYS D O 1
ATOM 6932 N N . GLY D 2 134 ? 16.260 44.234 62.234 1.00 13.42 134 GLY D N 1
ATOM 6933 C CA . GLY D 2 134 ? 16.482 43.082 63.100 1.00 10.73 134 GLY D CA 1
ATOM 6934 C C . GLY D 2 134 ? 15.243 42.192 63.127 1.00 10.66 134 GLY D C 1
ATOM 6935 O O . GLY D 2 134 ? 15.375 40.965 63.036 1.00 10.57 134 GLY D O 1
ATOM 6936 N N . CYS D 2 135 ? 14.057 42.806 63.184 1.00 11.77 135 CYS D N 1
ATOM 6937 C CA . CYS D 2 135 ? 12.813 42.041 63.210 1.00 11.58 135 CYS D CA 1
ATOM 6938 C C . CYS D 2 135 ? 12.637 41.204 61.951 1.00 12.45 135 CYS D C 1
ATOM 6939 O O . CYS D 2 135 ? 12.193 40.054 61.969 1.00 11.01 135 CYS D O 1
ATOM 6942 N N . ARG D 2 136 ? 13.018 41.753 60.787 1.00 11.77 136 ARG D N 1
ATOM 6943 C CA . ARG D 2 136 ? 12.984 40.976 59.555 1.00 11.88 136 ARG D CA 1
ATOM 6944 C C . ARG D 2 136 ? 14.010 39.847 59.542 1.00 10.30 136 ARG D C 1
ATOM 6945 O O . ARG D 2 136 ? 13.725 38.766 59.005 1.00 12.69 136 ARG D O 1
ATOM 6953 N N . LYS D 2 137 ? 15.178 40.066 60.126 1.00 12.75 137 LYS D N 1
ATOM 6954 C CA . LYS D 2 137 ? 16.158 38.987 60.189 1.00 12.46 137 LYS D CA 1
ATOM 6955 C C . LYS D 2 137 ? 15.564 37.800 60.940 1.00 12.24 137 LYS D C 1
ATOM 6956 O O . LYS D 2 137 ? 15.760 36.653 60.550 1.00 13.07 137 LYS D O 1
ATOM 6962 N N . VAL D 2 138 ? 14.840 38.119 62.023 1.00 12.34 138 VAL D N 1
ATOM 6963 C CA . VAL D 2 138 ? 14.215 37.038 62.801 1.00 13.22 138 VAL D CA 1
ATOM 6964 C C . VAL D 2 138 ? 13.207 36.302 61.942 1.00 10.70 138 VAL D C 1
ATOM 6965 O O . VAL D 2 138 ? 13.228 35.076 61.856 1.00 10.90 138 VAL D O 1
ATOM 6969 N N . LEU D 2 139 ? 12.302 37.044 61.286 1.00 11.31 139 LEU D N 1
ATOM 6970 C CA . LEU D 2 139 ? 11.284 36.406 60.473 1.00 12.86 139 LEU D CA 1
ATOM 6971 C C . LEU D 2 139 ? 11.887 35.565 59.338 1.00 11.25 139 LEU D C 1
ATOM 6972 O O . LEU D 2 139 ? 11.440 34.455 59.061 1.00 13.38 139 LEU D O 1
ATOM 6977 N N . GLU D 2 140 ? 12.913 36.113 58.687 1.00 12.99 140 GLU D N 1
ATOM 6978 C CA . GLU D 2 140 ? 13.530 35.429 57.535 1.00 13.88 140 GLU D CA 1
ATOM 6979 C C . GLU D 2 140 ? 14.281 34.173 57.970 1.00 15.65 140 GLU D C 1
ATOM 6980 O O . GLU D 2 140 ? 14.430 33.251 57.164 1.00 15.24 140 GLU D O 1
ATOM 6986 N N . ALA D 2 141 ? 14.702 34.099 59.216 1.00 12.27 141 ALA D N 1
ATOM 6987 C CA . ALA D 2 141 ? 15.426 32.955 59.732 1.00 12.53 141 ALA D CA 1
ATOM 6988 C C . ALA D 2 141 ? 14.526 31.815 60.201 1.00 15.57 141 ALA D C 1
ATOM 6989 O O . ALA D 2 141 ? 15.060 30.731 60.478 1.00 16.56 141 ALA D O 1
ATOM 6991 N N . VAL D 2 142 ? 13.226 32.045 60.341 1.00 13.53 142 VAL D N 1
ATOM 6992 C CA . VAL D 2 142 ? 12.302 31.005 60.800 1.00 11.64 142 VAL D CA 1
ATOM 6993 C C . VAL D 2 142 ? 11.294 30.623 59.726 1.00 12.03 142 VAL D C 1
ATOM 6994 O O . VAL D 2 142 ? 11.217 31.252 58.665 1.00 12.72 142 VAL D O 1
ATOM 6998 N N . ASN D 2 143 ? 10.536 29.548 59.964 1.00 10.75 143 ASN D N 1
ATOM 6999 C CA . ASN D 2 143 ? 9.610 28.987 59.010 1.00 11.83 143 ASN D CA 1
ATOM 7000 C C . ASN D 2 143 ? 8.158 28.915 59.506 1.00 12.60 143 ASN D C 1
ATOM 7001 O O . ASN D 2 143 ? 7.316 28.236 58.938 1.00 13.56 143 ASN D O 1
ATOM 7006 N N . LEU D 2 144 ? 7.872 29.661 60.549 1.00 10.67 144 LEU D N 1
ATOM 7007 C CA . LEU D 2 144 ? 6.572 29.740 61.166 1.00 10.42 144 LEU D CA 1
ATOM 7008 C C . LEU D 2 144 ? 6.133 31.201 61.316 1.00 9.26 144 LEU D C 1
ATOM 7009 O O . LEU D 2 144 ? 7.015 32.078 61.289 1.00 10.51 144 LEU D O 1
ATOM 7014 N N . PRO D 2 145 ? 4.845 31.415 61.524 1.00 9.13 145 PRO D N 1
ATOM 7015 C CA . PRO D 2 145 ? 4.396 32.790 61.788 1.00 9.00 145 PRO D CA 1
ATOM 7016 C C . PRO D 2 145 ? 4.938 33.322 63.119 1.00 9.93 145 PRO D C 1
ATOM 7017 O O . PRO D 2 145 ? 5.177 32.556 64.052 1.00 10.51 145 PRO D O 1
ATOM 7021 N N . LEU D 2 146 ? 5.137 34.633 63.179 1.00 10.45 146 LEU D N 1
ATOM 7022 C CA . LEU D 2 146 ? 5.738 35.317 64.321 1.00 10.26 146 LEU D CA 1
ATOM 7023 C C . LEU D 2 146 ? 4.782 36.347 64.915 1.00 12.67 146 LEU D C 1
ATOM 7024 O O . LEU D 2 146 ? 4.140 37.113 64.176 1.00 11.83 146 LEU D O 1
ATOM 7029 N N . GLN D 2 147 ? 4.720 36.374 66.246 1.00 10.32 147 GLN D N 1
ATOM 7030 C CA . GLN D 2 147 ? 3.897 37.292 67.030 1.00 9.35 147 GLN D CA 1
ATOM 7031 C C . GLN D 2 147 ? 4.680 37.960 68.173 1.00 9.34 147 GLN D C 1
ATOM 7032 O O . GLN D 2 147 ? 5.396 37.266 68.885 1.00 10.17 147 GLN D O 1
ATOM 7038 N N . ALA D 2 148 ? 4.496 39.265 68.338 1.00 8.19 148 ALA D N 1
ATOM 7039 C CA . ALA D 2 148 ? 5.029 39.953 69.500 1.00 8.38 148 ALA D CA 1
ATOM 7040 C C . ALA D 2 148 ? 4.156 39.655 70.709 1.00 8.21 148 ALA D C 1
ATOM 7041 O O . ALA D 2 148 ? 2.934 39.866 70.651 1.00 7.94 148 ALA D O 1
ATOM 7043 N N . ARG D 2 149 ? 4.768 39.168 71.761 1.00 8.72 149 ARG D N 1
ATOM 7044 C CA . ARG D 2 149 ? 4.098 38.846 73.043 1.00 8.65 149 ARG D CA 1
ATOM 7045 C C . ARG D 2 149 ? 4.783 39.701 74.101 1.00 9.57 149 ARG D C 1
ATOM 7046 O O . ARG D 2 149 ? 6.042 39.722 74.169 1.00 9.06 149 ARG D O 1
ATOM 7054 N N . HIS D 2 150 ? 3.997 40.443 74.872 1.00 9.44 150 HIS D N 1
ATOM 7055 C CA . HIS D 2 150 ? 4.645 41.458 75.735 1.00 8.09 150 HIS D CA 1
ATOM 7056 C C . HIS D 2 150 ? 3.717 41.924 76.833 1.00 9.21 150 HIS D C 1
ATOM 7057 O O . HIS D 2 150 ? 3.095 41.088 77.508 1.00 10.66 150 HIS D O 1
ATOM 7064 N N . GLY D 2 151 ? 3.596 43.226 77.094 1.00 9.89 151 GLY D N 1
ATOM 7065 C CA . GLY D 2 151 ? 2.822 43.785 78.181 1.00 9.73 151 GLY D CA 1
ATOM 7066 C C . GLY D 2 151 ? 3.122 45.268 78.273 1.00 9.48 151 GLY D C 1
ATOM 7067 O O . GLY D 2 151 ? 3.773 45.720 79.210 1.00 10.40 151 GLY D O 1
ATOM 7068 N N . THR D 2 152 ? 2.655 45.994 77.277 1.00 11.02 152 THR D N 1
ATOM 7069 C CA . THR D 2 152 ? 3.104 47.361 77.020 1.00 9.38 152 THR D CA 1
ATOM 7070 C C . THR D 2 152 ? 1.957 48.335 76.929 1.00 10.40 152 THR D C 1
ATOM 7071 O O . THR D 2 152 ? 1.135 48.277 75.981 1.00 10.79 152 THR D O 1
ATOM 7075 N N . PRO D 2 153 ? 1.817 49.237 77.915 1.00 10.36 153 PRO D N 1
ATOM 7076 C CA . PRO D 2 153 ? 0.746 50.234 77.812 1.00 9.91 153 PRO D CA 1
ATOM 7077 C C . PRO D 2 153 ? 0.774 51.134 76.571 1.00 9.35 153 PRO D C 1
ATOM 7078 O O . PRO D 2 153 ? -0.322 51.402 76.045 1.00 12.03 153 PRO D O 1
ATOM 7082 N N . ASP D 2 154 ? 1.943 51.577 76.139 1.00 8.82 154 ASP D N 1
ATOM 7083 C CA . ASP D 2 154 ? 2.119 52.385 74.940 1.00 10.44 154 ASP D CA 1
ATOM 7084 C C . ASP D 2 154 ? 3.031 51.617 73.980 1.00 10.38 154 ASP D C 1
ATOM 7085 O O . ASP D 2 154 ? 4.260 51.695 74.069 1.00 11.95 154 ASP D O 1
ATOM 7090 N N . SER D 2 155 ? 2.365 50.859 73.108 1.00 10.98 155 SER D N 1
ATOM 7091 C CA . SER D 2 155 ? 2.935 49.913 72.181 1.00 9.34 155 SER D CA 1
ATOM 7092 C C . SER D 2 155 ? 2.957 50.397 70.732 1.00 10.94 155 SER D C 1
ATOM 7093 O O . SER D 2 155 ? 3.191 49.611 69.806 1.00 11.42 155 SER D O 1
ATOM 7096 N N . ARG D 2 156 ? 2.716 51.701 70.549 1.00 10.82 156 ARG D N 1
ATOM 7097 C CA . ARG D 2 156 ? 2.544 52.239 69.200 1.00 9.91 156 ARG D CA 1
ATOM 7098 C C . ARG D 2 156 ? 3.750 52.053 68.333 1.00 10.74 156 ARG D C 1
ATOM 7099 O O . ARG D 2 156 ? 3.652 51.495 67.211 1.00 12.12 156 ARG D O 1
ATOM 7107 N N . LEU D 2 157 ? 4.913 52.512 68.808 1.00 8.79 157 LEU D N 1
ATOM 7108 C CA . LEU D 2 157 ? 6.136 52.332 68.017 1.00 9.41 157 LEU D CA 1
ATOM 7109 C C . LEU D 2 157 ? 6.531 50.870 67.862 1.00 11.01 157 LEU D C 1
ATOM 7110 O O . LEU D 2 157 ? 6.928 50.432 66.795 1.00 9.63 157 LEU D O 1
ATOM 7115 N N . LEU D 2 158 ? 6.419 50.093 68.956 1.00 8.39 158 LEU D N 1
ATOM 7116 C CA . LEU D 2 158 ? 6.690 48.659 68.842 1.00 8.38 158 LEU D CA 1
ATOM 7117 C C . LEU D 2 158 ? 5.852 48.007 67.762 1.00 10.10 158 LEU D C 1
ATOM 7118 O O . LEU D 2 158 ? 6.385 47.217 66.963 1.00 9.72 158 LEU D O 1
ATOM 7123 N N . ALA D 2 159 ? 4.553 48.322 67.735 1.00 9.38 159 ALA D N 1
ATOM 7124 C CA . ALA D 2 159 ? 3.653 47.769 66.720 1.00 8.63 159 ALA D CA 1
ATOM 7125 C C . ALA D 2 159 ? 4.101 48.157 65.312 1.00 10.50 159 ALA D C 1
ATOM 7126 O O . ALA D 2 159 ? 4.143 47.297 64.434 1.00 9.94 159 ALA D O 1
ATOM 7128 N N . GLU D 2 160 ? 4.439 49.435 65.098 1.00 9.96 160 GLU D N 1
ATOM 7129 C CA . GLU D 2 160 ? 4.911 49.860 63.775 1.00 9.15 160 GLU D CA 1
ATOM 7130 C C . GLU D 2 160 ? 6.110 49.039 63.323 1.00 8.06 160 GLU D C 1
ATOM 7131 O O . GLU D 2 160 ? 6.196 48.569 62.185 1.00 9.88 160 GLU D O 1
ATOM 7137 N N . ILE D 2 161 ? 7.074 48.863 64.218 1.00 9.77 161 ILE D N 1
ATOM 7138 C CA . ILE D 2 161 ? 8.306 48.155 63.875 1.00 11.20 161 ILE D CA 1
ATOM 7139 C C . ILE D 2 161 ? 8.111 46.662 63.685 1.00 11.38 161 ILE D C 1
ATOM 7140 O O . ILE D 2 161 ? 8.630 46.073 62.723 1.00 10.35 161 ILE D O 1
ATOM 7145 N N . ILE D 2 162 ? 7.358 45.988 64.570 1.00 9.92 162 ILE D N 1
ATOM 7146 C CA . ILE D 2 162 ? 7.218 44.534 64.398 1.00 9.91 162 ILE D CA 1
ATOM 7147 C C . ILE D 2 162 ? 6.369 44.154 63.191 1.00 9.07 162 ILE D C 1
ATOM 7148 O O . ILE D 2 162 ? 6.691 43.156 62.522 1.00 10.80 162 ILE D O 1
ATOM 7153 N N . HIS D 2 163 ? 5.351 44.936 62.880 1.00 9.00 163 HIS D N 1
ATOM 7154 C CA . HIS D 2 163 ? 4.523 44.655 61.698 1.00 8.69 163 HIS D CA 1
ATOM 7155 C C . HIS D 2 163 ? 5.302 44.965 60.437 1.00 9.25 163 HIS D C 1
ATOM 7156 O O . HIS D 2 163 ? 5.264 44.194 59.476 1.00 10.28 163 HIS D O 1
ATOM 7163 N N . ALA D 2 164 ? 6.022 46.086 60.350 1.00 9.25 164 ALA D N 1
ATOM 7164 C CA . ALA D 2 164 ? 6.868 46.359 59.194 1.00 11.16 164 ALA D CA 1
ATOM 7165 C C . ALA D 2 164 ? 7.969 45.301 59.118 1.00 12.80 164 ALA D C 1
ATOM 7166 O O . ALA D 2 164 ? 8.457 45.063 58.024 1.00 13.88 164 ALA D O 1
ATOM 7168 N N . GLY D 2 165 ? 8.284 44.701 60.257 1.00 9.89 165 GLY D N 1
ATOM 7169 C CA . GLY D 2 165 ? 9.198 43.625 60.405 1.00 10.87 165 GLY D CA 1
ATOM 7170 C C . GLY D 2 165 ? 8.696 42.270 59.948 1.00 10.42 165 GLY D C 1
ATOM 7171 O O . GLY D 2 165 ? 9.443 41.267 59.969 1.00 11.57 165 GLY D O 1
ATOM 7172 N N . GLY D 2 166 ? 7.456 42.178 59.521 1.00 9.56 166 GLY D N 1
ATOM 7173 C CA . GLY D 2 166 ? 6.848 40.979 59.037 1.00 10.38 166 GLY D CA 1
ATOM 7174 C C . GLY D 2 166 ? 6.284 40.045 60.079 1.00 10.52 166 GLY D C 1
ATOM 7175 O O . GLY D 2 166 ? 5.947 38.916 59.746 1.00 10.90 166 GLY D O 1
ATOM 7176 N N . TRP D 2 167 ? 6.130 40.526 61.310 1.00 9.22 167 TRP D N 1
ATOM 7177 C CA . TRP D 2 167 ? 5.454 39.790 62.369 1.00 9.27 167 TRP D CA 1
ATOM 7178 C C . TRP D 2 167 ? 3.966 40.054 62.213 1.00 12.80 167 TRP D C 1
ATOM 7179 O O . TRP D 2 167 ? 3.498 41.200 62.207 1.00 11.01 167 TRP D O 1
ATOM 7190 N N . THR D 2 168 ? 3.200 38.975 62.000 1.00 8.68 168 THR D N 1
ATOM 7191 C CA . THR D 2 168 ? 1.845 39.104 61.532 1.00 7.63 168 THR D CA 1
ATOM 7192 C C . THR D 2 168 ? 0.797 38.852 62.610 1.00 9.23 168 THR D C 1
ATOM 7193 O O . THR D 2 168 ? -0.370 38.546 62.374 1.00 9.04 168 THR D O 1
ATOM 7197 N N . SER D 2 169 ? 1.233 39.092 63.845 1.00 9.45 169 SER D N 1
ATOM 7198 C CA . SER D 2 169 ? 0.341 39.188 64.982 1.00 8.59 169 SER D CA 1
ATOM 7199 C C . SER D 2 169 ? 0.968 40.067 66.070 1.00 9.26 169 SER D C 1
ATOM 7200 O O . SER D 2 169 ? 2.188 40.087 66.256 1.00 8.78 169 SER D O 1
ATOM 7203 N N . ASN D 2 170 ? 0.100 40.769 66.783 1.00 9.11 170 ASN D N 1
ATOM 7204 C CA . ASN D 2 170 ? 0.445 41.562 67.960 1.00 6.33 170 ASN D CA 1
ATOM 7205 C C . ASN D 2 170 ? -0.525 41.238 69.088 1.00 7.35 170 ASN D C 1
ATOM 7206 O O . ASN D 2 170 ? -1.725 41.362 68.883 1.00 9.69 170 ASN D O 1
ATOM 7211 N N . GLU D 2 171 ? 0.017 40.841 70.229 1.00 7.94 171 GLU D N 1
ATOM 7212 C CA . GLU D 2 171 ? -0.748 40.570 71.434 1.00 9.98 171 GLU D CA 1
ATOM 7213 C C . GLU D 2 171 ? -1.023 41.862 72.187 1.00 8.07 171 GLU D C 1
ATOM 7214 O O . GLU D 2 171 ? -0.171 42.758 72.139 1.00 9.60 171 GLU D O 1
ATOM 7220 N N . GLY D 2 172 ? -2.156 41.962 72.873 1.00 8.85 172 GLY D N 1
ATOM 7221 C CA . GLY D 2 172 ? -2.408 43.054 73.775 1.00 8.31 172 GLY D CA 1
ATOM 7222 C C . GLY D 2 172 ? -3.727 43.771 73.635 1.00 7.98 172 GLY D C 1
ATOM 7223 O O . GLY D 2 172 ? -4.540 43.433 72.788 1.00 8.57 172 GLY D O 1
ATOM 7224 N N . GLY D 2 173 ? -3.930 44.794 74.466 1.00 8.80 173 GLY D N 1
ATOM 7225 C CA . GLY D 2 173 ? -5.163 45.587 74.491 1.00 10.05 173 GLY D CA 1
ATOM 7226 C C . GLY D 2 173 ? -5.015 46.699 75.526 1.00 9.24 173 GLY D C 1
ATOM 7227 O O . GLY D 2 173 ? -4.105 46.650 76.363 1.00 9.28 173 GLY D O 1
ATOM 7228 N N . GLY D 2 174 ? -5.918 47.675 75.455 1.00 10.39 174 GLY D N 1
ATOM 7229 C CA . GLY D 2 174 ? -5.734 48.831 76.326 1.00 9.65 174 GLY D CA 1
ATOM 7230 C C . GLY D 2 174 ? -6.097 48.574 77.766 1.00 10.26 174 GLY D C 1
ATOM 7231 O O . GLY D 2 174 ? -5.758 49.391 78.621 1.00 10.57 174 GLY D O 1
ATOM 7232 N N . ILE D 2 175 ? -6.781 47.472 78.044 1.00 8.32 175 ILE D N 1
ATOM 7233 C CA . ILE D 2 175 ? -7.027 47.061 79.419 1.00 8.09 175 ILE D CA 1
ATOM 7234 C C . ILE D 2 175 ? -5.966 46.043 79.830 1.00 9.85 175 ILE D C 1
ATOM 7235 O O . ILE D 2 175 ? -5.285 46.188 80.861 1.00 10.19 175 ILE D O 1
ATOM 7240 N N . SER D 2 176 ? -5.801 44.992 79.021 1.00 9.85 176 SER D N 1
ATOM 7241 C CA . SER D 2 176 ? -5.025 43.830 79.423 1.00 9.19 176 SER D CA 1
ATOM 7242 C C . SER D 2 176 ? -3.532 44.124 79.427 1.00 8.98 176 SER D C 1
ATOM 7243 O O . SER D 2 176 ? -2.831 43.425 80.146 1.00 9.73 176 SER D O 1
ATOM 7246 N N . TYR D 2 177 ? -3.071 45.114 78.668 1.00 7.54 177 TYR D N 1
ATOM 7247 C CA . TYR D 2 177 ? -1.669 45.525 78.678 1.00 8.39 177 TYR D CA 1
ATOM 7248 C C . TYR D 2 177 ? -1.470 46.842 79.420 1.00 10.57 177 TYR D C 1
ATOM 7249 O O . TYR D 2 177 ? -0.462 47.508 79.244 1.00 10.92 177 TYR D O 1
ATOM 7258 N N . ASN D 2 178 ? -2.456 47.159 80.268 1.00 9.84 178 ASN D N 1
ATOM 7259 C CA . ASN D 2 178 ? -2.278 48.215 81.266 1.00 9.90 178 ASN D CA 1
ATOM 7260 C C . ASN D 2 178 ? -2.387 47.606 82.664 1.00 9.04 178 ASN D C 1
ATOM 7261 O O . ASN D 2 178 ? -1.374 47.519 83.355 1.00 8.23 178 ASN D O 1
ATOM 7266 N N . VAL D 2 179 ? -3.602 47.250 83.084 1.00 9.18 179 VAL D N 1
ATOM 7267 C CA . VAL D 2 179 ? -3.888 46.961 84.493 1.00 7.77 179 VAL D CA 1
ATOM 7268 C C . VAL D 2 179 ? -2.963 45.913 85.085 1.00 11.66 179 VAL D C 1
ATOM 7269 O O . VAL D 2 179 ? -2.519 46.097 86.235 1.00 10.36 179 VAL D O 1
ATOM 7273 N N . PRO D 2 180 ? -2.620 44.805 84.425 1.00 9.35 180 PRO D N 1
ATOM 7274 C CA . PRO D 2 180 ? -1.684 43.862 85.019 1.00 9.62 180 PRO D CA 1
ATOM 7275 C C . PRO D 2 180 ? -0.216 44.292 85.012 1.00 9.95 180 PRO D C 1
ATOM 7276 O O . PRO D 2 180 ? 0.619 43.658 85.685 1.00 10.65 180 PRO D O 1
ATOM 7280 N N . TYR D 2 181 ? 0.140 45.334 84.251 1.00 9.48 181 TYR D N 1
ATOM 7281 C CA . TYR D 2 181 ? 1.495 45.640 83.881 1.00 8.18 181 TYR D CA 1
ATOM 7282 C C . TYR D 2 181 ? 1.999 47.029 84.285 1.00 9.84 181 TYR D C 1
ATOM 7283 O O . TYR D 2 181 ? 3.200 47.297 84.133 1.00 13.98 181 TYR D O 1
ATOM 7292 N N . ALA D 2 182 ? 1.106 47.872 84.749 1.00 8.40 182 ALA D N 1
ATOM 7293 C CA . ALA D 2 182 ? 1.420 49.267 85.011 1.00 9.84 182 ALA D CA 1
ATOM 7294 C C . ALA D 2 182 ? 0.763 49.748 86.299 1.00 12.42 182 ALA D C 1
ATOM 7295 O O . ALA D 2 182 ? -0.266 49.262 86.720 1.00 12.21 182 ALA D O 1
ATOM 7297 N N . LYS D 2 183 ? 1.383 50.769 86.902 1.00 12.15 183 LYS D N 1
ATOM 7298 C CA . LYS D 2 183 ? 0.849 51.414 88.052 1.00 10.08 183 LYS D CA 1
ATOM 7299 C C . LYS D 2 183 ? 0.233 52.775 87.762 1.00 13.31 183 LYS D C 1
ATOM 7300 O O . LYS D 2 183 ? -0.786 53.098 88.396 1.00 13.57 183 LYS D O 1
ATOM 7306 N N . ASN D 2 184 ? 0.839 53.537 86.870 1.00 12.34 184 ASN D N 1
ATOM 7307 C CA . ASN D 2 184 ? 0.479 54.951 86.743 1.00 13.08 184 ASN D CA 1
ATOM 7308 C C . ASN D 2 184 ? -0.050 55.404 85.391 1.00 15.85 184 ASN D C 1
ATOM 7309 O O . ASN D 2 184 ? -0.012 56.629 85.174 1.00 21.78 184 ASN D O 1
ATOM 7314 N N . VAL D 2 185 ? -0.496 54.503 84.530 1.00 11.12 185 VAL D N 1
ATOM 7315 C CA . VAL D 2 185 ? -1.014 54.868 83.206 1.00 10.45 185 VAL D CA 1
ATOM 7316 C C . VAL D 2 185 ? -2.518 54.911 83.274 1.00 10.93 185 VAL D C 1
ATOM 7317 O O . VAL D 2 185 ? -3.156 53.935 83.700 1.00 10.33 185 VAL D O 1
ATOM 7321 N N . THR D 2 186 ? -3.178 55.988 82.863 1.00 9.27 186 THR D N 1
ATOM 7322 C CA . THR D 2 186 ? -4.626 56.034 82.909 1.00 9.93 186 THR D CA 1
ATOM 7323 C C . THR D 2 186 ? -5.243 55.033 81.919 1.00 8.37 186 THR D C 1
ATOM 7324 O O . THR D 2 186 ? -4.590 54.668 80.937 1.00 11.67 186 THR D O 1
ATOM 7328 N N . ILE D 2 187 ? -6.441 54.619 82.232 1.00 11.29 187 ILE D N 1
ATOM 7329 C CA . ILE D 2 187 ? -7.156 53.684 81.353 1.00 10.17 187 ILE D CA 1
ATOM 7330 C C . ILE D 2 187 ? -7.451 54.386 80.044 1.00 12.31 187 ILE D C 1
ATOM 7331 O O . ILE D 2 187 ? -7.376 53.854 78.947 1.00 10.90 187 ILE D O 1
ATOM 7336 N N . GLU D 2 188 ? -7.810 55.681 80.136 1.00 11.48 188 GLU D N 1
ATOM 7337 C CA . GLU D 2 188 ? -8.076 56.430 78.919 1.00 11.96 188 GLU D CA 1
ATOM 7338 C C . GLU D 2 188 ? -6.849 56.469 78.032 1.00 9.55 188 GLU D C 1
ATOM 7339 O O . GLU D 2 188 ? -6.988 56.308 76.813 1.00 12.90 188 GLU D O 1
ATOM 7345 N N . LYS D 2 189 ? -5.655 56.701 78.575 1.00 8.72 189 LYS D N 1
ATOM 7346 C CA . LYS D 2 189 ? -4.464 56.799 77.745 1.00 10.46 189 LYS D CA 1
ATOM 7347 C C . LYS D 2 189 ? -4.088 55.465 77.095 1.00 11.29 189 LYS D C 1
ATOM 7348 O O . LYS D 2 189 ? -3.721 55.386 75.906 1.00 11.37 189 LYS D O 1
ATOM 7354 N N . SER D 2 190 ? -4.177 54.370 77.839 1.00 10.67 190 SER D N 1
ATOM 7355 C CA . SER D 2 190 ? -3.853 53.068 77.230 1.00 10.82 190 SER D CA 1
ATOM 7356 C C . SER D 2 190 ? -4.907 52.668 76.202 1.00 10.34 190 SER D C 1
ATOM 7357 O O . SER D 2 190 ? -4.561 52.059 75.181 1.00 10.69 190 SER D O 1
ATOM 7360 N N . LEU D 2 191 ? -6.184 52.980 76.430 1.00 9.98 191 LEU D N 1
ATOM 7361 C CA . LEU D 2 191 ? -7.206 52.734 75.418 1.00 9.55 191 LEU D CA 1
ATOM 7362 C C . LEU D 2 191 ? -6.899 53.533 74.154 1.00 11.76 191 LEU D C 1
ATOM 7363 O O . LEU D 2 191 ? -6.978 53.019 73.042 1.00 10.99 191 LEU D O 1
ATOM 7368 N N . LEU D 2 192 ? -6.539 54.809 74.304 1.00 11.28 192 LEU D N 1
ATOM 7369 C CA . LEU D 2 192 ? -6.165 55.601 73.132 1.00 11.76 192 LEU D CA 1
ATOM 7370 C C . LEU D 2 192 ? -4.964 55.027 72.402 1.00 11.16 192 LEU D C 1
ATOM 7371 O O . LEU D 2 192 ? -4.918 54.979 71.164 1.00 10.98 192 LEU D O 1
ATOM 7376 N N . ASP D 2 193 ? -3.949 54.593 73.160 1.00 8.76 193 ASP D N 1
ATOM 7377 C CA . ASP D 2 193 ? -2.734 54.122 72.494 1.00 7.81 193 ASP D CA 1
ATOM 7378 C C . ASP D 2 193 ? -3.009 52.741 71.880 1.00 11.53 193 ASP D C 1
ATOM 7379 O O . ASP D 2 193 ? -2.390 52.428 70.841 1.00 11.66 193 ASP D O 1
ATOM 7384 N N . TRP D 2 194 ? -3.911 51.939 72.453 1.00 10.53 194 TRP D N 1
ATOM 7385 C CA . TRP D 2 194 ? -4.227 50.660 71.796 1.00 9.50 194 TRP D CA 1
ATOM 7386 C C . TRP D 2 194 ? -5.169 50.857 70.616 1.00 12.18 194 TRP D C 1
ATOM 7387 O O . TRP D 2 194 ? -5.170 50.034 69.682 1.00 10.70 194 TRP D O 1
ATOM 7398 N N . GLN D 2 195 ? -5.966 51.942 70.565 1.00 9.52 195 GLN D N 1
ATOM 7399 C CA . GLN D 2 195 ? -6.690 52.273 69.332 1.00 8.87 195 GLN D CA 1
ATOM 7400 C C . GLN D 2 195 ? -5.682 52.470 68.199 1.00 8.82 195 GLN D C 1
ATOM 7401 O O . GLN D 2 195 ? -5.913 52.040 67.071 1.00 9.85 195 GLN D O 1
ATOM 7407 N N . TYR D 2 196 ? -4.539 53.089 68.474 1.00 10.02 196 TYR D N 1
ATOM 7408 C CA . TYR D 2 196 ? -3.513 53.231 67.441 1.00 11.07 196 TYR D CA 1
ATOM 7409 C C . TYR D 2 196 ? -3.107 51.848 66.938 1.00 9.01 196 TYR D C 1
ATOM 7410 O O . TYR D 2 196 ? -3.016 51.664 65.724 1.00 9.17 196 TYR D O 1
ATOM 7419 N N . CYS D 2 197 ? -2.747 50.957 67.843 1.00 9.29 197 CYS D N 1
ATOM 7420 C CA . CYS D 2 197 ? -2.260 49.657 67.468 1.00 10.04 197 CYS D CA 1
ATOM 7421 C C . CYS D 2 197 ? -3.289 48.873 66.651 1.00 10.07 197 CYS D C 1
ATOM 7422 O O . CYS D 2 197 ? -2.932 48.204 65.671 1.00 9.75 197 CYS D O 1
ATOM 7425 N N . ASP D 2 198 ? -4.548 48.955 67.046 1.00 8.79 198 ASP D N 1
ATOM 7426 C CA . ASP D 2 198 ? -5.656 48.368 66.303 1.00 9.47 198 ASP D CA 1
ATOM 7427 C C . ASP D 2 198 ? -5.866 49.055 64.947 1.00 10.23 198 ASP D C 1
ATOM 7428 O O . ASP D 2 198 ? -6.127 48.370 63.960 1.00 9.69 198 ASP D O 1
ATOM 7433 N N . ARG D 2 199 ? -5.777 50.388 64.920 1.00 8.39 199 ARG D N 1
ATOM 7434 C CA . ARG D 2 199 ? -5.968 51.162 63.691 1.00 10.00 199 ARG D CA 1
ATOM 7435 C C . ARG D 2 199 ? -4.881 50.872 62.664 1.00 10.33 199 ARG D C 1
ATOM 7436 O O . ARG D 2 199 ? -5.129 50.943 61.453 1.00 11.08 199 ARG D O 1
ATOM 7444 N N . LEU D 2 200 ? -3.671 50.560 63.108 1.00 8.27 200 LEU D N 1
ATOM 7445 C CA . LEU D 2 200 ? -2.590 50.183 62.209 1.00 10.13 200 LEU D CA 1
ATOM 7446 C C . LEU D 2 200 ? -2.905 48.863 61.521 1.00 8.92 200 LEU D C 1
ATOM 7447 O O . LEU D 2 200 ? -2.749 48.676 60.321 1.00 10.09 200 LEU D O 1
ATOM 7452 N N . VAL D 2 201 ? -3.368 47.902 62.340 1.00 10.09 201 VAL D N 1
ATOM 7453 C CA . VAL D 2 201 ? -3.834 46.649 61.737 1.00 10.00 201 VAL D CA 1
ATOM 7454 C C . VAL D 2 201 ? -5.022 46.921 60.822 1.00 10.14 201 VAL D C 1
ATOM 7455 O O . VAL D 2 201 ? -5.150 46.290 59.759 1.00 10.66 201 VAL D O 1
ATOM 7459 N N . GLY D 2 202 ? -5.922 47.833 61.173 1.00 8.85 202 GLY D N 1
ATOM 7460 C CA . GLY D 2 202 ? -7.019 48.216 60.272 1.00 9.60 202 GLY D CA 1
ATOM 7461 C C . GLY D 2 202 ? -6.552 48.767 58.935 1.00 10.12 202 GLY D C 1
ATOM 7462 O O . GLY D 2 202 ? -7.123 48.411 57.894 1.00 10.17 202 GLY D O 1
ATOM 7463 N N . PHE D 2 203 ? -5.518 49.592 58.990 1.00 9.45 203 PHE D N 1
ATOM 7464 C CA . PHE D 2 203 ? -4.864 50.077 57.776 1.00 11.28 203 PHE D CA 1
ATOM 7465 C C . PHE D 2 203 ? -4.387 48.912 56.915 1.00 11.25 203 PHE D C 1
ATOM 7466 O O . PHE D 2 203 ? -4.631 48.854 55.704 1.00 10.65 203 PHE D O 1
ATOM 7474 N N . TYR D 2 204 ? -3.621 47.998 57.533 1.00 12.02 204 TYR D N 1
ATOM 7475 C CA . TYR D 2 204 ? -3.007 46.895 56.793 1.00 10.73 204 TYR D CA 1
ATOM 7476 C C . TYR D 2 204 ? -4.116 46.050 56.164 1.00 11.69 204 TYR D C 1
ATOM 7477 O O . TYR D 2 204 ? -4.019 45.662 54.997 1.00 11.42 204 TYR D O 1
ATOM 7486 N N . GLU D 2 205 ? -5.169 45.762 56.906 1.00 9.48 205 GLU D N 1
ATOM 7487 C CA . GLU D 2 205 ? -6.252 44.949 56.375 1.00 10.50 205 GLU D CA 1
ATOM 7488 C C . GLU D 2 205 ? -6.931 45.661 55.194 1.00 12.16 205 GLU D C 1
ATOM 7489 O O . GLU D 2 205 ? -7.330 44.999 54.231 1.00 13.36 205 GLU D O 1
ATOM 7495 N N . GLU D 2 206 ? -7.034 46.982 55.262 1.00 11.08 206 GLU D N 1
ATOM 7496 C CA . GLU D 2 206 ? -7.608 47.730 54.136 1.00 9.87 206 GLU D CA 1
ATOM 7497 C C . GLU D 2 206 ? -6.732 47.585 52.894 1.00 13.82 206 GLU D C 1
ATOM 7498 O O . GLU D 2 206 ? -7.256 47.774 51.786 1.00 13.54 206 GLU D O 1
ATOM 7504 N N . GLN D 2 207 ? -5.449 47.250 53.033 1.00 10.62 207 GLN D N 1
ATOM 7505 C CA . GLN D 2 207 ? -4.578 47.035 51.877 1.00 14.05 207 GLN D CA 1
ATOM 7506 C C . GLN D 2 207 ? -4.577 45.537 51.508 1.00 14.97 207 GLN D C 1
ATOM 7507 O O . GLN D 2 207 ? -3.828 45.180 50.608 1.00 15.47 207 GLN D O 1
ATOM 7513 N N . GLY D 2 208 ? -5.371 44.716 52.168 1.00 13.05 208 GLY D N 1
ATOM 7514 C CA . GLY D 2 208 ? -5.378 43.294 51.899 1.00 15.07 208 GLY D CA 1
ATOM 7515 C C . GLY D 2 208 ? -4.304 42.505 52.626 1.00 18.90 208 GLY D C 1
ATOM 7516 O O . GLY D 2 208 ? -4.044 41.343 52.283 1.00 15.66 208 GLY D O 1
ATOM 7517 N N . VAL D 2 209 ? -3.680 43.119 53.643 1.00 13.14 209 VAL D N 1
ATOM 7518 C CA . VAL D 2 209 ? -2.686 42.432 54.457 1.00 11.35 209 VAL D CA 1
ATOM 7519 C C . VAL D 2 209 ? -3.353 41.935 55.756 1.00 12.80 209 VAL D C 1
ATOM 7520 O O . VAL D 2 209 ? -3.953 42.752 56.457 1.00 11.73 209 VAL D O 1
ATOM 7524 N N . HIS D 2 210 ? -3.264 40.638 56.039 1.00 13.10 210 HIS D N 1
ATOM 7525 C CA . HIS D 2 210 ? -3.967 40.052 57.189 1.00 10.23 210 HIS D CA 1
ATOM 7526 C C . HIS D 2 210 ? -3.030 39.895 58.369 1.00 11.70 210 HIS D C 1
ATOM 7527 O O . HIS D 2 210 ? -1.988 39.254 58.254 1.00 10.91 210 HIS D O 1
ATOM 7534 N N . ILE D 2 211 ? -3.419 40.500 59.491 1.00 9.24 211 ILE D N 1
ATOM 7535 C CA . ILE D 2 211 ? -2.620 40.542 60.717 1.00 10.11 211 ILE D CA 1
ATOM 7536 C C . ILE D 2 211 ? -3.529 40.238 61.901 1.00 11.56 211 ILE D C 1
ATOM 7537 O O . ILE D 2 211 ? -4.571 40.849 62.017 1.00 11.39 211 ILE D O 1
ATOM 7542 N N . ASN D 2 212 ? -3.165 39.298 62.738 1.00 9.34 212 ASN D N 1
ATOM 7543 C CA . ASN D 2 212 ? -3.978 38.922 63.893 1.00 7.94 212 ASN D CA 1
ATOM 7544 C C . ASN D 2 212 ? -3.701 39.811 65.099 1.00 7.95 212 ASN D C 1
ATOM 7545 O O . ASN D 2 212 ? -2.567 40.303 65.297 1.00 9.30 212 ASN D O 1
ATOM 7550 N N . ARG D 2 213 ? -4.744 39.989 65.886 1.00 7.95 213 ARG D N 1
ATOM 7551 C CA . ARG D 2 213 ? -4.635 40.660 67.177 1.00 8.58 213 ARG D CA 1
ATOM 7552 C C . ARG D 2 213 ? -5.151 39.727 68.266 1.00 8.03 213 ARG D C 1
ATOM 7553 O O . ARG D 2 213 ? -6.198 39.100 68.082 1.00 8.30 213 ARG D O 1
ATOM 7561 N N . GLU D 2 214 ? -4.423 39.670 69.384 1.00 8.01 214 GLU D N 1
ATOM 7562 C CA . GLU D 2 214 ? -4.760 38.825 70.526 1.00 6.69 214 GLU D CA 1
ATOM 7563 C C . GLU D 2 214 ? -4.853 39.596 71.829 1.00 8.57 214 GLU D C 1
ATOM 7564 O O . GLU D 2 214 ? -3.794 39.813 72.467 1.00 9.32 214 GLU D O 1
ATOM 7570 N N . PRO D 2 215 ? -6.041 39.982 72.285 1.00 8.02 215 PRO D N 1
ATOM 7571 C CA . PRO D 2 215 ? -6.205 40.500 73.650 1.00 8.04 215 PRO D CA 1
ATOM 7572 C C . PRO D 2 215 ? -5.614 39.489 74.641 1.00 8.87 215 PRO D C 1
ATOM 7573 O O . PRO D 2 215 ? -5.719 38.268 74.447 1.00 9.66 215 PRO D O 1
ATOM 7577 N N . PHE D 2 216 ? -4.995 39.994 75.695 1.00 9.02 216 PHE D N 1
ATOM 7578 C CA . PHE D 2 216 ? -4.308 39.180 76.688 1.00 7.05 216 PHE D CA 1
ATOM 7579 C C . PHE D 2 216 ? -5.244 38.703 77.784 1.00 9.25 216 PHE D C 1
ATOM 7580 O O . PHE D 2 216 ? -5.541 39.353 78.784 1.00 12.48 216 PHE D O 1
ATOM 7588 N N . GLY D 2 217 ? -5.766 37.490 77.653 1.00 9.52 217 GLY D N 1
ATOM 7589 C CA . GLY D 2 217 ? -6.817 37.018 78.532 1.00 10.55 217 GLY D CA 1
ATOM 7590 C C . GLY D 2 217 ? -6.471 36.857 79.995 1.00 10.52 217 GLY D C 1
ATOM 7591 O O . GLY D 2 217 ? -7.270 37.283 80.842 1.00 10.19 217 GLY D O 1
ATOM 7592 N N . PRO D 2 218 ? -5.380 36.165 80.333 1.00 8.78 218 PRO D N 1
ATOM 7593 C CA . PRO D 2 218 ? -5.070 35.873 81.741 1.00 8.10 218 PRO D CA 1
ATOM 7594 C C . PRO D 2 218 ? -4.882 37.047 82.707 1.00 8.79 218 PRO D C 1
ATOM 7595 O O . PRO D 2 218 ? -4.973 36.818 83.927 1.00 9.24 218 PRO D O 1
ATOM 7599 N N . LEU D 2 219 ? -4.615 38.241 82.231 1.00 8.40 219 LEU D N 1
ATOM 7600 C CA . LEU D 2 219 ? -4.441 39.435 83.078 1.00 8.92 219 LEU D CA 1
ATOM 7601 C C . LEU D 2 219 ? -3.372 39.177 84.128 1.00 8.20 219 LEU D C 1
ATOM 7602 O O . LEU D 2 219 ? -2.200 38.955 83.750 1.00 9.01 219 LEU D O 1
ATOM 7607 N N . THR D 2 220 ? -3.678 39.226 85.422 1.00 9.07 220 THR D N 1
ATOM 7608 C CA . THR D 2 220 ? -2.686 39.024 86.452 1.00 9.07 220 THR D CA 1
ATOM 7609 C C . THR D 2 220 ? -2.364 37.547 86.708 1.00 9.13 220 THR D C 1
ATOM 7610 O O . THR D 2 220 ? -1.495 37.234 87.505 1.00 8.14 220 THR D O 1
ATOM 7614 N N . GLY D 2 221 ? -3.060 36.644 86.031 1.00 10.45 221 GLY D N 1
ATOM 7615 C CA . GLY D 2 221 ? -2.797 35.231 86.132 1.00 9.33 221 GLY D CA 1
ATOM 7616 C C . GLY D 2 221 ? -3.132 34.595 87.454 1.00 10.53 221 GLY D C 1
ATOM 7617 O O . GLY D 2 221 ? -2.751 33.449 87.700 1.00 13.05 221 GLY D O 1
ATOM 7618 N N . THR D 2 222 ? -3.851 35.336 88.291 1.00 11.53 222 THR D N 1
ATOM 7619 C CA . THR D 2 222 ? -4.051 34.955 89.680 1.00 11.27 222 THR D CA 1
ATOM 7620 C C . THR D 2 222 ? -5.533 35.018 90.076 1.00 10.44 222 THR D C 1
ATOM 7621 O O . THR D 2 222 ? -6.064 36.068 90.437 1.00 10.25 222 THR D O 1
ATOM 7625 N N . LEU D 2 223 ? -6.161 33.851 89.980 1.00 10.03 223 LEU D N 1
ATOM 7626 C CA . LEU D 2 223 ? -7.547 33.634 90.382 1.00 10.28 223 LEU D CA 1
ATOM 7627 C C . LEU D 2 223 ? -8.515 34.638 89.763 1.00 12.34 223 LEU D C 1
ATOM 7628 O O . LEU D 2 223 ? -9.385 35.216 90.443 1.00 11.33 223 LEU D O 1
ATOM 7633 N N . VAL D 2 224 ? -8.402 34.868 88.460 1.00 9.41 224 VAL D N 1
ATOM 7634 C CA . VAL D 2 224 ? -9.316 35.821 87.811 1.00 9.06 224 VAL D CA 1
ATOM 7635 C C . VAL D 2 224 ? -10.606 35.115 87.447 1.00 7.48 224 VAL D C 1
ATOM 7636 O O . VAL D 2 224 ? -10.604 34.155 86.660 1.00 8.43 224 VAL D O 1
ATOM 7640 N N . PRO D 2 225 ? -11.761 35.515 87.975 1.00 9.52 225 PRO D N 1
ATOM 7641 C CA . PRO D 2 225 ? -13.025 34.834 87.604 1.00 8.65 225 PRO D CA 1
ATOM 7642 C C . PRO D 2 225 ? -13.289 34.911 86.105 1.00 10.26 225 PRO D C 1
ATOM 7643 O O . PRO D 2 225 ? -13.028 35.941 85.473 1.00 9.34 225 PRO D O 1
ATOM 7647 N N . PRO D 2 226 ? -13.727 33.809 85.504 1.00 9.31 226 PRO D N 1
ATOM 7648 C CA . PRO D 2 226 ? -14.005 33.806 84.072 1.00 8.03 226 PRO D CA 1
ATOM 7649 C C . PRO D 2 226 ? -14.827 34.971 83.563 1.00 10.51 226 PRO D C 1
ATOM 7650 O O . PRO D 2 226 ? -14.522 35.523 82.496 1.00 8.75 226 PRO D O 1
ATOM 7654 N N . SER D 2 227 ? -15.877 35.343 84.283 1.00 10.08 227 SER D N 1
ATOM 7655 C CA . SER D 2 227 ? -16.748 36.411 83.778 1.00 10.07 227 SER D CA 1
ATOM 7656 C C . SER D 2 227 ? -16.011 37.749 83.721 1.00 8.71 227 SER D C 1
ATOM 7657 O O . SER D 2 227 ? -16.241 38.592 82.854 1.00 11.06 227 SER D O 1
ATOM 7660 N N . MET D 2 228 ? -15.099 38.005 84.638 1.00 7.76 228 MET D N 1
ATOM 7661 C CA . MET D 2 228 ? -14.386 39.299 84.589 1.00 8.44 228 MET D CA 1
ATOM 7662 C C . MET D 2 228 ? -13.375 39.284 83.454 1.00 9.46 228 MET D C 1
ATOM 7663 O O . MET D 2 228 ? -13.245 40.239 82.679 1.00 10.44 228 MET D O 1
ATOM 7668 N N . SER D 2 229 ? -12.636 38.170 83.346 1.00 9.87 229 SER D N 1
ATOM 7669 C CA . SER D 2 229 ? -11.673 37.956 82.281 1.00 9.16 229 SER D CA 1
ATOM 7670 C C . SER D 2 229 ? -12.309 38.112 80.905 1.00 10.67 229 SER D C 1
ATOM 7671 O O . SER D 2 229 ? -11.870 38.805 79.968 1.00 9.17 229 SER D O 1
ATOM 7674 N N . ASN D 2 230 ? -13.454 37.431 80.728 1.00 8.79 230 ASN D N 1
ATOM 7675 C CA . ASN D 2 230 ? -14.147 37.415 79.441 1.00 7.15 230 ASN D CA 1
ATOM 7676 C C . ASN D 2 230 ? -14.698 38.788 79.096 1.00 8.07 230 ASN D C 1
ATOM 7677 O O . ASN D 2 230 ? -14.698 39.168 77.935 1.00 9.78 230 ASN D O 1
ATOM 7682 N N . ALA D 2 231 ? -15.152 39.521 80.122 1.00 9.09 231 ALA D N 1
ATOM 7683 C CA . ALA D 2 231 ? -15.665 40.865 79.884 1.00 9.57 231 ALA D CA 1
ATOM 7684 C C . ALA D 2 231 ? -14.563 41.728 79.302 1.00 8.36 231 ALA D C 1
ATOM 7685 O O . ALA D 2 231 ? -14.790 42.530 78.394 1.00 8.92 231 ALA D O 1
ATOM 7687 N N . VAL D 2 232 ? -13.341 41.584 79.829 1.00 8.45 232 VAL D N 1
ATOM 7688 C CA . VAL D 2 232 ? -12.209 42.334 79.289 1.00 9.15 232 VAL D CA 1
ATOM 7689 C C . VAL D 2 232 ? -11.922 41.974 77.832 1.00 7.80 232 VAL D C 1
ATOM 7690 O O . VAL D 2 232 ? -11.718 42.810 76.946 1.00 8.30 232 VAL D O 1
ATOM 7694 N N . GLY D 2 233 ? -11.862 40.679 77.531 1.00 9.58 233 GLY D N 1
ATOM 7695 C CA . GLY D 2 233 ? -11.549 40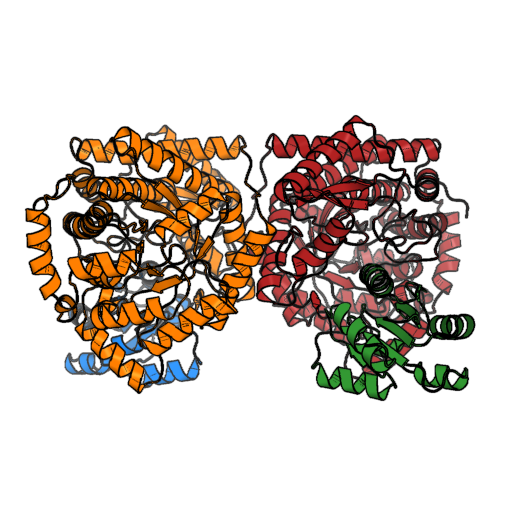.231 76.173 1.00 8.23 233 GLY D CA 1
ATOM 7696 C C . GLY D 2 233 ? -12.613 40.582 75.165 1.00 7.58 233 GLY D C 1
ATOM 7697 O O . GLY D 2 233 ? -12.236 40.978 74.063 1.00 9.16 233 GLY D O 1
ATOM 7698 N N . ILE D 2 234 ? -13.887 40.446 75.526 1.00 8.60 234 ILE D N 1
ATOM 7699 C CA . ILE D 2 234 ? -14.951 40.873 74.614 1.00 8.18 234 ILE D CA 1
ATOM 7700 C C . ILE D 2 234 ? -14.852 42.374 74.348 1.00 8.76 234 ILE D C 1
ATOM 7701 O O . ILE D 2 234 ? -14.993 42.844 73.215 1.00 9.58 234 ILE D O 1
ATOM 7706 N N . THR D 2 235 ? -14.605 43.134 75.414 1.00 8.73 235 THR D N 1
ATOM 7707 C CA . THR D 2 235 ? -14.423 44.589 75.225 1.00 9.89 235 THR D CA 1
ATOM 7708 C C . THR D 2 235 ? -13.276 44.915 74.272 1.00 9.61 235 THR D C 1
ATOM 7709 O O . THR D 2 235 ? -13.372 45.727 73.344 1.00 9.36 235 THR D O 1
ATOM 7713 N N . GLU D 2 236 ? -12.126 44.274 74.485 1.00 8.33 236 GLU D N 1
ATOM 7714 C CA . GLU D 2 236 ? -10.957 44.543 73.650 1.00 8.19 236 GLU D CA 1
ATOM 7715 C C . GLU D 2 236 ? -11.229 44.076 72.233 1.00 8.59 236 GLU D C 1
ATOM 7716 O O . GLU D 2 236 ? -10.779 44.754 71.298 1.00 9.49 236 GLU D O 1
ATOM 7722 N N . ALA D 2 237 ? -11.934 42.979 72.032 1.00 8.07 237 ALA D N 1
ATOM 7723 C CA . ALA D 2 237 ? -12.297 42.568 70.668 1.00 7.59 237 ALA D CA 1
ATOM 7724 C C . ALA D 2 237 ? -13.174 43.604 69.970 1.00 9.98 237 ALA D C 1
ATOM 7725 O O . ALA D 2 237 ? -12.958 43.960 68.803 1.00 9.99 237 ALA D O 1
ATOM 7727 N N . LEU D 2 238 ? -14.182 44.112 70.659 1.00 8.95 238 LEU D N 1
ATOM 7728 C CA . LEU D 2 238 ? -15.050 45.164 70.142 1.00 9.37 238 LEU D CA 1
ATOM 7729 C C . LEU D 2 238 ? -14.301 46.441 69.849 1.00 9.50 238 LEU D C 1
ATOM 7730 O O . LEU D 2 238 ? -14.488 47.083 68.804 1.00 10.88 238 LEU D O 1
ATOM 7735 N N . LEU D 2 239 ? -13.416 46.873 70.730 1.00 9.18 239 LEU D N 1
ATOM 7736 C CA . LEU D 2 239 ? -12.651 48.110 70.472 1.00 9.42 239 LEU D CA 1
ATOM 7737 C C . LEU D 2 239 ? -11.705 47.952 69.299 1.00 11.97 239 LEU D C 1
ATOM 7738 O O . LEU D 2 239 ? -11.430 48.889 68.538 1.00 9.84 239 LEU D O 1
ATOM 7743 N N . ALA D 2 240 ? -11.166 46.739 69.114 1.00 9.42 240 ALA D N 1
ATOM 7744 C CA . ALA D 2 240 ? -10.287 46.485 67.970 1.00 9.92 240 ALA D CA 1
ATOM 7745 C C . ALA D 2 240 ? -11.076 46.484 66.654 1.00 9.04 240 ALA D C 1
ATOM 7746 O O . ALA D 2 240 ? -10.626 47.029 65.654 1.00 10.13 240 ALA D O 1
ATOM 7748 N N . ALA D 2 241 ? -12.239 45.835 66.700 1.00 9.40 241 ALA D N 1
ATOM 7749 C CA . ALA D 2 241 ? -13.065 45.708 65.499 1.00 9.55 241 ALA D CA 1
ATOM 7750 C C . ALA D 2 241 ? -13.438 47.096 64.991 1.00 10.66 241 ALA D C 1
ATOM 7751 O O . ALA D 2 241 ? -13.469 47.324 63.770 1.00 10.28 241 ALA D O 1
ATOM 7753 N N . GLU D 2 242 ? -13.709 48.014 65.912 1.00 9.49 242 GLU D N 1
ATOM 7754 C CA . GLU D 2 242 ? -14.109 49.361 65.464 1.00 10.08 242 GLU D CA 1
ATOM 7755 C C . GLU D 2 242 ? -12.989 50.055 64.697 1.00 12.73 242 GLU D C 1
ATOM 7756 O O . GLU D 2 242 ? -13.313 50.899 63.837 1.00 12.39 242 GLU D O 1
ATOM 7762 N N . GLN D 2 243 ? -11.732 49.715 64.951 1.00 9.62 243 GLN D N 1
ATOM 7763 C CA . GLN D 2 243 ? -10.608 50.335 64.278 1.00 9.35 243 GLN D CA 1
ATOM 7764 C C . GLN D 2 243 ? -10.244 49.592 62.999 1.00 8.67 243 GLN D C 1
ATOM 7765 O O . GLN D 2 243 ? -9.301 50.009 62.326 1.00 11.34 243 GLN D O 1
ATOM 7771 N N . GLY D 2 244 ? -10.956 48.525 62.679 1.00 9.27 244 GLY D N 1
ATOM 7772 C CA . GLY D 2 244 ? -10.843 47.783 61.447 1.00 9.81 244 GLY D CA 1
ATOM 7773 C C . GLY D 2 244 ? -10.126 46.450 61.509 1.00 11.05 244 GLY D C 1
ATOM 7774 O O . GLY D 2 244 ? -9.780 45.869 60.478 1.00 10.92 244 GLY D O 1
ATOM 7775 N N . VAL D 2 245 ? -9.862 45.964 62.721 1.00 9.86 245 VAL D N 1
ATOM 7776 C CA . VAL D 2 245 ? -9.257 44.645 62.884 1.00 9.55 245 VAL D CA 1
ATOM 7777 C C . VAL D 2 245 ? -10.228 43.551 62.473 1.00 9.21 245 VAL D C 1
ATOM 7778 O O . VAL D 2 245 ? -11.422 43.630 62.778 1.00 11.02 245 VAL D O 1
ATOM 7782 N N . LYS D 2 246 ? -9.732 42.528 61.751 1.00 8.62 246 LYS D N 1
ATOM 7783 C CA . LYS D 2 246 ? -10.588 41.492 61.197 1.00 7.68 246 LYS D CA 1
ATOM 7784 C C . LYS D 2 246 ? -10.264 40.066 61.625 1.00 7.98 246 LYS D C 1
ATOM 7785 O O . LYS D 2 246 ? -11.051 39.171 61.378 1.00 10.33 246 LYS D O 1
ATOM 7791 N N . ASN D 2 247 ? -9.111 39.882 62.257 1.00 9.31 247 ASN D N 1
ATOM 7792 C CA . ASN D 2 247 ? -8.682 38.546 62.738 1.00 7.87 247 ASN D CA 1
ATOM 7793 C C . ASN D 2 247 ? -8.241 38.678 64.193 1.00 9.16 247 ASN D C 1
ATOM 7794 O O . ASN D 2 247 ? -7.212 39.308 64.461 1.00 8.84 247 ASN D O 1
ATOM 7799 N N . ILE D 2 248 ? -9.057 38.105 65.066 1.00 8.64 248 ILE D N 1
ATOM 7800 C CA . ILE D 2 248 ? -8.905 38.288 66.516 1.00 9.06 248 ILE D CA 1
ATOM 7801 C C . ILE D 2 248 ? -8.881 36.967 67.256 1.00 6.72 248 ILE D C 1
ATOM 7802 O O . ILE D 2 248 ? -9.745 36.126 67.012 1.00 9.35 248 ILE D O 1
ATOM 7807 N N . THR D 2 249 ? -7.891 36.802 68.134 1.00 6.71 249 THR D N 1
ATOM 7808 C CA . THR D 2 249 ? -7.844 35.633 69.007 1.00 6.52 249 THR D CA 1
ATOM 7809 C C . THR D 2 249 ? -8.152 36.103 70.419 1.00 8.80 249 THR D C 1
ATOM 7810 O O . THR D 2 249 ? -7.323 36.853 70.957 1.00 9.62 249 THR D O 1
ATOM 7814 N N . VAL D 2 250 ? -9.270 35.703 70.983 1.00 7.46 250 VAL D N 1
ATOM 7815 C CA . VAL D 2 250 ? -9.558 36.072 72.373 1.00 5.92 250 VAL D CA 1
ATOM 7816 C C . VAL D 2 250 ? -8.973 34.990 73.276 1.00 9.20 250 VAL D C 1
ATOM 7817 O O . VAL D 2 250 ? -9.000 33.820 72.898 1.00 8.27 250 VAL D O 1
ATOM 7821 N N . GLY D 2 251 ? -8.463 35.381 74.442 1.00 7.54 251 GLY D N 1
ATOM 7822 C CA . GLY D 2 251 ? -7.823 34.470 75.339 1.00 9.32 251 GLY D CA 1
ATOM 7823 C C . GLY D 2 251 ? -8.418 34.283 76.720 1.00 9.19 251 GLY D C 1
ATOM 7824 O O . GLY D 2 251 ? -9.199 35.107 77.210 1.00 9.32 251 GLY D O 1
ATOM 7825 N N . TYR D 2 252 ? -8.000 33.182 77.327 1.00 8.43 252 TYR D N 1
ATOM 7826 C CA . TYR D 2 252 ? -8.436 32.804 78.677 1.00 6.58 252 TYR D CA 1
ATOM 7827 C C . TYR D 2 252 ? -7.301 32.054 79.374 1.00 8.06 252 TYR D C 1
ATOM 7828 O O . TYR D 2 252 ? -6.677 31.222 78.730 1.00 10.01 252 TYR D O 1
ATOM 7837 N N . GLY D 2 253 ? -7.121 32.426 80.641 1.00 8.43 253 GLY D N 1
ATOM 7838 C CA . GLY D 2 253 ? -6.171 31.737 81.482 1.00 9.66 253 GLY D CA 1
ATOM 7839 C C . GLY D 2 253 ? -6.828 30.658 82.328 1.00 8.78 253 GLY D C 1
ATOM 7840 O O . GLY D 2 253 ? -7.811 30.897 83.023 1.00 8.87 253 GLY D O 1
ATOM 7841 N N . GLU D 2 254 ? -6.232 29.463 82.271 1.00 8.84 254 GLU D N 1
ATOM 7842 C CA . GLU D 2 254 ? -6.684 28.341 83.057 1.00 9.55 254 GLU D CA 1
ATOM 7843 C C . GLU D 2 254 ? -6.966 28.696 84.523 1.00 9.07 254 GLU D C 1
ATOM 7844 O O . GLU D 2 254 ? -6.071 29.260 85.196 1.00 9.74 254 GLU D O 1
ATOM 7850 N N . CYS D 2 255 ? -8.155 28.318 84.998 1.00 8.63 255 CYS D N 1
ATOM 7851 C CA . CYS D 2 255 ? -8.400 28.336 86.453 1.00 9.08 255 CYS D CA 1
ATOM 7852 C C . CYS D 2 255 ? -8.228 26.938 87.071 1.00 8.83 255 CYS D C 1
ATOM 7853 O O . CYS D 2 255 ? -7.885 26.880 88.257 1.00 10.27 255 CYS D O 1
ATOM 7856 N N . GLY D 2 256 ? -8.460 25.833 86.368 1.00 8.43 256 GLY D N 1
ATOM 7857 C CA . GLY D 2 256 ? -8.068 24.510 86.819 1.00 8.07 256 GLY D CA 1
ATOM 7858 C C . GLY D 2 256 ? -9.205 23.521 86.932 1.00 8.57 256 GLY D C 1
ATOM 7859 O O . GLY D 2 256 ? -8.959 22.304 86.812 1.00 9.65 256 GLY D O 1
ATOM 7860 N N . ASN D 2 257 ? -10.418 24.000 87.157 1.00 9.20 257 ASN D N 1
ATOM 7861 C CA . ASN D 2 257 ? -11.575 23.116 87.075 1.00 6.76 257 ASN D CA 1
ATOM 7862 C C . ASN D 2 257 ? -11.948 22.959 85.610 1.00 8.22 257 ASN D C 1
ATOM 7863 O O . ASN D 2 257 ? -12.284 23.940 84.965 1.00 8.94 257 ASN D O 1
ATOM 7868 N N . MET D 2 258 ? -11.857 21.719 85.104 1.00 8.02 258 MET D N 1
ATOM 7869 C CA . MET D 2 258 ? -12.029 21.480 83.677 1.00 5.84 258 MET D CA 1
ATOM 7870 C C . MET D 2 258 ? -13.356 21.991 83.155 1.00 7.55 258 MET D C 1
ATOM 7871 O O . MET D 2 258 ? -13.411 22.669 82.137 1.00 9.27 258 MET D O 1
ATOM 7876 N N . ILE D 2 259 ? -14.462 21.696 83.840 1.00 7.85 259 ILE D N 1
ATOM 7877 C CA . ILE D 2 259 ? -15.748 22.193 83.363 1.00 9.08 259 ILE D CA 1
ATOM 7878 C C . ILE D 2 259 ? -15.818 23.697 83.417 1.00 6.25 259 ILE D C 1
ATOM 7879 O O . ILE D 2 259 ? -16.337 24.338 82.481 1.00 8.79 259 ILE D O 1
ATOM 7884 N N . GLN D 2 260 ? -15.300 24.341 84.464 1.00 7.51 260 GLN D N 1
ATOM 7885 C CA . GLN D 2 260 ? -15.311 25.802 84.493 1.00 7.31 260 GLN D CA 1
ATOM 7886 C C . GLN D 2 260 ? -14.524 26.402 83.329 1.00 9.02 260 GLN D C 1
ATOM 7887 O O . GLN D 2 260 ? -14.921 27.385 82.681 1.00 8.27 260 GLN D O 1
ATOM 7893 N N . ASP D 2 261 ? -13.359 25.814 83.092 1.00 7.85 261 ASP D N 1
ATOM 7894 C CA . ASP D 2 261 ? -12.456 26.342 82.079 1.00 7.90 261 ASP D CA 1
ATOM 7895 C C . ASP D 2 261 ? -13.019 26.160 80.668 1.00 7.64 261 ASP D C 1
ATOM 7896 O O . ASP D 2 261 ? -12.921 27.029 79.813 1.00 7.56 261 ASP D O 1
ATOM 7901 N N . ILE D 2 262 ? -13.632 24.994 80.425 1.00 8.73 262 ILE D N 1
ATOM 7902 C CA . ILE D 2 262 ? -14.261 24.779 79.100 1.00 8.42 262 ILE D CA 1
ATOM 7903 C C . ILE D 2 262 ? -15.464 25.686 78.960 1.00 8.60 262 ILE D C 1
ATOM 7904 O O . ILE D 2 262 ? -15.696 26.308 77.912 1.00 8.99 262 ILE D O 1
ATOM 7909 N N . ALA D 2 263 ? -16.249 25.836 80.023 1.00 8.63 263 ALA D N 1
ATOM 7910 C CA . ALA D 2 263 ? -17.353 26.784 80.004 1.00 9.56 263 ALA D CA 1
ATOM 7911 C C . ALA D 2 263 ? -16.842 28.180 79.664 1.00 7.99 263 ALA D C 1
ATOM 7912 O O . ALA D 2 263 ? -17.423 28.894 78.842 1.00 8.39 263 ALA D O 1
ATOM 7914 N N . ALA D 2 264 ? -15.752 28.586 80.313 1.00 8.16 264 ALA D N 1
ATOM 7915 C CA . ALA D 2 264 ? -15.204 29.909 80.139 1.00 7.74 264 ALA D CA 1
ATOM 7916 C C . ALA D 2 264 ? -14.784 30.173 78.706 1.00 7.54 264 ALA D C 1
ATOM 7917 O O . ALA D 2 264 ? -15.114 31.197 78.109 1.00 8.78 264 ALA D O 1
ATOM 7919 N N . LEU D 2 265 ? -14.058 29.215 78.132 1.00 9.15 265 LEU D N 1
ATOM 7920 C CA . LEU D 2 265 ? -13.574 29.427 76.752 1.00 9.02 265 LEU D CA 1
ATOM 7921 C C . LEU D 2 265 ? -14.716 29.384 75.753 1.00 8.96 265 LEU D C 1
ATOM 7922 O O . LEU D 2 265 ? -14.736 30.133 74.769 1.00 9.36 265 LEU D O 1
ATOM 7927 N N . ARG D 2 266 ? -15.683 28.520 75.981 1.00 8.24 266 ARG D N 1
ATOM 7928 C CA . ARG D 2 266 ? -16.833 28.486 75.055 1.00 10.28 266 ARG D CA 1
ATOM 7929 C C . ARG D 2 266 ? -17.649 29.755 75.148 1.00 10.83 266 ARG D C 1
ATOM 7930 O O . ARG D 2 266 ? -18.067 30.349 74.147 1.00 10.68 266 ARG D O 1
ATOM 7938 N N . CYS D 2 267 ? -17.886 30.206 76.380 1.00 8.85 267 CYS D N 1
ATOM 7939 C CA . CYS D 2 267 ? -18.637 31.442 76.541 1.00 9.46 267 CYS D CA 1
ATOM 7940 C C . CYS D 2 267 ? -17.936 32.632 75.900 1.00 9.21 267 CYS D C 1
ATOM 7941 O O . CYS D 2 267 ? -18.498 33.544 75.281 1.00 9.97 267 CYS D O 1
ATOM 7944 N N . LEU D 2 268 ? -16.614 32.656 76.123 1.00 7.93 268 LEU D N 1
ATOM 7945 C CA . LEU D 2 268 ? -15.802 33.722 75.577 1.00 10.21 268 LEU D CA 1
ATOM 7946 C C . LEU D 2 268 ? -15.963 33.786 74.047 1.00 10.04 268 LEU D C 1
ATOM 7947 O O . LEU D 2 268 ? -16.220 34.835 73.446 1.00 8.81 268 LEU D O 1
ATOM 7952 N N . GLU D 2 269 ? -15.812 32.650 73.394 1.00 7.26 269 GLU D N 1
ATOM 7953 C CA . GLU D 2 269 ? -15.922 32.641 71.940 1.00 8.76 269 GLU D CA 1
ATOM 7954 C C . GLU D 2 269 ? -17.359 32.958 71.500 1.00 10.71 269 GLU D C 1
ATOM 7955 O O . GLU D 2 269 ? -17.577 33.783 70.598 1.00 8.73 269 GLU D O 1
ATOM 7961 N N . GLU D 2 270 ? -18.337 32.307 72.133 1.00 8.92 270 GLU D N 1
ATOM 7962 C CA . GLU D 2 270 ? -19.730 32.564 71.722 1.00 9.32 270 GLU D CA 1
ATOM 7963 C C . GLU D 2 270 ? -20.130 34.008 71.930 1.00 11.59 270 GLU D C 1
ATOM 7964 O O . GLU D 2 270 ? -20.747 34.636 71.060 1.00 11.98 270 GLU D O 1
ATOM 7970 N N . GLN D 2 271 ? -19.804 34.578 73.080 1.00 9.09 271 GLN D N 1
ATOM 7971 C CA . GLN D 2 271 ? -20.228 35.957 73.339 1.00 9.07 271 GLN D CA 1
ATOM 7972 C C . GLN D 2 271 ? -19.389 36.946 72.547 1.00 12.61 271 GLN D C 1
ATOM 7973 O O . GLN D 2 271 ? -19.899 38.008 72.162 1.00 9.50 271 GLN D O 1
ATOM 7979 N N . THR D 2 272 ? -18.116 36.631 72.265 1.00 9.43 272 THR D N 1
ATOM 7980 C CA . THR D 2 272 ? -17.353 37.514 71.400 1.00 7.63 272 THR D CA 1
ATOM 7981 C C . THR D 2 272 ? -18.045 37.628 70.045 1.00 9.45 272 THR D C 1
ATOM 7982 O O . THR D 2 272 ? -18.270 38.723 69.530 1.00 11.11 272 THR D O 1
ATOM 7986 N N . ASN D 2 273 ? -18.378 36.492 69.453 1.00 9.06 273 ASN D N 1
ATOM 7987 C CA . ASN D 2 273 ? -19.031 36.503 68.161 1.00 9.41 273 ASN D CA 1
ATOM 7988 C C . ASN D 2 273 ? -20.393 37.201 68.277 1.00 11.16 273 ASN D C 1
ATOM 7989 O O . ASN D 2 273 ? -20.751 38.008 67.405 1.00 10.50 273 ASN D O 1
ATOM 7994 N N . GLU D 2 274 ? -21.171 36.909 69.299 1.00 10.52 274 GLU D N 1
ATOM 7995 C CA . GLU D 2 274 ? -22.476 37.514 69.476 1.00 10.30 274 GLU D CA 1
ATOM 7996 C C . GLU D 2 274 ? -22.395 39.025 69.545 1.00 13.40 274 GLU D C 1
ATOM 7997 O O . GLU D 2 274 ? -23.149 39.744 68.895 1.00 11.45 274 GLU D O 1
ATOM 8003 N N . TYR D 2 275 ? -21.462 39.534 70.364 1.00 11.00 275 TYR D N 1
ATOM 8004 C CA . TYR D 2 275 ? -21.310 40.985 70.527 1.00 9.92 275 TYR D CA 1
ATOM 8005 C C . TYR D 2 275 ? -20.797 41.651 69.250 1.00 11.56 275 TYR D C 1
ATOM 8006 O O . TYR D 2 275 ? -21.271 42.725 68.852 1.00 11.04 275 TYR D O 1
ATOM 8015 N N . LEU D 2 276 ? -19.815 41.027 68.596 1.00 10.84 276 LEU D N 1
ATOM 8016 C CA . LEU D 2 276 ? -19.351 41.593 67.328 1.00 11.91 276 LEU D CA 1
ATOM 8017 C C . LEU D 2 276 ? -20.523 41.732 66.360 1.00 9.80 276 LEU D C 1
ATOM 8018 O O . LEU D 2 276 ? -20.702 42.843 65.831 1.00 11.60 276 LEU D O 1
ATOM 8023 N N . LYS D 2 277 ? -21.298 40.667 66.196 1.00 12.89 277 LYS D N 1
ATOM 8024 C CA . LYS D 2 277 ? -22.413 40.764 65.228 1.00 12.61 277 LYS D CA 1
ATOM 8025 C C . LYS D 2 277 ? -23.479 41.746 65.657 1.00 15.45 277 LYS D C 1
ATOM 8026 O O . LYS D 2 277 ? -24.001 42.472 64.792 1.00 13.41 277 LYS D O 1
ATOM 8032 N N . ALA D 2 278 ? -23.784 41.790 66.950 1.00 13.65 278 ALA D N 1
ATOM 8033 C CA . ALA D 2 278 ? -24.798 42.700 67.459 1.00 13.44 278 ALA D CA 1
ATOM 8034 C C . ALA D 2 278 ? -24.405 44.142 67.214 1.00 15.17 278 ALA D C 1
ATOM 8035 O O . ALA D 2 278 ? -25.304 44.984 67.084 1.00 16.63 278 ALA D O 1
ATOM 8037 N N . TYR D 2 279 ? -23.121 44.468 67.142 1.00 12.49 279 TYR D N 1
ATOM 8038 C CA . TYR D 2 279 ? -22.654 45.836 66.953 1.00 12.50 279 TYR D CA 1
ATOM 8039 C C . TYR D 2 279 ? -22.256 46.043 65.491 1.00 12.11 279 TYR D C 1
ATOM 8040 O O . TYR D 2 279 ? -21.661 47.067 65.161 1.00 14.27 279 TYR D O 1
ATOM 8049 N N . GLY D 2 280 ? -22.596 45.093 64.644 1.00 12.29 280 GLY D N 1
ATOM 8050 C CA . GLY D 2 280 ? -22.475 45.231 63.219 1.00 13.79 280 GLY D CA 1
ATOM 8051 C C . GLY D 2 280 ? -21.133 44.900 62.613 1.00 16.10 280 GLY D C 1
ATOM 8052 O O . GLY D 2 280 ? -20.840 45.229 61.453 1.00 13.61 280 GLY D O 1
ATOM 8053 N N . TYR D 2 281 ? -20.281 44.234 63.384 1.00 9.38 281 TYR D N 1
ATOM 8054 C CA . TYR D 2 281 ? -19.001 43.785 62.864 1.00 8.89 281 TYR D CA 1
ATOM 8055 C C . TYR D 2 281 ? -19.185 42.352 62.366 1.00 13.17 281 TYR D C 1
ATOM 8056 O O . TYR D 2 281 ? -19.150 41.430 63.177 1.00 12.58 281 TYR D O 1
ATOM 8065 N N . ASN D 2 282 ? -19.412 42.200 61.068 1.00 10.64 282 ASN D N 1
ATOM 8066 C CA . ASN D 2 282 ? -19.905 40.946 60.544 1.00 11.83 282 ASN D CA 1
ATOM 8067 C C . ASN D 2 282 ? -18.862 40.176 59.750 1.00 13.98 282 ASN D C 1
ATOM 8068 O O . ASN D 2 282 ? -19.186 39.134 59.184 1.00 16.16 282 ASN D O 1
ATOM 8073 N N . ASP D 2 283 ? -17.642 40.683 59.692 1.00 13.01 283 ASP D N 1
ATOM 8074 C CA . ASP D 2 283 ? -16.596 40.026 58.930 1.00 13.89 283 ASP D CA 1
ATOM 8075 C C . ASP D 2 283 ? -15.339 39.745 59.753 1.00 12.32 283 ASP D C 1
ATOM 8076 O O . ASP D 2 283 ? -14.239 39.770 59.197 1.00 16.05 283 ASP D O 1
ATOM 8081 N N . VAL D 2 284 ? -15.518 39.445 61.036 1.00 10.24 284 VAL D N 1
ATOM 8082 C CA . VAL D 2 284 ? -14.362 39.232 61.898 1.00 10.10 284 VAL D CA 1
ATOM 8083 C C . VAL D 2 284 ? -14.184 37.750 62.159 1.00 9.00 284 VAL D C 1
ATOM 8084 O O . VAL D 2 284 ? -15.156 37.071 62.558 1.00 13.15 284 VAL D O 1
ATOM 8088 N N . PHE D 2 285 ? -12.976 37.260 61.952 1.00 8.96 285 PHE D N 1
ATOM 8089 C CA . PHE D 2 285 ? -12.664 35.862 62.182 1.00 11.88 285 PHE D CA 1
ATOM 8090 C C . PHE D 2 285 ? -12.074 35.698 63.588 1.00 9.29 285 PHE D C 1
ATOM 8091 O O . PHE D 2 285 ? -10.964 36.199 63.819 1.00 10.00 285 PHE D O 1
ATOM 8099 N N . VAL D 2 286 ? -12.842 35.005 64.427 1.00 9.18 286 VAL D N 1
ATOM 8100 C CA . VAL D 2 286 ? -12.528 34.834 65.840 1.00 9.22 286 VAL D CA 1
ATOM 8101 C C . VAL D 2 286 ? -11.992 33.425 66.129 1.00 9.13 286 VAL D C 1
ATOM 8102 O O . VAL D 2 286 ? -12.557 32.431 65.699 1.00 11.10 286 VAL D O 1
ATOM 8106 N N . THR D 2 287 ? -10.881 33.382 66.863 1.00 8.62 287 THR D N 1
ATOM 8107 C CA . THR D 2 287 ? -10.251 32.152 67.337 1.00 8.80 287 THR D CA 1
ATOM 8108 C C . THR D 2 287 ? -10.008 32.326 68.840 1.00 8.94 287 THR D C 1
ATOM 8109 O O . THR D 2 287 ? -10.231 33.416 69.384 1.00 9.12 287 THR D O 1
ATOM 8113 N N . THR D 2 288 ? -9.576 31.238 69.482 1.00 8.22 288 THR D N 1
ATOM 8114 C CA . THR D 2 288 ? -9.370 31.261 70.922 1.00 8.47 288 THR D CA 1
ATOM 8115 C C . THR D 2 288 ? -7.977 30.769 71.264 1.00 7.72 288 THR D C 1
ATOM 8116 O O . THR D 2 288 ? -7.366 29.969 70.546 1.00 8.87 288 THR D O 1
ATOM 8120 N N . VAL D 2 289 ? -7.499 31.240 72.406 1.00 9.19 289 VAL D N 1
ATOM 8121 C CA . VAL D 2 289 ? -6.213 30.851 72.974 1.00 6.20 289 VAL D CA 1
ATOM 8122 C C . VAL D 2 289 ? -6.439 30.544 74.454 1.00 7.79 289 VAL D C 1
ATOM 8123 O O . VAL D 2 289 ? -7.052 31.318 75.182 1.00 10.09 289 VAL D O 1
ATOM 8127 N N . PHE D 2 290 ? -5.991 29.376 74.853 1.00 6.51 290 PHE D N 1
ATOM 8128 C CA . PHE D 2 290 ? -6.003 28.886 76.207 1.00 7.88 290 PHE D CA 1
ATOM 8129 C C . PHE D 2 290 ? -4.581 28.919 76.760 1.00 9.90 290 PHE D C 1
ATOM 8130 O O . PHE D 2 290 ? -3.692 28.314 76.173 1.00 8.79 290 PHE D O 1
ATOM 8138 N N . HIS D 2 291 ? -4.417 29.667 77.844 1.00 7.28 291 HIS D N 1
ATOM 8139 C CA . HIS D 2 291 ? -3.083 29.693 78.474 1.00 6.02 291 HIS D CA 1
ATOM 8140 C C . HIS D 2 291 ? -3.011 28.699 79.624 1.00 7.63 291 HIS D C 1
ATOM 8141 O O . HIS D 2 291 ? -3.807 28.702 80.571 1.00 8.47 291 HIS D O 1
ATOM 8148 N N . GLN D 2 292 ? -2.000 27.813 79.507 1.00 6.91 292 GLN D N 1
ATOM 8149 C CA . GLN D 2 292 ? -1.722 26.941 80.640 1.00 7.50 292 GLN D CA 1
ATOM 8150 C C . GLN D 2 292 ? -1.417 27.786 81.882 1.00 9.30 292 GLN D C 1
ATOM 8151 O O . GLN D 2 292 ? -0.827 28.865 81.727 1.00 9.91 292 GLN D O 1
ATOM 8157 N N . TRP D 2 293 ? -1.839 27.225 82.999 1.00 9.22 293 TRP D N 1
ATOM 8158 C CA . TRP D 2 293 ? -1.772 27.778 84.356 1.00 8.67 293 TRP D CA 1
ATOM 8159 C C . TRP D 2 293 ? -0.760 28.917 84.491 1.00 7.75 293 TRP D C 1
ATOM 8160 O O . TRP D 2 293 ? 0.461 28.689 84.367 1.00 8.76 293 TRP D O 1
ATOM 8171 N N . MET D 2 294 ? -1.293 30.113 84.714 1.00 7.76 294 MET D N 1
ATOM 8172 C CA . MET D 2 294 ? -0.526 31.345 84.775 1.00 8.33 294 MET D CA 1
ATOM 8173 C C . MET D 2 294 ? -0.149 31.779 86.180 1.00 9.96 294 MET D C 1
ATOM 8174 O O . MET D 2 294 ? 0.479 32.836 86.347 1.00 8.96 294 MET D O 1
ATOM 8179 N N . GLY D 2 295 ? -0.511 31.003 87.191 1.00 10.94 295 GLY D N 1
ATOM 8180 C CA . GLY D 2 295 ? -0.138 31.302 88.571 1.00 10.16 295 GLY D CA 1
ATOM 8181 C C . GLY D 2 295 ? 1.159 30.600 88.943 1.00 12.53 295 GLY D C 1
ATOM 8182 O O . GLY D 2 295 ? 1.928 30.040 88.136 1.00 13.30 295 GLY D O 1
ATOM 8183 N N . GLY D 2 296 ? 1.517 30.632 90.230 1.00 14.63 296 GLY D N 1
ATOM 8184 C CA . GLY D 2 296 ? 2.780 29.963 90.555 1.00 11.87 296 GLY D CA 1
ATOM 8185 C C . GLY D 2 296 ? 2.867 28.479 90.263 1.00 10.14 296 GLY D C 1
ATOM 8186 O O . GLY D 2 296 ? 1.891 27.760 90.532 1.00 10.25 296 GLY D O 1
ATOM 8187 N N . PHE D 2 297 ? 4.017 27.997 89.785 1.00 9.41 297 PHE D N 1
ATOM 8188 C CA . PHE D 2 297 ? 4.265 26.593 89.514 1.00 7.58 297 PHE D CA 1
ATOM 8189 C C . PHE D 2 297 ? 5.002 25.905 90.662 1.00 9.62 297 PHE D C 1
ATOM 8190 O O . PHE D 2 297 ? 5.725 26.520 91.446 1.00 10.29 297 PHE D O 1
ATOM 8198 N N . PRO D 2 298 ? 4.896 24.587 90.701 1.0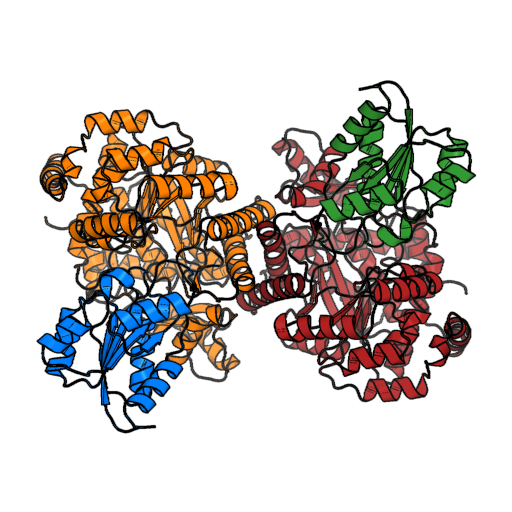0 10.27 298 PRO D N 1
ATOM 8199 C CA . PRO D 2 298 ? 5.806 23.850 91.581 1.00 9.69 298 PRO D CA 1
ATOM 8200 C C . PRO D 2 298 ? 7.214 23.844 91.042 1.00 9.40 298 PRO D C 1
ATOM 8201 O O . PRO D 2 298 ? 7.388 23.863 89.815 1.00 10.51 298 PRO D O 1
ATOM 8205 N N . GLN D 2 299 ? 8.207 23.762 91.931 1.00 11.52 299 GLN D N 1
ATOM 8206 C CA . GLN D 2 299 ? 9.595 23.749 91.474 1.00 10.48 299 GLN D CA 1
ATOM 8207 C C . GLN D 2 299 ? 10.026 22.431 90.884 1.00 9.91 299 GLN D C 1
ATOM 8208 O O . GLN D 2 299 ? 10.884 22.335 90.018 1.00 12.49 299 GLN D O 1
ATOM 8214 N N . ASP D 2 300 ? 9.402 21.356 91.400 1.00 10.64 300 ASP D N 1
ATOM 8215 C CA . ASP D 2 300 ? 9.760 20.033 90.925 1.00 9.72 300 ASP D CA 1
ATOM 8216 C C . ASP D 2 300 ? 9.361 19.888 89.464 1.00 11.09 300 ASP D C 1
ATOM 8217 O O . ASP D 2 300 ? 8.185 20.096 89.123 1.00 11.15 300 ASP D O 1
ATOM 8222 N N . GLU D 2 301 ? 10.291 19.534 88.589 1.00 10.22 301 GLU D N 1
ATOM 8223 C CA . GLU D 2 301 ? 10.018 19.487 87.160 1.00 8.93 301 GLU D CA 1
ATOM 8224 C C . GLU D 2 301 ? 8.992 18.428 86.772 1.00 9.67 301 GLU D C 1
ATOM 8225 O O . GLU D 2 301 ? 8.218 18.675 85.845 1.00 9.74 301 GLU D O 1
ATOM 8231 N N . SER D 2 302 ? 8.963 17.277 87.452 1.00 10.07 302 SER D N 1
ATOM 8232 C CA . SER D 2 302 ? 7.958 16.247 87.177 1.00 10.84 302 SER D CA 1
ATOM 8233 C C . SER D 2 302 ? 6.572 16.753 87.541 1.00 10.42 302 SER D C 1
ATOM 8234 O O . SER D 2 302 ? 5.608 16.603 86.775 1.00 9.59 302 SER D O 1
ATOM 8237 N N . LYS D 2 303 ? 6.429 17.398 88.696 1.00 9.08 303 LYS D N 1
ATOM 8238 C CA . LYS D 2 303 ? 5.179 18.071 89.039 1.00 9.16 303 LYS D CA 1
ATOM 8239 C C . LYS D 2 303 ? 4.803 19.147 88.020 1.00 8.13 303 LYS D C 1
ATOM 8240 O O . LYS D 2 303 ? 3.638 19.291 87.627 1.00 8.86 303 LYS D O 1
ATOM 8246 N N . ALA D 2 304 ? 5.781 19.916 87.536 1.00 8.20 304 ALA D N 1
ATOM 8247 C CA . ALA D 2 304 ? 5.490 20.907 86.496 1.00 7.27 304 ALA D CA 1
ATOM 8248 C C . ALA D 2 304 ? 4.849 20.279 85.259 1.00 8.07 304 ALA D C 1
ATOM 8249 O O . ALA D 2 304 ? 3.909 20.843 84.699 1.00 8.47 304 ALA D O 1
ATOM 8251 N N . PHE D 2 305 ? 5.363 19.116 84.826 1.00 8.33 305 PHE D N 1
ATOM 8252 C CA . PHE D 2 305 ? 4.705 18.423 83.705 1.00 9.24 305 PHE D CA 1
ATOM 8253 C C . PHE D 2 305 ? 3.270 18.033 84.020 1.00 9.22 305 PHE D C 1
ATOM 8254 O O . PHE D 2 305 ? 2.379 18.035 83.155 1.00 9.16 305 PHE D O 1
ATOM 8262 N N . GLY D 2 306 ? 3.029 17.698 85.281 1.00 7.71 306 GLY D N 1
ATOM 8263 C CA . GLY D 2 306 ? 1.684 17.462 85.723 1.00 7.58 306 GLY D CA 1
ATOM 8264 C C . GLY D 2 306 ? 0.740 18.600 85.395 1.00 9.22 306 GLY D C 1
ATOM 8265 O O . GLY D 2 306 ? -0.379 18.427 84.912 1.00 9.49 306 GLY D O 1
ATOM 8266 N N . VAL D 2 307 ? 1.195 19.815 85.645 1.00 7.81 307 VAL D N 1
ATOM 8267 C CA . VAL D 2 307 ? 0.411 21.009 85.378 1.00 7.54 307 VAL D CA 1
ATOM 8268 C C . VAL D 2 307 ? 0.326 21.306 83.891 1.00 7.53 307 VAL D C 1
ATOM 8269 O O . VAL D 2 307 ? -0.750 21.563 83.380 1.00 8.73 307 VAL D O 1
ATOM 8273 N N . ILE D 2 308 ? 1.465 21.269 83.197 1.00 7.03 308 ILE D N 1
ATOM 8274 C CA . ILE D 2 308 ? 1.515 21.524 81.763 1.00 7.78 308 ILE D CA 1
ATOM 8275 C C . ILE D 2 308 ? 0.531 20.629 81.032 1.00 7.29 308 ILE D C 1
ATOM 8276 O O . ILE D 2 308 ? -0.233 21.071 80.177 1.00 7.71 308 ILE D O 1
ATOM 8281 N N . VAL D 2 309 ? 0.518 19.333 81.341 1.00 7.46 309 VAL D N 1
ATOM 8282 C CA . VAL D 2 309 ? -0.244 18.409 80.501 1.00 7.30 309 VAL D CA 1
ATOM 8283 C C . VAL D 2 309 ? -1.702 18.317 80.911 1.00 7.29 309 VAL D C 1
ATOM 8284 O O . VAL D 2 309 ? -2.561 18.146 80.040 1.00 8.01 309 VAL D O 1
ATOM 8288 N N . THR D 2 310 ? -2.007 18.472 82.203 1.00 8.03 310 THR D N 1
ATOM 8289 C CA . THR D 2 310 ? -3.431 18.589 82.559 1.00 7.48 310 THR D CA 1
ATOM 8290 C C . THR D 2 310 ? -4.013 19.841 81.893 1.00 7.98 310 THR D C 1
ATOM 8291 O O . THR D 2 310 ? -5.128 19.788 81.346 1.00 7.32 310 THR D O 1
ATOM 8295 N N . ALA D 2 311 ? -3.294 20.952 81.939 1.00 8.38 311 ALA D N 1
ATOM 8296 C CA . ALA D 2 311 ? -3.726 22.195 81.305 1.00 8.69 311 ALA D CA 1
ATOM 8297 C C . ALA D 2 311 ? -3.981 21.979 79.825 1.00 7.40 311 ALA D C 1
ATOM 8298 O O . ALA D 2 311 ? -4.986 22.453 79.286 1.00 7.44 311 ALA D O 1
ATOM 8300 N N . THR D 2 312 ? -3.102 21.261 79.164 1.00 7.33 312 THR D N 1
ATOM 8301 C CA . THR D 2 312 ? -3.240 21.004 77.736 1.00 8.34 312 THR D CA 1
ATOM 8302 C C . THR D 2 312 ? -4.481 20.157 77.436 1.00 8.44 312 THR D C 1
ATOM 8303 O O . THR D 2 312 ? -5.121 20.369 76.421 1.00 7.89 312 THR D O 1
ATOM 8307 N N . THR D 2 313 ? -4.785 19.194 78.322 1.00 8.24 313 THR D N 1
ATOM 8308 C CA . THR D 2 313 ? -5.941 18.315 78.140 1.00 7.69 313 THR D CA 1
ATOM 8309 C C . THR D 2 313 ? -7.221 19.150 78.124 1.00 6.76 313 THR D C 1
ATOM 8310 O O . THR D 2 313 ? -8.133 18.999 77.324 1.00 7.56 313 THR D O 1
ATOM 8314 N N . ILE D 2 314 ? -7.276 20.114 79.063 1.00 8.12 314 ILE D N 1
ATOM 8315 C CA . ILE D 2 314 ? -8.407 21.034 79.184 1.00 8.02 314 ILE D CA 1
ATOM 8316 C C . ILE D 2 314 ? -8.513 21.863 77.910 1.00 8.43 314 ILE D C 1
ATOM 8317 O O . ILE D 2 314 ? -9.605 22.003 77.326 1.00 9.71 314 ILE D O 1
ATOM 8322 N N . ALA D 2 315 ? -7.395 22.407 77.417 1.00 7.94 315 ALA D N 1
ATOM 8323 C CA . ALA D 2 315 ? -7.376 23.173 76.175 1.00 7.85 315 ALA D CA 1
ATOM 8324 C C . ALA D 2 315 ? -7.910 22.364 74.993 1.00 9.72 315 ALA D C 1
ATOM 8325 O O . ALA D 2 315 ? -8.737 22.830 74.206 1.00 8.89 315 ALA D O 1
ATOM 8327 N N . ALA D 2 316 ? -7.409 21.131 74.874 1.00 8.54 316 ALA D N 1
ATOM 8328 C CA . ALA D 2 316 ? -7.785 20.235 73.792 1.00 7.90 316 ALA D CA 1
ATOM 8329 C C . ALA D 2 316 ? -9.281 19.968 73.769 1.00 9.07 316 ALA D C 1
ATOM 8330 O O . ALA D 2 316 ? -9.981 20.129 72.763 1.00 9.57 316 ALA D O 1
ATOM 8332 N N . LEU D 2 317 ? -9.811 19.563 74.921 1.00 8.34 317 LEU D N 1
ATOM 8333 C CA . LEU D 2 317 ? -11.236 19.217 75.050 1.00 7.45 317 LEU D CA 1
ATOM 8334 C C . LEU D 2 317 ? -12.139 20.439 74.927 1.00 10.29 317 LEU D C 1
ATOM 8335 O O . LEU D 2 317 ? -13.311 20.334 74.542 1.00 10.19 317 LEU D O 1
ATOM 8340 N N . ALA D 2 318 ? -11.610 21.615 75.261 1.00 9.69 318 ALA D N 1
ATOM 8341 C CA . ALA D 2 318 ? -12.323 22.858 75.034 1.00 11.30 318 ALA D CA 1
ATOM 8342 C C . ALA D 2 318 ? -12.379 23.239 73.560 1.00 13.58 318 ALA D C 1
ATOM 8343 O O . ALA D 2 318 ? -13.190 24.112 73.215 1.00 17.30 318 ALA D O 1
ATOM 8345 N N . GLY D 2 319 ? -11.567 22.702 72.670 1.00 9.17 319 GLY D N 1
ATOM 8346 C CA . GLY D 2 319 ? -11.547 23.121 71.289 1.00 9.25 319 GLY D CA 1
ATOM 8347 C C . GLY D 2 319 ? -10.776 24.421 71.088 1.00 10.40 319 GLY D C 1
ATOM 8348 O O . GLY D 2 319 ? -11.088 25.123 70.122 1.00 11.54 319 GLY D O 1
ATOM 8349 N N . ALA D 2 320 ? -9.781 24.700 71.949 1.00 9.58 320 ALA D N 1
ATOM 8350 C CA . ALA D 2 320 ? -8.997 25.927 71.781 1.00 9.23 320 ALA D CA 1
ATOM 8351 C C . ALA D 2 320 ? -8.272 25.956 70.451 1.00 7.43 320 ALA D C 1
ATOM 8352 O O . ALA D 2 320 ? -7.763 24.936 69.993 1.00 8.77 320 ALA D O 1
ATOM 8354 N N . THR D 2 321 ? -8.208 27.115 69.802 1.00 7.83 321 THR D N 1
ATOM 8355 C CA . THR D 2 321 ? -7.448 27.196 68.568 1.00 6.99 321 THR D CA 1
ATOM 8356 C C . THR D 2 321 ? -5.948 27.140 68.850 1.00 7.70 321 THR D C 1
ATOM 8357 O O . THR D 2 321 ? -5.128 26.613 68.076 1.00 9.53 321 THR D O 1
ATOM 8361 N N . LYS D 2 322 ? -5.532 27.711 69.966 1.00 7.58 322 LYS D N 1
ATOM 8362 C CA . LYS D 2 322 ? -4.130 27.831 70.342 1.00 7.17 322 LYS D CA 1
ATOM 8363 C C . LYS D 2 322 ? -3.951 27.586 71.838 1.00 8.97 322 LYS D C 1
ATOM 8364 O O . LYS D 2 322 ? -4.871 27.843 72.636 1.00 8.82 322 LYS D O 1
ATOM 8370 N N . VAL D 2 323 ? -2.780 27.066 72.208 1.00 9.33 323 VAL D N 1
ATOM 8371 C CA . VAL D 2 323 ? -2.497 26.887 73.647 1.00 9.26 323 VAL D CA 1
ATOM 8372 C C . VAL D 2 323 ? -1.084 27.424 73.889 1.00 8.51 323 VAL D C 1
ATOM 8373 O O . VAL D 2 323 ? -0.181 27.192 73.093 1.00 8.05 323 VAL D O 1
ATOM 8377 N N . ILE D 2 324 ? -0.912 28.172 74.969 1.00 6.60 324 ILE D N 1
ATOM 8378 C CA . ILE D 2 324 ? 0.393 28.765 75.280 1.00 6.31 324 ILE D CA 1
ATOM 8379 C C . ILE D 2 324 ? 1.110 27.870 76.279 1.00 7.14 324 ILE D C 1
ATOM 8380 O O . ILE D 2 324 ? 0.550 27.547 77.339 1.00 7.68 324 ILE D O 1
ATOM 8385 N N . VAL D 2 325 ? 2.319 27.462 75.933 1.00 8.68 325 VAL D N 1
ATOM 8386 C CA . VAL D 2 325 ? 3.109 26.465 76.652 1.00 7.88 325 VAL D CA 1
ATOM 8387 C C . VAL D 2 325 ? 3.929 27.057 77.799 1.00 8.72 325 VAL D C 1
ATOM 8388 O O . VAL D 2 325 ? 4.697 28.009 77.621 1.00 9.49 325 VAL D O 1
ATOM 8392 N N . LYS D 2 326 ? 3.781 26.428 78.953 1.00 6.78 326 LYS D N 1
ATOM 8393 C CA . LYS D 2 326 ? 4.627 26.559 80.115 1.00 7.65 326 LYS D CA 1
ATOM 8394 C C . LYS D 2 326 ? 5.711 25.491 80.102 1.00 7.64 326 LYS D C 1
ATOM 8395 O O . LYS D 2 326 ? 5.591 24.493 79.381 1.00 8.15 326 LYS D O 1
ATOM 8401 N N . THR D 2 327 ? 6.764 25.700 80.919 1.00 8.90 327 THR D N 1
ATOM 8402 C CA . THR D 2 327 ? 7.921 24.817 80.960 1.00 7.37 327 THR D CA 1
ATOM 8403 C C . THR D 2 327 ? 8.262 24.343 82.360 1.00 8.81 327 THR D C 1
ATOM 8404 O O . THR D 2 327 ? 7.876 24.933 83.369 1.00 9.28 327 THR D O 1
ATOM 8408 N N . PRO D 2 328 ? 9.023 23.241 82.472 1.00 9.50 328 PRO D N 1
ATOM 8409 C CA . PRO D 2 328 ? 9.447 22.758 83.780 1.00 10.16 328 PRO D CA 1
ATOM 8410 C C . PRO D 2 328 ? 10.305 23.725 84.587 1.00 10.66 328 PRO D C 1
ATOM 8411 O O . PRO D 2 328 ? 10.466 23.557 85.803 1.00 11.51 328 PRO D O 1
ATOM 8415 N N . HIS D 2 329 ? 10.872 24.744 84.003 1.00 9.54 329 HIS D N 1
ATOM 8416 C CA . HIS D 2 329 ? 11.553 25.837 84.693 1.00 11.56 329 HIS D CA 1
ATOM 8417 C C . HIS D 2 329 ? 10.681 26.976 85.166 1.00 11.18 329 HIS D C 1
ATOM 8418 O O . HIS D 2 329 ? 11.231 27.952 85.720 1.00 9.57 329 HIS D O 1
ATOM 8425 N N . GLU D 2 330 ? 9.361 26.918 84.994 1.00 9.20 330 GLU D N 1
ATOM 8426 C CA . GLU D 2 330 ? 8.508 28.061 85.325 1.00 9.49 330 GLU D CA 1
ATOM 8427 C C . GLU D 2 330 ? 8.723 28.648 86.700 1.00 7.35 330 GLU D C 1
ATOM 8428 O O . GLU D 2 330 ? 8.751 29.880 86.853 1.00 11.25 330 GLU D O 1
ATOM 8434 N N . ALA D 2 331 ? 8.896 27.825 87.741 1.00 8.81 331 ALA D N 1
ATOM 8435 C CA . ALA D 2 331 ? 9.013 28.399 89.090 1.00 9.95 331 ALA D CA 1
ATOM 8436 C C . ALA D 2 331 ? 10.343 29.135 89.318 1.00 10.83 331 ALA D C 1
ATOM 8437 O O . ALA D 2 331 ? 10.446 29.952 90.260 1.00 11.16 331 ALA D O 1
ATOM 8439 N N . ILE D 2 332 ? 11.326 28.873 88.489 1.00 10.28 332 ILE D N 1
ATOM 8440 C CA . ILE D 2 332 ? 12.713 29.297 88.750 1.00 12.89 332 ILE D CA 1
ATOM 8441 C C . ILE D 2 332 ? 13.212 30.442 87.880 1.00 11.21 332 ILE D C 1
ATOM 8442 O O . ILE D 2 332 ? 13.752 31.416 88.389 1.00 12.03 332 ILE D O 1
ATOM 8447 N N . GLY D 2 333 ? 13.083 30.311 86.568 1.00 9.65 333 GLY D N 1
ATOM 8448 C CA . GLY D 2 333 ? 13.594 31.323 85.672 1.00 11.38 333 GLY D CA 1
ATOM 8449 C C . GLY D 2 333 ? 13.249 31.053 84.202 1.00 9.36 333 GLY D C 1
ATOM 8450 O O . GLY D 2 333 ? 12.748 29.989 83.857 1.00 10.15 333 GLY D O 1
ATOM 8451 N N . ILE D 2 334 ? 13.544 32.067 83.377 1.00 12.34 334 ILE D N 1
ATOM 8452 C CA . ILE D 2 334 ? 13.280 31.935 81.930 1.00 11.16 334 ILE D CA 1
ATOM 8453 C C . ILE D 2 334 ? 13.922 30.651 81.442 1.00 11.34 334 ILE D C 1
ATOM 8454 O O . ILE D 2 334 ? 15.102 30.391 81.725 1.00 11.95 334 ILE D O 1
ATOM 8459 N N . PRO D 2 335 ? 13.133 29.811 80.792 1.00 10.61 335 PRO D N 1
ATOM 8460 C CA . PRO D 2 335 ? 13.637 28.502 80.386 1.00 9.33 335 PRO D CA 1
ATOM 8461 C C . PRO D 2 335 ? 14.776 28.592 79.380 1.00 9.86 335 PRO D C 1
ATOM 8462 O O . PRO D 2 335 ? 14.851 29.448 78.506 1.00 11.25 335 PRO D O 1
ATOM 8466 N N . THR D 2 336 ? 15.655 27.604 79.531 1.00 10.96 336 THR D N 1
ATOM 8467 C CA . THR D 2 336 ? 16.578 27.270 78.479 1.00 10.71 336 THR D CA 1
ATOM 8468 C C . THR D 2 336 ? 15.798 26.801 77.265 1.00 11.61 336 THR D C 1
ATOM 8469 O O . THR D 2 336 ? 14.630 26.429 77.340 1.00 10.78 336 THR D O 1
ATOM 8473 N N . LYS D 2 337 ? 16.483 26.829 76.121 1.00 9.64 337 LYS D N 1
ATOM 8474 C CA . LYS D 2 337 ? 15.875 26.303 74.914 1.00 11.97 337 LYS D CA 1
ATOM 8475 C C . LYS D 2 337 ? 15.448 24.848 75.118 1.00 12.00 337 LYS D C 1
ATOM 8476 O O . LYS D 2 337 ? 14.384 24.471 74.592 1.00 11.92 337 LYS D O 1
ATOM 8482 N N . GLU D 2 338 ? 16.236 24.064 75.855 1.00 11.09 338 GLU D N 1
ATOM 8483 C CA . GLU D 2 338 ? 15.915 22.665 76.104 1.00 10.33 338 GLU D CA 1
ATOM 8484 C C . GLU D 2 338 ? 14.679 22.527 77.003 1.00 12.74 338 GLU D C 1
ATOM 8485 O O . GLU D 2 338 ? 13.812 21.687 76.711 1.00 11.48 338 GLU D O 1
ATOM 8491 N N . ALA D 2 339 ? 14.582 23.322 78.068 1.00 11.41 339 ALA D N 1
ATOM 8492 C CA . ALA D 2 339 ? 13.375 23.235 78.938 1.00 11.33 339 ALA D CA 1
ATOM 8493 C C . ALA D 2 339 ? 12.116 23.685 78.212 1.00 10.23 339 ALA D C 1
ATOM 8494 O O . ALA D 2 339 ? 11.030 23.115 78.399 1.00 9.73 339 ALA D O 1
ATOM 8496 N N . ASN D 2 340 ? 12.265 24.697 77.345 1.00 8.96 340 ASN D N 1
ATOM 8497 C CA . ASN D 2 340 ? 11.154 25.177 76.534 1.00 7.51 340 ASN D CA 1
ATOM 8498 C C . ASN D 2 340 ? 10.726 24.100 75.533 1.00 9.86 340 ASN D C 1
ATOM 8499 O O . ASN D 2 340 ? 9.533 23.756 75.437 1.00 10.26 340 ASN D O 1
ATOM 8504 N N . ALA D 2 341 ? 11.655 23.506 74.775 1.00 9.42 341 ALA D N 1
ATOM 8505 C CA . ALA D 2 341 ? 11.335 22.407 73.872 1.00 9.14 341 ALA D CA 1
ATOM 8506 C C . ALA D 2 341 ? 10.659 21.265 74.618 1.00 9.66 341 ALA D C 1
ATOM 8507 O O . ALA D 2 341 ? 9.757 20.618 74.070 1.00 10.04 341 ALA D O 1
ATOM 8509 N N . ALA D 2 342 ? 11.095 21.017 75.832 1.00 9.89 342 ALA D N 1
ATOM 8510 C CA . ALA D 2 342 ? 10.482 19.950 76.619 1.00 9.58 342 ALA D CA 1
ATOM 8511 C C . ALA D 2 342 ? 9.005 20.248 76.874 1.00 8.66 342 ALA D C 1
ATOM 8512 O O . ALA D 2 342 ? 8.116 19.402 76.722 1.00 9.52 342 ALA D O 1
ATOM 8514 N N . GLY D 2 343 ? 8.711 21.485 77.288 1.00 7.71 343 GLY D N 1
ATOM 8515 C CA . GLY D 2 343 ? 7.307 21.845 77.496 1.00 6.46 343 GLY D CA 1
ATOM 8516 C C . GLY D 2 343 ? 6.500 21.764 76.210 1.00 9.39 343 GLY D C 1
ATOM 8517 O O . GLY D 2 343 ? 5.353 21.291 76.222 1.00 8.46 343 GLY D O 1
ATOM 8518 N N . ILE D 2 344 ? 7.041 22.208 75.090 1.00 7.22 344 ILE D N 1
ATOM 8519 C CA . ILE D 2 344 ? 6.323 22.146 73.830 1.00 7.01 344 ILE D CA 1
ATOM 8520 C C . ILE D 2 344 ? 6.074 20.700 73.405 1.00 8.25 344 ILE D C 1
ATOM 8521 O O . ILE D 2 344 ? 4.979 20.362 72.948 1.00 9.68 344 ILE D O 1
ATOM 8526 N N . LYS D 2 345 ? 7.065 19.821 73.541 1.00 9.06 345 LYS D N 1
ATOM 8527 C CA . LYS D 2 345 ? 6.937 18.392 73.201 1.00 11.54 345 LYS D CA 1
ATOM 8528 C C . LYS D 2 345 ? 5.848 17.720 74.036 1.00 7.47 345 LYS D C 1
ATOM 8529 O O . LYS D 2 345 ? 5.051 16.936 73.531 1.00 8.01 345 LYS D O 1
ATOM 8535 N N . ALA D 2 346 ? 5.822 17.995 75.349 1.00 7.01 346 ALA D N 1
ATOM 8536 C CA . ALA D 2 346 ? 4.799 17.400 76.228 1.00 8.32 346 ALA D CA 1
ATOM 8537 C C . ALA D 2 346 ? 3.411 17.891 75.830 1.00 7.86 346 ALA D C 1
ATOM 8538 O O . ALA D 2 346 ? 2.460 17.089 75.795 1.00 8.33 346 ALA D O 1
ATOM 8540 N N . THR D 2 347 ? 3.332 19.195 75.520 1.00 7.85 347 THR D N 1
ATOM 8541 C CA . THR D 2 347 ? 2.074 19.772 75.072 1.00 7.00 347 THR D CA 1
ATOM 8542 C C . THR D 2 347 ? 1.538 19.188 73.792 1.00 8.66 347 THR D C 1
ATOM 8543 O O . THR D 2 347 ? 0.399 18.725 73.738 1.00 8.84 347 THR D O 1
ATOM 8547 N N . LYS D 2 348 ? 2.405 19.161 72.776 1.00 8.45 348 LYS D N 1
ATOM 8548 C CA . LYS D 2 348 ? 1.980 18.595 71.506 1.00 7.65 348 LYS D CA 1
ATOM 8549 C C . LYS D 2 348 ? 1.680 17.103 71.609 1.00 8.10 348 LYS D C 1
ATOM 8550 O O . LYS D 2 348 ? 0.757 16.642 70.934 1.00 9.04 348 LYS D O 1
ATOM 8556 N N . MET D 2 349 ? 2.429 16.358 72.412 1.00 7.84 349 MET D N 1
ATOM 8557 C CA . MET D 2 349 ? 2.085 14.952 72.608 1.00 10.00 349 MET D CA 1
ATOM 8558 C C . MET D 2 349 ? 0.673 14.809 73.155 1.00 7.77 349 MET D C 1
ATOM 8559 O O . MET D 2 349 ? -0.131 14.009 72.679 1.00 8.60 349 MET D O 1
ATOM 8564 N N . ALA D 2 350 ? 0.365 15.613 74.178 1.00 6.76 350 ALA D N 1
ATOM 8565 C CA . ALA D 2 350 ? -0.964 15.578 74.754 1.00 7.40 350 ALA D CA 1
ATOM 8566 C C . ALA D 2 350 ? -2.031 15.919 73.725 1.00 10.30 350 ALA D C 1
ATOM 8567 O O . ALA D 2 350 ? -3.079 15.241 73.628 1.00 8.08 350 ALA D O 1
ATOM 8569 N N . LEU D 2 351 ? -1.792 16.950 72.916 1.00 8.92 351 LEU D N 1
ATOM 8570 C CA . LEU D 2 351 ? -2.754 17.349 71.900 1.00 8.43 351 LEU D CA 1
ATOM 8571 C C . LEU D 2 351 ? -2.994 16.211 70.916 1.00 8.93 351 LEU D C 1
ATOM 8572 O O . LEU D 2 351 ? -4.133 15.893 70.553 1.00 8.85 351 LEU D O 1
ATOM 8577 N N . ASN D 2 352 ? -1.883 15.587 70.499 1.00 8.59 352 ASN D N 1
ATOM 8578 C CA . ASN D 2 352 ? -2.011 14.506 69.512 1.00 9.00 352 ASN D CA 1
ATOM 8579 C C . ASN D 2 352 ? -2.596 13.238 70.118 1.00 8.01 352 ASN D C 1
ATOM 8580 O O . ASN D 2 352 ? -3.169 12.444 69.355 1.00 9.82 352 ASN D O 1
ATOM 8585 N N . MET D 2 353 ? -2.455 13.059 71.420 1.00 8.70 353 MET D N 1
ATOM 8586 C CA . MET D 2 353 ? -3.093 11.953 72.122 1.00 8.44 353 MET D CA 1
ATOM 8587 C C . MET D 2 353 ? -4.609 12.149 72.268 1.00 10.30 353 MET D C 1
ATOM 8588 O O . MET D 2 353 ? -5.325 11.196 72.624 1.00 8.66 353 MET D O 1
ATOM 8593 N N . LEU D 2 354 ? -5.076 13.366 71.991 1.00 8.80 354 LEU D N 1
ATOM 8594 C CA . LEU D 2 354 ? -6.476 13.735 72.137 1.00 8.00 354 LEU D CA 1
ATOM 8595 C C . LEU D 2 354 ? -7.101 14.232 70.834 1.00 10.66 354 LEU D C 1
ATOM 8596 O O . LEU D 2 354 ? -8.154 14.865 70.875 1.00 9.44 354 LEU D O 1
ATOM 8601 N N . GLU D 2 355 ? -6.487 13.898 69.709 1.00 10.20 355 GLU D N 1
ATOM 8602 C CA . GLU D 2 355 ? -6.885 14.381 68.409 1.00 11.98 355 GLU D CA 1
ATOM 8603 C C . GLU D 2 355 ? -8.384 14.279 68.159 1.00 9.95 355 GLU D C 1
ATOM 8604 O O . GLU D 2 355 ? -8.901 13.165 68.212 1.00 9.91 355 GLU D O 1
ATOM 8610 N N . GLY D 2 356 ? -9.024 15.410 67.909 1.00 9.00 356 GLY D N 1
ATOM 8611 C CA . GLY D 2 356 ? -10.443 15.461 67.623 1.00 10.57 356 GLY D CA 1
ATOM 8612 C C . GLY D 2 356 ? -11.385 15.317 68.782 1.00 8.84 356 GLY D C 1
ATOM 8613 O O . GLY D 2 356 ? -12.619 15.466 68.600 1.00 12.29 356 GLY D O 1
ATOM 8614 N N . GLN D 2 357 ? -10.894 15.004 69.964 1.00 8.80 357 GLN D N 1
ATOM 8615 C CA . GLN D 2 357 ? -11.763 14.845 71.122 1.00 8.03 357 GLN D CA 1
ATOM 8616 C C . GLN D 2 357 ? -12.181 16.198 71.713 1.00 9.12 357 GLN D C 1
ATOM 8617 O O . GLN D 2 357 ? -11.383 17.120 71.896 1.00 10.04 357 GLN D O 1
ATOM 8623 N N . ARG D 2 358 ? -13.474 16.258 72.019 1.00 10.60 358 ARG D N 1
ATOM 8624 C CA . ARG D 2 358 ? -14.114 17.440 72.616 1.00 9.90 358 ARG D CA 1
ATOM 8625 C C . ARG D 2 358 ? -14.944 17.021 73.815 1.00 12.75 358 ARG D C 1
ATOM 8626 O O . ARG D 2 358 ? -15.550 15.942 73.811 1.00 11.91 358 ARG D O 1
ATOM 8634 N N . MET D 2 359 ? -14.975 17.900 74.822 1.00 10.41 359 MET D N 1
ATOM 8635 C CA . MET D 2 359 ? -15.907 17.680 75.927 1.00 10.05 359 MET D CA 1
ATOM 8636 C C . MET D 2 359 ? -17.348 17.759 75.399 1.00 12.28 359 MET D C 1
ATOM 8637 O O . MET D 2 359 ? -17.722 18.786 74.825 1.00 11.63 359 MET D O 1
ATOM 8642 N N . PRO D 2 360 ? -18.144 16.701 75.568 1.00 9.68 360 PRO D N 1
ATOM 8643 C CA . PRO D 2 360 ? -19.552 16.756 75.179 1.00 10.29 360 PRO D CA 1
ATOM 8644 C C . PRO D 2 360 ? -20.346 17.584 76.194 1.00 12.51 360 PRO D C 1
ATOM 8645 O O . PRO D 2 360 ? -19.914 17.871 77.314 1.00 10.91 360 PRO D O 1
ATOM 8649 N N . MET D 2 361 ? -21.546 17.957 75.713 1.00 12.69 361 MET D N 1
ATOM 8650 C CA . MET D 2 361 ? -22.423 18.798 76.535 1.00 11.12 361 MET D CA 1
ATOM 8651 C C . MET D 2 361 ? -22.975 17.953 77.674 1.00 11.62 361 MET D C 1
ATOM 8652 O O . MET D 2 361 ? -23.321 16.777 77.535 1.00 12.60 361 MET D O 1
ATOM 8657 N N . SER D 2 362 ? -23.077 18.608 78.834 1.00 11.54 362 SER D N 1
ATOM 8658 C CA . SER D 2 362 ? -23.754 18.064 79.989 1.00 11.84 362 SER D CA 1
ATOM 8659 C C . SER D 2 362 ? -24.539 19.161 80.731 1.00 10.51 362 SER D C 1
ATOM 8660 O O . SER D 2 362 ? -24.388 20.348 80.465 1.00 11.06 362 SER D O 1
ATOM 8663 N N . LYS D 2 363 ? -25.347 18.660 81.671 1.00 12.98 363 LYS D N 1
ATOM 8664 C CA . LYS D 2 363 ? -26.092 19.629 82.468 1.00 12.23 363 LYS D CA 1
ATOM 8665 C C . LYS D 2 363 ? -25.125 20.491 83.273 1.00 11.77 363 LYS D C 1
ATOM 8666 O O . LYS D 2 363 ? -25.339 21.701 83.366 1.00 12.56 363 LYS D O 1
ATOM 8672 N N . GLU D 2 364 ? -24.091 19.899 83.795 1.00 11.10 364 GLU D N 1
ATOM 8673 C CA . GLU D 2 364 ? -23.111 20.690 84.568 1.00 10.28 364 GLU D CA 1
ATOM 8674 C C . GLU D 2 364 ? -22.506 21.831 83.775 1.00 9.64 364 GLU D C 1
ATOM 8675 O O . GLU D 2 364 ? -22.335 22.986 84.172 1.00 11.29 364 GLU D O 1
ATOM 8686 N N . LEU D 2 365 ? -22.085 21.671 82.561 1.00 11.35 365 LEU D N 1
ATOM 8687 C CA . LEU D 2 365 ? -21.441 22.499 81.599 1.00 8.89 365 LEU D CA 1
ATOM 8688 C C . LEU D 2 365 ? -22.491 23.551 81.217 1.00 10.25 365 LEU D C 1
ATOM 8689 O O . LEU D 2 365 ? -22.197 24.740 81.211 1.00 9.98 365 LEU D O 1
ATOM 8694 N N . GLU D 2 366 ? -23.707 23.095 80.928 1.00 10.36 366 GLU D N 1
ATOM 8695 C CA . GLU D 2 366 ? -24.740 24.060 80.535 1.00 13.48 366 GLU D CA 1
ATOM 8696 C C . GLU D 2 366 ? -24.982 25.091 81.636 1.00 10.71 366 GLU D C 1
ATOM 8697 O O . GLU D 2 366 ? -25.112 26.296 81.397 1.00 10.37 366 GLU D O 1
ATOM 8703 N N . THR D 2 367 ? -25.029 24.586 82.862 1.00 10.07 367 THR D N 1
ATOM 8704 C CA . THR D 2 367 ? -25.265 25.415 84.041 1.00 10.03 367 THR D CA 1
ATOM 8705 C C . THR D 2 367 ? -24.150 26.436 84.211 1.00 11.15 367 THR D C 1
ATOM 8706 O O . THR D 2 367 ? -24.370 27.635 84.435 1.00 11.54 367 THR D O 1
ATOM 8710 N N . GLU D 2 368 ? -22.893 25.959 84.115 1.00 11.08 368 GLU D N 1
ATOM 8711 C CA . GLU D 2 368 ? -21.759 26.882 84.296 1.00 10.05 368 GLU D CA 1
ATOM 8712 C C . GLU D 2 368 ? -21.683 27.896 83.169 1.00 7.54 368 GLU D C 1
ATOM 8713 O O . GLU D 2 368 ? -21.379 29.055 83.408 1.00 10.22 368 GLU D O 1
ATOM 8719 N N . MET D 2 369 ? -21.968 27.475 81.939 1.00 9.88 369 MET D N 1
ATOM 8720 C CA . MET D 2 369 ? -22.019 28.435 80.841 1.00 9.26 369 MET D CA 1
ATOM 8721 C C . MET D 2 369 ? -23.077 29.509 81.101 1.00 10.00 369 MET D C 1
ATOM 8722 O O . MET D 2 369 ? -22.841 30.691 80.826 1.00 9.59 369 MET D O 1
ATOM 8727 N N . ALA D 2 370 ? -24.236 29.078 81.592 1.00 9.44 370 ALA D N 1
ATOM 8728 C CA . ALA D 2 370 ? -25.288 30.078 81.853 1.00 11.58 370 ALA D CA 1
ATOM 8729 C C . ALA D 2 370 ? -24.852 31.067 82.917 1.00 10.06 370 ALA D C 1
ATOM 8730 O O . ALA D 2 370 ? -25.094 32.284 82.793 1.00 11.20 370 ALA D O 1
ATOM 8732 N N . VAL D 2 371 ? -24.159 30.604 83.952 1.00 8.25 371 VAL D N 1
ATOM 8733 C CA . VAL D 2 371 ? -23.654 31.492 85.003 1.00 10.05 371 VAL D CA 1
ATOM 8734 C C . VAL D 2 371 ? -22.665 32.491 84.423 1.00 12.14 371 VAL D C 1
ATOM 8735 O O . VAL D 2 371 ? -22.781 33.701 84.684 1.00 11.40 371 VAL D O 1
ATOM 8739 N N . ILE D 2 372 ? -21.687 31.992 83.666 1.00 9.12 372 ILE D N 1
ATOM 8740 C CA . ILE D 2 372 ? -20.645 32.857 83.117 1.00 9.36 372 ILE D CA 1
ATOM 8741 C C . ILE D 2 372 ? -21.251 33.861 82.139 1.00 10.38 372 ILE D C 1
ATOM 8742 O O . ILE D 2 372 ? -20.915 35.055 82.211 1.00 11.97 372 ILE D O 1
ATOM 8747 N N . LYS D 2 373 ? -22.127 33.445 81.237 1.00 9.47 373 LYS D N 1
ATOM 8748 C CA . LYS D 2 373 ? -22.715 34.426 80.321 1.00 10.68 373 LYS D CA 1
ATOM 8749 C C . LYS D 2 373 ? -23.497 35.494 81.072 1.00 11.77 373 LYS D C 1
ATOM 8750 O O . LYS D 2 373 ? -23.451 36.667 80.703 1.00 10.14 373 LYS D O 1
ATOM 8756 N N . ALA D 2 374 ? -24.227 35.112 82.113 1.00 10.43 374 ALA D N 1
ATOM 8757 C CA . ALA D 2 374 ? -25.018 36.096 82.860 1.00 12.15 374 ALA D CA 1
ATOM 8758 C C . ALA D 2 374 ? -24.167 37.073 83.638 1.00 10.10 374 ALA D C 1
ATOM 8759 O O . ALA D 2 374 ? -24.405 38.295 83.621 1.00 13.01 374 ALA D O 1
ATOM 8761 N N . GLU D 2 375 ? -23.140 36.575 84.317 1.00 9.40 375 GLU D N 1
ATOM 8762 C CA . GLU D 2 375 ? -22.208 37.462 84.979 1.00 8.23 375 GLU D CA 1
ATOM 8763 C C . GLU D 2 375 ? -21.530 38.425 84.019 1.00 9.13 375 GLU D C 1
ATOM 8764 O O . GLU D 2 375 ? -21.402 39.626 84.228 1.00 10.83 375 GLU D O 1
ATOM 8770 N N . THR D 2 376 ? -21.051 37.885 82.903 1.00 8.93 376 THR D N 1
ATOM 8771 C CA . THR D 2 376 ? -20.371 38.688 81.902 1.00 8.16 376 THR D CA 1
ATOM 8772 C C . THR D 2 376 ? -21.283 39.785 81.366 1.00 9.50 376 THR D C 1
ATOM 8773 O O . THR D 2 376 ? -20.874 40.943 81.256 1.00 10.06 376 THR D O 1
ATOM 8777 N N . LYS D 2 377 ? -22.514 39.395 81.034 1.00 11.52 377 LYS D N 1
ATOM 8778 C CA . LYS D 2 377 ? -23.460 40.355 80.464 1.00 11.29 377 LYS D CA 1
ATOM 8779 C C . LYS D 2 377 ? -23.782 41.484 81.426 1.00 10.79 377 LYS D C 1
ATOM 8780 O O . LYS D 2 377 ? -23.982 42.652 81.118 1.00 10.35 377 LYS D O 1
ATOM 8786 N N . CYS D 2 378 ? -23.859 41.116 82.699 1.00 10.76 378 CYS D N 1
ATOM 8787 C CA . CYS D 2 378 ? -24.076 42.116 83.725 1.00 10.83 378 CYS D CA 1
ATOM 8788 C C . CYS D 2 378 ? -23.032 43.222 83.714 1.00 11.84 378 CYS D C 1
ATOM 8789 O O . CYS D 2 378 ? -23.317 44.424 83.807 1.00 12.72 378 CYS D O 1
ATOM 8794 N N . ILE D 2 379 ? -21.755 42.828 83.603 1.00 9.57 379 ILE D N 1
ATOM 8795 C CA . ILE D 2 379 ? -20.617 43.738 83.539 1.00 9.55 379 ILE D CA 1
ATOM 8796 C C . ILE D 2 379 ? -20.639 44.550 82.267 1.00 11.81 379 ILE D C 1
ATOM 8797 O O . ILE D 2 379 ? -20.548 45.779 82.299 1.00 10.98 379 ILE D O 1
ATOM 8802 N N . LEU D 2 380 ? -20.810 43.904 81.113 1.00 10.15 380 LEU D N 1
ATOM 8803 C CA . LEU D 2 380 ? -20.852 44.616 79.845 1.00 10.26 380 LEU D CA 1
ATOM 8804 C C . LEU D 2 380 ? -22.055 45.566 79.785 1.00 10.08 380 LEU D C 1
ATOM 8805 O O . LEU D 2 380 ? -21.877 46.707 79.358 1.00 11.47 380 LEU D O 1
ATOM 8810 N N . ASP D 2 381 ? -23.222 45.107 80.223 1.00 12.61 381 ASP D N 1
ATOM 8811 C CA . ASP D 2 381 ? -24.396 46.000 80.246 1.00 12.81 381 ASP D CA 1
ATOM 8812 C C . ASP D 2 381 ? -24.122 47.293 81.008 1.00 12.40 381 ASP D C 1
ATOM 8813 O O . ASP D 2 381 ? -24.429 48.427 80.598 1.00 12.42 381 ASP D O 1
ATOM 8818 N N . LYS D 2 382 ? -23.495 47.150 82.174 1.00 10.36 382 LYS D N 1
ATOM 8819 C CA . LYS D 2 382 ? -23.216 48.327 82.995 1.00 12.46 382 LYS D CA 1
ATOM 8820 C C . LYS D 2 382 ? -22.202 49.239 82.337 1.00 13.12 382 LYS D C 1
ATOM 8821 O O . LYS D 2 382 ? -22.326 50.465 82.388 1.00 12.07 382 LYS D O 1
ATOM 8827 N N . MET D 2 383 ? -21.175 48.679 81.699 1.00 12.62 383 MET D N 1
ATOM 8828 C CA . MET D 2 383 ? -20.208 49.441 80.940 1.00 13.02 383 MET D CA 1
ATOM 8829 C C . MET D 2 383 ? -20.877 50.240 79.825 1.00 11.05 383 MET D C 1
ATOM 8830 O O . MET D 2 383 ? -20.542 51.421 79.657 1.00 13.13 383 MET D O 1
ATOM 8835 N N . PHE D 2 384 ? -21.791 49.628 79.079 1.00 9.97 384 PHE D N 1
ATOM 8836 C CA . PHE D 2 384 ? -22.451 50.375 78.006 1.00 13.46 384 PHE D CA 1
ATOM 8837 C C . PHE D 2 384 ? -23.296 51.511 78.602 1.00 16.07 384 PHE D C 1
ATOM 8838 O O . PHE D 2 384 ? -23.356 52.617 78.078 1.00 16.24 384 PHE D O 1
ATOM 8846 N N . GLU D 2 385 ? -23.934 51.219 79.729 1.00 13.60 385 GLU D N 1
ATOM 8847 C CA . GLU D 2 385 ? -24.750 52.260 80.364 1.00 13.85 385 GLU D CA 1
ATOM 8848 C C . GLU D 2 385 ? -23.905 53.415 80.821 1.00 16.25 385 GLU D C 1
ATOM 8849 O O . GLU D 2 385 ? -24.233 54.586 80.581 1.00 16.97 385 GLU D O 1
ATOM 8855 N N . LEU D 2 386 ? -22.773 53.149 81.489 1.00 14.63 386 LEU D N 1
ATOM 8856 C CA . LEU D 2 386 ? -21.920 54.233 81.989 1.00 12.45 386 LEU D CA 1
ATOM 8857 C C . LEU D 2 386 ? -21.377 55.087 80.857 1.00 15.24 386 LEU D C 1
ATOM 8858 O O . LEU D 2 386 ? -21.156 56.291 80.974 1.00 16.03 386 LEU D O 1
ATOM 8863 N N . GLY D 2 387 ? -21.125 54.424 79.720 1.00 14.13 387 GLY D N 1
ATOM 8864 C CA . GLY D 2 387 ? -20.555 55.144 78.599 1.00 15.72 387 GLY D CA 1
ATOM 8865 C C . GLY D 2 387 ? -21.642 55.710 77.687 1.00 15.69 387 GLY D C 1
ATOM 8866 O O . GLY D 2 387 ? -21.319 56.217 76.620 1.00 15.32 387 GLY D O 1
ATOM 8867 N N . LYS D 2 388 ? -22.903 55.621 78.118 1.00 15.00 388 LYS D N 1
ATOM 8868 C CA . LYS D 2 388 ? -24.054 56.035 77.339 1.00 18.98 388 LYS D CA 1
ATOM 8869 C C . LYS D 2 388 ? -23.970 55.570 75.891 1.00 18.61 388 LYS D C 1
ATOM 8870 O O . LYS D 2 388 ? -24.153 56.344 74.932 1.00 18.96 388 LYS D O 1
ATOM 8876 N N . GLY D 2 389 ? -23.686 54.273 75.741 1.00 14.36 389 GLY D N 1
ATOM 8877 C CA . GLY D 2 389 ? -23.536 53.614 74.458 1.00 14.41 389 GLY D CA 1
ATOM 8878 C C . GLY D 2 389 ? -22.097 53.510 73.957 1.00 12.24 389 GLY D C 1
ATOM 8879 O O . GLY D 2 389 ? -21.872 52.681 73.064 1.00 15.11 389 GLY D O 1
ATOM 8880 N N . ASP D 2 390 ? -21.186 54.287 74.525 1.00 14.70 390 ASP D N 1
ATOM 8881 C CA . ASP D 2 390 ? -19.788 54.211 74.066 1.00 14.27 390 ASP D CA 1
ATOM 8882 C C . ASP D 2 390 ? -18.969 53.309 74.975 1.00 15.30 390 ASP D C 1
ATOM 8883 O O . ASP D 2 390 ? -18.759 53.644 76.141 1.00 14.01 390 ASP D O 1
ATOM 8888 N N . LEU D 2 391 ? -18.498 52.176 74.435 1.00 14.22 391 LEU D N 1
ATOM 8889 C CA . LEU D 2 391 ? -17.811 51.212 75.330 1.00 12.25 391 LEU D CA 1
ATOM 8890 C C . LEU D 2 391 ? -16.444 51.657 75.788 1.00 13.22 391 LEU D C 1
ATOM 8891 O O . LEU D 2 391 ? -15.952 51.199 76.842 1.00 11.50 391 LEU D O 1
ATOM 8896 N N . ALA D 2 392 ? -15.786 52.536 75.028 1.00 11.75 392 ALA D N 1
ATOM 8897 C CA . ALA D 2 392 ? -14.477 53.025 75.477 1.00 11.73 392 ALA D CA 1
ATOM 8898 C C . ALA D 2 392 ? -14.642 53.937 76.685 1.00 12.99 392 ALA D C 1
ATOM 8899 O O . ALA D 2 392 ? -13.985 53.767 77.712 1.00 12.00 392 ALA D O 1
ATOM 8901 N N . ILE D 2 393 ? -15.577 54.897 76.550 1.00 13.04 393 ILE D N 1
ATOM 8902 C CA . ILE D 2 393 ? -15.887 55.752 77.720 1.00 13.77 393 ILE D CA 1
ATOM 8903 C C . ILE D 2 393 ? -16.435 54.909 78.855 1.00 10.98 393 ILE D C 1
ATOM 8904 O O . ILE D 2 393 ? -16.061 55.140 80.005 1.00 12.38 393 ILE D O 1
ATOM 8909 N N . GLY D 2 394 ? -17.262 53.912 78.555 1.00 12.47 394 GLY D N 1
ATOM 8910 C CA . GLY D 2 394 ? -17.770 52.996 79.543 1.00 14.69 394 GLY D CA 1
ATOM 8911 C C . GLY D 2 394 ? -16.697 52.237 80.306 1.00 13.79 394 GLY D C 1
ATOM 8912 O O . GLY D 2 394 ? -16.806 52.002 81.520 1.00 10.85 394 GLY D O 1
ATOM 8913 N N . THR D 2 395 ? -15.639 51.841 79.595 1.00 11.14 395 THR D N 1
ATOM 8914 C CA . THR D 2 395 ? -14.537 51.140 80.251 1.00 12.00 395 THR D CA 1
ATOM 8915 C C . THR D 2 395 ? -13.791 52.043 81.225 1.00 11.59 395 THR D C 1
ATOM 8916 O O . THR D 2 395 ? -13.484 51.659 82.357 1.00 11.92 395 THR D O 1
ATOM 8920 N N . VAL D 2 396 ? -13.504 53.275 80.809 1.00 10.98 396 VAL D N 1
ATOM 8921 C CA . VAL D 2 396 ? -12.888 54.212 81.757 1.00 11.44 396 VAL D CA 1
ATOM 8922 C C . VAL D 2 396 ? -13.737 54.359 83.026 1.00 11.29 396 VAL D C 1
ATOM 8923 O O . VAL D 2 396 ? -13.201 54.309 84.132 1.00 11.52 396 VAL D O 1
ATOM 8927 N N . LYS D 2 397 ? -15.039 54.560 82.839 1.00 11.52 397 LYS D N 1
ATOM 8928 C CA . LYS D 2 397 ? -15.926 54.806 83.985 1.00 11.20 397 LYS D CA 1
ATOM 8929 C C . LYS D 2 397 ? -16.118 53.567 84.830 1.00 12.32 397 LYS D C 1
ATOM 8930 O O . LYS D 2 397 ? -16.282 53.599 86.050 1.00 11.90 397 LYS D O 1
ATOM 8936 N N . ALA D 2 398 ? -16.085 52.405 84.176 1.00 11.98 398 ALA D N 1
ATOM 8937 C CA . ALA D 2 398 ? -16.202 51.134 84.872 1.00 10.89 398 ALA D CA 1
ATOM 8938 C C . ALA D 2 398 ? -14.998 50.926 85.785 1.00 12.98 398 ALA D C 1
ATOM 8939 O O . ALA D 2 398 ? -15.163 50.458 86.928 1.00 12.82 398 ALA D O 1
ATOM 8941 N N . PHE D 2 399 ? -13.781 51.274 85.355 1.00 11.48 399 PHE D N 1
ATOM 8942 C CA . PHE D 2 399 ? -12.644 51.139 86.235 1.00 8.57 399 PHE D CA 1
ATOM 8943 C C . PHE D 2 399 ? -12.740 52.161 87.364 1.00 12.10 399 PHE D C 1
ATOM 8944 O O . PHE D 2 399 ? -12.463 51.848 88.504 1.00 12.74 399 PHE D O 1
ATOM 8952 N N . GLU D 2 400 ? -13.170 53.386 87.039 1.00 12.51 400 GLU D N 1
ATOM 8953 C CA . GLU D 2 400 ? -13.271 54.391 88.094 1.00 11.67 400 GLU D CA 1
ATOM 8954 C C . GLU D 2 400 ? -14.248 53.969 89.170 1.00 12.24 400 GLU D C 1
ATOM 8955 O O . GLU D 2 400 ? -14.099 54.386 90.314 1.00 15.90 400 GLU D O 1
ATOM 8961 N N . THR D 2 401 ? -15.287 53.219 88.821 1.00 12.06 401 THR D N 1
ATOM 8962 C CA . THR D 2 401 ? -16.357 52.911 89.768 1.00 12.98 401 THR D CA 1
ATOM 8963 C C . THR D 2 401 ? -16.267 51.490 90.309 1.00 14.15 401 THR D C 1
ATOM 8964 O O . THR D 2 401 ? -17.161 51.131 91.069 1.00 16.08 401 THR D O 1
ATOM 8968 N N . GLY D 2 402 ? -15.256 50.724 89.912 1.00 12.31 402 GLY D N 1
ATOM 8969 C CA . GLY D 2 402 ? -15.053 49.363 90.315 1.00 11.34 402 GLY D CA 1
ATOM 8970 C C . GLY D 2 402 ? -16.018 48.368 89.730 1.00 12.07 402 GLY D C 1
ATOM 8971 O O . GLY D 2 402 ? -16.114 47.231 90.215 1.00 12.16 402 GLY D O 1
ATOM 8972 N N . VAL D 2 403 ? -16.746 48.727 88.698 1.00 11.16 403 VAL D N 1
ATOM 8973 C CA . VAL D 2 403 ? -17.603 47.814 87.947 1.00 10.95 403 VAL D CA 1
ATOM 8974 C C . VAL D 2 403 ? -16.755 46.731 87.269 1.00 13.72 403 VAL D C 1
ATOM 8975 O O . VAL D 2 403 ? -17.100 45.548 87.271 1.00 11.71 403 VAL D O 1
ATOM 8979 N N . MET D 2 404 ? -15.629 47.127 86.679 1.00 11.72 404 MET D N 1
ATOM 8980 C CA . MET D 2 404 ? -14.561 46.249 86.200 1.00 11.26 404 MET D CA 1
ATOM 8981 C C . MET D 2 404 ? -13.415 46.361 87.199 1.00 11.09 404 MET D C 1
ATOM 8982 O O . MET D 2 404 ? -12.975 47.479 87.527 1.00 13.98 404 MET D O 1
ATOM 8987 N N . ASP D 2 405 ? -12.933 45.243 87.706 1.00 8.70 405 ASP D N 1
ATOM 8988 C CA . ASP D 2 405 ? -11.958 45.188 88.777 1.00 9.54 405 ASP D CA 1
ATOM 8989 C C . ASP D 2 405 ? -11.163 43.892 88.652 1.00 11.17 405 ASP D C 1
ATOM 8990 O O . ASP D 2 405 ? -11.746 42.808 88.734 1.00 12.04 405 ASP D O 1
ATOM 8995 N N . ILE D 2 406 ? -9.865 44.017 88.426 1.00 9.92 406 ILE D N 1
ATOM 8996 C CA . ILE D 2 406 ? -9.002 42.882 88.134 1.00 9.79 406 ILE D CA 1
ATOM 8997 C C . ILE D 2 406 ? -8.200 42.460 89.348 1.00 9.37 406 ILE D C 1
ATOM 8998 O O . ILE D 2 406 ? -7.392 43.268 89.834 1.00 11.14 406 ILE D O 1
ATOM 9003 N N . PRO D 2 407 ? -8.369 41.235 89.860 1.00 10.25 407 PRO D N 1
ATOM 9004 C CA . PRO D 2 407 ? -7.642 40.846 91.087 1.00 10.15 407 PRO D CA 1
ATOM 9005 C C . PRO D 2 407 ? -6.138 41.062 90.982 1.00 8.91 407 PRO D C 1
ATOM 9006 O O . PRO D 2 407 ? -5.458 40.665 90.030 1.00 11.01 407 PRO D O 1
ATOM 9010 N N . PHE D 2 408 ? -5.602 41.732 92.015 1.00 9.29 408 PHE D N 1
ATOM 9011 C CA . PHE D 2 408 ? -4.174 41.951 92.227 1.00 7.82 408 PHE D CA 1
ATOM 9012 C C . PHE D 2 408 ? -3.575 42.901 91.198 1.00 7.68 408 PHE D C 1
ATOM 9013 O O . PHE D 2 408 ? -2.336 43.037 91.163 1.00 12.07 408 PHE D O 1
ATOM 9021 N N . GLY D 2 409 ? -4.376 43.568 90.379 1.00 9.48 409 GLY D N 1
ATOM 9022 C CA . GLY D 2 409 ? -3.819 44.509 89.408 1.00 11.75 409 GLY D CA 1
ATOM 9023 C C . GLY D 2 409 ? -3.003 45.623 90.061 1.00 11.72 409 GLY D C 1
ATOM 9024 O O . GLY D 2 409 ? -3.550 46.262 90.961 1.00 12.88 409 GLY D O 1
ATOM 9025 N N . PRO D 2 410 ? -1.771 45.853 89.643 1.00 11.03 410 PRO D N 1
ATOM 9026 C CA . PRO D 2 410 ? -0.955 46.951 90.215 1.00 11.32 410 PRO D CA 1
ATOM 9027 C C . PRO D 2 410 ? -1.442 48.359 89.859 1.00 12.16 410 PRO D C 1
ATOM 9028 O O . PRO D 2 410 ? -1.079 49.360 90.499 1.00 13.91 410 PRO D O 1
ATOM 9032 N N . SER D 2 411 ? -2.253 48.482 88.811 1.00 9.36 411 SER D N 1
ATOM 9033 C CA . SER D 2 411 ? -2.707 49.807 88.405 1.00 9.77 411 SER D CA 1
ATOM 9034 C C . SER D 2 411 ? -3.459 50.548 89.509 1.00 10.69 411 SER D C 1
ATOM 9035 O O . SER D 2 411 ? -4.404 50.056 90.141 1.00 10.85 411 SER D O 1
ATOM 9038 N N . LYS D 2 412 ? -3.018 51.801 89.725 1.00 11.39 412 LYS D N 1
ATOM 9039 C CA . LYS D 2 412 ? -3.760 52.602 90.710 1.00 11.41 412 LYS D CA 1
ATOM 9040 C C . LYS D 2 412 ? -5.164 52.956 90.312 1.00 12.79 412 LYS D C 1
ATOM 9041 O O . LYS D 2 412 ? -6.028 53.380 91.114 1.00 15.75 412 LYS D O 1
ATOM 9047 N N . TYR D 2 413 ? -5.604 52.874 89.086 1.00 12.47 413 TYR D N 1
ATOM 9048 C CA . TYR D 2 413 ? -6.892 52.979 88.454 1.00 13.88 413 TYR D CA 1
ATOM 9049 C C . TYR D 2 413 ? -7.751 51.717 88.554 1.00 11.41 413 TYR D C 1
ATOM 9050 O O . TYR D 2 413 ? -8.907 51.761 88.144 1.00 11.86 413 TYR D O 1
ATOM 9059 N N . ASN D 2 414 ? -7.223 50.649 89.103 1.00 11.24 414 ASN D N 1
ATOM 9060 C CA . ASN D 2 414 ? -7.979 49.444 89.450 1.00 9.13 414 ASN D CA 1
ATOM 9061 C C . ASN D 2 414 ? -8.489 49.534 90.875 1.00 8.92 414 ASN D C 1
ATOM 9062 O O . ASN D 2 414 ? -7.710 49.813 91.788 1.00 12.52 414 ASN D O 1
ATOM 9067 N N . ALA D 2 415 ? -9.766 49.300 91.120 1.00 10.12 415 ALA D N 1
ATOM 9068 C CA . ALA D 2 415 ? -10.335 49.492 92.460 1.00 9.65 415 ALA D CA 1
ATOM 9069 C C . ALA D 2 415 ? -9.714 48.530 93.468 1.00 14.30 415 ALA D C 1
ATOM 9070 O O . ALA D 2 415 ? -9.493 48.934 94.624 1.00 14.37 415 ALA D O 1
ATOM 9072 N N . GLY D 2 416 ? -9.413 47.265 93.141 1.00 11.12 416 GLY D N 1
ATOM 9073 C CA . GLY D 2 416 ? -8.795 46.420 94.155 1.00 11.81 416 GLY D CA 1
ATOM 9074 C C . GLY D 2 416 ? -9.753 45.959 95.241 1.00 11.15 416 GLY D C 1
ATOM 9075 O O . GLY D 2 416 ? -9.229 45.554 96.288 1.00 16.40 416 GLY D O 1
ATOM 9076 N N . LYS D 2 417 ? -11.044 46.023 94.971 1.00 11.08 417 LYS D N 1
ATOM 9077 C CA . LYS D 2 417 ? -12.065 45.699 95.959 1.00 10.87 417 LYS D CA 1
ATOM 9078 C C . LYS D 2 417 ? -12.592 44.269 95.797 1.00 11.47 417 LYS D C 1
ATOM 9079 O O . LYS D 2 417 ? -12.816 43.552 96.782 1.00 14.73 417 LYS D O 1
ATOM 9085 N N . MET D 2 418 ? -12.811 43.826 94.569 1.00 10.75 418 MET D N 1
ATOM 9086 C CA . MET D 2 418 ? -13.318 42.463 94.360 1.00 9.89 418 MET D CA 1
ATOM 9087 C C . MET D 2 418 ? -12.230 41.471 94.776 1.00 9.98 418 MET D C 1
ATOM 9088 O O . MET D 2 418 ? -11.027 41.687 94.561 1.00 12.58 418 MET D O 1
ATOM 9093 N N . MET D 2 419 ? -12.643 40.377 95.383 1.00 10.70 419 MET D N 1
ATOM 9094 C CA . MET D 2 419 ? -11.734 39.365 95.907 1.00 13.77 419 MET D CA 1
ATOM 9095 C C . MET D 2 419 ? -12.240 38.001 95.428 1.00 13.19 419 MET D C 1
ATOM 9096 O O . MET D 2 419 ? -13.393 37.679 95.699 1.00 12.27 419 MET D O 1
ATOM 9101 N N . PRO D 2 420 ? -11.409 37.262 94.713 1.00 8.89 420 PRO D N 1
ATOM 9102 C CA . PRO D 2 420 ? -11.774 35.907 94.272 1.00 9.95 420 PRO D CA 1
ATOM 9103 C C . PRO D 2 420 ? -11.259 34.820 95.209 1.00 10.62 420 PRO D C 1
ATOM 9104 O O . PRO D 2 420 ? -10.327 34.979 95.971 1.00 10.47 420 PRO D O 1
ATOM 9108 N N . VAL D 2 421 ? -11.889 33.627 95.110 1.00 10.28 421 VAL D N 1
ATOM 9109 C CA . VAL D 2 421 ? -11.409 32.468 95.875 1.00 9.58 421 VAL D CA 1
ATOM 9110 C C . VAL D 2 421 ? -11.984 31.215 95.237 1.00 9.06 421 VAL D C 1
ATOM 9111 O O . VAL D 2 421 ? -13.026 31.304 94.568 1.00 10.79 421 VAL D O 1
ATOM 9115 N N . ARG D 2 422 ? -11.386 30.048 95.412 1.00 10.76 422 ARG D N 1
ATOM 9116 C CA . ARG D 2 422 ? -11.997 28.817 94.873 1.00 11.83 422 ARG D CA 1
ATOM 9117 C C . ARG D 2 422 ? -13.103 28.232 95.724 1.00 9.28 422 ARG D C 1
ATOM 9118 O O . ARG D 2 422 ? -13.126 28.344 96.956 1.00 9.58 422 ARG D O 1
ATOM 9126 N N . ASP D 2 423 ? -14.051 27.564 95.047 1.00 9.76 423 ASP D N 1
ATOM 9127 C CA . ASP D 2 423 ? -15.105 26.814 95.737 1.00 10.42 423 ASP D CA 1
ATOM 9128 C C . ASP D 2 423 ? -14.616 25.382 95.986 1.00 9.83 423 ASP D C 1
ATOM 9129 O O . ASP D 2 423 ? -13.427 25.057 95.816 1.00 9.74 423 ASP D O 1
ATOM 9134 N N . ASN D 2 424 ? -15.515 24.499 96.424 1.00 11.35 424 ASN D N 1
ATOM 9135 C CA . ASN D 2 424 ? -15.057 23.209 96.941 1.00 11.90 424 ASN D CA 1
ATOM 9136 C C . ASN D 2 424 ? -14.613 22.244 95.839 1.00 10.20 424 ASN D C 1
ATOM 9137 O O . ASN D 2 424 ? -13.943 21.246 96.130 1.00 11.59 424 ASN D O 1
ATOM 9142 N N . LEU D 2 425 ? -14.980 22.548 94.614 1.00 10.12 425 LEU D N 1
ATOM 9143 C CA . LEU D 2 425 ? -14.540 21.782 93.450 1.00 11.74 425 LEU D CA 1
ATOM 9144 C C . LEU D 2 425 ? -13.422 22.490 92.707 1.00 13.29 425 LEU D C 1
ATOM 9145 O O . LEU D 2 425 ? -12.927 22.087 91.640 1.00 10.56 425 LEU D O 1
ATOM 9154 N N . GLY D 2 426 ? -12.919 23.604 93.220 1.00 11.60 426 GLY D N 1
ATOM 9155 C CA . GLY D 2 426 ? -11.848 24.366 92.673 1.00 7.84 426 GLY D CA 1
ATOM 9156 C C . GLY D 2 426 ? -12.226 25.408 91.649 1.00 9.17 426 GLY D C 1
ATOM 9157 O O . GLY D 2 426 ? -11.323 25.986 91.028 1.00 11.22 426 GLY D O 1
ATOM 9158 N N . CYS D 2 427 ? -13.516 25.671 91.444 1.00 7.83 427 CYS D N 1
ATOM 9159 C CA . CYS D 2 427 ? -13.913 26.713 90.518 1.00 9.09 427 CYS D CA 1
ATOM 9160 C C . CYS D 2 427 ? -13.622 28.081 91.147 1.00 11.84 427 CYS D C 1
ATOM 9161 O O . CYS D 2 427 ? -13.944 28.301 92.333 1.00 11.55 427 CYS D O 1
ATOM 9164 N N . VAL D 2 428 ? -13.043 28.990 90.381 1.00 9.01 428 VAL D N 1
ATOM 9165 C CA . VAL D 2 428 ? -12.859 30.337 90.923 1.00 7.91 428 VAL D CA 1
ATOM 9166 C C . VAL D 2 428 ? -14.208 31.056 91.017 1.00 8.52 428 VAL D C 1
ATOM 9167 O O . VAL D 2 428 ? -14.971 31.071 90.055 1.00 9.89 428 VAL D O 1
ATOM 9171 N N . ARG D 2 429 ? -14.489 31.636 92.177 1.00 9.40 429 ARG D N 1
ATOM 9172 C CA . ARG D 2 429 ? -15.727 32.334 92.458 1.00 9.96 429 ARG D CA 1
ATOM 9173 C C . ARG D 2 429 ? -15.415 33.713 93.029 1.00 10.91 429 ARG D C 1
ATOM 9174 O O . ARG D 2 429 ? -14.277 34.036 93.330 1.00 10.01 429 ARG D O 1
ATOM 9182 N N . TYR D 2 430 ? -16.429 34.540 93.192 1.00 10.31 430 TYR D N 1
ATOM 9183 C CA . TYR D 2 430 ? -16.320 35.843 93.811 1.00 9.12 430 TYR D CA 1
ATOM 9184 C C . TYR D 2 430 ? -16.556 35.726 95.314 1.00 10.74 430 TYR D C 1
ATOM 9185 O O . TYR D 2 430 ? -17.663 35.293 95.681 1.00 11.98 430 TYR D O 1
ATOM 9194 N N . LEU D 2 431 ? -15.586 36.063 96.142 1.00 8.67 431 LEU D N 1
ATOM 9195 C CA . LEU D 2 431 ? -15.683 36.076 97.580 1.00 8.14 431 LEU D CA 1
ATOM 9196 C C . LEU D 2 431 ? -16.219 37.415 98.087 1.00 12.79 431 LEU D C 1
ATOM 9197 O O . LEU D 2 431 ? -17.161 37.454 98.891 1.00 12.53 431 LEU D O 1
ATOM 9202 N N . GLU D 2 432 ? -15.597 38.490 97.637 1.00 10.20 432 GLU D N 1
ATOM 9203 C CA . GLU D 2 432 ? -16.055 39.851 97.911 1.00 10.04 432 GLU D CA 1
ATOM 9204 C C . GLU D 2 432 ? -16.380 40.511 96.573 1.00 12.15 432 GLU D C 1
ATOM 9205 O O . GLU D 2 432 ? -15.562 40.487 95.654 1.00 11.51 432 GLU D O 1
ATOM 9211 N N . PHE D 2 433 ? -17.583 41.062 96.424 1.00 12.06 433 PHE D N 1
ATOM 9212 C CA . PHE D 2 433 ? -18.005 41.582 95.140 1.00 12.60 433 PHE D CA 1
ATOM 9213 C C . PHE D 2 433 ? -17.529 42.991 94.832 1.00 12.91 433 PHE D C 1
ATOM 9214 O O . PHE D 2 433 ? -17.529 43.350 93.652 1.00 13.03 433 PHE D O 1
ATOM 9222 N N . GLY D 2 434 ? -17.152 43.768 95.838 1.00 11.45 434 GLY D N 1
ATOM 9223 C CA . GLY D 2 434 ? -16.873 45.179 95.537 1.00 11.58 434 GLY D CA 1
ATOM 9224 C C . GLY D 2 434 ? -18.058 45.818 94.848 1.00 13.05 434 GLY D C 1
ATOM 9225 O O . GLY D 2 434 ? -19.209 45.632 95.246 1.00 15.11 434 GLY D O 1
ATOM 9226 N N . ASN D 2 435 ? -17.801 46.568 93.783 1.00 12.68 435 ASN D N 1
ATOM 9227 C CA . ASN D 2 435 ? -18.828 47.211 92.988 1.00 12.19 435 ASN D CA 1
ATOM 9228 C C . ASN D 2 435 ? -19.141 46.493 91.676 1.00 12.64 435 ASN D C 1
ATOM 9229 O O . ASN D 2 435 ? -19.718 47.086 90.768 1.00 12.23 435 ASN D O 1
ATOM 9234 N N . VAL D 2 436 ? -18.778 45.204 91.619 1.00 10.35 436 VAL D N 1
ATOM 9235 C CA . VAL D 2 436 ? -19.134 44.422 90.433 1.00 10.67 436 VAL D CA 1
ATOM 9236 C C . VAL D 2 436 ? -20.657 44.282 90.444 1.00 11.35 436 VAL D C 1
ATOM 9237 O O . VAL D 2 436 ? -21.250 43.809 91.406 1.00 14.02 436 VAL D O 1
ATOM 9241 N N . PRO D 2 437 ? -21.262 44.768 89.367 1.00 12.84 437 PRO D N 1
ATOM 9242 C CA . PRO D 2 437 ? -22.711 45.034 89.394 1.00 16.82 437 PRO D CA 1
ATOM 9243 C C . PRO D 2 437 ? -23.679 43.868 89.354 1.00 18.14 437 PRO D C 1
ATOM 9244 O O . PRO D 2 437 ? -24.763 44.045 88.782 1.00 29.22 437 PRO D O 1
ATOM 9248 N N . PHE D 2 438 ? -23.458 42.755 90.008 1.00 11.19 438 PHE D N 1
ATOM 9249 C CA . PHE D 2 438 ? -24.272 41.561 89.927 1.00 11.52 438 PHE D CA 1
ATOM 9250 C C . PHE D 2 438 ? -25.607 41.712 90.674 1.00 11.59 438 PHE D C 1
ATOM 9251 O O . PHE D 2 438 ? -25.697 42.402 91.670 1.00 15.72 438 PHE D O 1
ATOM 9259 N N . THR D 2 439 ? -26.579 40.984 90.155 1.00 14.82 439 THR D N 1
ATOM 9260 C CA . THR D 2 439 ? -27.857 40.812 90.865 1.00 15.40 439 THR D CA 1
ATOM 9261 C C . THR D 2 439 ? -27.677 39.921 92.079 1.00 17.62 439 THR D C 1
ATOM 9262 O O . THR D 2 439 ? -26.696 39.204 92.274 1.00 13.56 439 THR D O 1
ATOM 9266 N N . GLU D 2 440 ? -28.660 39.940 92.991 1.00 19.25 440 GLU D N 1
ATOM 9267 C CA . GLU D 2 440 ? -28.544 39.103 94.171 1.00 20.34 440 GLU D CA 1
ATOM 9268 C C . GLU D 2 440 ? -28.546 37.618 93.815 1.00 14.06 440 GLU D C 1
ATOM 9269 O O . GLU D 2 440 ? -27.880 36.846 94.518 1.00 21.44 440 GLU D O 1
ATOM 9275 N N . GLU D 2 441 ? -29.271 37.250 92.766 1.00 14.67 441 GLU D N 1
ATOM 9276 C CA . GLU D 2 441 ? -29.269 35.838 92.399 1.00 20.71 441 GLU D CA 1
ATOM 9277 C C . GLU D 2 441 ? -27.871 35.298 92.091 1.00 18.77 441 GLU D C 1
ATOM 9278 O O . GLU D 2 441 ? -27.477 34.208 92.483 1.00 14.34 441 GLU D O 1
ATOM 9284 N N . ILE D 2 442 ? -27.121 36.078 91.352 1.00 16.20 442 ILE D N 1
ATOM 9285 C CA . ILE D 2 442 ? -25.775 35.828 90.867 1.00 12.10 442 ILE D CA 1
ATOM 9286 C C . ILE D 2 442 ? -24.858 35.804 92.062 1.00 12.46 442 ILE D C 1
ATOM 9287 O O . ILE D 2 442 ? -23.999 34.922 92.185 1.00 13.51 442 ILE D O 1
ATOM 9292 N N . LYS D 2 443 ? -25.063 36.781 92.950 1.00 11.86 443 LYS D N 1
ATOM 9293 C CA . LYS D 2 443 ? -24.205 36.779 94.128 1.00 11.59 443 LYS D CA 1
ATOM 9294 C C . LYS D 2 443 ? -24.455 35.558 95.015 1.00 13.57 443 LYS D C 1
ATOM 9295 O O . LYS D 2 443 ? -23.527 34.915 95.527 1.00 12.71 443 LYS D O 1
ATOM 9301 N N . ASN D 2 444 ? -25.749 35.236 95.165 1.00 14.83 444 ASN D N 1
ATOM 9302 C CA . ASN D 2 444 ? -26.065 34.093 96.024 1.00 16.33 444 ASN D CA 1
ATOM 9303 C C . ASN D 2 444 ? -25.546 32.773 95.476 1.00 13.60 444 ASN D C 1
ATOM 9304 O O . ASN D 2 444 ? -25.189 31.892 96.274 1.00 12.31 444 ASN D O 1
ATOM 9309 N N . TYR D 2 445 ? -25.479 32.605 94.166 1.00 12.40 445 TYR D N 1
ATOM 9310 C CA . TYR D 2 445 ? -24.925 31.383 93.621 1.00 13.12 445 TYR D CA 1
ATOM 9311 C C . TYR D 2 445 ? -23.455 31.249 94.019 1.00 13.39 445 TYR D C 1
ATOM 9312 O O . TYR D 2 445 ? -23.002 30.202 94.476 1.00 11.80 445 TYR D O 1
ATOM 9321 N N . ASN D 2 446 ? -22.715 32.345 93.844 1.00 11.52 446 ASN D N 1
ATOM 9322 C CA . ASN D 2 446 ? -21.322 32.339 94.287 1.00 8.99 446 ASN D CA 1
ATOM 9323 C C . ASN D 2 446 ? -21.222 31.979 95.763 1.00 11.91 446 ASN D C 1
ATOM 9324 O O . ASN D 2 446 ? -20.392 31.174 96.186 1.00 11.43 446 ASN D O 1
ATOM 9329 N N . ARG D 2 447 ? -22.066 32.608 96.606 1.00 11.48 447 ARG D N 1
ATOM 9330 C CA . ARG D 2 447 ? -22.038 32.290 98.026 1.00 11.90 447 ARG D CA 1
ATOM 9331 C C . ARG D 2 447 ? -22.359 30.837 98.368 1.00 10.68 447 ARG D C 1
ATOM 9332 O O . ARG D 2 447 ? -21.674 30.271 99.212 1.00 11.69 447 ARG D O 1
ATOM 9340 N N . GLU D 2 448 ? -23.361 30.300 97.701 1.00 11.40 448 GLU D N 1
ATOM 9341 C CA . GLU D 2 448 ? -23.695 28.897 97.926 1.00 11.92 448 GLU D CA 1
ATOM 9342 C C . GLU D 2 448 ? -22.548 27.973 97.577 1.00 10.55 448 GLU D C 1
ATOM 9343 O O . GLU D 2 448 ? -22.264 27.021 98.310 1.00 13.34 448 GLU D O 1
ATOM 9349 N N . ARG D 2 449 ? -21.869 28.246 96.468 1.00 10.30 449 ARG D N 1
ATOM 9350 C CA . ARG D 2 449 ? -20.761 27.369 96.081 1.00 11.59 449 ARG D CA 1
ATOM 9351 C C . ARG D 2 449 ? -19.640 27.441 97.117 1.00 11.57 449 ARG D C 1
ATOM 9352 O O . ARG D 2 449 ? -19.021 26.470 97.528 1.00 11.38 449 ARG D O 1
ATOM 9360 N N . LEU D 2 450 ? -19.384 28.661 97.604 1.00 10.24 450 LEU D N 1
ATOM 9361 C CA . LEU D 2 450 ? -18.319 28.804 98.584 1.00 11.40 450 LEU D CA 1
ATOM 9362 C C . LEU D 2 450 ? -18.638 28.202 99.943 1.00 10.60 450 LEU D C 1
ATOM 9363 O O . LEU D 2 450 ? -17.714 27.711 100.575 1.00 10.81 450 LEU D O 1
ATOM 9368 N N . GLN D 2 451 ? -19.891 28.252 100.339 1.00 11.85 451 GLN D N 1
ATOM 9369 C CA . GLN D 2 451 ? -20.256 27.678 101.630 1.00 11.48 451 GLN D CA 1
ATOM 9370 C C . GLN D 2 451 ? -19.954 26.189 101.625 1.00 12.62 451 GLN D C 1
ATOM 9371 O O . GLN D 2 451 ? -19.636 25.583 102.656 1.00 13.18 451 GLN D O 1
ATOM 9377 N N . GLU D 2 452 ? -19.998 25.526 100.472 1.00 11.98 452 GLU D N 1
ATOM 9378 C CA . GLU D 2 452 ? -19.662 24.109 100.465 1.00 12.32 452 GLU D CA 1
ATOM 9379 C C . GLU D 2 452 ? -18.216 23.858 100.839 1.00 11.59 452 GLU D C 1
ATOM 9380 O O . GLU D 2 452 ? -17.871 22.836 101.445 1.00 14.48 452 GLU D O 1
ATOM 9386 N N . ARG D 2 453 ? -17.342 24.800 100.444 1.00 9.69 453 ARG D N 1
ATOM 9387 C CA . ARG D 2 453 ? -15.938 24.678 100.843 1.00 10.40 453 ARG D CA 1
ATOM 9388 C C . ARG D 2 453 ? -15.744 24.919 102.337 1.00 9.12 453 ARG D C 1
ATOM 9389 O O . ARG D 2 453 ? -14.960 24.219 102.998 1.00 11.46 453 ARG D O 1
ATOM 9397 N N . ALA D 2 454 ? -16.463 25.923 102.855 1.00 11.35 454 ALA D N 1
ATOM 9398 C CA . ALA D 2 454 ? -16.389 26.155 104.302 1.00 12.30 454 ALA D CA 1
ATOM 9399 C C . ALA D 2 454 ? -16.824 24.918 105.094 1.00 12.90 454 ALA D C 1
ATOM 9400 O O . ALA D 2 454 ? -16.205 24.519 106.070 1.00 13.08 454 ALA D O 1
ATOM 9402 N N . LYS D 2 455 ? -17.920 24.313 104.651 1.00 11.63 455 LYS D N 1
ATOM 9403 C CA . LYS D 2 455 ? -18.391 23.097 105.341 1.00 11.90 455 LYS D CA 1
ATOM 9404 C C . LYS D 2 455 ? -17.378 21.979 105.276 1.00 12.35 455 LYS D C 1
ATOM 9405 O O . LYS D 2 455 ? -17.034 21.323 106.272 1.00 14.04 455 LYS D O 1
ATOM 9411 N N . PHE D 2 456 ? -16.827 21.741 104.083 1.00 11.72 456 PHE D N 1
ATOM 9412 C CA . PHE D 2 456 ? -15.839 20.675 103.939 1.00 10.57 456 PHE D CA 1
ATOM 9413 C C . PHE D 2 456 ? -14.560 20.888 104.706 1.00 12.47 456 PHE D C 1
ATOM 9414 O O . PHE D 2 456 ? -13.973 19.971 105.301 1.00 15.16 456 PHE D O 1
ATOM 9422 N N . GLU D 2 457 ? -14.071 22.121 104.729 1.00 10.81 457 GLU D N 1
ATOM 9423 C CA . GLU D 2 457 ? -12.820 22.481 105.349 1.00 8.61 457 GLU D CA 1
ATOM 9424 C C . GLU D 2 457 ? -13.006 22.815 106.828 1.00 11.00 457 GLU D C 1
ATOM 9425 O O . GLU D 2 457 ? -11.980 22.812 107.516 1.00 13.52 457 GLU D O 1
ATOM 9431 N N . GLY D 2 458 ? -14.221 23.077 107.290 1.00 12.38 458 GLY D N 1
ATOM 9432 C CA . GLY D 2 458 ? -14.452 23.413 108.683 1.00 12.95 458 GLY D CA 1
ATOM 9433 C C . GLY D 2 458 ? -13.880 24.754 109.083 1.00 13.29 458 GLY D C 1
ATOM 9434 O O . GLY D 2 458 ? -13.429 24.932 110.216 1.00 13.57 458 GLY D O 1
ATOM 9435 N N . ARG D 2 459 ? -13.897 25.691 108.153 1.00 12.87 459 ARG D N 1
ATOM 9436 C CA . ARG D 2 459 ? -13.429 27.047 108.404 1.00 13.17 459 ARG D CA 1
ATOM 9437 C C . ARG D 2 459 ? -14.248 27.993 107.539 1.00 13.32 459 ARG D C 1
ATOM 9438 O O . ARG D 2 459 ? -14.696 27.636 106.460 1.00 13.73 459 ARG D O 1
ATOM 9446 N N . ASP D 2 460 ? -14.434 29.219 108.046 1.00 13.71 460 ASP D N 1
ATOM 9447 C CA . ASP D 2 460 ? -15.166 30.203 107.276 1.00 13.87 460 ASP D CA 1
ATOM 9448 C C . ASP D 2 460 ? -14.383 30.604 106.044 1.00 12.64 460 ASP D C 1
ATOM 9449 O O . ASP D 2 460 ? -13.131 30.652 106.036 1.00 13.71 460 ASP D O 1
ATOM 9454 N N . VAL D 2 461 ? -15.104 30.907 104.975 1.00 13.97 461 VAL D N 1
ATOM 9455 C CA . VAL D 2 461 ? -14.470 31.370 103.765 1.00 12.12 461 VAL D CA 1
ATOM 9456 C C . VAL D 2 461 ? -13.802 32.710 104.058 1.00 13.68 461 VAL D C 1
ATOM 9457 O O . VAL D 2 461 ? -14.387 33.519 104.783 1.00 14.48 461 VAL D O 1
ATOM 9461 N N . SER D 2 462 ? -12.599 32.964 103.583 1.00 15.92 462 SER D N 1
ATOM 9462 C CA . SER D 2 462 ? -11.856 34.142 104.027 1.00 13.02 462 SER D CA 1
ATOM 9463 C C . SER D 2 462 ? -10.696 34.478 103.113 1.00 13.65 462 SER D C 1
ATOM 9464 O O . SER D 2 462 ? -10.290 33.727 102.230 1.00 14.47 462 SER D O 1
ATOM 9467 N N . PHE D 2 463 ? -10.091 35.634 103.384 1.00 11.66 463 PHE D N 1
ATOM 9468 C CA . PHE D 2 463 ? -8.841 35.962 102.715 1.00 12.79 463 PHE D CA 1
ATOM 9469 C C . PHE D 2 463 ? -7.729 34.961 102.959 1.00 14.06 463 PHE D C 1
ATOM 9470 O O . PHE D 2 463 ? -6.866 34.740 102.101 1.00 12.30 463 PHE D O 1
ATOM 9478 N N . GLN D 2 464 ? -7.679 34.280 104.105 1.00 13.40 464 GLN D N 1
ATOM 9479 C CA . GLN D 2 464 ? -6.700 33.223 104.286 1.00 13.03 464 GLN D CA 1
ATOM 9480 C C . GLN D 2 464 ? -6.871 32.133 103.232 1.00 14.08 464 GLN D C 1
ATOM 9481 O O . GLN D 2 464 ? -5.844 31.624 102.767 1.00 11.59 464 GLN D O 1
ATOM 9487 N N . MET D 2 465 ? -8.105 31.786 102.855 1.00 11.77 465 MET D N 1
ATOM 9488 C CA . MET D 2 465 ? -8.296 30.818 101.792 1.00 9.89 465 MET D CA 1
ATOM 9489 C C . MET D 2 465 ? -7.733 31.328 100.463 1.00 10.75 465 MET D C 1
ATOM 9490 O O . MET D 2 465 ? -7.233 30.512 99.692 1.00 12.24 465 MET D O 1
ATOM 9495 N N . VAL D 2 466 ? -7.864 32.625 100.212 1.00 9.97 466 VAL D N 1
ATOM 9496 C CA . VAL D 2 466 ? -7.288 33.234 99.004 1.00 8.39 466 VAL D CA 1
ATOM 9497 C C . VAL D 2 466 ? -5.781 33.045 98.989 1.00 9.64 466 VAL D C 1
ATOM 9498 O O . VAL D 2 466 ? -5.192 32.598 97.995 1.00 9.30 466 VAL D O 1
ATOM 9502 N N . ILE D 2 467 ? -5.133 33.341 100.126 1.00 8.99 467 ILE D N 1
ATOM 9503 C CA . ILE D 2 467 ? -3.694 33.146 100.250 1.00 9.19 467 ILE D CA 1
ATOM 9504 C C . ILE D 2 467 ? -3.310 31.688 99.990 1.00 9.88 467 ILE D C 1
ATOM 9505 O O . ILE D 2 467 ? -2.398 31.359 99.220 1.00 10.59 467 ILE D O 1
ATOM 9510 N N . ASP D 2 468 ? -4.062 30.800 100.646 1.00 9.05 468 ASP D N 1
ATOM 9511 C CA . ASP D 2 468 ? -3.806 29.373 100.453 1.00 10.32 468 ASP D CA 1
ATOM 9512 C C . ASP D 2 468 ? -3.943 28.993 98.973 1.00 9.65 468 ASP D C 1
ATOM 9513 O O . ASP D 2 468 ? -3.149 28.192 98.452 1.00 10.86 468 ASP D O 1
ATOM 9518 N N . ASP D 2 469 ? -4.949 29.535 98.291 1.00 9.32 469 ASP D N 1
ATOM 9519 C CA . ASP D 2 469 ? -5.135 29.209 96.875 1.00 9.14 469 ASP D CA 1
ATOM 9520 C C . ASP D 2 469 ? -3.983 29.769 96.036 1.00 11.56 469 ASP D C 1
ATOM 9521 O O . ASP D 2 469 ? -3.580 29.131 95.060 1.00 11.38 469 ASP D O 1
ATOM 9526 N N . ILE D 2 470 ? -3.463 30.952 96.375 1.00 10.14 470 ILE D N 1
ATOM 9527 C CA . ILE D 2 470 ? -2.324 31.516 95.659 1.00 8.92 470 ILE D CA 1
ATOM 9528 C C . ILE D 2 470 ? -1.136 30.565 95.706 1.00 10.51 470 ILE D C 1
ATOM 9529 O O . ILE D 2 470 ? -0.388 30.416 94.725 1.00 10.87 470 ILE D O 1
ATOM 9534 N N . PHE D 2 471 ? -0.907 29.889 96.819 1.00 10.04 471 PHE D N 1
ATOM 9535 C CA . PHE D 2 471 ? 0.237 29.028 96.989 1.00 9.79 471 PHE D CA 1
ATOM 9536 C C . PHE D 2 471 ? -0.001 27.575 96.621 1.00 8.92 471 PHE D C 1
ATOM 9537 O O . PHE D 2 471 ? 0.971 26.819 96.532 1.00 10.65 471 PHE D O 1
ATOM 9545 N N . ALA D 2 472 ? -1.262 27.202 96.460 1.00 8.43 472 ALA D N 1
ATOM 9546 C CA . ALA D 2 472 ? -1.576 25.753 96.391 1.00 9.93 472 ALA D CA 1
ATOM 9547 C C . ALA D 2 472 ? -0.860 25.006 95.279 1.00 9.30 472 ALA D C 1
ATOM 9548 O O . ALA D 2 472 ? -0.333 23.916 95.527 1.00 10.86 472 ALA D O 1
ATOM 9550 N N . VAL D 2 473 ? -0.872 25.534 94.047 1.00 8.32 473 VAL D N 1
ATOM 9551 C CA . VAL D 2 473 ? -0.304 24.743 92.934 1.00 9.35 473 VAL D CA 1
ATOM 9552 C C . VAL D 2 473 ? 1.193 24.536 93.144 1.00 10.54 473 VAL D C 1
ATOM 9553 O O . VAL D 2 473 ? 1.761 23.458 92.924 1.00 10.36 473 VAL D O 1
ATOM 9557 N N . GLY D 2 474 ? 1.891 25.553 93.619 1.00 9.16 474 GLY D N 1
ATOM 9558 C CA . GLY D 2 474 ? 3.314 25.465 93.951 1.00 10.33 474 GLY D CA 1
ATOM 9559 C C . GLY D 2 474 ? 3.588 24.430 95.025 1.00 11.80 474 GLY D C 1
ATOM 9560 O O . GLY D 2 474 ? 4.659 23.829 95.042 1.00 13.58 474 GLY D O 1
ATOM 9561 N N . LYS D 2 475 ? 2.606 24.250 95.909 1.00 10.74 475 LYS D N 1
ATOM 9562 C CA . LYS D 2 475 ? 2.671 23.262 96.967 1.00 10.42 475 LYS D CA 1
ATOM 9563 C C . LYS D 2 475 ? 2.084 21.902 96.588 1.00 12.49 475 LYS D C 1
ATOM 9564 O O . LYS D 2 475 ? 2.041 21.015 97.449 1.00 13.78 475 LYS D O 1
ATOM 9570 N N . GLY D 2 476 ? 1.690 21.716 95.337 1.00 9.25 476 GLY D N 1
ATOM 9571 C CA . GLY D 2 476 ? 1.295 20.413 94.849 1.00 9.89 476 GLY D CA 1
ATOM 9572 C C . GLY D 2 476 ? -0.163 20.112 94.605 1.00 10.82 476 GLY D C 1
ATOM 9573 O O . GLY D 2 476 ? -0.471 18.938 94.411 1.00 11.18 476 GLY D O 1
ATOM 9574 N N . ARG D 2 477 ? -1.067 21.080 94.592 1.00 10.00 477 ARG D N 1
ATOM 9575 C CA . ARG D 2 477 ? -2.473 20.770 94.432 1.00 9.66 477 ARG D CA 1
ATOM 9576 C C . ARG D 2 477 ? -3.241 21.998 93.966 1.00 8.81 477 ARG D C 1
ATOM 9577 O O . ARG D 2 477 ? -2.751 23.121 94.051 1.00 9.73 477 ARG D O 1
ATOM 9585 N N . LEU D 2 478 ? -4.464 21.812 93.459 1.00 9.11 478 LEU D N 1
ATOM 9586 C CA . LEU D 2 478 ? -5.211 22.960 92.954 1.00 9.49 478 LEU D CA 1
ATOM 9587 C C . LEU D 2 478 ? -5.819 23.815 94.054 1.00 8.74 478 LEU D C 1
ATOM 9588 O O . LEU D 2 478 ? -5.768 25.042 94.023 1.00 10.47 478 LEU D O 1
ATOM 9593 N N . ILE D 2 479 ? -6.425 23.184 95.049 1.00 8.49 479 ILE D N 1
ATOM 9594 C CA . ILE D 2 479 ? -7.198 23.886 96.064 1.00 9.03 479 ILE D CA 1
ATOM 9595 C C . ILE D 2 479 ? -6.377 24.004 97.356 1.00 8.67 479 ILE D C 1
ATOM 9596 O O . ILE D 2 479 ? -5.793 23.039 97.829 1.00 9.97 479 ILE D O 1
ATOM 9601 N N . GLY D 2 480 ? -6.336 25.216 97.910 1.00 9.68 480 GLY D N 1
ATOM 9602 C CA . GLY D 2 480 ? -5.613 25.472 99.127 1.00 11.12 480 GLY D CA 1
ATOM 9603 C C . GLY D 2 480 ? -6.337 24.983 100.372 1.00 12.87 480 GLY D C 1
ATOM 9604 O O . GLY D 2 480 ? -6.872 25.775 101.164 1.00 10.30 480 GLY D O 1
ATOM 9605 N N . ARG D 2 481 ? -6.313 23.662 100.517 1.00 11.60 481 ARG D N 1
ATOM 9606 C CA . ARG D 2 481 ? -6.869 23.015 101.702 1.00 11.26 481 ARG D CA 1
ATOM 9607 C C . ARG D 2 481 ? -6.017 23.340 102.930 1.00 13.26 481 ARG D C 1
ATOM 9608 O O . ARG D 2 481 ? -4.816 23.579 102.823 1.00 15.60 481 ARG D O 1
ATOM 9616 N N . PRO D 2 482 ? -6.632 23.333 104.097 1.00 12.10 482 PRO D N 1
ATOM 9617 C CA . PRO D 2 482 ? -5.824 23.614 105.292 1.00 19.09 482 PRO D CA 1
ATOM 9618 C C . PRO D 2 482 ? -4.892 22.453 105.638 1.00 27.68 482 PRO D C 1
ATOM 9619 O O . PRO D 2 482 ? -5.035 21.333 105.164 1.00 22.67 482 PRO D O 1
ATOM 9623 N N . GLU D 2 483 ? -3.954 22.841 106.485 1.00 45.46 483 GLU D N 1
ATOM 9624 C CA . GLU D 2 483 ? -3.007 21.988 107.183 1.00 70.54 483 GLU D CA 1
ATOM 9625 C C . GLU D 2 483 ? -1.879 21.529 106.266 1.00 98.41 483 GLU D C 1
ATOM 9626 O O . GLU D 2 483 ? -1.401 20.387 106.439 1.00 136.03 483 GLU D O 1
#

Nearest PDB structures (foldseek):
  1ccw-assembly1_C  TM=1.007E+00  e=8.904E-26  Clostridium cochlearium
  6h9e-assembly1_C  TM=9.946E-01  e=3.436E-24  Clostridium cochlearium
  1fmf-assembly1_A  TM=9.253E-01  e=2.955E-17  Clostridium tetanomorphum
  2yxb-assembly1_A  TM=8.878E-01  e=4.034E-08  Aeropyrum pernix K1
  4xc8-assembly1_B  TM=8.439E-01  e=2.494E-06  Cupriavidus metallidurans CH34

Foldseek 3Di:
DDEFEEEEEEEAQDQDFPVLVVLVVVLVVVHYDYRYPYYNDALVVQLVSCVVPVHQAYEYEYAPAQLLVRVAPSQVVNVVVVVPPRAYEYEHDRHHDDDDVVVVQVSVVVSPHPYYYYHPDDSVVVSVVVCVVVVND/DDDFLAADDPVRLVVVLVVLLPLDVLSVVFDPVVLLVVLVPDDLQQAPLSVLVVLLVQLAAFEEEEDFFLDLVVRLVLQQLCVPLLVHQAYEFEAFLCVQAVNVVVSVVQSVVCVVVVHGPTPTYHQLNCFLVSLLVSSVSHRHAYEYDYQHLQCLSVLSGNSSNNRQEYEAFLVLSDQQRHAEDASLSSNVNVLSSLLVQQVSVVVVRHGEYEHDQCRNLALWALLLSLLSQLLRLSSSVNSRHAEYEYEHEDLQQLLLLLLSQVLSQVVSQVVCVVVPNDRHHYFYEYEQRSAAAAQALVLNLVSLLSSLLSCLQSSHRYYYWDFSCRNPDDDDSVRRSVRSNSNVVSNVVQPPHYDDDDPSSVVSNVLSNQLNCLLQVQLCVCCVNTNSNSVSVCLCQQLNAGAPGNYPSHPNFWDWAAFPSSRIATPGCRVNRDDPVSVVVRVVRRVNVCVVQVHHDDVVQSVLQSCVNNVRDRGSHDD/DDEFEEEEEEEAQDQDFPVSVVLVVVLVVVHYHYNYPYYNDALVVQLVVCVVVVHQAYEYEYAPACLLVRVAPNQVVNVVSVNPPRAYEYEHDRHHDDDDVVVVQVSVVVSVHPYYYYHPDDSVVVNVVVCVVVVND/DADFLAADDPVRLVVVLVVLLVLDVLSVVFDPVLLLVVLVPDDLQQAPLSVLVVLLVQLAAFEEEEDFFADLVVRLVLQQLCVPLLVHQAYEFEAFLCVQASNVVVSVVQNVVCVVVVHGPTPTYHQLNCHLVSLLVSSVSDRHAYEYDYQHLQCQSVLSGNSSSNRQEYEAFLVLSDQQRHAEDASLSSNVNVLSSLLVQQVSVVVVRHGEYEHDQCRNLALWALLLSLLRQLLRLSSSVNSRHAEYEYEHEDLDQLLLLLLSQVLSQVVSQVVCVVVPSPRHHYFYEYEQRSAAAAQALVLNLVRLLSSLLSCLQSSHRYYYWDFSCRNPDDDDSVRRSVRSNSNVVSNVVQPPHYDDDDPSSVVSNVLSNQLNCLLQVQLCVCCVNTNSSSVSVCLCQQLNAGAPGSYPSHPNFWDWAAFPSSRIATPGCRPNPDDVVSVVVSVVRRVNVCVVQVHDDDVVQSVLQSCVNNVPDRGSRDD

Sequence (1240 aa):
MEKKTIVLGVIGSDCHAVGNKILDHAFTNAGFNVVNIGVLSPQELFIKAAIETKADAILVSSLYGQGEIDCKGLRQKCDEAGLEGILLYVGGNIVVGKQHWPDVEKRFKDMGYDRVYAPGTPPEVGIADLKKDLNIEMELKNKKWTDEEFHKQREEVLQQWPTGKEVDLQEAVDYLKKIPAEKNFAEKLVLAKKKGITMAQPRAGVALLDEHIELLRYLQDEGGADFLPSTIDAYTRQNRYDECENGIKESEKAGRSLLNGFPGVNFGVKGCRKVLEAVNLPLQARHGTPDSRLLAEIIHAGGWTSNEGGGISYNVPYAKNVTIEKSLLDWQYCDRLVGFYEEQGVHINREPFGPLTGTLVPPSMSNAVGITEALLAAEQGVKNITVGYGECGNMIQDIAALRCLEEQTNEYLKAYGYNDVFVTTVFHQWMGGFPQDESKAFGVIVTATTIAALAGATKVIVKTPHEAIGIPTKEANAAGIKATKMALNMLEGQRMPMSKELETEMAVIKAETKCILDKMFELGKGDLAIGTVKAFETGVMDIPFGPSKYNAGKMMPVRDNLGCVRYLEFGNVPFTEEIKNYNRERLQERAKFEGRDVSFQMVIDDIFAVGKGRLIGRPEMEKKTIVLGVIGSDCHAVGNKILDHAFTNAGFNVVNIGVLSPQELFIKAAIETKADAILVSSLYGQGEIDCKGLRQKCDEAGLEGILLYVGGNIVVGKQHWPDVEKRFKDMGYDRVYAPGTPPEVGIADLKKDLNIEMELKNKKWTDEEFHKQREEVLQQWPTGKEVDLQEAVDYLKKIPAEKNFAEKLVLAKKKGITMAQPRAGVALLDEHIELLRYLQDEGGADFLPSTIDAYTRQNRYDECENGIKESEKAGRSLLNGFPGVNFGVKGCRKVLEAVNLPLQARHGTPDSRLLAEIIHAGGWTSNEGGGISYNVPYAKNVTIEKSLLDWQYCDRLVGFYEEQGVHINREPFGPLTGTLVPPSMSNAVGITEALLAAEQGVKNITVGYGECGNMIQDIAALRCLEEQTNEYLKAYGYNDVFVTTVFHQWMGGFPQDESKAFGVIVTATTIAALAGATKVIVKTPHEAIGIPTKEANAAGIKATKMALNMLEGQRMPMSKELETEMAVIKAETKCILDKMFELGKGDLAIGTVKAFETGVMDIPFGPSKYNAGKMMPVRDNLGCVRYLEFGNVPFTEEIKNYNRERLQERAKFEGRDVSFQMVIDDIFAVGKGRLIGRPE

InterPro domains:
  IPR006158 Cobalamin (vitamin B12)-binding domain [PF02310] (5-100)
  IPR006158 Cobalamin (vitamin B12)-binding domain [PS51332] (3-137)
  IPR006394 Glutamate mutase sigma subunit [MF_00526] (1-137)
  IPR006394 Glutamate mutase sigma subunit [TIGR01501] (3-136)
  IPR006394 Glutamate mutase sigma subunit [cd02072] (5-132)
  IPR036724 Cobalamin-binding domain superfamily [SSF52242] (4-134)

CATH classification: 3.40.50.280